Protein AF-0000000070124714 (afdb_homodimer)

Foldseek 3Di:
DPPPPPPPPPPPPPPPPPPPPDPPPDDDDDALVRVQVVQWQAKEKEFLVLEDAADPPDGDDDDDVVVLVLLLLLCVLQNDPQVDPVNAWEWEDANVLVVVQDVVDPDAPPRYYYRHVSVVRHHRIYTLDQPSVLSSQVVNCVVVVPDSVSRIGTHTYGHNVPDDPVSSNSSNDDDDDPDDDFDPLRLLLQLVVQLCDCPHPAHNDQAGDPDSRSCNSSVCSNPDPDPSVLSRLQSNDPVSSVLLNLQSQFQASRQPDDSVLVSVVVLLQLVVLLSVLSVQQSVQLVQAPDDRRPDDYNVLLQLVCVQQAPDDLVCQLVSLLVSQWDQDPNDTDGDPPRPVVDDPVSSVSRSVCRNHPPGHSHNCVDSSDDDPVVSVVVSVVLLVVLCVLPVVLSVVLVPDDPPDSDDHGSLVSSLVSQQVSCVVVVHDRDDPCPSVVD/DPPPPPPPPPPPVPPPPPPPPDPPPDDDDDDLCRVQVVQWQAKEKEFLVLEDAADPPDGDDDDDVVVLVLLLLLCVLQNDPQVDPVNAWEWEDANVLVVVQDVVDPDAPPRYYYRHVSVVRHHRIYTLDQPSVLSSQVVNCVVVVPDSVSRIGTHTYGHNVPDDPVSSNSSNDDDDDPDDDFDPLRLLLQLVVQLCDCPHPAHNDQAGDPDSRSCNSSVCSNPDPDPSVLSRLQSNDPVSSVLLNLQSQFQASRQPDDSVLVSVVVLLQLVVLLSVLSVQQSVQLVQAPDDRRPDDYNVLLQLVCVQQAPDDLVCQLVSLLVSQWDQDPNDTDGDPPRPVVDDPVSSVSRSVCRNHPPGHRHNCVDSSDDDPVVSVVVSVVLLVVLCVLPVVLSVVLVPDDPPDSDDHGSLVSSLVSQQVSCVVVVHDRDDPCPSVVD

Secondary structure (DSSP, 8-state):
---------------------------B---HHHHHGGGEEEEEEEEGGGEE---SSS-PPPP-HHHHHHHHHHHHHH-B-TTSGGGPEEEEE-HHHHHHHHHHS-S-SSSSEE-TTHHHHSPPEEEEE-HHHHHHHHHHHHHHT--GGG-EEEEEEEETTTS-HHHHHHTT-----------HHHHHHHHHHHHT-TTSSS-SSS----SHHHHHHHT-TTSTT--HHHHHHHHT-HHHHHHHHHHHTSHHHHHH--HHHHHHHHHTT-HHHHHHHHHHHHHHHHHSSS-TTTS--HHHHHHHHHHHTT--HHHHHHHHHHHHEEEETTEEEEPTTSSTTS-HHHHHHHHHHHHHS------HHHHTS--HHHHHHHHHHHHHHHHHH-HHHHHHHHTS-TT-SSPPPHHHHHHHHHHHHHHHHTPPPPPTTHHHH-/---------------------------B---HHHHHGGGEEEEEEEEGGGEE---SSS-PPPP-HHHHHHHHHHHHHH-B-TTSGGGPEEEEE-HHHHHHHHHHS-S-SSSSEE-TTHHHHSPPEEEEE-HHHHHHHHHHHHHHT--GGG-EEEEEEEETTTS-HHHHHHTT-----------HHHHHHHHHHHHT-TTSSS-SSS----SHHHHHHHT-TTSTT--HHHHHHHHT-HHHHHHHHHHHTSHHHHHH--HHHHHHHHHTT-HHHHHHHHHHHHHHHHHSSS-TTTS--HHHHHHHHHHHTT--HHHHHHHHHHHHEEEETTEEEEPTTSSTTS-HHHHHHHHHHHHHS------HHHHTS--HHHHHHHHHHHHHHHHHH-HHHHHHHHTS-TT-SSPPPHHHHHHHHHHHHHHHHTPPPPPTTHHHH-

Solvent-accessible surface area (backbone atoms only — not comparable to full-atom values): 48831 Å² total; per-residue (Å²): 136,82,79,73,74,75,73,78,72,78,72,73,78,66,72,73,74,70,73,76,74,66,71,53,65,82,43,85,26,72,46,67,67,64,70,43,51,87,36,52,74,47,37,28,33,34,35,54,87,31,53,33,63,67,48,93,68,67,77,62,77,54,85,53,66,70,58,22,52,46,50,27,51,19,31,59,46,53,22,41,38,41,78,39,80,90,53,39,29,39,32,37,37,50,67,66,54,51,51,54,45,50,70,72,32,72,84,62,79,66,85,48,34,70,35,74,64,40,60,80,78,40,75,64,32,30,37,52,42,53,64,54,57,53,53,15,46,56,50,40,36,60,66,37,66,50,63,77,89,66,50,54,40,33,27,40,34,28,27,56,85,72,46,52,69,56,58,56,54,46,62,47,60,43,66,61,72,74,69,74,53,60,48,61,15,52,50,49,50,48,50,51,48,40,32,67,27,77,87,28,94,39,60,64,60,70,61,66,69,92,38,60,60,52,38,40,65,66,55,45,47,55,45,83,87,60,62,60,69,42,45,38,56,38,48,49,33,63,72,53,35,54,51,50,51,58,37,34,60,23,27,33,28,25,66,62,46,42,55,69,56,53,34,51,51,57,69,66,28,50,54,64,67,53,45,49,53,53,49,39,39,50,49,32,45,67,67,36,76,55,61,39,48,69,39,57,35,53,71,56,42,51,54,48,14,72,63,45,39,90,54,49,75,82,49,29,43,56,42,46,48,58,62,52,34,36,76,55,98,87,40,86,35,72,31,83,88,55,70,73,85,52,53,72,68,49,46,49,48,36,52,50,42,62,35,68,41,97,64,54,36,61,52,57,73,56,72,73,54,62,60,65,72,60,51,54,49,52,51,51,48,52,48,48,50,29,33,71,64,21,51,68,44,35,49,52,62,68,63,50,59,87,81,53,86,80,70,74,39,53,49,59,42,37,38,51,20,50,41,52,46,20,60,73,71,69,48,74,75,70,59,88,56,47,40,72,73,102,134,84,80,74,76,74,75,75,72,78,72,72,76,64,71,71,72,72,71,76,72,65,71,50,64,83,41,86,27,72,47,67,66,64,69,43,49,86,36,52,73,47,37,29,33,33,34,55,88,29,53,31,64,68,49,92,68,67,78,63,76,55,86,52,65,70,57,23,52,46,49,28,51,19,31,60,47,53,24,41,40,41,77,38,80,91,53,39,30,39,30,39,37,48,66,66,54,52,52,55,44,49,68,73,33,72,84,61,78,64,86,47,33,71,36,74,64,39,61,80,79,40,77,64,32,29,37,52,40,54,62,52,58,53,53,15,47,56,52,40,37,60,68,38,66,49,64,75,88,67,51,53,40,31,27,41,34,28,29,56,84,71,47,51,68,58,56,57,53,47,62,47,61,43,64,61,72,74,68,75,54,61,49,62,14,52,49,49,49,49,49,50,47,40,31,68,27,76,88,28,93,40,60,63,58,70,61,68,68,94,38,60,61,52,38,41,66,66,54,45,46,53,45,82,87,60,63,59,69,42,46,38,56,39,47,51,34,62,72,52,35,55,51,49,51,58,36,32,60,22,27,30,28,25,66,63,46,43,55,68,56,54,33,51,52,58,71,66,28,53,52,65,67,55,47,50,51,53,48,40,40,50,50,31,44,66,68,35,77,56,60,39,48,70,40,58,36,54,70,57,42,51,53,48,13,74,63,46,41,89,55,50,76,81,50,29,43,55,40,45,50,58,63,52,35,37,78,56,96,87,39,85,36,73,30,84,88,56,71,73,86,53,51,72,67,50,46,48,47,37,52,50,42,63,35,68,43,97,64,53,37,62,52,58,73,57,72,74,53,61,60,64,70,61,50,53,48,52,50,50,49,50,48,48,52,30,34,71,63,22,52,70,44,34,49,52,62,69,65,50,58,89,78,54,87,80,69,74,40,52,48,58,42,36,39,51,20,50,42,52,46,19,60,74,70,71,49,73,76,70,60,88,56,48,39,70,72,102

Structure (mmCIF, N/CA/C/O backbone):
data_AF-0000000070124714-model_v1
#
loop_
_entity.id
_entity.type
_entity.pdbx_description
1 polymer 'Uncharacterized protein'
#
loop_
_atom_site.group_PDB
_atom_site.id
_atom_site.type_symbol
_atom_site.label_atom_id
_atom_site.label_alt_id
_atom_site.label_comp_id
_atom_site.label_asym_id
_atom_site.label_entity_id
_atom_site.label_seq_id
_atom_site.pdbx_PDB_ins_code
_atom_site.Cartn_x
_atom_site.Cartn_y
_atom_site.Cartn_z
_atom_site.occupancy
_atom_site.B_iso_or_equiv
_atom_site.auth_seq_id
_atom_site.auth_comp_id
_atom_site.auth_asym_id
_atom_site.auth_atom_id
_atom_site.pdbx_PDB_model_num
ATOM 1 N N . MET A 1 1 ? -42.594 -18.516 48.062 1 26.14 1 MET A N 1
ATOM 2 C CA . MET A 1 1 ? -42.844 -17.375 47.188 1 26.14 1 MET A CA 1
ATOM 3 C C . MET A 1 1 ? -42.156 -17.547 45.844 1 26.14 1 MET A C 1
ATOM 5 O O . MET A 1 1 ? -40.938 -17.812 45.812 1 26.14 1 MET A O 1
ATOM 9 N N . SER A 1 2 ? -42.844 -18.016 44.781 1 27.31 2 SER A N 1
ATOM 10 C CA . SER A 1 2 ? -42.625 -18.547 43.438 1 27.31 2 SER A CA 1
ATOM 11 C C . SER A 1 2 ? -42.062 -17.484 42.531 1 27.31 2 SER A C 1
ATOM 13 O O . SER A 1 2 ? -42.688 -16.422 42.344 1 27.31 2 SER A O 1
ATOM 15 N N . SER A 1 3 ? -40.75 -17.234 42.594 1 28.33 3 SER A N 1
ATOM 16 C CA . SER A 1 3 ? -40 -16.172 41.938 1 28.33 3 SER A CA 1
ATOM 17 C C . SER A 1 3 ? -40.156 -16.234 40.438 1 28.33 3 SER A C 1
ATOM 19 O O . SER A 1 3 ? -39.625 -17.141 39.781 1 28.33 3 SER A O 1
ATOM 21 N N . THR A 1 4 ? -41.344 -15.945 39.938 1 25.5 4 THR A N 1
ATOM 22 C CA . THR A 1 4 ? -41.719 -16.016 38.531 1 25.5 4 THR A CA 1
ATOM 23 C C . THR A 1 4 ? -40.812 -15.102 37.688 1 25.5 4 THR A C 1
ATOM 25 O O . THR A 1 4 ? -40.875 -13.875 37.844 1 25.5 4 THR A O 1
ATOM 28 N N . LYS A 1 5 ? -39.656 -15.562 37.375 1 30.3 5 LYS A N 1
ATOM 29 C CA . LYS A 1 5 ? -38.719 -14.883 36.469 1 30.3 5 LYS A CA 1
ATOM 30 C C . LYS A 1 5 ? -39.406 -14.461 35.188 1 30.3 5 LYS A C 1
ATOM 32 O O . LYS A 1 5 ? -39.969 -15.297 34.469 1 30.3 5 LYS A O 1
ATOM 37 N N . ARG A 1 6 ? -39.906 -13.211 35.156 1 30.75 6 ARG A N 1
ATOM 38 C CA . ARG A 1 6 ? -40.5 -12.633 33.938 1 30.75 6 ARG A CA 1
ATOM 39 C C . ARG A 1 6 ? -39.625 -12.859 32.719 1 30.75 6 ARG A C 1
ATOM 41 O O . ARG A 1 6 ? -38.406 -12.586 32.75 1 30.75 6 ARG A O 1
ATOM 48 N N . LYS A 1 7 ? -40 -13.805 31.906 1 27.56 7 LYS A N 1
ATOM 49 C CA . LYS A 1 7 ? -39.438 -14.086 30.578 1 27.56 7 LYS A CA 1
ATOM 50 C C . LYS A 1 7 ? -39.281 -12.812 29.766 1 27.56 7 LYS A C 1
ATOM 52 O O . LYS A 1 7 ? -40.281 -12.141 29.484 1 27.56 7 LYS A O 1
ATOM 57 N N . ARG A 1 8 ? -38.156 -12.117 30 1 30.28 8 ARG A N 1
ATOM 58 C CA . ARG A 1 8 ? -37.844 -11 29.125 1 30.28 8 ARG A CA 1
ATOM 59 C C . ARG A 1 8 ? -38.156 -11.344 27.672 1 30.28 8 ARG A C 1
ATOM 61 O O . ARG A 1 8 ? -37.719 -12.375 27.156 1 30.28 8 ARG A O 1
ATOM 68 N N . ASP A 1 9 ? -39.344 -11.062 27.188 1 26.5 9 ASP A N 1
ATOM 69 C CA . ASP A 1 9 ? -39.812 -11.164 25.812 1 26.5 9 ASP A CA 1
ATOM 70 C C . ASP A 1 9 ? -38.719 -10.789 24.812 1 26.5 9 ASP A C 1
ATOM 72 O O . ASP A 1 9 ? -37.938 -9.875 25.078 1 26.5 9 ASP A O 1
ATOM 76 N N . ALA A 1 10 ? -38.281 -11.711 24.016 1 29.5 10 ALA A N 1
ATOM 77 C CA . ALA A 1 10 ? -37.438 -11.695 22.828 1 29.5 10 ALA A CA 1
ATOM 78 C C . ALA A 1 10 ? -37.781 -10.539 21.906 1 29.5 10 ALA A C 1
ATOM 80 O O . ALA A 1 10 ? -38.812 -10.594 21.219 1 29.5 10 ALA A O 1
ATOM 81 N N . ALA A 1 11 ? -37.812 -9.297 22.422 1 28.62 11 ALA A N 1
ATOM 82 C CA . ALA A 1 11 ? -38.031 -8.227 21.453 1 28.62 11 ALA A CA 1
ATOM 83 C C . ALA A 1 11 ? -37.344 -8.547 20.125 1 28.62 11 ALA A C 1
ATOM 85 O O . ALA A 1 11 ? -36.188 -8.984 20.109 1 28.62 11 ALA A O 1
ATOM 86 N N . GLU A 1 12 ? -38.094 -8.992 19.156 1 29.28 12 GLU A N 1
ATOM 87 C CA . GLU A 1 12 ? -37.812 -9.211 17.734 1 29.28 12 GLU A CA 1
ATOM 88 C C . GLU A 1 12 ? -36.844 -8.141 17.203 1 29.28 12 GLU A C 1
ATOM 90 O O . GLU A 1 12 ? -37.094 -6.945 17.344 1 29.28 12 GLU A O 1
ATOM 95 N N . ASN A 1 13 ? -35.625 -8.438 17.25 1 30.03 13 ASN A N 1
ATOM 96 C CA . ASN A 1 13 ? -34.656 -7.691 16.484 1 30.03 13 ASN A CA 1
ATOM 97 C C . ASN A 1 13 ? -35.188 -7.297 15.109 1 30.03 13 ASN A C 1
ATOM 99 O O . ASN A 1 13 ? -35.25 -8.125 14.195 1 30.03 13 ASN A O 1
ATOM 103 N N . VAL A 1 14 ? -36.281 -6.484 15.086 1 30.84 14 VAL A N 1
ATOM 104 C CA . VAL A 1 14 ? -36.625 -5.93 13.789 1 30.84 14 VAL A CA 1
ATOM 105 C C . VAL A 1 14 ? -35.375 -5.438 13.07 1 30.84 14 VAL A C 1
ATOM 107 O O . VAL A 1 14 ? -34.562 -4.691 13.641 1 30.84 14 VAL A O 1
ATOM 110 N N . PRO A 1 15 ? -35 -6.188 12.117 1 33.25 15 PRO A N 1
ATOM 111 C CA . PRO A 1 15 ? -33.875 -5.676 11.328 1 33.25 15 PRO A CA 1
ATOM 112 C C . PRO A 1 15 ? -34 -4.188 11.016 1 33.25 15 PRO A C 1
ATOM 114 O O . PRO A 1 15 ? -35.062 -3.73 10.594 1 33.25 15 PRO A O 1
ATOM 117 N N . ARG A 1 16 ? -33.344 -3.357 11.703 1 31.33 16 ARG A N 1
ATOM 118 C CA . ARG A 1 16 ? -33.312 -1.956 11.297 1 31.33 16 ARG A CA 1
ATOM 119 C C . ARG A 1 16 ? -33.344 -1.824 9.781 1 31.33 16 ARG A C 1
ATOM 121 O O . ARG A 1 16 ? -32.625 -2.547 9.078 1 31.33 16 ARG A O 1
ATOM 128 N N . LYS A 1 17 ? -34.438 -1.308 9.25 1 32.03 17 LYS A N 1
ATOM 129 C CA . LYS A 1 17 ? -34.531 -0.899 7.852 1 32.03 17 LYS A CA 1
ATOM 130 C C . LYS A 1 17 ? -33.219 -0.307 7.355 1 32.03 17 LYS A C 1
ATOM 132 O O . LYS A 1 17 ? -32.688 0.615 7.969 1 32.03 17 LYS A O 1
ATOM 137 N N . ASN A 1 18 ? -32.5 -1.062 6.664 1 30.41 18 ASN A N 1
ATOM 138 C CA . ASN A 1 18 ? -31.391 -0.504 5.887 1 30.41 18 ASN A CA 1
ATOM 139 C C . ASN A 1 18 ? -31.75 0.86 5.305 1 30.41 18 ASN A C 1
ATOM 141 O O . ASN A 1 18 ? -32.719 0.988 4.57 1 30.41 18 ASN A O 1
ATOM 145 N N . ALA A 1 19 ? -31.656 1.889 6 1 33.56 19 ALA A N 1
ATOM 146 C CA . ALA A 1 19 ? -31.812 3.191 5.359 1 33.56 19 ALA A CA 1
ATOM 147 C C . ALA A 1 19 ? -31.547 3.105 3.861 1 33.56 19 ALA A C 1
ATOM 149 O O . ALA A 1 19 ? -30.531 2.529 3.438 1 33.56 19 ALA A O 1
ATOM 150 N N . LYS A 1 20 ? -32.5 3.223 2.996 1 35.09 20 LYS A N 1
ATOM 151 C CA . LYS A 1 20 ? -32.438 3.365 1.545 1 35.09 20 LYS A CA 1
ATOM 152 C C . LYS A 1 20 ? -31.281 4.246 1.109 1 35.09 20 LYS A C 1
ATOM 154 O O . LYS A 1 20 ? -31.297 5.457 1.332 1 35.09 20 LYS A O 1
ATOM 159 N N . THR A 1 21 ? -30.031 3.785 1.146 1 38.91 21 THR A N 1
ATOM 160 C CA . THR A 1 21 ? -29.031 4.566 0.43 1 38.91 21 THR A CA 1
ATOM 161 C C . THR A 1 21 ? -29.594 5.074 -0.898 1 38.91 21 THR A C 1
ATOM 163 O O . THR A 1 21 ? -30.141 4.297 -1.682 1 38.91 21 THR A O 1
ATOM 166 N N . SER A 1 22 ? -30.234 6.184 -0.937 1 41.94 22 SER A N 1
ATOM 167 C CA . SER A 1 22 ? -30.625 6.809 -2.193 1 41.94 22 SER A CA 1
ATOM 168 C C . SER A 1 22 ? -29.797 6.281 -3.361 1 41.94 22 SER A C 1
ATOM 170 O O . SER A 1 22 ? -28.656 5.855 -3.176 1 41.94 22 SER A O 1
ATOM 172 N N . PRO A 1 23 ? -30.422 5.93 -4.457 1 47.88 23 PRO A N 1
ATOM 173 C CA . PRO A 1 23 ? -29.75 5.492 -5.68 1 47.88 23 PRO A CA 1
ATOM 174 C C . PRO A 1 23 ? -28.438 6.227 -5.918 1 47.88 23 PRO A C 1
ATOM 176 O O . PRO A 1 23 ? -28.375 7.453 -5.793 1 47.88 23 PRO A O 1
ATOM 179 N N . GLU A 1 24 ? -27.375 5.688 -5.594 1 58 24 GLU A N 1
ATOM 180 C CA . GLU A 1 24 ? -26.047 6.191 -5.906 1 58 24 GLU A CA 1
ATOM 181 C C . GLU A 1 24 ? -26 6.824 -7.297 1 58 24 GLU A C 1
ATOM 183 O O . GLU A 1 24 ? -26.344 6.176 -8.289 1 58 24 GLU A O 1
ATOM 188 N N . ASP A 1 25 ? -26.266 8.117 -7.441 1 66.19 25 ASP A N 1
ATOM 189 C CA . ASP A 1 25 ? -26.25 8.805 -8.734 1 66.19 25 ASP A CA 1
ATOM 190 C C . ASP A 1 25 ? -25.031 8.414 -9.555 1 66.19 25 ASP A C 1
ATOM 192 O O . ASP A 1 25 ? -23.922 8.352 -9.023 1 66.19 25 ASP A O 1
ATOM 196 N N . TRP A 1 26 ? -25.375 7.793 -10.68 1 79.56 26 TRP A N 1
ATOM 197 C CA . TRP A 1 26 ? -24.375 7.469 -11.68 1 79.56 26 TRP A CA 1
ATOM 198 C C . TRP A 1 26 ? -23.531 8.695 -12.023 1 79.56 26 TRP A C 1
ATOM 200 O O . TRP A 1 26 ? -24.062 9.75 -12.367 1 79.56 26 TRP A O 1
ATOM 210 N N . VAL A 1 27 ? -22.328 8.703 -11.664 1 79.5 27 VAL A N 1
ATOM 211 C CA . VAL A 1 27 ? -21.484 9.859 -11.945 1 79.5 27 VAL A CA 1
ATOM 212 C C . VAL A 1 27 ? -20.219 9.422 -12.688 1 79.5 27 VAL A C 1
ATOM 214 O O . VAL A 1 27 ? -19.516 8.516 -12.242 1 79.5 27 VAL A O 1
ATOM 217 N N . GLU A 1 28 ? -20.125 9.953 -14.031 1 85.38 28 GLU A N 1
ATOM 218 C CA . GLU A 1 28 ? -18.844 9.859 -14.711 1 85.38 28 GLU A CA 1
ATOM 219 C C . GLU A 1 28 ? -17.812 10.773 -14.078 1 85.38 28 GLU A C 1
ATOM 221 O O . GLU A 1 28 ? -18.094 11.938 -13.781 1 85.38 28 GLU A O 1
ATOM 226 N N . GLY A 1 29 ? -16.703 10.133 -13.695 1 85.12 29 GLY A N 1
ATOM 227 C CA . GLY A 1 29 ? -15.68 10.922 -13.039 1 85.12 29 GLY A CA 1
ATOM 228 C C . GLY A 1 29 ? -14.492 11.227 -13.938 1 85.12 29 GLY A C 1
ATOM 229 O O . GLY A 1 29 ? -14.375 10.656 -15.031 1 85.12 29 GLY A O 1
ATOM 230 N N . ARG A 1 30 ? -13.766 12.25 -13.594 1 87.56 30 ARG A N 1
ATOM 231 C CA . ARG A 1 30 ? -12.5 12.625 -14.211 1 87.56 30 ARG A CA 1
ATOM 232 C C . ARG A 1 30 ? -11.383 12.688 -13.18 1 87.56 30 ARG A C 1
ATOM 234 O O . ARG A 1 30 ? -11.594 13.133 -12.047 1 87.56 30 ARG A O 1
ATOM 241 N N . THR A 1 31 ? -10.258 12.18 -13.594 1 88.75 31 THR A N 1
ATOM 242 C CA . THR A 1 31 ? -9.109 12.266 -12.703 1 88.75 31 THR A CA 1
ATOM 243 C C . THR A 1 31 ? -8.609 13.703 -12.609 1 88.75 31 THR A C 1
ATOM 245 O O . THR A 1 31 ? -8.961 14.547 -13.438 1 88.75 31 THR A O 1
ATOM 248 N N . ASN A 1 32 ? -7.793 13.961 -11.586 1 89.12 32 ASN A N 1
ATOM 249 C CA . ASN A 1 32 ? -7.195 15.281 -11.43 1 89.12 32 ASN A CA 1
ATOM 250 C C . ASN A 1 32 ? -6.336 15.656 -12.633 1 89.12 32 ASN A C 1
ATOM 252 O O . ASN A 1 32 ? -6.316 16.812 -13.047 1 89.12 32 ASN A O 1
ATOM 256 N N . ARG A 1 33 ? -5.719 14.672 -13.148 1 90.25 33 ARG A N 1
ATOM 257 C CA . ARG A 1 33 ? -4.863 14.922 -14.305 1 90.25 33 ARG A CA 1
ATOM 258 C C . ARG A 1 33 ? -5.691 15.305 -15.523 1 90.25 33 ARG A C 1
ATOM 260 O O . ARG A 1 33 ? -5.312 16.203 -16.281 1 90.25 33 ARG A O 1
ATOM 267 N N . GLU A 1 34 ? -6.793 14.68 -15.68 1 91.19 34 GLU A N 1
ATOM 268 C CA . GLU A 1 34 ? -7.699 15.023 -16.781 1 91.19 34 GLU A CA 1
ATOM 269 C C . GLU A 1 34 ? -8.266 16.438 -16.609 1 91.19 34 GLU A C 1
ATOM 271 O O . GLU A 1 34 ? -8.344 17.188 -17.578 1 91.19 34 GLU A O 1
ATOM 276 N N . LEU A 1 35 ? -8.617 16.719 -15.43 1 92.06 35 LEU A N 1
ATOM 277 C CA . LEU A 1 35 ? -9.18 18.031 -15.133 1 92.06 35 LEU A CA 1
ATOM 278 C C . LEU A 1 35 ? -8.141 19.125 -15.312 1 92.06 35 LEU A C 1
ATOM 280 O O . LEU A 1 35 ? -8.477 20.25 -15.656 1 92.06 35 LEU A O 1
ATOM 284 N N . ALA A 1 36 ? -6.898 18.734 -15.203 1 95.44 36 ALA A N 1
ATOM 285 C CA . ALA A 1 36 ? -5.82 19.719 -15.25 1 95.44 36 ALA A CA 1
ATOM 286 C C . ALA A 1 36 ? -5.301 19.906 -16.672 1 95.44 36 ALA A C 1
ATOM 288 O O . ALA A 1 36 ? -4.566 20.859 -16.953 1 95.44 36 ALA A O 1
ATOM 289 N N . LYS A 1 37 ? -5.703 19.109 -17.609 1 94.81 37 LYS A N 1
ATOM 290 C CA . LYS A 1 37 ? -5.168 19.094 -18.969 1 94.81 37 LYS A CA 1
ATOM 291 C C . LYS A 1 37 ? -5.316 20.453 -19.625 1 94.81 37 LYS A C 1
ATOM 293 O O . LYS A 1 37 ? -4.398 20.922 -20.312 1 94.81 37 LYS A O 1
ATOM 298 N N . PRO A 1 38 ? -6.453 21.125 -19.453 1 96.12 38 PRO A N 1
ATOM 299 C CA . PRO A 1 38 ? -6.602 22.438 -20.094 1 96.12 38 PRO A CA 1
ATOM 300 C C . PRO A 1 38 ? -5.574 23.453 -19.594 1 96.12 38 PRO A C 1
ATOM 302 O O . PRO A 1 38 ? -5.332 24.469 -20.266 1 96.12 38 PRO A O 1
ATOM 305 N N . TYR A 1 39 ? -4.996 23.203 -18.531 1 97.81 39 TYR A N 1
ATOM 306 C CA . TYR A 1 39 ? -4.066 24.156 -17.922 1 97.81 39 TYR A CA 1
ATOM 307 C C . TYR A 1 39 ? -2.625 23.719 -18.141 1 97.81 39 TYR A C 1
ATOM 309 O O . TYR A 1 39 ? -1.697 24.328 -17.609 1 97.81 39 TYR A O 1
ATOM 317 N N . LEU A 1 40 ? -2.449 22.641 -18.891 1 97.56 40 LEU A N 1
ATOM 318 C CA . LEU A 1 40 ? -1.111 22.156 -19.219 1 97.56 40 LEU A CA 1
ATOM 319 C C . LEU A 1 40 ? -0.444 23.078 -20.234 1 97.56 40 LEU A C 1
ATOM 321 O O . LEU A 1 40 ? -0.979 23.281 -21.328 1 97.56 40 LEU A O 1
ATOM 325 N N . LEU A 1 41 ? 0.723 23.562 -19.922 1 96.94 41 LEU A N 1
ATOM 326 C CA . LEU A 1 41 ? 1.438 24.484 -20.781 1 96.94 41 LEU A CA 1
ATOM 327 C C . LEU A 1 41 ? 2.42 23.734 -21.688 1 96.94 41 LEU A C 1
ATOM 329 O O . LEU A 1 41 ? 2.582 24.078 -22.859 1 96.94 41 LEU A O 1
ATOM 333 N N . ALA A 1 42 ? 3.09 22.797 -21.078 1 95.56 42 ALA A N 1
ATOM 334 C CA . ALA A 1 42 ? 4.109 22.062 -21.828 1 95.56 42 ALA A CA 1
ATOM 335 C C . ALA A 1 42 ? 4.547 20.812 -21.078 1 95.56 42 ALA A C 1
ATOM 337 O O . ALA A 1 42 ? 4.285 20.672 -19.875 1 95.56 42 ALA A O 1
ATOM 338 N N . VAL A 1 43 ? 4.984 19.859 -21.75 1 96.56 43 VAL A N 1
ATOM 339 C CA . VAL A 1 43 ? 5.773 18.75 -21.219 1 96.56 43 VAL A CA 1
ATOM 340 C C . VAL A 1 43 ? 7.238 18.922 -21.625 1 96.56 43 VAL A C 1
ATOM 342 O O . VAL A 1 43 ? 7.551 19.094 -22.797 1 96.56 43 VAL A O 1
ATOM 345 N N . ALA A 1 44 ? 8.156 18.953 -20.562 1 96.44 44 ALA A N 1
ATOM 346 C CA . ALA A 1 44 ? 9.539 19.281 -20.906 1 96.44 44 ALA A CA 1
ATOM 347 C C . ALA A 1 44 ? 10.508 18.609 -19.938 1 96.44 44 ALA A C 1
ATOM 349 O O . ALA A 1 44 ? 10.164 18.344 -18.781 1 96.44 44 ALA A O 1
ATOM 350 N N . LYS A 1 45 ? 11.641 18.328 -20.484 1 96.25 45 LYS A N 1
ATOM 351 C CA . LYS A 1 45 ? 12.766 17.938 -19.625 1 96.25 45 LYS A CA 1
ATOM 352 C C . LYS A 1 45 ? 13.312 19.141 -18.875 1 96.25 45 LYS A C 1
ATOM 354 O O . LYS A 1 45 ? 13.719 20.141 -19.484 1 96.25 45 LYS A O 1
ATOM 359 N N . MET A 1 46 ? 13.305 19.031 -17.547 1 96.81 46 MET A N 1
ATOM 360 C CA . MET A 1 46 ? 13.719 20.141 -16.672 1 96.81 46 MET A CA 1
ATOM 361 C C . MET A 1 46 ? 14.938 19.734 -15.836 1 96.81 46 MET A C 1
ATOM 363 O O . MET A 1 46 ? 14.984 18.641 -15.281 1 96.81 46 MET A O 1
ATOM 367 N N . PRO A 1 47 ? 15.914 20.609 -15.805 1 97 47 PRO A N 1
ATOM 368 C CA . PRO A 1 47 ? 17 20.344 -14.852 1 97 47 PRO A CA 1
ATOM 369 C C . PRO A 1 47 ? 16.531 20.406 -13.398 1 97 47 PRO A C 1
ATOM 371 O O . PRO A 1 47 ? 15.703 21.266 -13.047 1 97 47 PRO A O 1
ATOM 374 N N . VAL A 1 48 ? 17.031 19.562 -12.586 1 96.38 48 VAL A N 1
ATOM 375 C CA . VAL A 1 48 ? 16.562 19.438 -11.211 1 96.38 48 VAL A CA 1
ATOM 376 C C . VAL A 1 48 ? 16.875 20.703 -10.43 1 96.38 48 VAL A C 1
ATOM 378 O O . VAL A 1 48 ? 16.156 21.062 -9.484 1 96.38 48 VAL A O 1
ATOM 381 N N . ASP A 1 49 ? 17.891 21.406 -10.812 1 94.62 49 ASP A N 1
ATOM 382 C CA . ASP A 1 49 ? 18.281 22.641 -10.109 1 94.62 49 ASP A CA 1
ATOM 383 C C . ASP A 1 49 ? 17.281 23.766 -10.383 1 94.62 49 ASP A C 1
ATOM 385 O O . ASP A 1 49 ? 17.281 24.781 -9.68 1 94.62 49 ASP A O 1
ATOM 389 N N . ALA A 1 50 ? 16.438 23.594 -11.367 1 97.31 50 ALA A N 1
ATOM 390 C CA . ALA A 1 50 ? 15.414 24.578 -11.711 1 97.31 50 ALA A CA 1
ATOM 391 C C . ALA A 1 50 ? 14.133 24.328 -10.922 1 97.31 50 ALA A C 1
ATOM 393 O O . ALA A 1 50 ? 13.133 25.016 -11.117 1 97.31 50 ALA A O 1
ATOM 394 N N . LEU A 1 51 ? 14.188 23.328 -9.992 1 98 51 LEU A N 1
ATOM 395 C CA . LEU A 1 51 ? 12.961 22.906 -9.328 1 98 51 LEU A CA 1
ATOM 396 C C . LEU A 1 51 ? 12.984 23.281 -7.848 1 98 51 LEU A C 1
ATOM 398 O O . LEU A 1 51 ? 14.023 23.188 -7.191 1 98 51 LEU A O 1
ATOM 402 N N . ASP A 1 52 ? 11.844 23.844 -7.398 1 97.44 52 ASP A N 1
ATOM 403 C CA . ASP A 1 52 ? 11.648 24.203 -6 1 97.44 52 ASP A CA 1
ATOM 404 C C . ASP A 1 52 ? 10.531 23.375 -5.367 1 97.44 52 ASP A C 1
ATOM 406 O O . ASP A 1 52 ? 9.398 23.359 -5.871 1 97.44 52 ASP A O 1
ATOM 410 N N . THR A 1 53 ? 10.781 22.734 -4.25 1 96 53 THR A N 1
ATOM 411 C CA . THR A 1 53 ? 9.812 21.812 -3.654 1 96 53 THR A CA 1
ATOM 412 C C . THR A 1 53 ? 9.031 22.5 -2.541 1 96 53 THR A C 1
ATOM 414 O O . THR A 1 53 ? 8.25 21.859 -1.834 1 96 53 THR A O 1
ATOM 417 N N . THR A 1 54 ? 9.297 23.812 -2.395 1 93.94 54 THR A N 1
ATOM 418 C CA . THR A 1 54 ? 8.5 24.594 -1.447 1 93.94 54 THR A CA 1
ATOM 419 C C . THR A 1 54 ? 7.145 24.953 -2.045 1 93.94 54 THR A C 1
ATOM 421 O O . THR A 1 54 ? 7.07 25.516 -3.133 1 93.94 54 THR A O 1
ATOM 424 N N . TRP A 1 55 ? 6.113 24.625 -1.314 1 94 55 TRP A N 1
ATOM 425 C CA . TRP A 1 55 ? 4.766 24.797 -1.844 1 94 55 TRP A CA 1
ATOM 426 C C . TRP A 1 55 ? 4.242 26.188 -1.547 1 94 55 TRP A C 1
ATOM 428 O O . TRP A 1 55 ? 4.453 26.719 -0.454 1 94 55 TRP A O 1
ATOM 438 N N . SER A 1 56 ? 3.582 26.75 -2.51 1 91.25 56 SER A N 1
ATOM 439 C CA . SER A 1 56 ? 2.898 28.031 -2.328 1 91.25 56 SER A CA 1
ATOM 440 C C . SER A 1 56 ? 1.537 27.844 -1.67 1 91.25 56 SER A C 1
ATOM 442 O O . SER A 1 56 ? 0.999 28.766 -1.064 1 91.25 56 SER A O 1
ATOM 444 N N . VAL A 1 57 ? 1.001 26.688 -1.86 1 87.56 57 VAL A N 1
ATOM 445 C CA . VAL A 1 57 ? -0.285 26.344 -1.267 1 87.56 57 VAL A CA 1
ATOM 446 C C . VAL A 1 57 ? -0.141 25.062 -0.44 1 87.56 57 VAL A C 1
ATOM 448 O O . VAL A 1 57 ? 0.434 24.078 -0.905 1 87.56 57 VAL A O 1
ATOM 451 N N . GLY A 1 58 ? -0.684 25.156 0.729 1 83.94 58 GLY A N 1
ATOM 452 C CA . GLY A 1 58 ? -0.525 24 1.604 1 83.94 58 GLY A CA 1
ATOM 453 C C . GLY A 1 58 ? 0.897 23.828 2.1 1 83.94 58 GLY A C 1
ATOM 454 O O . GLY A 1 58 ? 1.636 24.797 2.252 1 83.94 58 GLY A O 1
ATOM 455 N N . ARG A 1 59 ? 1.124 22.531 2.49 1 87.25 59 ARG A N 1
ATOM 456 C CA . ARG A 1 59 ? 2.455 22.234 3.002 1 87.25 59 ARG A CA 1
ATOM 457 C C . ARG A 1 59 ? 2.963 20.906 2.445 1 87.25 59 ARG A C 1
ATOM 459 O O . ARG A 1 59 ? 2.258 19.891 2.49 1 87.25 59 ARG A O 1
ATOM 466 N N . ASN A 1 60 ? 4.137 21.062 1.962 1 91.62 60 ASN A N 1
ATOM 467 C CA . ASN A 1 60 ? 4.809 19.844 1.505 1 91.62 60 ASN A CA 1
ATOM 468 C C . ASN A 1 60 ? 5.438 19.094 2.668 1 91.62 60 ASN A C 1
ATOM 470 O O . ASN A 1 60 ? 5.926 19.688 3.621 1 91.62 60 ASN A O 1
ATOM 474 N N . ARG A 1 61 ? 5.41 17.891 2.627 1 89.06 61 ARG A N 1
ATOM 475 C CA . ARG A 1 61 ? 5.965 17.094 3.717 1 89.06 61 ARG A CA 1
ATOM 476 C C . ARG A 1 61 ? 7.488 17.078 3.666 1 89.06 61 ARG A C 1
ATOM 478 O O . ARG A 1 61 ? 8.078 17.406 2.641 1 89.06 61 ARG A O 1
ATOM 485 N N . ALA A 1 62 ? 8.008 16.656 4.816 1 90.06 62 ALA A N 1
ATOM 486 C CA . ALA A 1 62 ? 9.461 16.516 4.879 1 90.06 62 ALA A CA 1
ATOM 487 C C . ALA A 1 62 ? 9.93 15.281 4.121 1 90.06 62 ALA A C 1
ATOM 489 O O . ALA A 1 62 ? 9.156 14.344 3.912 1 90.06 62 ALA A O 1
ATOM 490 N N . LEU A 1 63 ? 11.156 15.352 3.773 1 90.75 63 LEU A N 1
ATOM 491 C CA . LEU A 1 63 ? 11.742 14.227 3.066 1 90.75 63 LEU A CA 1
ATOM 492 C C . LEU A 1 63 ? 11.797 12.992 3.959 1 90.75 63 LEU A C 1
ATOM 494 O O . LEU A 1 63 ? 12.195 13.078 5.125 1 90.75 63 LEU A O 1
ATOM 498 N N . ASP A 1 64 ? 11.273 11.945 3.406 1 90.44 64 ASP A N 1
ATOM 499 C CA . ASP A 1 64 ? 11.469 10.633 4.016 1 90.44 64 ASP A CA 1
ATOM 500 C C . ASP A 1 64 ? 12.703 9.945 3.447 1 90.44 64 ASP A C 1
ATOM 502 O O . ASP A 1 64 ? 12.656 9.352 2.365 1 90.44 64 ASP A O 1
ATOM 506 N N . HIS A 1 65 ? 13.695 9.898 4.238 1 89 65 HIS A N 1
ATOM 507 C CA . HIS A 1 65 ? 14.984 9.43 3.738 1 89 65 HIS A CA 1
ATOM 508 C C . HIS A 1 65 ? 14.953 7.926 3.479 1 89 65 HIS A C 1
ATOM 510 O O . HIS A 1 65 ? 15.688 7.426 2.621 1 89 65 HIS A O 1
ATOM 516 N N . GLY A 1 66 ? 14.164 7.234 4.27 1 87.69 66 GLY A N 1
ATOM 517 C CA . GLY A 1 66 ? 13.977 5.824 3.965 1 87.69 66 GLY A CA 1
ATOM 518 C C . GLY A 1 66 ? 13.352 5.582 2.602 1 87.69 66 GLY A C 1
ATOM 519 O O . GLY A 1 66 ? 13.797 4.703 1.86 1 87.69 66 GLY A O 1
ATOM 520 N N . HIS A 1 67 ? 12.398 6.379 2.305 1 91.5 67 HIS A N 1
ATOM 521 C CA . HIS A 1 67 ? 11.75 6.277 1.002 1 91.5 67 HIS A CA 1
ATOM 522 C C . HIS A 1 67 ? 12.703 6.672 -0.12 1 91.5 67 HIS A C 1
ATOM 524 O O . HIS A 1 67 ? 12.719 6.047 -1.182 1 91.5 67 HIS A O 1
ATOM 530 N N . VAL A 1 68 ? 13.477 7.645 0.079 1 94.5 68 VAL A N 1
ATOM 531 C CA . VAL A 1 68 ? 14.453 8.102 -0.905 1 94.5 68 VAL A CA 1
ATOM 532 C C . VAL A 1 68 ? 15.438 6.977 -1.208 1 94.5 68 VAL A C 1
ATOM 534 O O . VAL A 1 68 ? 15.758 6.723 -2.371 1 94.5 68 VAL A O 1
ATOM 537 N N . ARG A 1 69 ? 15.852 6.359 -0.22 1 91.12 69 ARG A N 1
ATOM 538 C CA . ARG A 1 69 ? 16.781 5.25 -0.394 1 91.12 69 ARG A CA 1
ATOM 539 C C . ARG A 1 69 ? 16.156 4.133 -1.22 1 91.12 69 ARG A C 1
ATOM 541 O O . ARG A 1 69 ? 16.812 3.568 -2.104 1 91.12 69 ARG A O 1
ATOM 548 N N . ARG A 1 70 ? 14.969 3.867 -0.961 1 90 70 ARG A N 1
ATOM 549 C CA . ARG A 1 70 ? 14.273 2.818 -1.702 1 90 70 ARG A CA 1
ATOM 550 C C . ARG A 1 70 ? 14.125 3.195 -3.172 1 90 70 ARG A C 1
ATOM 552 O O . ARG A 1 70 ? 14.289 2.352 -4.055 1 90 70 ARG A O 1
ATOM 559 N N . LEU A 1 71 ? 13.781 4.422 -3.404 1 92.88 71 LEU A N 1
ATOM 560 C CA . LEU A 1 71 ? 13.664 4.891 -4.781 1 92.88 71 LEU A CA 1
ATOM 561 C C . LEU A 1 71 ? 14.992 4.777 -5.512 1 92.88 71 LEU A C 1
ATOM 563 O O . LEU A 1 71 ? 15.039 4.328 -6.66 1 92.88 71 LEU A O 1
ATOM 567 N N . ARG A 1 72 ? 15.992 5.121 -4.844 1 92.38 72 ARG A N 1
ATOM 568 C CA . ARG A 1 72 ? 17.312 5.027 -5.441 1 92.38 72 ARG A CA 1
ATOM 569 C C . ARG A 1 72 ? 17.656 3.588 -5.816 1 92.38 72 ARG A C 1
ATOM 571 O O . ARG A 1 72 ? 18.188 3.33 -6.895 1 92.38 72 ARG A O 1
ATOM 578 N N . GLU A 1 73 ? 17.328 2.713 -4.898 1 85.88 73 GLU A N 1
ATOM 579 C CA . GLU A 1 73 ? 17.562 1.297 -5.168 1 85.88 73 GLU A CA 1
ATOM 580 C C . GLU A 1 73 ? 16.734 0.822 -6.363 1 85.88 73 GLU A C 1
ATOM 582 O O . GLU A 1 73 ? 17.219 0.013 -7.164 1 85.88 73 GLU A O 1
ATOM 587 N N . THR A 1 74 ? 15.594 1.334 -6.461 1 87.06 74 THR A N 1
ATOM 588 C CA . THR A 1 74 ? 14.742 0.998 -7.598 1 87.06 74 THR A CA 1
ATOM 589 C C . THR A 1 74 ? 15.352 1.512 -8.898 1 87.06 74 THR A C 1
ATOM 591 O O . THR A 1 74 ? 15.336 0.815 -9.914 1 87.06 74 THR A O 1
ATOM 594 N N . PHE A 1 75 ? 15.906 2.732 -8.836 1 90.12 75 PHE A N 1
ATOM 595 C CA . PHE A 1 75 ? 16.578 3.287 -10.008 1 90.12 75 PHE A CA 1
ATOM 596 C C . PHE A 1 75 ? 17.719 2.396 -10.453 1 90.12 75 PHE A C 1
ATOM 598 O O . PHE A 1 75 ? 17.922 2.17 -11.648 1 90.12 75 PHE A O 1
ATOM 605 N N . ALA A 1 76 ? 18.344 1.852 -9.516 1 85.06 76 ALA A N 1
ATOM 606 C CA . ALA A 1 76 ? 19.531 1.05 -9.781 1 85.06 76 ALA A CA 1
ATOM 607 C C . ALA A 1 76 ? 19.156 -0.324 -10.328 1 85.06 76 ALA A C 1
ATOM 609 O O . ALA A 1 76 ? 19.891 -0.885 -11.156 1 85.06 76 ALA A O 1
ATOM 610 N N . THR A 1 77 ? 18.047 -0.801 -9.953 1 79.25 77 THR A N 1
ATOM 611 C CA . THR A 1 77 ? 17.703 -2.18 -10.289 1 79.25 77 THR A CA 1
ATOM 612 C C . THR A 1 77 ? 16.781 -2.234 -11.5 1 79.25 77 THR A C 1
ATOM 614 O O . THR A 1 77 ? 16.922 -3.107 -12.359 1 79.25 77 THR A O 1
ATOM 617 N N . THR A 1 78 ? 15.867 -1.32 -11.586 1 79.06 78 THR A N 1
ATOM 618 C CA . THR A 1 78 ? 14.875 -1.354 -12.656 1 79.06 78 THR A CA 1
ATOM 619 C C . THR A 1 78 ? 15.195 -0.316 -13.727 1 79.06 78 THR A C 1
ATOM 621 O O . THR A 1 78 ? 14.742 -0.428 -14.867 1 79.06 78 THR A O 1
ATOM 624 N N . GLY A 1 79 ? 16.016 0.568 -13.344 1 85.75 79 GLY A N 1
ATOM 625 C CA . GLY A 1 79 ? 16.312 1.66 -14.258 1 85.75 79 GLY A CA 1
ATOM 626 C C . GLY A 1 79 ? 15.539 2.926 -13.945 1 85.75 79 GLY A C 1
ATOM 627 O O . GLY A 1 79 ? 14.445 2.863 -13.367 1 85.75 79 GLY A O 1
ATOM 628 N N . LEU A 1 80 ? 16.156 3.969 -14.391 1 92.5 80 LEU A N 1
ATOM 629 C CA . LEU A 1 80 ? 15.539 5.27 -14.172 1 92.5 80 LEU A CA 1
ATOM 630 C C . LEU A 1 80 ? 14.469 5.547 -15.227 1 92.5 80 LEU A C 1
ATOM 632 O O . LEU A 1 80 ? 14.797 5.848 -16.375 1 92.5 80 LEU A O 1
ATOM 636 N N . GLU A 1 81 ? 13.242 5.52 -14.844 1 92.44 81 GLU A N 1
ATOM 637 C CA . GLU A 1 81 ? 12.117 5.648 -15.766 1 92.44 81 GLU A CA 1
ATOM 638 C C . GLU A 1 81 ? 11.531 7.059 -15.727 1 92.44 81 GLU A C 1
ATOM 640 O O . GLU A 1 81 ? 10.32 7.23 -15.625 1 92.44 81 GLU A O 1
ATOM 645 N N . ARG A 1 82 ? 12.359 8.07 -15.922 1 95.06 82 ARG A N 1
ATOM 646 C CA . ARG A 1 82 ? 11.984 9.461 -15.703 1 95.06 82 ARG A CA 1
ATOM 647 C C . ARG A 1 82 ? 11.227 10.023 -16.891 1 95.06 82 ARG A C 1
ATOM 649 O O . ARG A 1 82 ? 10.641 11.109 -16.812 1 95.06 82 ARG A O 1
ATOM 656 N N . ASN A 1 83 ? 11.164 9.297 -18.031 1 92.62 83 ASN A N 1
ATOM 657 C CA . ASN A 1 83 ? 10.453 9.781 -19.219 1 92.62 83 ASN A CA 1
ATOM 658 C C . ASN A 1 83 ? 9.023 9.266 -19.266 1 92.62 83 ASN A C 1
ATOM 660 O O . ASN A 1 83 ? 8.203 9.766 -20.047 1 92.62 83 ASN A O 1
ATOM 664 N N . ALA A 1 84 ? 8.781 8.281 -18.453 1 91.88 84 ALA A N 1
ATOM 665 C CA . ALA A 1 84 ? 7.465 7.66 -18.469 1 91.88 84 ALA A CA 1
ATOM 666 C C . ALA A 1 84 ? 6.383 8.641 -18.031 1 91.88 84 ALA A C 1
ATOM 668 O O . ALA A 1 84 ? 6.586 9.406 -17.078 1 91.88 84 ALA A O 1
ATOM 669 N N . ASP A 1 85 ? 5.223 8.586 -18.641 1 90 85 ASP A N 1
ATOM 670 C CA . ASP A 1 85 ? 4.109 9.484 -18.344 1 90 85 ASP A CA 1
ATOM 671 C C . ASP A 1 85 ? 3.707 9.406 -16.875 1 90 85 ASP A C 1
ATOM 673 O O . ASP A 1 85 ? 3.43 10.43 -16.25 1 90 85 ASP A O 1
ATOM 677 N N . GLU A 1 86 ? 3.713 8.219 -16.359 1 87.81 86 GLU A N 1
ATOM 678 C CA . GLU A 1 86 ? 3.236 8.008 -15 1 87.81 86 GLU A CA 1
ATOM 679 C C . GLU A 1 86 ? 4.25 8.508 -13.977 1 87.81 86 GLU A C 1
ATOM 681 O O . GLU A 1 86 ? 3.928 8.648 -12.797 1 87.81 86 GLU A O 1
ATOM 686 N N . ASN A 1 87 ? 5.469 8.773 -14.43 1 92.44 87 ASN A N 1
ATOM 687 C CA . ASN A 1 87 ? 6.52 9.18 -13.5 1 92.44 87 ASN A CA 1
ATOM 688 C C . ASN A 1 87 ? 6.867 10.656 -13.656 1 92.44 87 ASN A C 1
ATOM 690 O O . ASN A 1 87 ? 7.77 11.156 -12.984 1 92.44 87 ASN A O 1
ATOM 694 N N . ARG A 1 88 ? 6.145 11.32 -14.539 1 95.25 88 ARG A N 1
ATOM 695 C CA . ARG A 1 88 ? 6.438 12.734 -14.734 1 95.25 88 ARG A CA 1
ATOM 696 C C . ARG A 1 88 ? 6.176 13.531 -13.461 1 95.25 88 ARG A C 1
ATOM 698 O O . ARG A 1 88 ? 5.227 13.25 -12.734 1 95.25 88 ARG A O 1
ATOM 705 N N . LEU A 1 89 ? 7.059 14.508 -13.281 1 97 89 LEU A N 1
ATOM 706 C CA . LEU A 1 89 ? 6.828 15.445 -12.18 1 97 89 LEU A CA 1
ATOM 707 C C . LEU A 1 89 ? 5.824 16.516 -12.594 1 97 89 LEU A C 1
ATOM 709 O O . LEU A 1 89 ? 5.75 16.891 -13.766 1 97 89 LEU A O 1
ATOM 713 N N . LEU A 1 90 ? 5.09 16.938 -11.633 1 97.31 90 LEU A N 1
ATOM 714 C CA . LEU A 1 90 ? 4.137 18.016 -11.875 1 97.31 90 LEU A CA 1
ATOM 715 C C . LEU A 1 90 ? 4.676 19.344 -11.352 1 97.31 90 LEU A C 1
ATOM 717 O O . LEU A 1 90 ? 5 19.469 -10.172 1 97.31 90 LEU A O 1
ATOM 721 N N . LEU A 1 91 ? 4.75 20.297 -12.273 1 98.25 91 LEU A N 1
ATOM 722 C CA . LEU A 1 91 ? 5.305 21.594 -11.906 1 98.25 91 LEU A CA 1
ATOM 723 C C . LEU A 1 91 ? 4.27 22.703 -12.094 1 98.25 91 LEU A C 1
ATOM 725 O O . LEU A 1 91 ? 3.359 22.578 -12.922 1 98.25 91 LEU A O 1
ATOM 729 N N . LEU A 1 92 ? 4.438 23.688 -11.289 1 98.12 92 LEU A N 1
ATOM 730 C CA . LEU A 1 92 ? 3.652 24.922 -11.398 1 98.12 92 LEU A CA 1
ATOM 731 C C . LEU A 1 92 ? 4.531 26.094 -11.828 1 98.12 92 LEU A C 1
ATOM 733 O O . LEU A 1 92 ? 5.566 26.344 -11.211 1 98.12 92 LEU A O 1
ATOM 737 N N . CYS A 1 93 ? 4.16 26.719 -12.93 1 98 93 CYS A N 1
ATOM 738 C CA . CYS A 1 93 ? 4.852 27.906 -13.43 1 98 93 CYS A CA 1
ATOM 739 C C . CYS A 1 93 ? 3.902 28.797 -14.211 1 98 93 CYS A C 1
ATOM 741 O O . CYS A 1 93 ? 2.711 28.5 -14.32 1 98 93 CYS A O 1
ATOM 743 N N . SER A 1 94 ? 4.422 29.953 -14.648 1 97.5 94 SER A N 1
ATOM 744 C CA . SER A 1 94 ? 3.578 30.859 -15.414 1 97.5 94 SER A CA 1
ATOM 745 C C . SER A 1 94 ? 3.711 30.609 -16.906 1 97.5 94 SER A C 1
ATOM 747 O O . SER A 1 94 ? 4.727 30.078 -17.375 1 97.5 94 SER A O 1
ATOM 749 N N . ALA A 1 95 ? 2.672 30.953 -17.656 1 97.5 95 ALA A N 1
ATOM 750 C CA . ALA A 1 95 ? 2.707 30.844 -19.109 1 97.5 95 ALA A CA 1
ATOM 751 C C . ALA A 1 95 ? 3.854 31.656 -19.703 1 97.5 95 ALA A C 1
ATOM 753 O O . ALA A 1 95 ? 4.477 31.25 -20.672 1 97.5 95 ALA A O 1
ATOM 754 N N . ASP A 1 96 ? 4.137 32.75 -19.094 1 96.75 96 ASP A N 1
ATOM 755 C CA . ASP A 1 96 ? 5.207 33.625 -19.562 1 96.75 96 ASP A CA 1
ATOM 756 C C . ASP A 1 96 ? 6.566 32.938 -19.438 1 96.75 96 ASP A C 1
ATOM 758 O O . ASP A 1 96 ? 7.422 33.094 -20.312 1 96.75 96 ASP A O 1
ATOM 762 N N . GLU A 1 97 ? 6.758 32.281 -18.359 1 96.88 97 GLU A N 1
ATOM 763 C CA . GLU A 1 97 ? 8.008 31.547 -18.156 1 96.88 97 GLU A CA 1
ATOM 764 C C . GLU A 1 97 ? 8.195 30.484 -19.234 1 96.88 97 GLU A C 1
ATOM 766 O O . GLU A 1 97 ? 9.297 30.297 -19.75 1 96.88 97 GLU A O 1
ATOM 771 N N . VAL A 1 98 ? 7.145 29.797 -19.578 1 96.38 98 VAL A N 1
ATOM 772 C CA . VAL A 1 98 ? 7.199 28.75 -20.578 1 96.38 98 VAL A CA 1
ATOM 773 C C . VAL A 1 98 ? 7.465 29.359 -21.953 1 96.38 98 VAL A C 1
ATOM 775 O O . VAL A 1 98 ? 8.242 28.812 -22.75 1 96.38 98 VAL A O 1
ATOM 778 N N . ARG A 1 99 ? 6.863 30.438 -22.234 1 94.31 99 ARG A N 1
ATOM 779 C CA . ARG A 1 99 ? 7.07 31.141 -23.5 1 94.31 99 ARG A CA 1
ATOM 780 C C . ARG A 1 99 ? 8.531 31.547 -23.656 1 94.31 99 ARG A C 1
ATOM 782 O O . ARG A 1 99 ? 9.109 31.391 -24.734 1 94.31 99 ARG A O 1
ATOM 789 N N . ARG A 1 100 ? 9.102 32.062 -22.625 1 94.56 100 ARG A N 1
ATOM 790 C CA . ARG A 1 100 ? 10.508 32.438 -22.656 1 94.56 100 ARG A CA 1
ATOM 791 C C . ARG A 1 100 ? 11.398 31.234 -22.922 1 94.56 100 ARG A C 1
ATOM 793 O O . ARG A 1 100 ? 12.336 31.312 -23.719 1 94.56 100 ARG A O 1
ATOM 800 N N . ALA A 1 101 ? 11.047 30.172 -22.25 1 94.25 101 ALA A N 1
ATOM 801 C CA . ALA A 1 101 ? 11.836 28.969 -22.422 1 94.25 101 ALA A CA 1
ATOM 802 C C . ALA A 1 101 ? 11.711 28.438 -23.859 1 94.25 101 ALA A C 1
ATOM 804 O O . ALA A 1 101 ? 12.688 27.938 -24.422 1 94.25 101 ALA A O 1
ATOM 805 N N . LYS A 1 102 ? 10.578 28.469 -24.438 1 91.38 102 LYS A N 1
ATOM 806 C CA . LYS A 1 102 ? 10.336 28 -25.797 1 91.38 102 LYS A CA 1
ATOM 807 C C . LYS A 1 102 ? 11.094 28.844 -26.812 1 91.38 102 LYS A C 1
ATOM 809 O O . LYS A 1 102 ? 11.562 28.328 -27.844 1 91.38 102 LYS A O 1
ATOM 814 N N . SER A 1 103 ? 11.141 30.047 -26.547 1 88.19 103 SER A N 1
ATOM 815 C CA . SER A 1 103 ? 11.789 30.969 -27.469 1 88.19 103 SER A CA 1
ATOM 816 C C . SER A 1 103 ? 13.289 30.719 -27.531 1 88.19 103 SER A C 1
ATOM 818 O O . SER A 1 103 ? 13.922 30.938 -28.578 1 88.19 103 SER A O 1
ATOM 820 N N . GLU A 1 104 ? 13.766 30.312 -26.453 1 84.5 104 GLU A N 1
ATOM 821 C CA . GLU A 1 104 ? 15.203 30.047 -26.406 1 84.5 104 GLU A CA 1
ATOM 822 C C . GLU A 1 104 ? 15.547 28.719 -27.062 1 84.5 104 GLU A C 1
ATOM 824 O O . GLU A 1 104 ? 16.656 28.531 -27.562 1 84.5 104 GLU A O 1
ATOM 829 N N . HIS A 1 105 ? 14.492 27.906 -26.922 1 72.81 105 HIS A N 1
ATOM 830 C CA . HIS A 1 105 ? 14.766 26.578 -27.469 1 72.81 105 HIS A CA 1
ATOM 831 C C . HIS A 1 105 ? 14.086 26.391 -28.812 1 72.81 105 HIS A C 1
ATOM 833 O O . HIS A 1 105 ? 13.008 26.938 -29.047 1 72.81 105 HIS A O 1
ATOM 839 N N . GLY A 1 106 ? 14.852 26.156 -29.875 1 59 106 GLY A N 1
ATOM 840 C CA . GLY A 1 106 ? 14.383 25.859 -31.219 1 59 106 GLY A CA 1
ATOM 841 C C . GLY A 1 106 ? 13.195 24.906 -31.25 1 59 106 GLY A C 1
ATOM 842 O O . GLY A 1 106 ? 12.68 24.531 -30.188 1 59 106 GLY A O 1
ATOM 843 N N . PRO A 1 107 ? 12.695 24.578 -32.375 1 59.56 107 PRO A N 1
ATOM 844 C CA . PRO A 1 107 ? 11.508 23.734 -32.594 1 59.56 107 PRO A CA 1
ATOM 845 C C . PRO A 1 107 ? 11.57 22.406 -31.859 1 59.56 107 PRO A C 1
ATOM 847 O O . PRO A 1 107 ? 12.648 21.812 -31.75 1 59.56 107 PRO A O 1
ATOM 850 N N . PRO A 1 108 ? 10.508 22.094 -31.094 1 61.75 108 PRO A N 1
ATOM 851 C CA . PRO A 1 108 ? 10.461 20.891 -30.266 1 61.75 108 PRO A CA 1
ATOM 852 C C . PRO A 1 108 ? 10.641 19.609 -31.078 1 61.75 108 PRO A C 1
ATOM 854 O O . PRO A 1 108 ? 10.195 19.547 -32.219 1 61.75 108 PRO A O 1
ATOM 857 N N . ASP A 1 109 ? 11.742 18.859 -30.688 1 59.72 109 ASP A N 1
ATOM 858 C CA . ASP A 1 109 ? 11.805 17.484 -31.203 1 59.72 109 ASP A CA 1
ATOM 859 C C . ASP A 1 109 ? 10.773 16.594 -30.531 1 59.72 109 ASP A C 1
ATOM 861 O O . ASP A 1 109 ? 11.055 15.984 -29.5 1 59.72 109 ASP A O 1
ATOM 865 N N . GLY A 1 110 ? 9.391 16.828 -30.906 1 67.06 110 GLY A N 1
ATOM 866 C CA . GLY A 1 110 ? 8.375 15.891 -30.469 1 67.06 110 GLY A CA 1
ATOM 867 C C . GLY A 1 110 ? 7.473 16.453 -29.375 1 67.06 110 GLY A C 1
ATOM 868 O O . GLY A 1 110 ? 7.359 17.656 -29.219 1 67.06 110 GLY A O 1
ATOM 869 N N . ASP A 1 111 ? 6.875 15.516 -28.703 1 80.75 111 ASP A N 1
ATOM 870 C CA . ASP A 1 111 ? 5.832 15.883 -27.75 1 80.75 111 ASP A CA 1
ATOM 871 C C . ASP A 1 111 ? 6.441 16.344 -26.438 1 80.75 111 ASP A C 1
ATOM 873 O O . ASP A 1 111 ? 5.77 17 -25.625 1 80.75 111 ASP A O 1
ATOM 877 N N . VAL A 1 112 ? 7.766 16.141 -26.328 1 91.06 112 VAL A N 1
ATOM 878 C CA . VAL A 1 112 ? 8.438 16.531 -25.094 1 91.06 112 VAL A CA 1
ATOM 879 C C . VAL A 1 112 ? 9.516 17.562 -25.391 1 91.06 112 VAL A C 1
ATOM 881 O O . VAL A 1 112 ? 10.422 17.312 -26.188 1 91.06 112 VAL A O 1
ATOM 884 N N . LEU A 1 113 ? 9.469 18.703 -24.797 1 93.62 113 LEU A N 1
ATOM 885 C CA . LEU A 1 113 ? 10.422 19.797 -24.969 1 93.62 113 LEU A CA 1
ATOM 886 C C . LEU A 1 113 ? 11.625 19.641 -24.047 1 93.62 113 LEU A C 1
ATOM 888 O O . LEU A 1 113 ? 11.641 18.75 -23.203 1 93.62 113 LEU A O 1
ATOM 892 N N . THR A 1 114 ? 12.664 20.391 -24.438 1 93.44 114 THR A N 1
ATOM 893 C CA . THR A 1 114 ? 13.859 20.406 -23.609 1 93.44 114 THR A CA 1
ATOM 894 C C . THR A 1 114 ? 14.141 21.812 -23.078 1 93.44 114 THR A C 1
ATOM 896 O O . THR A 1 114 ? 14.406 22.734 -23.859 1 93.44 114 THR A O 1
ATOM 899 N N . PHE A 1 115 ? 14.078 21.953 -21.766 1 94.75 115 PHE A N 1
ATOM 900 C CA . PHE A 1 115 ? 14.281 23.25 -21.141 1 94.75 115 PHE A CA 1
ATOM 901 C C . PHE A 1 115 ? 15.5 23.234 -20.219 1 94.75 115 PHE A C 1
ATOM 903 O O . PHE A 1 115 ? 15.422 23.688 -19.078 1 94.75 115 PHE A O 1
ATOM 910 N N . PHE A 1 116 ? 16.609 22.875 -20.688 1 92.81 116 PHE A N 1
ATOM 911 C CA . PHE A 1 116 ? 17.797 22.734 -19.859 1 92.81 116 PHE A CA 1
ATOM 912 C C . PHE A 1 116 ? 18.344 24.094 -19.469 1 92.81 116 PHE A C 1
ATOM 914 O O . PHE A 1 116 ? 19.062 24.219 -18.469 1 92.81 116 PHE A O 1
ATOM 921 N N . ASN A 1 117 ? 17.984 25.156 -20.156 1 91.94 117 ASN A N 1
ATOM 922 C CA . ASN A 1 117 ? 18.453 26.5 -19.844 1 91.94 117 ASN A CA 1
ATOM 923 C C . ASN A 1 117 ? 17.438 27.266 -19 1 91.94 117 ASN A C 1
ATOM 925 O O . ASN A 1 117 ? 17.516 28.484 -18.875 1 91.94 117 ASN A O 1
ATOM 929 N N . TRP A 1 118 ? 16.484 26.609 -18.406 1 95.31 118 TRP A N 1
ATOM 930 C CA . TRP A 1 118 ? 15.391 27.219 -17.641 1 95.31 118 TRP A CA 1
ATOM 931 C C . TRP A 1 118 ? 15.938 28.125 -16.547 1 95.31 118 TRP A C 1
ATOM 933 O O . TRP A 1 118 ? 15.477 29.25 -16.375 1 95.31 118 TRP A O 1
ATOM 943 N N . ALA A 1 119 ? 16.938 27.688 -15.852 1 92.94 119 ALA A N 1
ATOM 944 C CA . ALA A 1 119 ? 17.453 28.375 -14.672 1 92.94 119 ALA A CA 1
ATOM 945 C C . ALA A 1 119 ? 18.094 29.719 -15.047 1 92.94 119 ALA A C 1
ATOM 947 O O . ALA A 1 119 ? 18.203 30.609 -14.219 1 92.94 119 ALA A O 1
ATOM 948 N N . THR A 1 120 ? 18.469 29.906 -16.25 1 92.56 120 THR A N 1
ATOM 949 C CA . THR A 1 120 ? 19.156 31.109 -16.703 1 92.56 120 THR A CA 1
ATOM 950 C C . THR A 1 120 ? 18.141 32.219 -17.047 1 92.56 120 THR A C 1
ATOM 952 O O . THR A 1 120 ? 18.469 33.406 -17.016 1 92.56 120 THR A O 1
ATOM 955 N N . ILE A 1 121 ? 16.938 31.797 -17.312 1 93.62 121 ILE A N 1
ATOM 956 C CA . ILE A 1 121 ? 16.016 32.781 -17.875 1 93.62 121 ILE A CA 1
ATOM 957 C C . ILE A 1 121 ? 14.812 32.938 -16.953 1 93.62 121 ILE A C 1
ATOM 959 O O . ILE A 1 121 ? 14.047 33.906 -17.078 1 93.62 121 ILE A O 1
ATOM 963 N N . ASN A 1 122 ? 14.602 31.953 -16.062 1 95.62 122 ASN A N 1
ATOM 964 C CA . ASN A 1 122 ? 13.445 31.984 -15.172 1 95.62 122 ASN A CA 1
ATOM 965 C C . ASN A 1 122 ? 13.828 31.688 -13.727 1 95.62 122 ASN A C 1
ATOM 967 O O . ASN A 1 122 ? 14.938 31.203 -13.461 1 95.62 122 ASN A O 1
ATOM 971 N N . ASP A 1 123 ? 12.844 31.984 -12.805 1 94.75 123 ASP A N 1
ATOM 972 C CA . ASP A 1 123 ? 12.945 31.469 -11.445 1 94.75 123 ASP A CA 1
ATOM 973 C C . ASP A 1 123 ? 12.648 29.969 -11.398 1 94.75 123 ASP A C 1
ATOM 975 O O . ASP A 1 123 ? 12.195 29.391 -12.391 1 94.75 123 ASP A O 1
ATOM 979 N N . GLN A 1 124 ? 12.898 29.438 -10.258 1 97.31 124 GLN A N 1
ATOM 980 C CA . GLN A 1 124 ? 12.641 28.016 -10.094 1 97.31 124 GLN A CA 1
ATOM 981 C C . GLN A 1 124 ? 11.148 27.703 -10.211 1 97.31 124 GLN A C 1
ATOM 983 O O . GLN A 1 124 ? 10.312 28.484 -9.742 1 97.31 124 GLN A O 1
ATOM 988 N N . ALA A 1 125 ? 10.82 26.609 -10.883 1 98 125 ALA A N 1
ATOM 989 C CA . ALA A 1 125 ? 9.438 26.141 -10.969 1 98 125 ALA A CA 1
ATOM 990 C C . ALA A 1 125 ? 9.047 25.344 -9.727 1 98 125 ALA A C 1
ATOM 992 O O . ALA A 1 125 ? 9.844 24.578 -9.188 1 98 125 ALA A O 1
ATOM 993 N N . GLU A 1 126 ? 7.836 25.547 -9.281 1 98.25 126 GLU A N 1
ATOM 994 C CA . GLU A 1 126 ? 7.344 24.875 -8.086 1 98.25 126 GLU A CA 1
ATOM 995 C C . GLU A 1 126 ? 6.953 23.422 -8.383 1 98.25 126 GLU A C 1
ATOM 997 O O . GLU A 1 126 ? 6.176 23.156 -9.297 1 98.25 126 GLU A O 1
ATOM 1002 N N . VAL A 1 127 ? 7.508 22.547 -7.609 1 98.12 127 VAL A N 1
ATOM 1003 C CA . VAL A 1 127 ? 7.18 21.141 -7.738 1 98.12 127 VAL A CA 1
ATOM 1004 C C . VAL A 1 127 ? 5.953 20.797 -6.891 1 98.12 127 VAL A C 1
ATOM 1006 O O . VAL A 1 127 ? 5.98 20.953 -5.668 1 98.12 127 VAL A O 1
ATOM 1009 N N . MET A 1 128 ? 4.934 20.359 -7.562 1 96.06 128 MET A N 1
ATOM 1010 C CA . MET A 1 128 ? 3.711 20 -6.844 1 96.06 128 MET A CA 1
ATOM 1011 C C . MET A 1 128 ? 3.826 18.609 -6.227 1 96.06 128 MET A C 1
ATOM 1013 O O . MET A 1 128 ? 3.279 18.359 -5.152 1 96.06 128 MET A O 1
ATOM 1017 N N . ALA A 1 129 ? 4.492 17.719 -6.949 1 92.25 129 ALA A N 1
ATOM 1018 C CA . ALA A 1 129 ? 4.684 16.344 -6.508 1 92.25 129 ALA A CA 1
ATOM 1019 C C . ALA A 1 129 ? 5.961 15.75 -7.094 1 92.25 129 ALA A C 1
ATOM 1021 O O . ALA A 1 129 ? 6.246 15.93 -8.281 1 92.25 129 ALA A O 1
ATOM 1022 N N . GLY A 1 130 ? 6.727 15.086 -6.195 1 94.56 130 GLY A N 1
ATOM 1023 C CA . GLY A 1 130 ? 7.891 14.406 -6.742 1 94.56 130 GLY A CA 1
ATOM 1024 C C . GLY A 1 130 ? 9.172 14.742 -6.008 1 94.56 130 GLY A C 1
ATOM 1025 O O . GLY A 1 130 ? 10.266 14.438 -6.492 1 94.56 130 GLY A O 1
ATOM 1026 N N . GLN A 1 131 ? 9.102 15.312 -4.863 1 95.56 131 GLN A N 1
ATOM 1027 C CA . GLN A 1 131 ? 10.305 15.758 -4.16 1 95.56 131 GLN A CA 1
ATOM 1028 C C . GLN A 1 131 ? 11.219 14.586 -3.83 1 95.56 131 GLN A C 1
ATOM 1030 O O . GLN A 1 131 ? 12.445 14.703 -3.895 1 95.56 131 GLN A O 1
ATOM 1035 N N . HIS A 1 132 ? 10.641 13.469 -3.504 1 96.19 132 HIS A N 1
ATOM 1036 C CA . HIS A 1 132 ? 11.453 12.305 -3.164 1 96.19 132 HIS A CA 1
ATOM 1037 C C . HIS A 1 132 ? 12.164 11.75 -4.395 1 96.19 132 HIS A C 1
ATOM 1039 O O . HIS A 1 132 ? 13.305 11.305 -4.309 1 96.19 132 HIS A O 1
ATOM 1045 N N . ARG A 1 133 ? 11.531 11.781 -5.512 1 96.19 133 ARG A N 1
ATOM 1046 C CA . ARG A 1 133 ? 12.156 11.352 -6.758 1 96.19 133 ARG A CA 1
ATOM 1047 C C . ARG A 1 133 ? 13.352 12.234 -7.105 1 96.19 133 ARG A C 1
ATOM 1049 O O . ARG A 1 133 ? 14.391 11.742 -7.539 1 96.19 133 ARG A O 1
ATOM 1056 N N . ILE A 1 134 ? 13.164 13.5 -6.891 1 97.44 134 ILE A N 1
ATOM 1057 C CA . ILE A 1 134 ? 14.234 14.453 -7.16 1 97.44 134 ILE A CA 1
ATOM 1058 C C . ILE A 1 134 ? 15.445 14.133 -6.289 1 97.44 134 ILE A C 1
ATOM 1060 O O . ILE A 1 134 ? 16.562 14.031 -6.785 1 97.44 134 ILE A O 1
ATOM 1064 N N . GLN A 1 135 ? 15.133 13.977 -5.004 1 96.69 135 GLN A N 1
ATOM 1065 C CA . GLN A 1 135 ? 16.219 13.688 -4.074 1 96.69 135 GLN A CA 1
ATOM 1066 C C . GLN A 1 135 ? 16.875 12.336 -4.387 1 96.69 135 GLN A C 1
ATOM 1068 O O . GLN A 1 135 ? 18.094 12.195 -4.301 1 96.69 135 GLN A O 1
ATOM 1073 N N . ALA A 1 136 ? 16.094 11.367 -4.715 1 96.31 136 ALA A N 1
ATOM 1074 C CA . ALA A 1 136 ? 16.609 10.055 -5.082 1 96.31 136 ALA A CA 1
ATOM 1075 C C . ALA A 1 136 ? 17.5 10.141 -6.32 1 96.31 136 ALA A C 1
ATOM 1077 O O . ALA A 1 136 ? 18.516 9.453 -6.41 1 96.31 136 ALA A O 1
ATOM 1078 N N . LEU A 1 137 ? 17.094 10.961 -7.258 1 97.19 137 LEU A N 1
ATOM 1079 C CA . LEU A 1 137 ? 17.891 11.148 -8.469 1 97.19 137 LEU A CA 1
ATOM 1080 C C . LEU A 1 137 ? 19.25 11.734 -8.133 1 97.19 137 LEU A C 1
ATOM 1082 O O . LEU A 1 137 ? 20.281 11.266 -8.641 1 97.19 137 LEU A O 1
ATOM 1086 N N . ARG A 1 138 ? 19.281 12.727 -7.301 1 96.25 138 ARG A N 1
ATOM 1087 C CA . ARG A 1 138 ? 20.531 13.344 -6.883 1 96.25 138 ARG A CA 1
ATOM 1088 C C . ARG A 1 138 ? 21.469 12.312 -6.266 1 96.25 138 ARG A C 1
ATOM 1090 O O . ARG A 1 138 ? 22.656 12.258 -6.605 1 96.25 138 ARG A O 1
ATOM 1097 N N . GLU A 1 139 ? 20.891 11.531 -5.473 1 94.62 139 GLU A N 1
ATOM 1098 C CA . GLU A 1 139 ? 21.688 10.508 -4.797 1 94.62 139 GLU A CA 1
ATOM 1099 C C . GLU A 1 139 ? 22.141 9.43 -5.773 1 94.62 139 GLU A C 1
ATOM 1101 O O . GLU A 1 139 ? 23.266 8.938 -5.688 1 94.62 139 GLU A O 1
ATOM 1106 N N . TYR A 1 140 ? 21.312 9.078 -6.648 1 94.62 140 TYR A N 1
ATOM 1107 C CA . TYR A 1 140 ? 21.625 8.047 -7.633 1 94.62 140 TYR A CA 1
ATOM 1108 C C . TYR A 1 140 ? 22.75 8.5 -8.555 1 94.62 140 TYR A C 1
ATOM 1110 O O . TYR A 1 140 ? 23.688 7.738 -8.812 1 94.62 140 TYR A O 1
ATOM 1118 N N . VAL A 1 141 ? 22.656 9.711 -9.016 1 93.75 141 VAL A N 1
ATOM 1119 C CA . VAL A 1 141 ? 23.672 10.273 -9.914 1 93.75 141 VAL A CA 1
ATOM 1120 C C . VAL A 1 141 ? 25.016 10.32 -9.211 1 93.75 141 VAL A C 1
ATOM 1122 O O . VAL A 1 141 ? 26.047 9.984 -9.805 1 93.75 141 VAL A O 1
ATOM 1125 N N . ARG A 1 142 ? 24.984 10.68 -7.996 1 92.06 142 ARG A N 1
ATOM 1126 C CA . ARG A 1 142 ? 26.203 10.75 -7.203 1 92.06 142 ARG A CA 1
ATOM 1127 C C . ARG A 1 142 ? 26.828 9.367 -7.02 1 92.06 142 ARG A C 1
ATOM 1129 O O . ARG A 1 142 ? 28.016 9.164 -7.27 1 92.06 142 ARG A O 1
ATOM 1136 N N . LYS A 1 143 ? 26.047 8.469 -6.68 1 90.5 143 LYS A N 1
ATOM 1137 C CA . LYS A 1 143 ? 26.516 7.121 -6.387 1 90.5 143 LYS A CA 1
ATOM 1138 C C . LYS A 1 143 ? 27 6.414 -7.652 1 90.5 143 LYS A C 1
ATOM 1140 O O . LYS A 1 143 ? 27.984 5.68 -7.625 1 90.5 143 LYS A O 1
ATOM 1145 N N . ALA A 1 144 ? 26.281 6.613 -8.641 1 89.75 144 ALA A N 1
ATOM 1146 C CA . ALA A 1 144 ? 26.609 5.98 -9.914 1 89.75 144 ALA A CA 1
ATOM 1147 C C . ALA A 1 144 ? 27.719 6.742 -10.633 1 89.75 144 ALA A C 1
ATOM 1149 O O . ALA A 1 144 ? 28.188 6.32 -11.695 1 89.75 144 ALA A O 1
ATOM 1150 N N . LYS A 1 145 ? 28.141 7.91 -10.148 1 90.75 145 LYS A N 1
ATOM 1151 C CA . LYS A 1 145 ? 29.141 8.789 -10.758 1 90.75 145 LYS A CA 1
ATOM 1152 C C . LYS A 1 145 ? 28.75 9.156 -12.188 1 90.75 145 LYS A C 1
ATOM 1154 O O . LYS A 1 145 ? 29.578 9.109 -13.094 1 90.75 145 LYS A O 1
ATOM 1159 N N . ALA A 1 146 ? 27.5 9.289 -12.352 1 90.94 146 ALA A N 1
ATOM 1160 C CA . ALA A 1 146 ? 27 9.727 -13.656 1 90.94 146 ALA A CA 1
ATOM 1161 C C . ALA A 1 146 ? 27.328 11.195 -13.898 1 90.94 146 ALA A C 1
ATOM 1163 O O . ALA A 1 146 ? 27.547 11.961 -12.961 1 90.94 146 ALA A O 1
ATOM 1164 N N . PRO A 1 147 ? 27.422 11.609 -15.125 1 91.81 147 PRO A N 1
ATOM 1165 C CA . PRO A 1 147 ? 27.703 13.016 -15.422 1 91.81 147 PRO A CA 1
ATOM 1166 C C . PRO A 1 147 ? 26.594 13.945 -14.945 1 91.81 147 PRO A C 1
ATOM 1168 O O . PRO A 1 147 ? 25.422 13.562 -14.93 1 91.81 147 PRO A O 1
ATOM 1171 N N . PRO A 1 148 ? 26.922 15.117 -14.641 1 90 148 PRO A N 1
ATOM 1172 C CA . PRO A 1 148 ? 25.938 16.094 -14.18 1 90 148 PRO A CA 1
ATOM 1173 C C . PRO A 1 148 ? 24.859 16.391 -15.227 1 90 148 PRO A C 1
ATOM 1175 O O . PRO A 1 148 ? 23.781 16.859 -14.883 1 90 148 PRO A O 1
ATOM 1178 N N . SER A 1 149 ? 25.141 16.109 -16.422 1 91.62 149 SER A N 1
ATOM 1179 C CA . SER A 1 149 ? 24.188 16.328 -17.516 1 91.62 149 SER A CA 1
ATOM 1180 C C . SER A 1 149 ? 22.969 15.422 -17.359 1 91.62 149 SER A C 1
ATOM 1182 O O . SER A 1 149 ? 21.938 15.664 -17.984 1 91.62 149 SER A O 1
ATOM 1184 N N . GLU A 1 150 ? 23.047 14.438 -16.422 1 93.31 150 GLU A N 1
ATOM 1185 C CA . GLU A 1 150 ? 21.953 13.5 -16.234 1 93.31 150 GLU A CA 1
ATOM 1186 C C . GLU A 1 150 ? 21 13.984 -15.148 1 93.31 150 GLU A C 1
ATOM 1188 O O . GLU A 1 150 ? 19.984 13.344 -14.875 1 93.31 150 GLU A O 1
ATOM 1193 N N . MET A 1 151 ? 21.219 15.227 -14.688 1 95.81 151 MET A N 1
ATOM 1194 C CA . MET A 1 151 ? 20.406 15.781 -13.602 1 95.81 151 MET A CA 1
ATOM 1195 C C . MET A 1 151 ? 19.172 16.5 -14.156 1 95.81 151 MET A C 1
ATOM 1197 O O . MET A 1 151 ? 19.031 17.703 -14 1 95.81 151 MET A O 1
ATOM 1201 N N . TRP A 1 152 ? 18.281 15.656 -14.742 1 96.94 152 TRP A N 1
ATOM 1202 C CA . TRP A 1 152 ? 17.047 16.188 -15.297 1 96.94 152 TRP A CA 1
ATOM 1203 C C . TRP A 1 152 ? 15.906 15.195 -15.141 1 96.94 152 TRP A C 1
ATOM 1205 O O . TRP A 1 152 ? 16.141 14.016 -14.867 1 96.94 152 TRP A O 1
ATOM 1215 N N . TRP A 1 153 ? 14.719 15.68 -15.195 1 97.56 153 TRP A N 1
ATOM 1216 C CA . TRP A 1 153 ? 13.508 14.867 -15.148 1 97.56 153 TRP A CA 1
ATOM 1217 C C . TRP A 1 153 ? 12.453 15.406 -16.109 1 97.56 153 TRP A C 1
ATOM 1219 O O . TRP A 1 153 ? 12.336 16.625 -16.281 1 97.56 153 TRP A O 1
ATOM 1229 N N . THR A 1 154 ? 11.719 14.531 -16.844 1 96.69 154 THR A N 1
ATOM 1230 C CA . THR A 1 154 ? 10.594 14.969 -17.656 1 96.69 154 THR A CA 1
ATOM 1231 C C . THR A 1 154 ? 9.438 15.438 -16.766 1 96.69 154 THR A C 1
ATOM 1233 O O . THR A 1 154 ? 9.039 14.727 -15.852 1 96.69 154 THR A O 1
ATOM 1236 N N . CYS A 1 155 ? 8.922 16.625 -17.078 1 97.75 155 CYS A N 1
ATOM 1237 C CA . CYS A 1 155 ? 7.93 17.234 -16.203 1 97.75 155 CYS A CA 1
ATOM 1238 C C . CYS A 1 155 ? 6.727 17.719 -17 1 97.75 155 CYS A C 1
ATOM 1240 O O . CYS A 1 155 ? 6.836 17.969 -18.203 1 97.75 155 CYS A O 1
ATOM 1242 N N . GLU A 1 156 ? 5.586 17.734 -16.375 1 97.31 156 GLU A N 1
ATOM 1243 C CA . GLU A 1 156 ? 4.41 18.453 -16.859 1 97.31 156 GLU A CA 1
ATOM 1244 C C . GLU A 1 156 ? 4.297 19.828 -16.203 1 97.31 156 GLU A C 1
ATOM 1246 O O . GLU A 1 156 ? 4.277 19.938 -14.984 1 97.31 156 GLU A O 1
ATOM 1251 N N . LEU A 1 157 ? 4.246 20.875 -17.031 1 98.06 157 LEU A N 1
ATOM 1252 C CA . LEU A 1 157 ? 4.188 22.234 -16.531 1 98.06 157 LEU A CA 1
ATOM 1253 C C . LEU A 1 157 ? 2.764 22.781 -16.609 1 98.06 157 LEU A C 1
ATOM 1255 O O . LEU A 1 157 ? 2.184 22.891 -17.688 1 98.06 157 LEU A O 1
ATOM 1259 N N . TYR A 1 158 ? 2.262 23.156 -15.422 1 98.25 158 TYR A N 1
ATOM 1260 C CA . TYR A 1 158 ? 0.891 23.656 -15.352 1 98.25 158 TYR A CA 1
ATOM 1261 C C . TYR A 1 158 ? 0.868 25.156 -15.062 1 98.25 158 TYR A C 1
ATOM 1263 O O . TYR A 1 158 ? 1.754 25.672 -14.375 1 98.25 158 TYR A O 1
ATOM 1271 N N . ASP A 1 159 ? -0.196 25.781 -15.5 1 98.38 159 ASP A N 1
ATOM 1272 C CA . ASP A 1 159 ? -0.361 27.234 -15.414 1 98.38 159 ASP A CA 1
ATOM 1273 C C . ASP A 1 159 ? -0.734 27.656 -14 1 98.38 159 ASP A C 1
ATOM 1275 O O . ASP A 1 159 ? -1.865 27.438 -13.555 1 98.38 159 ASP A O 1
ATOM 1279 N N . ARG A 1 160 ? 0.156 28.359 -13.414 1 96.31 160 ARG A N 1
ATOM 1280 C CA . ARG A 1 160 ? -0.039 28.812 -12.039 1 96.31 160 ARG A CA 1
ATOM 1281 C C . ARG A 1 160 ? -1.175 29.828 -11.953 1 96.31 160 ARG A C 1
ATOM 1283 O O . ARG A 1 160 ? -1.895 29.859 -10.953 1 96.31 160 ARG A O 1
ATOM 1290 N N . ASP A 1 161 ? -1.355 30.547 -12.906 1 95.69 161 ASP A N 1
ATOM 1291 C CA . ASP A 1 161 ? -2.258 31.703 -12.859 1 95.69 161 ASP A CA 1
ATOM 1292 C C . ASP A 1 161 ? -3.682 3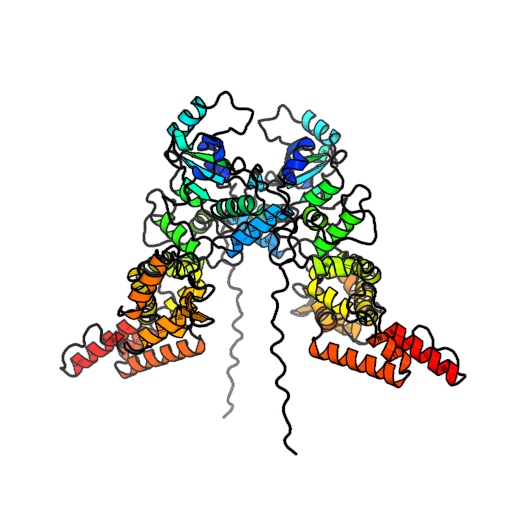1.297 -13.242 1 95.69 161 ASP A C 1
ATOM 1294 O O . ASP A 1 161 ? -4.645 31.953 -12.844 1 95.69 161 ASP A O 1
ATOM 1298 N N . ARG A 1 162 ? -3.771 30.234 -13.953 1 96.56 162 ARG A N 1
ATOM 1299 C CA . ARG A 1 162 ? -5.09 29.859 -14.461 1 96.56 162 ARG A CA 1
ATOM 1300 C C . ARG A 1 162 ? -5.617 28.625 -13.758 1 96.56 162 ARG A C 1
ATOM 1302 O O . ARG A 1 162 ? -6.82 28.359 -13.766 1 96.56 162 ARG A O 1
ATOM 1309 N N . LEU A 1 163 ? -4.777 27.812 -13.156 1 96 163 LEU A N 1
ATOM 1310 C CA . LEU A 1 163 ? -5.188 26.594 -12.469 1 96 163 LEU A CA 1
ATOM 1311 C C . LEU A 1 163 ? -6.082 26.922 -11.273 1 96 163 LEU A C 1
ATOM 1313 O O . LEU A 1 163 ? -5.684 27.672 -10.383 1 96 163 LEU A O 1
ATOM 1317 N N . PRO A 1 164 ? -7.301 26.344 -11.289 1 92.88 164 PRO A N 1
ATOM 1318 C CA . PRO A 1 164 ? -8.172 26.594 -10.148 1 92.88 164 PRO A CA 1
ATOM 1319 C C . PRO A 1 164 ? -7.555 26.172 -8.82 1 92.88 164 PRO A C 1
ATOM 1321 O O . PRO A 1 164 ? -6.875 25.141 -8.758 1 92.88 164 PRO A O 1
ATOM 1324 N N . SER A 1 165 ? -7.852 26.906 -7.793 1 90 165 SER A N 1
ATOM 1325 C CA . SER A 1 165 ? -7.223 26.719 -6.488 1 90 165 SER A CA 1
ATOM 1326 C C . SER A 1 165 ? -7.461 25.312 -5.953 1 90 165 SER A C 1
ATOM 1328 O O . SER A 1 165 ? -6.539 24.672 -5.457 1 90 165 SER A O 1
ATOM 1330 N N . GLU A 1 166 ? -8.641 24.859 -6.035 1 88.31 166 GLU A N 1
ATOM 1331 C CA . GLU A 1 166 ? -8.953 23.531 -5.523 1 88.31 166 GLU A CA 1
ATOM 1332 C C . GLU A 1 166 ? -8.203 22.453 -6.305 1 88.31 166 GLU A C 1
ATOM 1334 O O . GLU A 1 166 ? -7.719 21.484 -5.719 1 88.31 166 GLU A O 1
ATOM 1339 N N . LEU A 1 167 ? -8.18 22.609 -7.598 1 92.25 167 LEU A N 1
ATOM 1340 C CA . LEU A 1 167 ? -7.453 21.656 -8.43 1 92.25 167 LEU A CA 1
ATOM 1341 C C . LEU A 1 167 ? -5.957 21.703 -8.117 1 92.25 167 LEU A C 1
ATOM 1343 O O . LEU A 1 167 ? -5.281 20.672 -8.156 1 92.25 167 LEU A O 1
ATOM 1347 N N . ASN A 1 168 ? -5.5 22.906 -7.797 1 93.88 168 ASN A N 1
ATOM 1348 C CA . ASN A 1 168 ? -4.113 23.078 -7.375 1 93.88 168 ASN A CA 1
ATOM 1349 C C . ASN A 1 16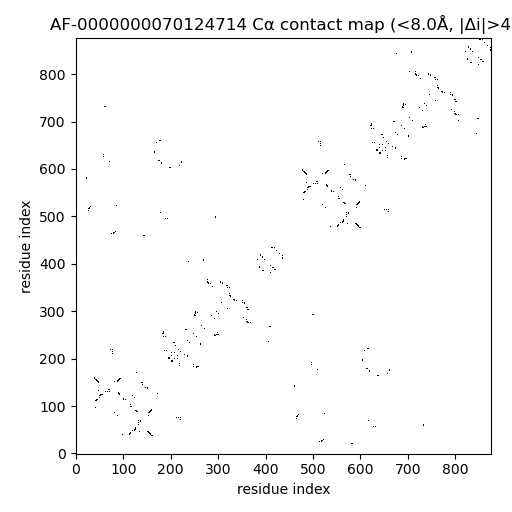8 ? -3.791 22.234 -6.148 1 93.88 168 ASN A C 1
ATOM 1351 O O . ASN A 1 168 ? -2.734 21.594 -6.086 1 93.88 168 ASN A O 1
ATOM 1355 N N . ILE A 1 169 ? -4.668 22.156 -5.25 1 90.69 169 ILE A N 1
ATOM 1356 C CA . ILE A 1 169 ? -4.5 21.359 -4.047 1 90.69 169 ILE A CA 1
ATOM 1357 C C . ILE A 1 169 ? -4.609 19.875 -4.395 1 90.69 169 ILE A C 1
ATOM 1359 O O . ILE A 1 169 ? -3.783 19.062 -3.967 1 90.69 169 ILE A O 1
ATOM 1363 N N . LYS A 1 170 ? -5.562 19.547 -5.23 1 90.5 170 LYS A N 1
ATOM 1364 C CA . LYS A 1 170 ? -5.824 18.156 -5.594 1 90.5 170 LYS A CA 1
ATOM 1365 C C . LYS A 1 170 ? -4.637 17.547 -6.332 1 90.5 170 LYS A C 1
ATOM 1367 O O . LYS A 1 170 ? -4.352 16.359 -6.184 1 90.5 170 LYS A O 1
ATOM 1372 N N . MET A 1 171 ? -3.955 18.359 -7.09 1 93.38 171 MET A N 1
ATOM 1373 C CA . MET A 1 171 ? -2.812 17.891 -7.871 1 93.38 171 MET A CA 1
ATOM 1374 C C . MET A 1 171 ? -1.632 17.562 -6.965 1 93.38 171 MET A C 1
ATOM 1376 O O . MET A 1 171 ? -0.692 16.875 -7.387 1 93.38 171 MET A O 1
ATOM 1380 N N . ARG A 1 172 ? -1.739 17.953 -5.738 1 93.81 172 ARG A N 1
ATOM 1381 C CA . ARG A 1 172 ? -0.662 17.719 -4.781 1 93.81 172 ARG A CA 1
ATOM 1382 C C . ARG A 1 172 ? -0.945 16.484 -3.924 1 93.81 172 ARG A C 1
ATOM 1384 O O . ARG A 1 172 ? -0.072 16.016 -3.189 1 93.81 172 ARG A O 1
ATOM 1391 N N . ILE A 1 173 ? -2.137 16.016 -4.09 1 90.12 173 ILE A N 1
ATOM 1392 C CA . ILE A 1 173 ? -2.594 14.898 -3.268 1 90.12 173 ILE A CA 1
ATOM 1393 C C . ILE A 1 173 ? -1.968 13.602 -3.77 1 90.12 173 ILE A C 1
ATOM 1395 O O . ILE A 1 173 ? -1.932 13.352 -4.977 1 90.12 173 ILE A O 1
ATOM 1399 N N . ASN A 1 174 ? -1.413 12.844 -2.822 1 87.56 174 ASN A N 1
ATOM 1400 C CA . ASN A 1 174 ? -0.87 11.523 -3.117 1 87.56 174 ASN A CA 1
ATOM 1401 C C . ASN A 1 174 ? -1.633 10.43 -2.379 1 87.56 174 ASN A C 1
ATOM 1403 O O . ASN A 1 174 ? -1.395 10.188 -1.194 1 87.56 174 ASN A O 1
ATOM 1407 N N . ARG A 1 175 ? -2.469 9.781 -3.139 1 86.81 175 ARG A N 1
ATOM 1408 C CA . ARG A 1 175 ? -3.246 8.695 -2.553 1 86.81 175 ARG A CA 1
ATOM 1409 C C . ARG A 1 175 ? -2.715 7.34 -3 1 86.81 175 ARG A C 1
ATOM 1411 O O . ARG A 1 175 ? -1.989 7.25 -3.992 1 86.81 175 ARG A O 1
ATOM 1418 N N . ARG A 1 176 ? -3.129 6.391 -2.219 1 81.62 176 ARG A N 1
ATOM 1419 C CA . ARG A 1 176 ? -2.77 5.027 -2.596 1 81.62 176 ARG A CA 1
ATOM 1420 C C . ARG A 1 176 ? -3.473 4.609 -3.883 1 81.62 176 ARG A C 1
ATOM 1422 O O . ARG A 1 176 ? -4.652 4.91 -4.078 1 81.62 176 ARG A O 1
ATOM 1429 N N . ASN A 1 177 ? -2.699 3.994 -4.656 1 76.94 177 ASN A N 1
ATOM 1430 C CA . ASN A 1 177 ? -3.277 3.43 -5.871 1 76.94 177 ASN A CA 1
ATOM 1431 C C . ASN A 1 177 ? -4.285 2.33 -5.555 1 76.94 177 ASN A C 1
ATOM 1433 O O . ASN A 1 177 ? -3.996 1.421 -4.773 1 76.94 177 ASN A O 1
ATOM 1437 N N . PRO A 1 178 ? -5.477 2.434 -6.129 1 78.25 178 PRO A N 1
ATOM 1438 C CA . PRO A 1 178 ? -6.523 1.449 -5.84 1 78.25 178 PRO A CA 1
ATOM 1439 C C . PRO A 1 178 ? -6.215 0.07 -6.418 1 78.25 178 PRO A C 1
ATOM 1441 O O . PRO A 1 178 ? -6.938 -0.892 -6.152 1 78.25 178 PRO A O 1
ATOM 1444 N N . GLY A 1 179 ? -5.199 -0.095 -7.055 1 84.56 179 GLY A N 1
ATOM 1445 C CA . GLY A 1 179 ? -4.855 -1.396 -7.605 1 84.56 179 GLY A CA 1
ATOM 1446 C C . GLY A 1 179 ? -4.512 -2.422 -6.543 1 84.56 179 GLY A C 1
ATOM 1447 O O . GLY A 1 179 ? -4.191 -2.064 -5.406 1 84.56 179 GLY A O 1
ATOM 1448 N N . LEU A 1 180 ? -4.777 -3.676 -6.93 1 88.88 180 LEU A N 1
ATOM 1449 C CA . LEU A 1 180 ? -4.426 -4.801 -6.07 1 88.88 180 LEU A CA 1
ATOM 1450 C C . LEU A 1 180 ? -3.086 -5.402 -6.48 1 88.88 180 LEU A C 1
ATOM 1452 O O . LEU A 1 180 ? -2.982 -6.039 -7.531 1 88.88 180 LEU A O 1
ATOM 1456 N N . PRO A 1 181 ? -2.111 -5.164 -5.629 1 90.31 181 PRO A N 1
ATOM 1457 C CA . PRO A 1 181 ? -0.812 -5.738 -5.984 1 90.31 181 PRO A CA 1
ATOM 1458 C C . PRO A 1 181 ? -0.814 -7.266 -5.961 1 90.31 181 PRO A C 1
ATOM 1460 O O . PRO A 1 181 ? -1.616 -7.875 -5.246 1 90.31 181 PRO A O 1
ATOM 1463 N N . ASP A 1 182 ? 0.089 -7.836 -6.703 1 92.62 182 ASP A N 1
ATOM 1464 C CA . ASP A 1 182 ? 0.248 -9.289 -6.734 1 92.62 182 ASP A CA 1
ATOM 1465 C C . ASP A 1 182 ? 0.757 -9.812 -5.395 1 92.62 182 ASP A C 1
ATOM 1467 O O . ASP A 1 182 ? 1.605 -9.188 -4.758 1 92.62 182 ASP A O 1
ATOM 1471 N N . ASN A 1 183 ? 0.153 -10.906 -5.035 1 93.12 183 ASN A N 1
ATOM 1472 C CA . ASN A 1 183 ? 0.689 -11.555 -3.848 1 93.12 183 ASN A CA 1
ATOM 1473 C C . ASN A 1 183 ? 1.881 -12.445 -4.188 1 93.12 183 ASN A C 1
ATOM 1475 O O . ASN A 1 183 ? 2.289 -12.531 -5.348 1 93.12 183 ASN A O 1
ATOM 1479 N N . GLN A 1 184 ? 2.488 -13.031 -3.254 1 94.56 184 GLN A N 1
ATOM 1480 C CA . GLN A 1 184 ? 3.719 -13.789 -3.455 1 94.56 184 GLN A CA 1
ATOM 1481 C C . GLN A 1 184 ? 3.473 -15.016 -4.332 1 94.56 184 GLN A C 1
ATOM 1483 O O . GLN A 1 184 ? 4.344 -15.414 -5.109 1 94.56 184 GLN A O 1
ATOM 1488 N N . GLY A 1 185 ? 2.27 -15.641 -4.164 1 95.38 185 GLY A N 1
ATOM 1489 C CA . GLY A 1 185 ? 1.928 -16.75 -5.035 1 95.38 185 GLY A CA 1
ATOM 1490 C C . GLY A 1 185 ? 1.859 -16.375 -6.5 1 95.38 185 GLY A C 1
ATOM 1491 O O . GLY A 1 185 ? 2.312 -17.125 -7.367 1 95.38 185 GLY A O 1
ATOM 1492 N N . GLN A 1 186 ? 1.312 -15.258 -6.754 1 93.38 186 GLN A N 1
ATOM 1493 C CA . GLN A 1 186 ? 1.252 -14.742 -8.117 1 93.38 186 GLN A CA 1
ATOM 1494 C C . GLN A 1 186 ? 2.648 -14.453 -8.664 1 93.38 186 GLN A C 1
ATOM 1496 O O . GLN A 1 186 ? 2.941 -14.742 -9.82 1 93.38 186 GLN A O 1
ATOM 1501 N N . ILE A 1 187 ? 3.418 -13.867 -7.855 1 93.62 187 ILE A N 1
ATOM 1502 C CA . ILE A 1 187 ? 4.785 -13.547 -8.25 1 93.62 187 ILE A CA 1
ATOM 1503 C C . ILE A 1 187 ? 5.535 -14.828 -8.602 1 93.62 187 ILE A C 1
ATOM 1505 O O . ILE A 1 187 ? 6.289 -14.867 -9.578 1 93.62 187 ILE A O 1
ATOM 1509 N N . TRP A 1 188 ? 5.305 -15.867 -7.832 1 93.94 188 TRP A N 1
ATOM 1510 C CA . TRP A 1 188 ? 5.922 -17.156 -8.117 1 93.94 188 TRP A CA 1
ATOM 1511 C C . TRP A 1 188 ? 5.527 -17.656 -9.5 1 93.94 188 TRP A C 1
ATOM 1513 O O . TRP A 1 188 ? 6.379 -18.109 -10.273 1 93.94 188 TRP A O 1
ATOM 1523 N N . LEU A 1 189 ? 4.285 -17.609 -9.773 1 93.56 189 LEU A N 1
ATOM 1524 C CA . LEU A 1 189 ? 3.801 -18.109 -11.062 1 93.56 189 LEU A CA 1
ATOM 1525 C C . LEU A 1 189 ? 4.324 -17.25 -12.211 1 93.56 189 LEU A C 1
ATOM 1527 O O . LEU A 1 189 ? 4.566 -17.766 -13.305 1 93.56 189 LEU A O 1
ATOM 1531 N N . GLN A 1 190 ? 4.488 -16 -11.961 1 91.62 190 GLN A N 1
ATOM 1532 C CA . GLN A 1 190 ? 5.098 -15.125 -12.953 1 91.62 190 GLN A CA 1
ATOM 1533 C C . GLN A 1 190 ? 6.547 -15.523 -13.219 1 91.62 190 GLN A C 1
ATOM 1535 O O . GLN A 1 190 ? 6.992 -15.539 -14.367 1 91.62 190 GLN A O 1
ATOM 1540 N N . LEU A 1 191 ? 7.223 -15.758 -12.156 1 90.44 191 LEU A N 1
ATOM 1541 C CA . LEU A 1 191 ? 8.586 -16.25 -12.297 1 90.44 191 LEU A CA 1
ATOM 1542 C C . LEU A 1 191 ? 8.625 -17.531 -13.125 1 90.44 191 LEU A C 1
ATOM 1544 O O . LEU A 1 191 ? 9.477 -17.672 -14.008 1 90.44 191 LEU A O 1
ATOM 1548 N N . MET A 1 192 ? 7.727 -18.406 -12.836 1 90.06 192 MET A N 1
ATOM 1549 C CA . MET A 1 192 ? 7.641 -19.672 -13.578 1 90.06 192 MET A CA 1
ATOM 1550 C C . MET A 1 192 ? 7.41 -19.406 -15.062 1 90.06 192 MET A C 1
ATOM 1552 O O . MET A 1 192 ? 8.023 -20.047 -15.914 1 90.06 192 MET A O 1
ATOM 1556 N N . SER A 1 193 ? 6.539 -18.5 -15.336 1 89.31 193 SER A N 1
ATOM 1557 C CA . SER A 1 193 ? 6.211 -18.172 -16.719 1 89.31 193 SER A CA 1
ATOM 1558 C C . SER A 1 193 ? 7.41 -17.594 -17.453 1 89.31 193 SER A C 1
ATOM 1560 O O . SER A 1 193 ? 7.672 -17.922 -18.609 1 89.31 193 SER A O 1
ATOM 1562 N N . ILE A 1 194 ? 8.117 -16.734 -16.781 1 87.62 194 ILE A N 1
ATOM 1563 C CA . ILE A 1 194 ? 9.273 -16.094 -17.391 1 87.62 194 ILE A CA 1
ATOM 1564 C C . ILE A 1 194 ? 10.406 -17.094 -17.562 1 87.62 194 ILE A C 1
ATOM 1566 O O . ILE A 1 194 ? 11.07 -17.125 -18.609 1 87.62 194 ILE A O 1
ATOM 1570 N N . ALA A 1 195 ? 10.562 -17.859 -16.578 1 85.06 195 ALA A N 1
ATOM 1571 C CA . ALA A 1 195 ? 11.641 -18.844 -16.594 1 85.06 195 ALA A CA 1
ATOM 1572 C C . ALA A 1 195 ? 11.383 -19.922 -17.641 1 85.06 195 ALA A C 1
ATOM 1574 O O . ALA A 1 195 ? 12.32 -20.516 -18.172 1 85.06 195 ALA A O 1
ATOM 1575 N N . SER A 1 196 ? 10.18 -20.188 -17.891 1 83.5 196 SER A N 1
ATOM 1576 C CA . SER A 1 196 ? 9.82 -21.234 -18.828 1 83.5 196 SER A CA 1
ATOM 1577 C C . SER A 1 196 ? 9.82 -20.719 -20.266 1 83.5 196 SER A C 1
ATOM 1579 O O . SER A 1 196 ? 9.688 -21.5 -21.219 1 83.5 196 SER A O 1
ATOM 1581 N N . ASP A 1 197 ? 9.922 -19.484 -20.406 1 81.81 197 ASP A N 1
ATOM 1582 C CA . ASP A 1 197 ? 9.945 -18.875 -21.734 1 81.81 197 ASP A CA 1
ATOM 1583 C C . ASP A 1 197 ? 11.32 -19.031 -22.375 1 81.81 197 ASP A C 1
ATOM 1585 O O . ASP A 1 197 ? 12.312 -18.5 -21.891 1 81.81 197 ASP A O 1
ATOM 1589 N N . PRO A 1 198 ? 11.359 -19.75 -23.438 1 76 198 PRO A N 1
ATOM 1590 C CA . PRO A 1 198 ? 12.656 -19.953 -24.078 1 76 198 PRO A CA 1
ATOM 1591 C C . PRO A 1 198 ? 13.258 -18.641 -24.594 1 76 198 PRO A C 1
ATOM 1593 O O . PRO A 1 198 ? 14.484 -18.531 -24.703 1 76 198 PRO A O 1
ATOM 1596 N N . ALA A 1 199 ? 12.453 -17.719 -24.953 1 73 199 ALA A N 1
ATOM 1597 C CA . ALA A 1 199 ? 12.914 -16.453 -25.484 1 73 199 ALA A CA 1
ATOM 1598 C C . ALA A 1 199 ? 13.109 -15.422 -24.375 1 73 199 ALA A C 1
ATOM 1600 O O . ALA A 1 199 ? 13.453 -14.266 -24.641 1 73 199 ALA A O 1
ATOM 1601 N N . GLY A 1 200 ? 12.984 -15.938 -23.188 1 71.88 200 GLY A N 1
ATOM 1602 C CA . GLY A 1 200 ? 12.992 -14.984 -22.094 1 71.88 200 GLY A CA 1
ATOM 1603 C C . GLY A 1 200 ? 14.391 -14.656 -21.609 1 71.88 200 GLY A C 1
ATOM 1604 O O . GLY A 1 200 ? 15.375 -15.234 -22.078 1 71.88 200 GLY A O 1
ATOM 1605 N N . SER A 1 201 ? 14.414 -13.508 -20.844 1 68.44 201 SER A N 1
ATOM 1606 C CA . SER A 1 201 ? 15.672 -12.977 -20.344 1 68.44 201 SER A CA 1
ATOM 1607 C C . SER A 1 201 ? 16.312 -13.938 -19.328 1 68.44 201 SER A C 1
ATOM 1609 O O . SER A 1 201 ? 17.516 -13.867 -19.078 1 68.44 201 SER A O 1
ATOM 1611 N N . LEU A 1 202 ? 15.391 -14.758 -18.812 1 71.06 202 LEU A N 1
ATOM 1612 C CA . LEU A 1 202 ? 15.914 -15.711 -17.844 1 71.06 202 LEU A CA 1
ATOM 1613 C C . LEU A 1 202 ? 16.234 -17.047 -18.5 1 71.06 202 LEU A C 1
ATOM 1615 O O . LEU A 1 202 ? 15.5 -17.5 -19.391 1 71.06 202 LEU A O 1
ATOM 1619 N N . ALA A 1 203 ? 17.562 -17.344 -18.5 1 62.81 203 ALA A N 1
ATOM 1620 C CA . ALA A 1 203 ? 17.953 -18.609 -19.109 1 62.81 203 ALA A CA 1
ATOM 1621 C C . ALA A 1 203 ? 16.984 -19.734 -18.75 1 62.81 203 ALA A C 1
ATOM 1623 O O . ALA A 1 203 ? 16.578 -19.859 -17.594 1 62.81 203 ALA A O 1
ATOM 1624 N N . PRO A 1 204 ? 16.547 -20.234 -20.031 1 61.72 204 PRO A N 1
ATOM 1625 C CA . PRO A 1 204 ? 15.742 -21.422 -19.781 1 61.72 204 PRO A CA 1
ATOM 1626 C C . PRO A 1 204 ? 16.469 -22.469 -18.969 1 61.72 204 PRO A C 1
ATOM 1628 O O . PRO A 1 204 ? 17.688 -22.641 -19.109 1 61.72 204 PRO A O 1
ATOM 1631 N N . GLY A 1 205 ? 16.109 -22.688 -17.672 1 59.97 205 GLY A N 1
ATOM 1632 C CA . GLY A 1 205 ? 16.781 -23.688 -16.859 1 59.97 205 GLY A CA 1
ATOM 1633 C C . GLY A 1 205 ? 16.344 -23.672 -15.406 1 59.97 205 GLY A C 1
ATOM 1634 O O . GLY A 1 205 ? 15.438 -22.906 -15.031 1 59.97 205 GLY A O 1
ATOM 1635 N N . ASN A 1 206 ? 16.922 -24.609 -14.742 1 61.44 206 ASN A N 1
ATOM 1636 C CA . ASN A 1 206 ? 16.516 -24.953 -13.391 1 61.44 206 ASN A CA 1
ATOM 1637 C C . ASN A 1 206 ? 17.219 -24.094 -12.352 1 61.44 206 ASN A C 1
ATOM 1639 O O . ASN A 1 206 ? 16.922 -24.172 -11.156 1 61.44 206 ASN A O 1
ATOM 1643 N N . THR A 1 207 ? 18.094 -23.188 -12.922 1 64.38 207 THR A N 1
ATOM 1644 C CA . THR A 1 207 ? 18.766 -22.375 -11.906 1 64.38 207 THR A CA 1
ATOM 1645 C C . THR A 1 207 ? 18.688 -20.891 -12.242 1 64.38 207 THR A C 1
ATOM 1647 O O . THR A 1 207 ? 18.859 -20.5 -13.398 1 64.38 207 THR A O 1
ATOM 1650 N N . VAL A 1 208 ? 18.094 -20.172 -11.414 1 65.38 208 VAL A N 1
ATOM 1651 C CA . VAL A 1 208 ? 18 -18.719 -11.562 1 65.38 208 VAL A CA 1
ATOM 1652 C C . VAL A 1 208 ? 18.969 -18.031 -10.602 1 65.38 208 VAL A C 1
ATOM 1654 O O . VAL A 1 208 ? 19.094 -18.453 -9.438 1 65.38 208 VAL A O 1
ATOM 1657 N N . LYS A 1 209 ? 19.844 -17.266 -11.094 1 65.62 209 LYS A N 1
ATOM 1658 C CA . LYS A 1 209 ? 20.688 -16.438 -10.25 1 65.62 209 LYS A CA 1
ATOM 1659 C C . LYS A 1 209 ? 20 -15.125 -9.891 1 65.62 209 LYS A C 1
ATOM 1661 O O . LYS A 1 209 ? 19.203 -14.609 -10.664 1 65.62 209 LYS A O 1
ATOM 1666 N N . ILE A 1 210 ? 20.203 -14.969 -8.578 1 63.59 210 ILE A N 1
ATOM 1667 C CA . ILE A 1 210 ? 19.719 -13.672 -8.117 1 63.59 210 ILE A CA 1
ATOM 1668 C C . ILE A 1 210 ? 20.484 -12.555 -8.82 1 63.59 210 ILE A C 1
ATOM 1670 O O . ILE A 1 210 ? 21.656 -12.32 -8.531 1 63.59 210 ILE A O 1
ATOM 1674 N N . ASP A 1 211 ? 19.938 -12.117 -9.844 1 66.25 211 ASP A N 1
ATOM 1675 C CA . ASP A 1 211 ? 20.609 -10.969 -10.445 1 66.25 211 ASP A CA 1
ATOM 1676 C C . ASP A 1 211 ? 19.609 -9.883 -10.82 1 66.25 211 ASP A C 1
ATOM 1678 O O . ASP A 1 211 ? 18.406 -10.039 -10.617 1 66.25 211 ASP A O 1
ATOM 1682 N N . ASN A 1 212 ? 20.156 -8.852 -11.031 1 67.38 212 ASN A N 1
ATOM 1683 C CA . ASN A 1 212 ? 19.422 -7.68 -11.492 1 67.38 212 ASN A CA 1
ATOM 1684 C C . ASN A 1 212 ? 18.438 -8.031 -12.609 1 67.38 212 ASN A C 1
ATOM 1686 O O . ASN A 1 212 ? 17.391 -7.391 -12.75 1 67.38 212 ASN A O 1
ATOM 1690 N N . LYS A 1 213 ? 18.703 -9.18 -13.141 1 73.38 213 LYS A N 1
ATOM 1691 C CA . LYS A 1 213 ? 17.844 -9.578 -14.242 1 73.38 213 LYS A CA 1
ATOM 1692 C C . LYS A 1 213 ? 16.5 -10.109 -13.727 1 73.38 213 LYS A C 1
ATOM 1694 O O . LYS A 1 213 ? 15.453 -9.789 -14.273 1 73.38 213 LYS A O 1
ATOM 1699 N N . LEU A 1 214 ? 16.625 -10.844 -12.68 1 80.12 214 LEU A N 1
ATOM 1700 C CA . LEU A 1 214 ? 15.414 -11.391 -12.078 1 80.12 214 LEU A CA 1
ATOM 1701 C C . LEU A 1 214 ? 14.539 -10.273 -11.508 1 80.12 214 LEU A C 1
ATOM 1703 O O . LEU A 1 214 ? 13.328 -10.242 -11.75 1 80.12 214 LEU A O 1
ATOM 1707 N N . VAL A 1 215 ? 15.227 -9.414 -10.859 1 77.5 215 VAL A N 1
ATOM 1708 C CA . VAL A 1 215 ? 14.531 -8.289 -10.234 1 77.5 215 VAL A CA 1
ATOM 1709 C C . VAL A 1 215 ? 13.883 -7.422 -11.305 1 77.5 215 VAL A C 1
ATOM 1711 O O . VAL A 1 215 ? 12.734 -6.988 -11.148 1 77.5 215 VAL A O 1
ATOM 1714 N N . GLY A 1 216 ? 14.555 -7.234 -12.328 1 77.19 216 GLY A N 1
ATOM 1715 C CA . GLY A 1 216 ? 14.031 -6.445 -13.43 1 77.19 216 GLY A CA 1
ATOM 1716 C C . GLY A 1 216 ? 12.891 -7.129 -14.164 1 77.19 216 GLY A C 1
ATOM 1717 O O . GLY A 1 216 ? 11.891 -6.492 -14.492 1 77.19 216 GLY A O 1
ATOM 1718 N N . ALA A 1 217 ? 13.07 -8.414 -14.289 1 81.12 217 ALA A N 1
ATOM 1719 C CA . ALA A 1 217 ? 12.07 -9.172 -15.023 1 81.12 217 ALA A CA 1
ATOM 1720 C C . ALA A 1 217 ? 10.742 -9.219 -14.273 1 81.12 217 ALA A C 1
ATOM 1722 O O . ALA A 1 217 ? 9.672 -9.148 -14.883 1 81.12 217 ALA A O 1
ATOM 1723 N N . LEU A 1 218 ? 10.875 -9.242 -12.977 1 86.31 218 LEU A N 1
ATOM 1724 C CA . LEU A 1 218 ? 9.68 -9.367 -12.148 1 86.31 218 LEU A CA 1
ATOM 1725 C C . LEU A 1 218 ? 9.281 -8.016 -11.555 1 86.31 218 LEU A C 1
ATOM 1727 O O . LEU A 1 218 ? 8.312 -7.926 -10.805 1 86.31 218 LEU A O 1
ATOM 1731 N N . ARG A 1 219 ? 10.062 -7.039 -11.844 1 84.25 219 ARG A N 1
ATOM 1732 C CA . ARG A 1 219 ? 9.805 -5.688 -11.359 1 84.25 219 ARG A CA 1
ATOM 1733 C C . ARG A 1 219 ? 9.672 -5.66 -9.844 1 84.25 219 ARG A C 1
ATOM 1735 O O . ARG A 1 219 ? 8.703 -5.121 -9.312 1 84.25 219 ARG A O 1
ATOM 1742 N N . LEU A 1 220 ? 10.609 -6.23 -9.219 1 84.19 220 LEU A N 1
ATOM 1743 C CA . LEU A 1 220 ? 10.555 -6.371 -7.766 1 84.19 220 LEU A CA 1
ATOM 1744 C C . LEU A 1 220 ? 11.195 -5.168 -7.078 1 84.19 220 LEU A C 1
ATOM 1746 O O . LEU A 1 220 ? 11.188 -5.074 -5.848 1 84.19 220 LEU A O 1
ATOM 1750 N N . GLY A 1 221 ? 11.781 -4.27 -7.77 1 70.44 221 GLY A N 1
ATOM 1751 C CA . GLY A 1 221 ? 12.508 -3.148 -7.203 1 70.44 221 GLY A CA 1
ATOM 1752 C C . GLY A 1 221 ? 11.664 -2.281 -6.289 1 70.44 221 GLY A C 1
ATOM 1753 O O . GLY A 1 221 ? 12.172 -1.705 -5.324 1 70.44 221 GLY A O 1
ATOM 1754 N N . GLY A 1 222 ? 10.414 -2.178 -6.594 1 68.69 222 GLY A N 1
ATOM 1755 C CA . GLY A 1 222 ? 9.562 -1.292 -5.816 1 68.69 222 GLY A CA 1
ATOM 1756 C C . GLY A 1 222 ? 8.938 -1.97 -4.613 1 68.69 222 GLY A C 1
ATOM 1757 O O . GLY A 1 222 ? 8.297 -1.314 -3.785 1 68.69 222 GLY A O 1
ATOM 1758 N N . GLU A 1 223 ? 9.211 -3.176 -4.484 1 75.19 223 GLU A N 1
ATOM 1759 C CA . GLU A 1 223 ? 8.609 -3.902 -3.375 1 75.19 223 GLU A CA 1
ATOM 1760 C C . GLU A 1 223 ? 9.453 -3.775 -2.109 1 75.19 223 GLU A C 1
ATOM 1762 O O . GLU A 1 223 ? 10.625 -4.164 -2.096 1 75.19 223 GLU A O 1
ATOM 1767 N N . LYS A 1 224 ? 8.727 -3.154 -1.138 1 73.31 224 LYS A N 1
ATOM 1768 C CA . LYS A 1 224 ? 9.43 -2.965 0.127 1 73.31 224 LYS A CA 1
ATOM 1769 C C . LYS A 1 224 ? 9.797 -4.305 0.759 1 73.31 224 LYS A C 1
ATOM 1771 O O . LYS A 1 224 ? 8.938 -5.168 0.941 1 73.31 224 LYS A O 1
ATOM 1776 N N . ASN A 1 225 ? 11.07 -4.562 0.991 1 78.31 225 ASN A N 1
ATOM 1777 C CA . ASN A 1 225 ? 11.609 -5.699 1.731 1 78.31 225 ASN A CA 1
ATOM 1778 C C . ASN A 1 225 ? 11.203 -7.027 1.094 1 78.31 225 ASN A C 1
ATOM 1780 O O . ASN A 1 225 ? 10.852 -7.973 1.796 1 78.31 225 ASN A O 1
ATOM 1784 N N . PHE A 1 226 ? 11.07 -7.082 -0.211 1 87.5 226 PHE A N 1
ATOM 1785 C CA . PHE A 1 226 ? 10.766 -8.344 -0.875 1 87.5 226 PHE A CA 1
ATOM 1786 C C . PHE A 1 226 ? 11.93 -9.32 -0.735 1 87.5 226 PHE A C 1
ATOM 1788 O O . PHE A 1 226 ? 13.078 -8.977 -1.012 1 87.5 226 PHE A O 1
ATOM 1795 N N . PRO A 1 227 ? 11.602 -10.531 -0.339 1 90.88 227 PRO A N 1
ATOM 1796 C CA . PRO A 1 227 ? 12.68 -11.5 -0.095 1 90.88 227 PRO A CA 1
ATOM 1797 C C . PRO A 1 227 ? 13.125 -12.211 -1.368 1 90.88 227 PRO A C 1
ATOM 1799 O O . PRO A 1 227 ? 12.914 -13.414 -1.516 1 90.88 227 PRO A O 1
ATOM 1802 N N . THR A 1 228 ? 13.852 -11.516 -2.172 1 88.56 228 THR A N 1
ATOM 1803 C CA . THR A 1 228 ? 14.281 -12.023 -3.471 1 88.56 228 THR A CA 1
ATOM 1804 C C . THR A 1 228 ? 15.234 -13.211 -3.305 1 88.56 228 THR A C 1
ATOM 1806 O O . THR A 1 228 ? 15.117 -14.203 -4.02 1 88.56 228 THR A O 1
ATOM 1809 N N . ARG A 1 229 ? 16.141 -13.117 -2.389 1 87.69 229 ARG A N 1
ATOM 1810 C CA . ARG A 1 229 ? 17.094 -14.195 -2.164 1 87.69 229 ARG A CA 1
ATOM 1811 C C . ARG A 1 229 ? 16.391 -15.484 -1.756 1 87.69 229 ARG A C 1
ATOM 1813 O O . ARG A 1 229 ? 16.75 -16.562 -2.223 1 87.69 229 ARG A O 1
ATOM 1820 N N . ARG A 1 230 ? 15.445 -15.336 -0.952 1 91.75 230 ARG A N 1
ATOM 1821 C CA . ARG A 1 230 ? 14.703 -16.5 -0.485 1 91.75 230 ARG A CA 1
ATOM 1822 C C . ARG A 1 230 ? 13.867 -17.109 -1.609 1 91.75 230 ARG A C 1
ATOM 1824 O O . ARG A 1 230 ? 13.719 -18.328 -1.693 1 91.75 230 ARG A O 1
ATOM 1831 N N . LEU A 1 231 ? 13.375 -16.266 -2.432 1 92.75 231 LEU A N 1
ATOM 1832 C CA . LEU A 1 231 ? 12.625 -16.719 -3.598 1 92.75 231 LEU A CA 1
ATOM 1833 C C . LEU A 1 231 ? 13.5 -17.594 -4.496 1 92.75 231 LEU A C 1
ATOM 1835 O O . LEU A 1 231 ? 13.078 -18.688 -4.902 1 92.75 231 LEU A O 1
ATOM 1839 N N . VAL A 1 232 ? 14.664 -17.156 -4.695 1 89.44 232 VAL A N 1
ATOM 1840 C CA . VAL A 1 232 ? 15.594 -17.859 -5.582 1 89.44 232 VAL A CA 1
ATOM 1841 C C . VAL A 1 232 ? 16.047 -19.156 -4.934 1 89.44 232 VAL A C 1
ATOM 1843 O O . VAL A 1 232 ? 16.234 -20.172 -5.617 1 89.44 232 VAL A O 1
ATOM 1846 N N . SER A 1 233 ? 16.203 -19.062 -3.635 1 88.88 233 SER A N 1
ATOM 1847 C CA . SER A 1 233 ? 16.578 -20.266 -2.898 1 88.88 233 SER A CA 1
ATOM 1848 C C . SER A 1 233 ? 15.562 -21.375 -3.082 1 88.88 233 SER A C 1
ATOM 1850 O O . SER A 1 233 ? 15.922 -22.531 -3.311 1 88.88 233 SER A O 1
ATOM 1852 N N . ILE A 1 234 ? 14.32 -21.094 -3.004 1 91.94 234 ILE A N 1
ATOM 1853 C CA . ILE A 1 234 ? 13.266 -22.094 -3.195 1 91.94 234 ILE A CA 1
ATOM 1854 C C . ILE A 1 234 ? 13.242 -22.547 -4.652 1 91.94 234 ILE A C 1
ATOM 1856 O O . ILE A 1 234 ? 13.164 -23.75 -4.934 1 91.94 234 ILE A O 1
ATOM 1860 N N . TRP A 1 235 ? 13.43 -21.625 -5.551 1 90.44 235 TRP A N 1
ATOM 1861 C CA . TRP A 1 235 ? 13.344 -21.891 -6.984 1 90.44 235 TRP A CA 1
ATOM 1862 C C . TRP A 1 235 ? 14.422 -22.875 -7.418 1 90.44 235 TRP A C 1
ATOM 1864 O O . TRP A 1 235 ? 14.18 -23.734 -8.266 1 90.44 235 TRP A O 1
ATOM 1874 N N . ASN A 1 236 ? 15.516 -22.75 -6.855 1 88.38 236 ASN A N 1
ATOM 1875 C CA . ASN A 1 236 ? 16.656 -23.547 -7.285 1 88.38 236 ASN A CA 1
ATOM 1876 C C . ASN A 1 236 ? 16.594 -24.969 -6.738 1 88.38 236 ASN A C 1
ATOM 1878 O O . ASN A 1 236 ? 17.359 -25.844 -7.156 1 88.38 236 ASN A O 1
ATOM 1882 N N . ARG A 1 237 ? 15.688 -25.172 -5.879 1 87.94 237 ARG A N 1
ATOM 1883 C CA . ARG A 1 237 ? 15.422 -26.516 -5.391 1 87.94 237 ARG A CA 1
ATOM 1884 C C . ARG A 1 237 ? 14.312 -27.188 -6.199 1 87.94 237 ARG A C 1
ATOM 1886 O O . ARG A 1 237 ? 13.141 -26.844 -6.047 1 87.94 237 ARG A O 1
ATOM 1893 N N . LYS A 1 238 ? 14.703 -28.156 -6.902 1 88.81 238 LYS A N 1
ATOM 1894 C CA . LYS A 1 238 ? 13.805 -28.75 -7.898 1 88.81 238 LYS A CA 1
ATOM 1895 C C . LYS A 1 238 ? 12.523 -29.266 -7.246 1 88.81 238 LYS A C 1
ATOM 1897 O O . LYS A 1 238 ? 11.422 -28.969 -7.715 1 88.81 238 LYS A O 1
ATOM 1902 N N . ALA A 1 239 ? 12.648 -30.047 -6.188 1 89.81 239 ALA A N 1
ATOM 1903 C CA . ALA A 1 239 ? 11.484 -30.656 -5.543 1 89.81 239 ALA A CA 1
ATOM 1904 C C . ALA A 1 239 ? 10.531 -29.578 -5.027 1 89.81 239 ALA A C 1
ATOM 1906 O O . ALA A 1 239 ? 9.312 -29.719 -5.168 1 89.81 239 ALA A O 1
ATOM 1907 N N . TRP A 1 240 ? 11.07 -28.594 -4.465 1 93.5 240 TRP A N 1
ATOM 1908 C CA . TRP A 1 240 ? 10.266 -27.5 -3.941 1 93.5 240 TRP A CA 1
ATOM 1909 C C . TRP A 1 240 ? 9.648 -26.688 -5.074 1 93.5 240 TRP A C 1
ATOM 1911 O O . TRP A 1 240 ? 8.484 -26.297 -5.004 1 93.5 240 TRP A O 1
ATOM 1921 N N . ARG A 1 241 ? 10.414 -26.438 -6.125 1 92.94 241 ARG A N 1
ATOM 1922 C CA . ARG A 1 241 ? 9.914 -25.688 -7.277 1 92.94 241 ARG A CA 1
ATOM 1923 C C . ARG A 1 241 ? 8.68 -26.375 -7.863 1 92.94 241 ARG A C 1
ATOM 1925 O O . ARG A 1 241 ? 7.676 -25.703 -8.148 1 92.94 241 ARG A O 1
ATOM 1932 N N . GLU A 1 242 ? 8.75 -27.609 -7.965 1 94.12 242 GLU A N 1
ATOM 1933 C CA . GLU A 1 242 ? 7.652 -28.359 -8.555 1 94.12 242 GLU A CA 1
ATOM 1934 C C . GLU A 1 242 ? 6.41 -28.312 -7.672 1 94.12 242 GLU A C 1
ATOM 1936 O O . GLU A 1 242 ? 5.305 -28.062 -8.156 1 94.12 242 GLU A O 1
ATOM 1941 N N . ARG A 1 243 ? 6.637 -28.531 -6.426 1 95.75 243 ARG A N 1
ATOM 1942 C CA . ARG A 1 243 ? 5.504 -28.594 -5.504 1 95.75 243 ARG A CA 1
ATOM 1943 C C . ARG A 1 243 ? 4.898 -27.203 -5.301 1 95.75 243 ARG A C 1
ATOM 1945 O O . ARG A 1 243 ? 3.676 -27.062 -5.246 1 95.75 243 ARG A O 1
ATOM 1952 N N . VAL A 1 244 ? 5.746 -26.203 -5.195 1 96.69 244 VAL A N 1
ATOM 1953 C CA . VAL A 1 244 ? 5.262 -24.844 -4.988 1 96.69 244 VAL A CA 1
ATOM 1954 C C . VAL A 1 244 ? 4.508 -24.375 -6.23 1 96.69 244 VAL A C 1
ATOM 1956 O O . VAL A 1 244 ? 3.508 -23.656 -6.121 1 96.69 244 VAL A O 1
ATOM 1959 N N . THR A 1 245 ? 4.977 -24.766 -7.383 1 95.56 245 THR A N 1
ATOM 1960 C CA . THR A 1 245 ? 4.293 -24.391 -8.617 1 95.56 245 THR A CA 1
ATOM 1961 C C . THR A 1 245 ? 2.893 -25 -8.656 1 95.56 245 THR A C 1
ATOM 1963 O O . THR A 1 245 ? 1.923 -24.312 -8.984 1 95.56 245 THR A O 1
ATOM 1966 N N . LYS A 1 246 ? 2.809 -26.219 -8.312 1 96.81 246 LYS A N 1
ATOM 1967 C CA . LYS A 1 246 ? 1.5 -26.859 -8.25 1 96.81 246 LYS A CA 1
ATOM 1968 C C . LYS A 1 246 ? 0.607 -26.203 -7.203 1 96.81 246 LYS A C 1
ATOM 1970 O O . LYS A 1 246 ? -0.583 -25.984 -7.441 1 96.81 246 LYS A O 1
ATOM 1975 N N . TRP A 1 247 ? 1.239 -25.938 -6.094 1 97.5 247 TRP A N 1
ATOM 1976 C CA . TRP A 1 247 ? 0.542 -25.312 -4.977 1 97.5 247 TRP A CA 1
ATOM 1977 C C . TRP A 1 247 ? -0.003 -23.938 -5.375 1 97.5 247 TRP A C 1
ATOM 1979 O O . TRP A 1 247 ? -1.2 -23.672 -5.234 1 97.5 247 TRP A O 1
ATOM 1989 N N . CYS A 1 248 ? 0.794 -23.125 -6.016 1 96.75 248 CYS A N 1
ATOM 1990 C CA . CYS A 1 248 ? 0.431 -21.75 -6.371 1 96.75 248 CYS A CA 1
ATOM 1991 C C . CYS A 1 248 ? -0.509 -21.734 -7.57 1 96.75 248 CYS A C 1
ATOM 1993 O O . CYS A 1 248 ? -1.1 -20.688 -7.887 1 96.75 248 CYS A O 1
ATOM 1995 N N . SER A 1 249 ? -0.694 -22.875 -8.172 1 95.38 249 SER A N 1
ATOM 1996 C CA . SER A 1 249 ? -1.646 -22.969 -9.273 1 95.38 249 SER A CA 1
ATOM 1997 C C . SER A 1 249 ? -3.076 -23.094 -8.766 1 95.38 249 SER A C 1
ATOM 1999 O O . SER A 1 249 ? -4.031 -23 -9.539 1 95.38 249 SER A O 1
ATOM 2001 N N . THR A 1 250 ? -3.188 -23.25 -7.504 1 96.56 250 THR A N 1
ATOM 2002 C CA . THR A 1 250 ? -4.496 -23.281 -6.859 1 96.56 250 THR A CA 1
ATOM 2003 C C . THR A 1 250 ? -4.766 -21.953 -6.141 1 96.56 250 THR A C 1
ATOM 2005 O O . THR A 1 250 ? -3.838 -21.203 -5.84 1 96.56 250 THR A O 1
ATOM 2008 N N . ARG A 1 251 ? -6.012 -21.703 -5.922 1 94.75 251 ARG A N 1
ATOM 2009 C CA . ARG A 1 251 ? -6.352 -20.5 -5.164 1 94.75 251 ARG A CA 1
ATOM 2010 C C . ARG A 1 251 ? -5.805 -20.578 -3.74 1 94.75 251 ARG A C 1
ATOM 2012 O O . ARG A 1 251 ? -5.258 -19.609 -3.227 1 94.75 251 ARG A O 1
ATOM 2019 N N . LEU A 1 252 ? -5.949 -21.719 -3.156 1 96.25 252 LEU A N 1
ATOM 2020 C CA . LEU A 1 252 ? -5.453 -21.938 -1.801 1 96.25 252 LEU A CA 1
ATOM 2021 C C . LEU A 1 252 ? -3.957 -21.656 -1.717 1 96.25 252 LEU A C 1
ATOM 2023 O O . LEU A 1 252 ? -3.506 -20.938 -0.833 1 96.25 252 LEU A O 1
ATOM 2027 N N . GLY A 1 253 ? -3.268 -22.25 -2.604 1 96.5 253 GLY A N 1
ATOM 2028 C CA . GLY A 1 253 ? -1.823 -22.078 -2.621 1 96.5 253 GLY A CA 1
ATOM 2029 C C . GLY A 1 253 ? -1.403 -20.641 -2.895 1 96.5 253 GLY A C 1
ATOM 2030 O O . GLY A 1 253 ? -0.482 -20.125 -2.256 1 96.5 253 GLY A O 1
ATOM 2031 N N . MET A 1 254 ? -2.072 -20.078 -3.791 1 94.56 254 MET A N 1
ATOM 2032 C CA . MET A 1 254 ? -1.767 -18.703 -4.148 1 94.56 254 MET A CA 1
ATOM 2033 C C . MET A 1 254 ? -1.942 -17.781 -2.947 1 94.56 254 MET A C 1
ATOM 2035 O O . MET A 1 254 ? -1.162 -16.844 -2.758 1 94.56 254 MET A O 1
ATOM 2039 N N . GLU A 1 255 ? -2.896 -18.016 -2.156 1 94.31 255 GLU A N 1
ATOM 2040 C CA . GLU A 1 255 ? -3.227 -17.141 -1.039 1 94.31 255 GLU A CA 1
ATOM 2041 C C . GLU A 1 255 ? -2.389 -17.469 0.193 1 94.31 255 GLU A C 1
ATOM 2043 O O . GLU A 1 255 ? -2.217 -16.625 1.079 1 94.31 255 GLU A O 1
ATOM 2048 N N . THR A 1 256 ? -1.837 -18.625 0.253 1 95.75 256 THR A N 1
ATOM 2049 C CA . THR A 1 256 ? -1.188 -19.047 1.491 1 95.75 256 THR A CA 1
ATOM 2050 C C . THR A 1 256 ? 0.325 -19.109 1.314 1 95.75 256 THR A C 1
ATOM 2052 O O . THR A 1 256 ? 1.067 -19.188 2.297 1 95.75 256 THR A O 1
ATOM 2055 N N . PHE A 1 257 ? 0.768 -19.125 0.115 1 97.19 257 PHE A N 1
ATOM 2056 C CA . PHE A 1 257 ? 2.203 -19.219 -0.13 1 97.19 257 PHE A CA 1
ATOM 2057 C C . PHE A 1 257 ? 2.922 -18 0.436 1 97.19 257 PHE A C 1
ATOM 2059 O O . PHE A 1 257 ? 2.539 -16.859 0.156 1 97.19 257 PHE A O 1
ATOM 2066 N N . ASN A 1 258 ? 3.877 -18.266 1.216 1 97.06 258 ASN A N 1
ATOM 2067 C CA . ASN A 1 258 ? 4.77 -17.266 1.8 1 97.06 258 ASN A CA 1
ATOM 2068 C C . ASN A 1 258 ? 6.234 -17.625 1.585 1 97.06 258 ASN A C 1
ATOM 2070 O O . ASN A 1 258 ? 6.703 -18.656 2.084 1 97.06 258 ASN A O 1
ATOM 2074 N N . ILE A 1 259 ? 6.906 -16.75 0.954 1 96.31 259 ILE A N 1
ATOM 2075 C CA . ILE A 1 259 ? 8.258 -17.047 0.498 1 96.31 259 ILE A CA 1
ATOM 2076 C C . ILE A 1 259 ? 9.164 -17.312 1.7 1 96.31 259 ILE A C 1
ATOM 2078 O O . ILE A 1 259 ? 9.883 -18.312 1.737 1 96.31 259 ILE A O 1
ATOM 2082 N N . SER A 1 260 ? 9.141 -16.422 2.676 1 96.06 260 SER A N 1
ATOM 2083 C CA . SER A 1 260 ? 10.023 -16.547 3.828 1 96.06 260 SER A CA 1
ATOM 2084 C C . SER A 1 260 ? 9.719 -17.812 4.625 1 96.06 260 SER A C 1
ATOM 2086 O O . SER A 1 260 ? 10.633 -18.516 5.043 1 96.06 260 SER A O 1
ATOM 2088 N N . ASN A 1 261 ? 8.531 -18.047 4.746 1 96.31 261 ASN A N 1
ATOM 2089 C CA . ASN A 1 261 ? 8.125 -19.25 5.477 1 96.31 261 ASN A CA 1
ATOM 2090 C C . ASN A 1 261 ? 8.516 -20.516 4.734 1 96.31 261 ASN A C 1
ATOM 2092 O O . ASN A 1 261 ? 9.078 -21.438 5.328 1 96.31 261 ASN A O 1
ATOM 2096 N N . PHE A 1 262 ? 8.211 -20.672 3.477 1 96.88 262 PHE A N 1
ATOM 2097 C CA . PHE A 1 262 ? 8.5 -21.875 2.705 1 96.88 262 PHE A CA 1
ATOM 2098 C C . PHE A 1 262 ? 10.008 -22.094 2.592 1 96.88 262 PHE A C 1
ATOM 2100 O O . PHE A 1 262 ? 10.469 -23.234 2.561 1 96.88 262 PHE A O 1
ATOM 2107 N N . GLU A 1 263 ? 10.688 -20.953 2.455 1 95.06 263 GLU A N 1
ATOM 2108 C CA . GLU A 1 263 ? 12.141 -21.078 2.451 1 95.06 263 GLU A CA 1
ATOM 2109 C C . GLU A 1 263 ? 12.648 -21.656 3.771 1 95.06 263 GLU A C 1
ATOM 2111 O O . GLU A 1 263 ? 13.562 -22.484 3.785 1 95.06 263 GLU A O 1
ATOM 2116 N N . TRP A 1 264 ? 12.109 -21.172 4.82 1 94.56 264 TRP A N 1
ATOM 2117 C CA . TRP A 1 264 ? 12.469 -21.688 6.137 1 94.56 264 TRP A CA 1
ATOM 2118 C C . TRP A 1 264 ? 12.156 -23.172 6.23 1 94.56 264 TRP A C 1
ATOM 2120 O O . TRP A 1 264 ? 12.969 -23.953 6.734 1 94.56 264 TRP A O 1
ATOM 2130 N N . LEU A 1 265 ? 11.031 -23.578 5.789 1 94.5 265 LEU A N 1
ATOM 2131 C CA . LEU A 1 265 ? 10.656 -24.984 5.789 1 94.5 265 LEU A CA 1
ATOM 2132 C C . LEU A 1 265 ? 11.656 -25.812 4.98 1 94.5 265 LEU A C 1
ATOM 2134 O O . LEU A 1 265 ? 12.047 -26.906 5.398 1 94.5 265 LEU A O 1
ATOM 2138 N N . ALA A 1 266 ? 12.023 -25.312 3.871 1 92.62 266 ALA A N 1
ATOM 2139 C CA . ALA A 1 266 ? 12.969 -26.016 3.002 1 92.62 266 ALA A CA 1
ATOM 2140 C C . ALA A 1 266 ? 14.32 -26.172 3.682 1 92.62 266 ALA A C 1
ATOM 2142 O O . ALA A 1 266 ? 15.023 -27.156 3.459 1 92.62 266 ALA A O 1
ATOM 2143 N N . ARG A 1 267 ? 14.625 -25.234 4.484 1 89.12 267 ARG A N 1
ATOM 2144 C CA . ARG A 1 267 ? 15.922 -25.234 5.145 1 89.12 267 ARG A CA 1
ATOM 2145 C C . ARG A 1 267 ? 15.984 -26.297 6.242 1 89.12 267 ARG A C 1
ATOM 2147 O O . ARG A 1 267 ? 17.062 -26.703 6.656 1 89.12 267 ARG A O 1
ATOM 2154 N N . LEU A 1 268 ? 14.883 -26.75 6.695 1 89.06 268 LEU A N 1
ATOM 2155 C CA . LEU A 1 268 ? 14.82 -27.703 7.793 1 89.06 268 LEU A CA 1
ATOM 2156 C C . LEU A 1 268 ? 15.141 -29.109 7.293 1 89.06 268 LEU A C 1
ATOM 2158 O O . LEU A 1 268 ? 15.375 -30.016 8.094 1 89.06 268 LEU A O 1
ATOM 2162 N N . ARG A 1 269 ? 15.148 -29.406 6.109 1 87.31 269 ARG A N 1
ATOM 2163 C CA . ARG A 1 269 ? 15.602 -30.625 5.449 1 87.31 269 ARG A CA 1
ATOM 2164 C C . ARG A 1 269 ? 14.734 -31.812 5.844 1 87.31 269 ARG A C 1
ATOM 2166 O O . ARG A 1 269 ? 15.234 -32.938 6.02 1 87.31 269 ARG A O 1
ATOM 2173 N N . ILE A 1 270 ? 13.5 -31.562 6.156 1 88.56 270 ILE A N 1
ATOM 2174 C CA . ILE A 1 270 ? 12.484 -32.594 6.348 1 88.56 270 ILE A CA 1
ATOM 2175 C C . ILE A 1 270 ? 11.344 -32.375 5.355 1 88.56 270 ILE A C 1
ATOM 2177 O O . ILE A 1 270 ? 10.172 -32.375 5.738 1 88.56 270 ILE A O 1
ATOM 2181 N N . ASP A 1 271 ? 11.672 -32.281 4.18 1 90.12 271 ASP A N 1
ATOM 2182 C CA . ASP A 1 271 ? 10.797 -31.859 3.094 1 90.12 271 ASP A CA 1
ATOM 2183 C C . ASP A 1 271 ? 9.562 -32.75 3.006 1 90.12 271 ASP A C 1
ATOM 2185 O O . ASP A 1 271 ? 8.445 -32.281 2.797 1 90.12 271 ASP A O 1
ATOM 2189 N N . GLU A 1 272 ? 9.742 -34.031 3.146 1 87.81 272 GLU A N 1
ATOM 2190 C CA . GLU A 1 272 ? 8.648 -34.969 2.955 1 87.81 272 GLU A CA 1
ATOM 2191 C C . GLU A 1 272 ? 7.508 -34.719 3.928 1 87.81 272 GLU A C 1
ATOM 2193 O O . GLU A 1 272 ? 6.34 -34.906 3.596 1 87.81 272 GLU A O 1
ATOM 2198 N N . TYR A 1 273 ? 7.918 -34.344 5.059 1 87.62 273 TYR A N 1
ATOM 2199 C CA . TYR A 1 273 ? 6.918 -34 6.066 1 87.62 273 TYR A CA 1
ATOM 2200 C C . TYR A 1 273 ? 5.988 -32.906 5.566 1 87.62 273 TYR A C 1
ATOM 2202 O O . TYR A 1 273 ? 4.766 -33 5.715 1 87.62 273 TYR A O 1
ATOM 2210 N N . TRP A 1 274 ? 6.574 -31.922 5.02 1 92.88 274 TRP A N 1
ATOM 2211 C CA . TRP A 1 274 ? 5.797 -30.812 4.496 1 92.88 274 TRP A CA 1
ATOM 2212 C C . TRP A 1 274 ? 5.051 -31.219 3.23 1 92.88 274 TRP A C 1
ATOM 2214 O O . TRP A 1 274 ? 3.904 -30.812 3.02 1 92.88 274 TRP A O 1
ATOM 2224 N N . PHE A 1 275 ? 5.699 -31.984 2.395 1 94.25 275 PHE A N 1
ATOM 2225 C CA . PHE A 1 275 ? 5.137 -32.375 1.108 1 94.25 275 PHE A CA 1
ATOM 2226 C C . PHE A 1 275 ? 3.9 -33.25 1.303 1 94.25 275 PHE A C 1
ATOM 2228 O O . PHE A 1 275 ? 2.965 -33.188 0.502 1 94.25 275 PHE A O 1
ATOM 2235 N N . ASP A 1 276 ? 3.902 -33.969 2.336 1 92.56 276 ASP A N 1
ATOM 2236 C CA . ASP A 1 276 ? 2.729 -34.781 2.627 1 92.56 276 ASP A CA 1
ATOM 2237 C C . ASP A 1 276 ? 1.486 -33.906 2.812 1 92.56 276 ASP A C 1
ATOM 2239 O O . ASP A 1 276 ? 0.416 -34.25 2.289 1 92.56 276 ASP A O 1
ATOM 2243 N N . THR A 1 277 ? 1.693 -32.906 3.549 1 94.06 277 THR A N 1
ATOM 2244 C CA . THR A 1 277 ? 0.589 -32 3.797 1 94.06 277 THR A CA 1
ATOM 2245 C C . THR A 1 277 ? 0.153 -31.312 2.504 1 94.06 277 THR A C 1
ATOM 2247 O O . THR A 1 277 ? -1.042 -31.234 2.207 1 94.06 277 THR A O 1
ATOM 2250 N N . LEU A 1 278 ? 1.087 -30.844 1.754 1 96.81 278 LEU A N 1
ATOM 2251 C CA . LEU A 1 278 ? 0.792 -30.156 0.496 1 96.81 278 LEU A CA 1
ATOM 2252 C C . LEU A 1 278 ? 0.095 -31.109 -0.479 1 96.81 278 LEU A C 1
ATOM 2254 O O . LEU A 1 278 ? -0.923 -30.75 -1.075 1 96.81 278 LEU A O 1
ATOM 2258 N N . ASP A 1 279 ? 0.61 -32.281 -0.548 1 96.5 279 ASP A N 1
ATOM 2259 C CA . ASP A 1 279 ? 0.08 -33.25 -1.496 1 96.5 279 ASP A CA 1
ATOM 2260 C C . ASP A 1 279 ? -1.329 -33.688 -1.103 1 96.5 279 ASP A C 1
ATOM 2262 O O . ASP A 1 279 ? -2.186 -33.906 -1.967 1 96.5 279 ASP A O 1
ATOM 2266 N N . ALA A 1 280 ? -1.5 -33.844 0.11 1 95.31 280 ALA A N 1
ATOM 2267 C CA . ALA A 1 280 ? -2.83 -34.219 0.583 1 95.31 280 ALA A CA 1
ATOM 2268 C C . ALA A 1 280 ? -3.859 -33.156 0.222 1 95.31 280 ALA A C 1
ATOM 2270 O O . ALA A 1 280 ? -4.953 -33.469 -0.249 1 95.31 280 ALA A O 1
ATOM 2271 N N . ALA A 1 281 ? -3.523 -31.969 0.498 1 96.88 281 ALA A N 1
ATOM 2272 C CA . ALA A 1 281 ? -4.422 -30.875 0.169 1 96.88 281 ALA A CA 1
ATOM 2273 C C . ALA A 1 281 ? -4.652 -30.781 -1.337 1 96.88 281 ALA A C 1
ATOM 2275 O O . ALA A 1 281 ? -5.781 -30.578 -1.788 1 96.88 281 ALA A O 1
ATOM 2276 N N . LEU A 1 282 ? -3.592 -30.938 -2.074 1 97.38 282 LEU A N 1
ATOM 2277 C CA . LEU A 1 282 ? -3.686 -30.875 -3.527 1 97.38 282 LEU A CA 1
ATOM 2278 C C . LEU A 1 282 ? -4.57 -32 -4.066 1 97.38 282 LEU A C 1
ATOM 2280 O O . LEU A 1 282 ? -5.359 -31.781 -4.992 1 97.38 282 LEU A O 1
ATOM 2284 N N . HIS A 1 283 ? -4.398 -33.094 -3.506 1 96.5 283 HIS A N 1
ATOM 2285 C CA . HIS A 1 283 ? -5.219 -34.219 -3.908 1 96.5 283 HIS A CA 1
ATOM 2286 C C . HIS A 1 283 ? -6.699 -33.938 -3.678 1 96.5 283 HIS A C 1
ATOM 2288 O O . HIS A 1 283 ? -7.531 -34.219 -4.543 1 96.5 283 HIS A O 1
ATOM 2294 N N . THR A 1 284 ? -6.973 -33.438 -2.555 1 96.19 284 THR A N 1
ATOM 2295 C CA . THR A 1 284 ? -8.352 -33.094 -2.225 1 96.19 284 THR A CA 1
ATOM 2296 C C . THR A 1 284 ? -8.898 -32.062 -3.195 1 96.19 284 THR A C 1
ATOM 2298 O O . THR A 1 284 ? -10.031 -32.188 -3.668 1 96.19 284 THR A O 1
ATOM 2301 N N . LEU A 1 285 ? -8.109 -31.062 -3.498 1 96.56 285 LEU A N 1
ATOM 2302 C CA . LEU A 1 285 ? -8.531 -30 -4.406 1 96.56 285 LEU A CA 1
ATOM 2303 C C . LEU A 1 285 ? -8.805 -30.547 -5.801 1 96.56 285 LEU A C 1
ATOM 2305 O O . LEU A 1 285 ? -9.695 -30.062 -6.5 1 96.56 285 LEU A O 1
ATOM 2309 N N . GLU A 1 286 ? -8.109 -31.531 -6.168 1 95.38 286 GLU A N 1
ATOM 2310 C CA . GLU A 1 286 ? -8.297 -32.156 -7.469 1 95.38 286 GLU A CA 1
ATOM 2311 C C . GLU A 1 286 ? -9.531 -33.062 -7.484 1 95.38 286 GLU A C 1
ATOM 2313 O O . GLU A 1 286 ? -10.211 -33.156 -8.508 1 95.38 286 GLU A O 1
ATOM 2318 N N . ALA A 1 287 ? -9.789 -33.625 -6.391 1 95.19 287 ALA A N 1
ATOM 2319 C CA . ALA A 1 287 ? -10.875 -34.594 -6.293 1 95.19 287 ALA A CA 1
ATOM 2320 C C . ALA A 1 287 ? -12.227 -33.906 -6.176 1 95.19 287 ALA A C 1
ATOM 2322 O O . ALA A 1 287 ? -13.25 -34.469 -6.57 1 95.19 287 ALA A O 1
ATOM 2323 N N . LEU A 1 288 ? -12.234 -32.781 -5.656 1 95.25 288 LEU A N 1
ATOM 2324 C CA . LEU A 1 288 ? -13.484 -32.031 -5.504 1 95.25 288 LEU A CA 1
ATOM 2325 C C . LEU A 1 288 ? -13.969 -31.5 -6.844 1 95.25 288 LEU A C 1
ATOM 2327 O O . LEU A 1 288 ? -13.164 -31.047 -7.664 1 95.25 288 LEU A O 1
ATOM 2331 N N . PRO A 1 289 ? -15.242 -31.562 -7.074 1 93.94 289 PRO A N 1
ATOM 2332 C CA . PRO A 1 289 ? -15.805 -31.078 -8.328 1 93.94 289 PRO A CA 1
ATOM 2333 C C . PRO A 1 289 ? -15.914 -29.547 -8.375 1 93.94 289 PRO A C 1
ATOM 2335 O O . PRO A 1 289 ? -17 -29.016 -8.57 1 93.94 289 PRO A O 1
ATOM 2338 N N . LEU A 1 290 ? -14.898 -28.891 -8.172 1 92.81 290 LEU A N 1
ATOM 2339 C CA . LEU A 1 290 ? -14.82 -27.438 -8.219 1 92.81 290 LEU A CA 1
ATOM 2340 C C . LEU A 1 290 ? -13.555 -26.984 -8.945 1 92.81 290 LEU A C 1
ATOM 2342 O O . LEU A 1 290 ? -12.578 -27.734 -9.031 1 92.81 290 LEU A O 1
ATOM 2346 N N . ASP A 1 291 ? -13.641 -25.797 -9.516 1 91.62 291 ASP A N 1
ATOM 2347 C CA . ASP A 1 291 ? -12.453 -25.203 -10.117 1 91.62 291 ASP A CA 1
ATOM 2348 C C . ASP A 1 291 ? -11.453 -24.766 -9.039 1 91.62 291 ASP A C 1
ATOM 2350 O O . ASP A 1 291 ? -11.648 -23.75 -8.383 1 91.62 291 ASP A O 1
ATOM 2354 N N . LYS A 1 292 ? -10.406 -25.531 -8.906 1 92.88 292 LYS A N 1
ATOM 2355 C CA . LYS A 1 292 ? -9.422 -25.297 -7.848 1 92.88 292 LYS A CA 1
ATOM 2356 C C . LYS A 1 292 ? -8.734 -23.953 -8.023 1 92.88 292 LYS A C 1
ATOM 2358 O O . LYS A 1 292 ? -8.102 -23.438 -7.098 1 92.88 292 LYS A O 1
ATOM 2363 N N . LYS A 1 293 ? -8.82 -23.328 -9.156 1 90.94 293 LYS A N 1
ATOM 2364 C CA . LYS A 1 293 ? -8.195 -22.047 -9.43 1 90.94 293 LYS A CA 1
ATOM 2365 C C . LYS A 1 293 ? -9.055 -20.891 -8.914 1 90.94 293 LYS A C 1
ATOM 2367 O O . LYS A 1 293 ? -8.531 -19.828 -8.57 1 90.94 293 LYS A O 1
ATOM 2372 N N . ALA A 1 294 ? -10.281 -21.125 -8.805 1 88.62 294 ALA A N 1
ATOM 2373 C CA . ALA A 1 294 ? -11.203 -20.031 -8.492 1 88.62 294 ALA A CA 1
ATOM 2374 C C . ALA A 1 294 ? -11.75 -20.172 -7.078 1 88.62 294 ALA A C 1
ATOM 2376 O O . ALA A 1 294 ? -12.117 -19.172 -6.445 1 88.62 294 ALA A O 1
ATOM 2377 N N . TYR A 1 295 ? -11.758 -21.422 -6.672 1 91.12 295 TYR A N 1
ATOM 2378 C CA . TYR A 1 295 ? -12.492 -21.625 -5.422 1 91.12 295 TYR A CA 1
ATOM 2379 C C . TYR A 1 295 ? -11.586 -22.219 -4.348 1 91.12 295 TYR A C 1
ATOM 2381 O O . TYR A 1 295 ? -10.453 -22.625 -4.633 1 91.12 295 TYR A O 1
ATOM 2389 N N . LEU A 1 296 ? -12.102 -22.125 -3.094 1 93.12 296 LEU A N 1
ATOM 2390 C CA . LEU A 1 296 ? -11.469 -22.672 -1.898 1 93.12 296 LEU A CA 1
ATOM 2391 C C . LEU A 1 296 ? -10.172 -21.938 -1.576 1 93.12 296 LEU A C 1
ATOM 2393 O O . LEU A 1 296 ? -9.094 -22.531 -1.596 1 93.12 296 LEU A O 1
ATOM 2397 N N . GLY A 1 297 ? -10.344 -20.766 -1.237 1 93 297 GLY A N 1
ATOM 2398 C CA . GLY A 1 297 ? -9.234 -19.953 -0.767 1 93 297 GLY A CA 1
ATOM 2399 C C . GLY A 1 297 ? -8.852 -20.234 0.674 1 93 297 GLY A C 1
ATOM 2400 O O . GLY A 1 297 ? -9.289 -21.234 1.253 1 93 297 GLY A O 1
ATOM 2401 N N . ARG A 1 298 ? -8.102 -19.422 1.202 1 93.88 298 ARG A N 1
ATOM 2402 C CA . ARG A 1 298 ? -7.523 -19.609 2.531 1 93.88 298 ARG A CA 1
ATOM 2403 C C . ARG A 1 298 ? -8.617 -19.719 3.592 1 93.88 298 ARG A C 1
ATOM 2405 O O . ARG A 1 298 ? -8.602 -20.641 4.41 1 93.88 298 ARG A O 1
ATOM 2412 N N . GLU A 1 299 ? -9.531 -18.781 3.58 1 92 299 GLU A N 1
ATOM 2413 C CA . GLU A 1 299 ? -10.57 -18.719 4.609 1 92 299 GLU A CA 1
ATOM 2414 C C . GLU A 1 299 ? -11.508 -19.922 4.512 1 92 299 GLU A C 1
ATOM 2416 O O . GLU A 1 299 ? -11.828 -20.547 5.527 1 92 299 GLU A O 1
ATOM 2421 N N . GLU A 1 300 ? -11.891 -20.266 3.35 1 93.12 300 GLU A N 1
ATOM 2422 C CA . GLU A 1 300 ? -12.789 -21.406 3.139 1 93.12 300 GLU A CA 1
ATOM 2423 C C . GLU A 1 300 ? -12.109 -22.719 3.521 1 93.12 300 GLU A C 1
ATOM 2425 O O . GLU A 1 300 ? -12.719 -23.562 4.176 1 93.12 300 GLU A O 1
ATOM 2430 N N . TRP A 1 301 ? -10.898 -22.828 3.113 1 96 301 TRP A N 1
ATOM 2431 C CA . TRP A 1 301 ? -10.172 -24.047 3.451 1 96 301 TRP A CA 1
ATOM 2432 C C . TRP A 1 301 ? -10.008 -24.188 4.961 1 96 301 TRP A C 1
ATOM 2434 O O . TRP A 1 301 ? -10.125 -25.281 5.508 1 96 301 TRP A O 1
ATOM 2444 N N . SER A 1 302 ? -9.695 -23.109 5.602 1 95.12 302 SER A N 1
ATOM 2445 C CA . SER A 1 302 ? -9.531 -23.141 7.051 1 95.12 302 SER A CA 1
ATOM 2446 C C . SER A 1 302 ? -10.805 -23.625 7.738 1 95.12 302 SER A C 1
ATOM 2448 O O . SER A 1 302 ? -10.742 -24.359 8.719 1 95.12 302 SER A O 1
ATOM 2450 N N . ARG A 1 303 ? -11.867 -23.25 7.246 1 94.19 303 ARG A N 1
ATOM 2451 C CA . ARG A 1 303 ? -13.156 -23.688 7.785 1 94.19 303 ARG A CA 1
ATOM 2452 C C . ARG A 1 303 ? -13.352 -25.188 7.562 1 94.19 303 ARG A C 1
ATOM 2454 O O . ARG A 1 303 ? -13.797 -25.891 8.461 1 94.19 303 ARG A O 1
ATOM 2461 N N . LEU A 1 304 ? -13.031 -25.625 6.387 1 94.88 304 LEU A N 1
ATOM 2462 C CA . LEU A 1 304 ? -13.133 -27.031 6.062 1 94.88 304 LEU A CA 1
ATOM 2463 C C . LEU A 1 304 ? -12.188 -27.859 6.93 1 94.88 304 LEU A C 1
ATOM 2465 O O . LEU A 1 304 ? -12.594 -28.875 7.496 1 94.88 304 LEU A O 1
ATOM 2469 N N . ALA A 1 305 ? -11 -27.406 7.047 1 95.25 305 ALA A N 1
ATOM 2470 C CA . ALA A 1 305 ? -9.984 -28.125 7.809 1 95.25 305 ALA A CA 1
ATOM 2471 C C . ALA A 1 305 ? -10.375 -28.234 9.281 1 95.25 305 ALA A C 1
ATOM 2473 O O . ALA A 1 305 ? -10.219 -29.297 9.898 1 95.25 305 ALA A O 1
ATOM 2474 N N . ARG A 1 306 ? -10.852 -27.203 9.836 1 93.5 306 ARG A N 1
ATOM 2475 C CA . ARG A 1 306 ? -11.25 -27.172 11.242 1 93.5 306 ARG A CA 1
ATOM 2476 C C . ARG A 1 306 ? -12.375 -28.188 11.508 1 93.5 306 ARG A C 1
ATOM 2478 O O . ARG A 1 306 ? -12.398 -28.828 12.547 1 93.5 306 ARG A O 1
ATOM 2485 N N . ALA A 1 307 ? -13.227 -28.281 10.562 1 92.56 307 ALA A N 1
ATOM 2486 C CA . ALA A 1 307 ? -14.414 -29.109 10.75 1 92.56 307 ALA A CA 1
ATOM 2487 C C . ALA A 1 307 ? -14.133 -30.562 10.375 1 92.56 307 ALA A C 1
ATOM 2489 O O . ALA A 1 307 ? -14.742 -31.484 10.938 1 92.56 307 ALA A O 1
ATOM 2490 N N . LEU A 1 308 ? -13.242 -30.812 9.461 1 92.44 308 LEU A N 1
ATOM 2491 C CA . LEU A 1 308 ? -13.219 -32.125 8.836 1 92.44 308 LEU A CA 1
ATOM 2492 C C . LEU A 1 308 ? -11.883 -32.812 9.086 1 92.44 308 LEU A C 1
ATOM 2494 O O . LEU A 1 308 ? -11.766 -34.031 8.914 1 92.44 308 LEU A O 1
ATOM 2498 N N . ASP A 1 309 ? -10.914 -32.031 9.422 1 88.12 309 ASP A N 1
ATOM 2499 C CA . ASP A 1 309 ? -9.594 -32.625 9.586 1 88.12 309 ASP A CA 1
ATOM 2500 C C . ASP A 1 309 ? -9.617 -33.719 10.641 1 88.12 309 ASP A C 1
ATOM 2502 O O . ASP A 1 309 ? -10.148 -33.531 11.734 1 88.12 309 ASP A O 1
ATOM 2506 N N . GLY A 1 310 ? -9.078 -34.875 10.328 1 81.19 310 GLY A N 1
ATOM 2507 C CA . GLY A 1 310 ? -8.922 -35.938 11.281 1 81.19 310 GLY A CA 1
ATOM 2508 C C . GLY A 1 310 ? -10.211 -36.719 11.539 1 81.19 310 GLY A C 1
ATOM 2509 O O . GLY A 1 310 ? -10.242 -37.625 12.359 1 81.19 310 GLY A O 1
ATOM 2510 N N . LYS A 1 311 ? -11.227 -36.344 10.906 1 83.5 311 LYS A N 1
ATOM 2511 C CA . LYS A 1 311 ? -12.492 -37.062 11.133 1 83.5 311 LYS A CA 1
ATOM 2512 C C . LYS A 1 311 ? -12.484 -38.438 10.469 1 83.5 311 LYS A C 1
ATOM 2514 O O . LYS A 1 311 ? -11.891 -38.594 9.406 1 83.5 311 LYS A O 1
ATOM 2519 N N . THR A 1 312 ? -13.156 -39.312 11.188 1 80.5 312 THR A N 1
ATOM 2520 C CA . THR A 1 312 ? -13.328 -40.656 10.633 1 80.5 312 THR A CA 1
ATOM 2521 C C . THR A 1 312 ? -14.406 -40.656 9.555 1 80.5 312 THR A C 1
ATOM 2523 O O . THR A 1 312 ? -15.211 -39.719 9.469 1 80.5 312 THR A O 1
ATOM 2526 N N . ARG A 1 313 ? -14.445 -41.75 8.789 1 79.38 313 ARG A N 1
ATOM 2527 C CA . ARG A 1 313 ? -15.383 -41.906 7.68 1 79.38 313 ARG A CA 1
ATOM 2528 C C . ARG A 1 313 ? -16.828 -41.812 8.172 1 79.38 313 ARG A C 1
ATOM 2530 O O . ARG A 1 313 ? -17.688 -41.219 7.508 1 79.38 313 ARG A O 1
ATOM 2537 N N . ASP A 1 314 ? -16.984 -42.375 9.273 1 78.25 314 ASP A N 1
ATOM 2538 C CA . ASP A 1 314 ? -18.344 -42.438 9.797 1 78.25 314 ASP A CA 1
ATOM 2539 C C . ASP A 1 314 ? -18.812 -41.031 10.25 1 78.25 314 ASP A C 1
ATOM 2541 O O . ASP A 1 314 ? -19.984 -40.688 10.094 1 78.25 314 ASP A O 1
ATOM 2545 N N . ASP A 1 315 ? -17.891 -40.312 10.703 1 87.25 315 ASP A N 1
ATOM 2546 C CA . ASP A 1 315 ? -18.203 -39 11.258 1 87.25 315 ASP A CA 1
ATOM 2547 C C . ASP A 1 315 ? -18.172 -37.906 10.18 1 87.25 315 ASP A C 1
ATOM 2549 O O . ASP A 1 315 ? -18.688 -36.812 10.391 1 87.25 315 ASP A O 1
ATOM 2553 N N . LEU A 1 316 ? -17.641 -38.312 9.109 1 87.25 316 LEU A N 1
ATOM 2554 C CA . LEU A 1 316 ? -17.375 -37.312 8.062 1 87.25 316 LEU A CA 1
ATOM 2555 C C . LEU A 1 316 ? -18.688 -36.781 7.477 1 87.25 316 LEU A C 1
AT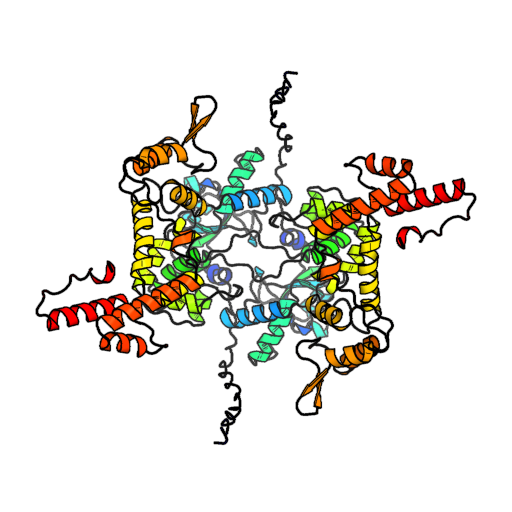OM 2557 O O . LEU A 1 316 ? -18.828 -35.594 7.242 1 87.25 316 LEU A O 1
ATOM 2561 N N . SER A 1 317 ? -19.641 -37.688 7.289 1 86.81 317 SER A N 1
ATOM 2562 C CA . SER A 1 317 ? -20.906 -37.312 6.68 1 86.81 317 SER A CA 1
ATOM 2563 C C . SER A 1 317 ? -21.641 -36.312 7.559 1 86.81 317 SER A C 1
ATOM 2565 O O . SER A 1 317 ? -22.188 -35.312 7.062 1 86.81 317 SER A O 1
ATOM 2567 N N . ILE A 1 318 ? -21.531 -36.594 8.789 1 88.69 318 ILE A N 1
ATOM 2568 C CA . ILE A 1 318 ? -22.219 -35.719 9.734 1 88.69 318 ILE A CA 1
ATOM 2569 C C . ILE A 1 318 ? -21.516 -34.375 9.797 1 88.69 318 ILE A C 1
ATOM 2571 O O . ILE A 1 318 ? -22.172 -33.312 9.797 1 88.69 318 ILE A O 1
ATOM 2575 N N . ALA A 1 319 ? -20.281 -34.469 9.836 1 92.69 319 ALA A N 1
ATOM 2576 C CA . ALA A 1 319 ? -19.484 -33.219 9.938 1 92.69 319 ALA A CA 1
ATOM 2577 C C . ALA A 1 319 ? -19.656 -32.375 8.695 1 92.69 319 ALA A C 1
ATOM 2579 O O . ALA A 1 319 ? -19.75 -31.141 8.789 1 92.69 319 ALA A O 1
ATOM 2580 N N . VAL A 1 320 ? -19.688 -33 7.594 1 93.88 320 VAL A N 1
ATOM 2581 C CA . VAL A 1 320 ? -19.844 -32.281 6.332 1 93.88 320 VAL A CA 1
ATOM 2582 C C . VAL A 1 320 ? -21.219 -31.609 6.281 1 93.88 320 VAL A C 1
ATOM 2584 O O . VAL A 1 320 ? -21.328 -30.438 5.914 1 93.88 320 VAL A O 1
ATOM 2587 N N . ASP A 1 321 ? -22.141 -32.406 6.617 1 91.06 321 ASP A N 1
ATOM 2588 C CA . ASP A 1 321 ? -23.5 -31.859 6.594 1 91.06 321 ASP A CA 1
ATOM 2589 C C . ASP A 1 321 ? -23.625 -30.672 7.527 1 91.06 321 ASP A C 1
ATOM 2591 O O . ASP A 1 321 ? -24.25 -29.656 7.176 1 91.06 321 ASP A O 1
ATOM 2595 N N . GLY A 1 322 ? -23.031 -30.75 8.656 1 91.88 322 GLY A N 1
ATOM 2596 C CA . GLY A 1 322 ? -23.078 -29.656 9.625 1 91.88 322 GLY A CA 1
ATOM 2597 C C . GLY A 1 322 ? -22.312 -28.438 9.172 1 91.88 322 GLY A C 1
ATOM 2598 O O . GLY A 1 322 ? -22.672 -27.312 9.555 1 91.88 322 GLY A O 1
ATOM 2599 N N . LEU A 1 323 ? -21.359 -28.609 8.398 1 94.44 323 LEU A N 1
ATOM 2600 C CA . LEU A 1 323 ? -20.531 -27.516 7.922 1 94.44 323 LEU A CA 1
ATOM 2601 C C . LEU A 1 323 ? -21.219 -26.766 6.785 1 94.44 323 LEU A C 1
ATOM 2603 O O . LEU A 1 323 ? -21.188 -25.531 6.738 1 94.44 323 LEU A O 1
ATOM 2607 N N . PHE A 1 324 ? -21.906 -27.469 5.898 1 95.62 324 PHE A N 1
ATOM 2608 C CA . PHE A 1 324 ? -22.391 -26.891 4.641 1 95.62 324 PHE A CA 1
ATOM 2609 C C . PHE A 1 324 ? -23.844 -26.453 4.762 1 95.62 324 PHE A C 1
ATOM 2611 O O . PHE A 1 324 ? -24.328 -25.672 3.943 1 95.62 324 PHE A O 1
ATOM 2618 N N . TYR A 1 325 ? -24.469 -27.062 5.793 1 94.69 325 TYR A N 1
ATOM 2619 C CA . TYR A 1 325 ? -25.875 -26.719 5.922 1 94.69 325 TYR A CA 1
ATOM 2620 C C . TYR A 1 325 ? -26.203 -26.297 7.348 1 94.69 325 TYR A C 1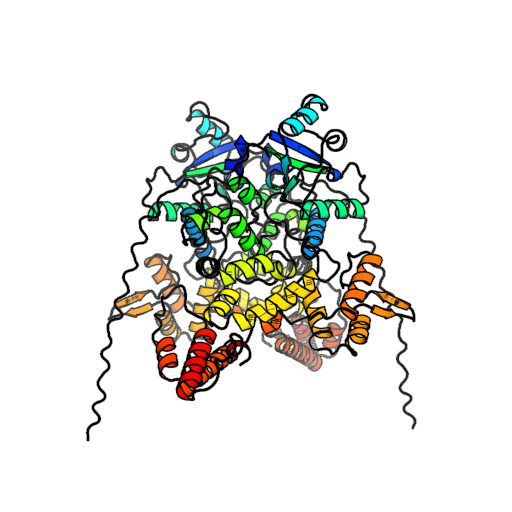
ATOM 2622 O O . TYR A 1 325 ? -25.562 -26.734 8.297 1 94.69 325 TYR A O 1
ATOM 2630 N N . THR A 1 326 ? -27.047 -25.297 7.426 1 91.88 326 THR A N 1
ATOM 2631 C CA . THR A 1 326 ? -27.609 -24.859 8.703 1 91.88 326 THR A CA 1
ATOM 2632 C C . THR A 1 326 ? -29.125 -25.047 8.719 1 91.88 326 THR A C 1
ATOM 2634 O O . THR A 1 326 ? -29.766 -25.031 7.668 1 91.88 326 THR A O 1
ATOM 2637 N N . GLU A 1 327 ? -29.609 -25.422 9.773 1 85.56 327 GLU A N 1
ATOM 2638 C CA . GLU A 1 327 ? -31.062 -25.562 9.914 1 85.56 327 GLU A CA 1
ATOM 2639 C C . GLU A 1 327 ? -31.688 -24.297 10.469 1 85.56 327 GLU A C 1
ATOM 2641 O O . GLU A 1 327 ? -31.359 -23.859 11.57 1 85.56 327 GLU A O 1
ATOM 2646 N N . LYS A 1 328 ? -32.281 -23.562 9.617 1 79.44 328 LYS A N 1
ATOM 2647 C CA . LYS A 1 328 ? -33.062 -22.391 10.031 1 79.44 328 LYS A CA 1
ATOM 2648 C C . LYS A 1 328 ? -34.562 -22.625 9.852 1 79.44 328 LYS A C 1
ATOM 2650 O O . LYS A 1 328 ? -35.031 -22.875 8.734 1 79.44 328 LYS A O 1
ATOM 2655 N N . LYS A 1 329 ? -35.344 -22.469 10.945 1 83.56 329 LYS A N 1
ATOM 2656 C CA . LYS A 1 329 ? -36.812 -22.609 10.992 1 83.56 329 LYS A CA 1
ATOM 2657 C C . LYS A 1 329 ? -37.25 -23.906 10.328 1 83.56 329 LYS A C 1
ATOM 2659 O O . LYS A 1 329 ? -38.188 -23.922 9.531 1 83.56 329 LYS A O 1
ATOM 2664 N N . GLY A 1 330 ? -36.5 -24.969 10.414 1 78.56 330 GLY A N 1
ATOM 2665 C CA . GLY A 1 330 ? -36.875 -26.297 9.93 1 78.56 330 GLY A CA 1
ATOM 2666 C C . GLY A 1 330 ? -36.406 -26.547 8.508 1 78.56 330 GLY A C 1
ATOM 2667 O O . GLY A 1 330 ? -36.656 -27.625 7.957 1 78.56 330 GLY A O 1
ATOM 2668 N N . ARG A 1 331 ? -35.906 -25.531 7.832 1 84.19 331 ARG A N 1
ATOM 2669 C CA . ARG A 1 331 ? -35.469 -25.719 6.461 1 84.19 331 ARG A CA 1
ATOM 2670 C C . ARG A 1 331 ? -33.938 -25.766 6.395 1 84.19 331 ARG A C 1
ATOM 2672 O O . ARG A 1 331 ? -33.25 -25 7.078 1 84.19 331 ARG A O 1
ATOM 2679 N N . ARG A 1 332 ? -33.5 -26.781 5.625 1 89 332 ARG A N 1
ATOM 2680 C CA . ARG A 1 332 ? -32.062 -26.953 5.363 1 89 332 ARG A CA 1
ATOM 2681 C C . ARG A 1 332 ? -31.562 -25.906 4.383 1 89 332 ARG A C 1
ATOM 2683 O O . ARG A 1 332 ? -32 -25.859 3.229 1 89 332 ARG A O 1
ATOM 2690 N N . THR A 1 333 ? -30.719 -24.984 4.93 1 92.25 333 THR A N 1
ATOM 2691 C CA . THR A 1 333 ? -30.203 -23.922 4.074 1 92.25 333 THR A CA 1
ATOM 2692 C C . THR A 1 333 ? -28.672 -23.938 4.07 1 92.25 333 THR A C 1
ATOM 2694 O O . THR A 1 333 ? -28.047 -24.406 5.02 1 92.25 333 THR A O 1
ATOM 2697 N N . ARG A 1 334 ? -28.141 -23.484 2.971 1 94.25 334 ARG A N 1
ATOM 2698 C CA . ARG A 1 334 ? -26.688 -23.391 2.844 1 94.25 334 ARG A CA 1
ATOM 2699 C C . ARG A 1 334 ? -26.109 -22.516 3.951 1 94.25 334 ARG A C 1
ATOM 2701 O O . ARG A 1 334 ? -26.719 -21.531 4.359 1 94.25 334 ARG A O 1
ATOM 2708 N N . THR A 1 335 ? -25 -22.922 4.484 1 93.12 335 THR A N 1
ATOM 2709 C CA . THR A 1 335 ? -24.281 -22.109 5.457 1 93.12 335 THR A CA 1
ATOM 2710 C C . THR A 1 335 ? -23.859 -20.781 4.844 1 93.12 335 THR A C 1
ATOM 2712 O O . THR A 1 335 ? -23.375 -20.734 3.711 1 93.12 335 THR A O 1
ATOM 2715 N N . GLU A 1 336 ? -23.969 -19.766 5.645 1 89 336 GLU A N 1
ATOM 2716 C CA . GLU A 1 336 ? -23.641 -18.422 5.168 1 89 336 GLU A CA 1
ATOM 2717 C C . GLU A 1 336 ? -22.141 -18.266 4.934 1 89 336 GLU A C 1
ATOM 2719 O O . GLU A 1 336 ? -21.328 -18.766 5.719 1 89 336 GLU A O 1
ATOM 2724 N N . ASN A 1 337 ? -21.75 -17.672 3.807 1 87.81 337 ASN A N 1
ATOM 2725 C CA . ASN A 1 337 ? -20.391 -17.25 3.469 1 87.81 337 ASN A CA 1
ATOM 2726 C C . ASN A 1 337 ? -19.484 -18.438 3.184 1 87.81 337 ASN A C 1
ATOM 2728 O O . ASN A 1 337 ? -18.266 -18.344 3.342 1 87.81 337 ASN A O 1
ATOM 2732 N N . LEU A 1 338 ? -20.094 -19.578 2.984 1 92.88 338 LEU A N 1
ATOM 2733 C CA . LEU A 1 338 ? -19.297 -20.703 2.512 1 92.88 338 LEU A CA 1
ATOM 2734 C C . LEU A 1 338 ? -19.594 -21 1.046 1 92.88 338 LEU A C 1
ATOM 2736 O O . LEU A 1 338 ? -20.672 -21.516 0.718 1 92.88 338 LEU A O 1
ATOM 2740 N N . LEU A 1 339 ? -18.672 -20.719 0.243 1 91.69 339 LEU A N 1
ATOM 2741 C CA . LEU A 1 339 ? -18.781 -20.891 -1.2 1 91.69 339 LEU A CA 1
ATOM 2742 C C . LEU A 1 339 ? -20.062 -20.25 -1.722 1 91.69 339 LEU A C 1
ATOM 2744 O O . LEU A 1 339 ? -20.844 -20.891 -2.42 1 91.69 339 LEU A O 1
ATOM 2748 N N . PRO A 1 340 ? -20.203 -19 -1.438 1 88.25 340 PRO A N 1
ATOM 2749 C CA . PRO A 1 340 ? -21.469 -18.328 -1.756 1 88.25 340 PRO A CA 1
ATOM 2750 C C . PRO A 1 340 ? -21.703 -18.203 -3.26 1 88.25 340 PRO A C 1
ATOM 2752 O O . PRO A 1 340 ? -22.844 -18.062 -3.695 1 88.25 340 PRO A O 1
ATOM 2755 N N . HIS A 1 341 ? -20.734 -18.359 -4.039 1 84.19 341 HIS A N 1
ATOM 2756 C CA . HIS A 1 341 ? -20.859 -18.047 -5.461 1 84.19 341 HIS A CA 1
ATOM 2757 C C . HIS A 1 341 ? -21.078 -19.312 -6.281 1 84.19 341 HIS A C 1
ATOM 2759 O O . HIS A 1 341 ? -21.188 -19.266 -7.508 1 84.19 341 HIS A O 1
ATOM 2765 N N . LEU A 1 342 ? -21.266 -20.422 -5.609 1 90.75 342 LEU A N 1
ATOM 2766 C CA . LEU A 1 342 ? -21.547 -21.672 -6.301 1 90.75 342 LEU A CA 1
ATOM 2767 C C . LEU A 1 342 ? -23.047 -21.844 -6.535 1 90.75 342 LEU A C 1
ATOM 2769 O O . LEU A 1 342 ? -23.859 -21.438 -5.699 1 90.75 342 LEU A O 1
ATOM 2773 N N . SER A 1 343 ? -23.328 -22.469 -7.703 1 92.25 343 SER A N 1
ATOM 2774 C CA . SER A 1 343 ? -24.703 -22.875 -7.914 1 92.25 343 SER A CA 1
ATOM 2775 C C . SER A 1 343 ? -25.125 -23.953 -6.922 1 92.25 343 SER A C 1
ATOM 2777 O O . SER A 1 343 ? -24.281 -24.594 -6.305 1 92.25 343 SER A O 1
ATOM 2779 N N . ASP A 1 344 ? -26.375 -24.156 -6.77 1 93.19 344 ASP A N 1
ATOM 2780 C CA . ASP A 1 344 ? -26.891 -25.172 -5.84 1 93.19 344 ASP A CA 1
ATOM 2781 C C . ASP A 1 344 ? -26.453 -26.562 -6.254 1 93.19 344 ASP A C 1
ATOM 2783 O O . ASP A 1 344 ? -26.109 -27.391 -5.406 1 93.19 344 ASP A O 1
ATOM 2787 N N . GLU A 1 345 ? -26.391 -26.75 -7.504 1 94.88 345 GLU A N 1
ATOM 2788 C CA . GLU A 1 345 ? -25.984 -28.047 -8.008 1 94.88 345 GLU A CA 1
ATOM 2789 C C . GLU A 1 345 ? -24.516 -28.312 -7.715 1 94.88 345 GLU A C 1
ATOM 2791 O O . GLU A 1 345 ? -24.156 -29.406 -7.266 1 94.88 345 GLU A O 1
ATOM 2796 N N . ALA A 1 346 ? -23.766 -27.344 -7.98 1 94.56 346 ALA A N 1
ATOM 2797 C CA . ALA A 1 346 ? -22.328 -27.469 -7.734 1 94.56 346 ALA A CA 1
ATOM 2798 C C . ALA A 1 346 ? -22.047 -27.609 -6.242 1 94.56 346 ALA A C 1
ATOM 2800 O O . ALA A 1 346 ? -21.141 -28.359 -5.844 1 94.56 346 ALA A O 1
ATOM 2801 N N . TYR A 1 347 ? -22.828 -26.906 -5.5 1 95.25 347 TYR A N 1
ATOM 2802 C CA . TYR A 1 347 ? -22.703 -26.953 -4.047 1 95.25 347 TYR A CA 1
ATOM 2803 C C . TYR A 1 347 ? -22.984 -28.344 -3.514 1 95.25 347 TYR A C 1
ATOM 2805 O O . TYR A 1 347 ? -22.219 -28.875 -2.707 1 95.25 347 TYR A O 1
ATOM 2813 N N . GLU A 1 348 ? -23.953 -28.953 -4.039 1 94.31 348 GLU A N 1
ATOM 2814 C CA . GLU A 1 348 ? -24.328 -30.312 -3.623 1 94.31 348 GLU A CA 1
ATOM 2815 C C . GLU A 1 348 ? -23.281 -31.328 -4.059 1 94.31 348 GLU A C 1
ATOM 2817 O O . GLU A 1 348 ? -23.016 -32.312 -3.344 1 94.31 348 GLU A O 1
ATOM 2822 N N . ALA A 1 349 ? -22.766 -31.094 -5.16 1 95.56 349 ALA A N 1
ATOM 2823 C CA . ALA A 1 349 ? -21.734 -32 -5.66 1 95.56 349 ALA A CA 1
ATOM 2824 C C . ALA A 1 349 ? -20.5 -31.969 -4.758 1 95.56 349 ALA A C 1
ATOM 2826 O O . ALA A 1 349 ? -19.875 -33 -4.512 1 95.56 349 ALA A O 1
ATOM 2827 N N . VAL A 1 350 ? -20.188 -30.812 -4.316 1 95.06 350 VAL A N 1
ATOM 2828 C CA . VAL A 1 350 ? -19.047 -30.656 -3.428 1 95.06 350 VAL A CA 1
ATOM 2829 C C . VAL A 1 350 ? -19.328 -31.344 -2.098 1 95.06 350 VAL A C 1
ATOM 2831 O O . VAL A 1 350 ? -18.453 -32.031 -1.553 1 95.06 350 VAL A O 1
ATOM 2834 N N . VAL A 1 351 ? -20.516 -31.188 -1.623 1 94 351 VAL A N 1
ATOM 2835 C CA . VAL A 1 351 ? -20.922 -31.797 -0.363 1 94 351 VAL A CA 1
ATOM 2836 C C . VAL A 1 351 ? -20.859 -33.312 -0.489 1 94 351 VAL A C 1
ATOM 2838 O O . VAL A 1 351 ? -20.328 -34 0.393 1 94 351 VAL A O 1
ATOM 2841 N N . HIS A 1 352 ? -21.297 -33.812 -1.566 1 93.81 352 HIS A N 1
ATOM 2842 C CA . HIS A 1 352 ? -21.297 -35.25 -1.797 1 93.81 352 HIS A CA 1
ATOM 2843 C C . HIS A 1 352 ? -19.875 -35.781 -1.881 1 93.81 352 HIS A C 1
ATOM 2845 O O . HIS A 1 352 ? -19.578 -36.812 -1.294 1 93.81 352 HIS A O 1
ATOM 2851 N N . ALA A 1 353 ? -19.078 -35.094 -2.555 1 94 353 ALA A N 1
ATOM 2852 C CA . ALA A 1 353 ? -17.703 -35.531 -2.713 1 94 353 ALA A CA 1
ATOM 2853 C C . ALA A 1 353 ? -16.953 -35.5 -1.379 1 94 353 ALA A C 1
ATOM 2855 O O . ALA A 1 353 ? -16.156 -36.375 -1.085 1 94 353 ALA A O 1
ATOM 2856 N N . ALA A 1 354 ? -17.25 -34.5 -0.612 1 92.19 354 ALA A N 1
ATOM 2857 C CA . ALA A 1 354 ? -16.594 -34.344 0.684 1 92.19 354 ALA A CA 1
ATOM 2858 C C . ALA A 1 354 ? -17.062 -35.438 1.657 1 92.19 354 ALA A C 1
ATOM 2860 O O . ALA A 1 354 ? -16.281 -35.875 2.494 1 92.19 354 ALA A O 1
ATOM 2861 N N . ALA A 1 355 ? -18.25 -35.812 1.465 1 90 355 ALA A N 1
ATOM 2862 C CA . ALA A 1 355 ? -18.828 -36.75 2.398 1 90 355 ALA A CA 1
ATOM 2863 C C . ALA A 1 355 ? -18.453 -38.188 2.027 1 90 355 ALA A C 1
ATOM 2865 O O . ALA A 1 355 ? -18.312 -39.062 2.902 1 90 355 ALA A O 1
ATOM 2866 N N . THR A 1 356 ? -18.328 -38.375 0.804 1 85.38 356 THR A N 1
ATOM 2867 C CA . THR A 1 356 ? -18.172 -39.75 0.359 1 85.38 356 THR A CA 1
ATOM 2868 C C . THR A 1 356 ? -16.719 -40.031 -0.024 1 85.38 356 THR A C 1
ATOM 2870 O O . THR A 1 356 ? -16.281 -41.188 -0.032 1 85.38 356 THR A O 1
ATOM 2873 N N . GLY A 1 357 ? -16.078 -39 -0.331 1 79.94 357 GLY A N 1
ATOM 2874 C CA . GLY A 1 357 ? -14.711 -39.219 -0.804 1 79.94 357 GLY A CA 1
ATOM 2875 C C . GLY A 1 357 ? -13.711 -39.406 0.32 1 79.94 357 GLY A C 1
ATOM 2876 O O . GLY A 1 357 ? -13.992 -39.094 1.473 1 79.94 357 GLY A O 1
ATOM 2877 N N . ASN A 1 358 ? -12.789 -40.312 0.129 1 84.19 358 ASN A N 1
ATOM 2878 C CA . ASN A 1 358 ? -11.672 -40.469 1.055 1 84.19 358 ASN A CA 1
ATOM 2879 C C . ASN A 1 358 ? -10.664 -39.344 0.908 1 84.19 358 ASN A C 1
ATOM 2881 O O . ASN A 1 358 ? -9.516 -39.562 0.522 1 84.19 358 ASN A O 1
ATOM 2885 N N . LEU A 1 359 ? -11.219 -38.125 1.416 1 91.31 359 LEU A N 1
ATOM 2886 C CA . LEU A 1 359 ? -10.406 -36.938 1.208 1 91.31 359 LEU A CA 1
ATOM 2887 C C . LEU A 1 359 ? -9.859 -36.406 2.531 1 91.31 359 LEU A C 1
ATOM 2889 O O . LEU A 1 359 ? -10.508 -36.531 3.57 1 91.31 359 LEU A O 1
ATOM 2893 N N . ALA A 1 360 ? -8.641 -35.969 2.482 1 92.06 360 ALA A N 1
ATOM 2894 C CA . ALA A 1 360 ? -8.008 -35.344 3.648 1 92.06 360 ALA A CA 1
ATOM 2895 C C . ALA A 1 360 ? -8.094 -33.844 3.578 1 92.06 360 ALA A C 1
ATOM 2897 O O . ALA A 1 360 ? -7.949 -33.25 2.506 1 92.06 360 ALA A O 1
ATOM 2898 N N . PHE A 1 361 ? -8.43 -33.25 4.672 1 94.19 361 PHE A N 1
ATOM 2899 C CA . PHE A 1 361 ? -8.477 -31.797 4.785 1 94.19 361 PHE A CA 1
ATOM 2900 C C . PHE A 1 361 ? -7.465 -31.297 5.809 1 94.19 361 PHE A C 1
ATOM 2902 O O . PHE A 1 361 ? -7.844 -30.766 6.859 1 94.19 361 PHE A O 1
ATOM 2909 N N . PRO A 1 362 ? -6.23 -31.359 5.391 1 94.88 362 PRO A N 1
ATOM 2910 C CA . PRO A 1 362 ? -5.203 -30.969 6.355 1 94.88 362 PRO A CA 1
ATOM 2911 C C . PRO A 1 362 ? -5.289 -29.484 6.73 1 94.88 362 PRO A C 1
ATOM 2913 O O . PRO A 1 362 ? -5.621 -28.641 5.887 1 94.88 362 PRO A O 1
ATOM 2916 N N . ASP A 1 363 ? -4.977 -29.188 7.938 1 94.31 363 ASP A N 1
ATOM 2917 C CA . ASP A 1 363 ? -4.891 -27.797 8.398 1 94.31 363 ASP A CA 1
ATOM 2918 C C . ASP A 1 363 ? -3.604 -27.141 7.91 1 94.31 363 ASP A C 1
ATOM 2920 O O . ASP A 1 363 ? -2.633 -27.031 8.664 1 94.31 363 ASP A O 1
ATOM 2924 N N . VAL A 1 364 ? -3.654 -26.609 6.793 1 93.69 364 VAL A N 1
ATOM 2925 C CA . VAL A 1 364 ? -2.504 -26.031 6.102 1 93.69 364 VAL A CA 1
ATOM 2926 C C . VAL A 1 364 ? -1.956 -24.859 6.898 1 93.69 364 VAL A C 1
ATOM 2928 O O . VAL A 1 364 ? -0.741 -24.641 6.961 1 93.69 364 VAL A O 1
ATOM 2931 N N . LYS A 1 365 ? -2.785 -24.109 7.504 1 89.75 365 LYS A N 1
ATOM 2932 C CA . LYS A 1 365 ? -2.383 -22.922 8.258 1 89.75 365 LYS A CA 1
ATOM 2933 C C . LYS A 1 365 ? -1.467 -23.297 9.414 1 89.75 365 LYS A C 1
ATOM 2935 O O . LYS A 1 365 ? -0.427 -22.656 9.617 1 89.75 365 LYS A O 1
ATOM 2940 N N . HIS A 1 366 ? -1.805 -24.266 10.047 1 89.12 366 HIS A N 1
ATOM 2941 C CA . HIS A 1 366 ? -1.044 -24.641 11.234 1 89.12 366 HIS A CA 1
ATOM 2942 C C . HIS A 1 366 ? 0.096 -25.594 10.875 1 89.12 366 HIS A C 1
ATOM 2944 O O . HIS A 1 366 ? 1.176 -25.516 11.469 1 89.12 366 HIS A O 1
ATOM 2950 N N . GLN A 1 367 ? -0.136 -26.453 9.961 1 91 367 GLN A N 1
ATOM 2951 C CA . GLN A 1 367 ? 0.846 -27.484 9.648 1 91 367 GLN A CA 1
ATOM 2952 C C . GLN A 1 367 ? 2.016 -26.906 8.852 1 91 367 GLN A C 1
ATOM 2954 O O . GLN A 1 367 ? 3.133 -27.438 8.922 1 91 367 GLN A O 1
ATOM 2959 N N . LEU A 1 368 ? 1.733 -25.859 8.125 1 93 368 LEU A N 1
ATOM 2960 C CA . LEU A 1 368 ? 2.803 -25.266 7.32 1 93 368 LEU A CA 1
ATOM 2961 C C . LEU A 1 368 ? 3.367 -24.016 7.988 1 93 368 LEU A C 1
ATOM 2963 O O . LEU A 1 368 ? 4.164 -23.297 7.391 1 93 368 LEU A O 1
ATOM 2967 N N . ARG A 1 369 ? 2.939 -23.703 9.125 1 92.25 369 ARG A N 1
ATOM 2968 C CA . ARG A 1 369 ? 3.514 -22.625 9.93 1 92.25 369 ARG A CA 1
ATOM 2969 C C . ARG A 1 369 ? 3.736 -23.078 11.367 1 92.25 369 ARG A C 1
ATOM 2971 O O . ARG A 1 369 ? 3.168 -22.516 12.305 1 92.25 369 ARG A O 1
ATOM 2978 N N . PRO A 1 370 ? 4.648 -23.984 11.367 1 89.19 370 PRO A N 1
ATOM 2979 C CA . PRO A 1 370 ? 4.906 -24.5 12.719 1 89.19 370 PRO A CA 1
ATOM 2980 C C . PRO A 1 370 ? 5.672 -23.516 13.594 1 89.19 370 PRO A C 1
ATOM 2982 O O . PRO A 1 370 ? 6.293 -22.578 13.07 1 89.19 370 PRO A O 1
ATOM 2985 N N . ARG A 1 371 ? 5.547 -23.797 14.867 1 90.12 371 ARG A N 1
ATOM 2986 C CA . ARG A 1 371 ? 6.348 -22.984 15.789 1 90.12 371 ARG A CA 1
ATOM 2987 C C . ARG A 1 371 ? 7.832 -23.312 15.648 1 90.12 371 ARG A C 1
ATOM 2989 O O . ARG A 1 371 ? 8.219 -24.484 15.672 1 90.12 371 ARG A O 1
ATOM 2996 N N . LYS A 1 372 ? 8.602 -22.328 15.586 1 90.56 372 LYS A N 1
ATOM 2997 C CA . LYS A 1 372 ? 10.023 -22.469 15.289 1 90.56 372 LYS A CA 1
ATOM 2998 C C . LYS A 1 372 ? 10.734 -23.297 16.359 1 90.56 372 LYS A C 1
ATOM 3000 O O . LYS A 1 372 ? 11.484 -24.219 16.031 1 90.56 372 LYS A O 1
ATOM 3005 N N . LYS A 1 373 ? 10.469 -22.969 17.578 1 90.44 373 LYS A N 1
ATOM 3006 C CA . LYS A 1 373 ? 11.148 -23.641 18.672 1 90.44 373 LYS A CA 1
ATOM 3007 C C . LYS A 1 373 ? 10.852 -25.141 18.672 1 90.44 373 LYS A C 1
ATOM 3009 O O . LYS A 1 373 ? 11.742 -25.953 18.875 1 90.44 373 LYS A O 1
ATOM 3014 N N . GLU A 1 374 ? 9.656 -25.438 18.406 1 89.69 374 GLU A N 1
ATOM 3015 C CA . GLU A 1 374 ? 9.242 -26.844 18.391 1 89.69 374 GLU A CA 1
ATOM 3016 C C . GLU A 1 374 ? 9.859 -27.594 17.219 1 89.69 374 GLU A C 1
ATOM 3018 O O . GLU A 1 374 ? 10.258 -28.75 17.359 1 89.69 374 GLU A O 1
ATOM 3023 N N . MET A 1 375 ? 9.961 -27 16.125 1 89.88 375 MET A N 1
ATOM 3024 C CA . MET A 1 375 ? 10.477 -27.688 14.945 1 89.88 375 MET A CA 1
ATOM 3025 C C . MET A 1 375 ? 11.977 -27.906 15.055 1 89.88 375 MET A C 1
ATOM 3027 O O . MET A 1 375 ? 12.492 -28.938 14.633 1 89.88 375 MET A O 1
ATOM 3031 N N . LEU A 1 376 ? 12.594 -26.969 15.594 1 90.19 376 LEU A N 1
ATOM 3032 C CA . LEU A 1 376 ? 14.039 -27.125 15.781 1 90.19 376 LEU A CA 1
ATOM 3033 C C . LEU A 1 376 ? 14.336 -28.266 16.75 1 90.19 376 LEU A C 1
ATOM 3035 O O . LEU A 1 376 ? 15.297 -29.016 16.547 1 90.19 376 LEU A O 1
ATOM 3039 N N . LEU A 1 377 ? 13.469 -28.281 17.703 1 89.94 377 LEU A N 1
ATOM 3040 C CA . LEU A 1 377 ? 13.602 -29.406 18.641 1 89.94 377 LEU A CA 1
ATOM 3041 C C . LEU A 1 377 ? 13.375 -30.734 17.922 1 89.94 377 LEU A C 1
ATOM 3043 O O . LEU A 1 377 ? 14.109 -31.688 18.141 1 89.94 377 LEU A O 1
ATOM 3047 N N . THR A 1 378 ? 12.383 -30.828 17.141 1 87.94 378 THR A N 1
ATOM 3048 C CA . THR A 1 378 ? 12.062 -32.031 16.391 1 87.94 378 THR A CA 1
ATOM 3049 C C . THR A 1 378 ? 13.227 -32.438 15.492 1 87.94 378 THR A C 1
ATOM 3051 O O . THR A 1 378 ? 13.57 -33.625 15.406 1 87.94 378 THR A O 1
ATOM 3054 N N . ILE A 1 379 ? 13.867 -31.5 14.898 1 87.56 379 ILE A N 1
ATOM 3055 C CA . ILE A 1 379 ? 14.992 -31.766 14.016 1 87.56 379 ILE A CA 1
ATOM 3056 C C . ILE A 1 379 ? 16.172 -32.281 14.828 1 87.56 379 ILE A C 1
ATOM 3058 O O . ILE A 1 379 ? 16.859 -33.219 14.406 1 87.56 379 ILE A O 1
ATOM 3062 N N . SER A 1 380 ? 16.312 -31.672 15.953 1 87.94 380 SER A N 1
ATOM 3063 C CA . SER A 1 380 ? 17.391 -32.125 16.828 1 87.94 380 SER A CA 1
ATOM 3064 C C . SER A 1 380 ? 17.172 -33.594 17.266 1 87.94 380 SER A C 1
ATOM 3066 O O . SER A 1 380 ? 18.125 -34.375 17.312 1 87.94 380 SER A O 1
ATOM 3068 N N . ILE A 1 381 ? 15.977 -33.812 17.516 1 87.88 381 ILE A N 1
ATOM 3069 C CA . ILE A 1 381 ? 15.633 -35.156 17.922 1 87.88 381 ILE A CA 1
ATOM 3070 C C . ILE A 1 381 ? 15.898 -36.125 16.75 1 87.88 381 ILE A C 1
ATOM 3072 O O . ILE A 1 381 ? 16.469 -37.188 16.953 1 87.88 381 ILE A O 1
ATOM 3076 N N . LEU A 1 382 ? 15.555 -35.781 15.617 1 87.06 382 LEU A N 1
ATOM 3077 C CA . LEU A 1 382 ? 15.758 -36.625 14.445 1 87.06 382 LEU A CA 1
ATOM 3078 C C . LEU A 1 382 ? 17.25 -36.844 14.195 1 87.06 382 LEU A C 1
ATOM 3080 O O . LEU A 1 382 ? 17.656 -37.938 13.828 1 87.06 382 LEU A O 1
ATOM 3084 N N . GLN A 1 383 ? 17.953 -35.906 14.391 1 86.81 383 GLN A N 1
ATOM 3085 C CA . GLN A 1 383 ? 19.406 -36.031 14.227 1 86.81 383 GLN A CA 1
ATOM 3086 C C . GLN A 1 383 ? 19.984 -36.969 15.281 1 86.81 383 GLN A C 1
ATOM 3088 O O . GLN A 1 383 ? 20.891 -37.75 14.984 1 86.81 383 GLN A O 1
ATOM 3093 N N . HIS A 1 384 ? 19.406 -36.812 16.438 1 88.56 384 HIS A N 1
ATOM 3094 C CA . HIS A 1 384 ? 19.844 -37.719 17.516 1 88.56 384 HIS A CA 1
ATOM 3095 C C . HIS A 1 384 ? 19.5 -39.156 17.203 1 88.56 384 HIS A C 1
ATOM 3097 O O . HIS A 1 384 ? 20.266 -40.062 17.5 1 88.56 384 HIS A O 1
ATOM 3103 N N . VAL A 1 385 ? 18.375 -39.312 16.656 1 88.44 385 VAL A N 1
ATOM 3104 C CA . VAL A 1 385 ? 17.938 -40.656 16.266 1 88.44 385 VAL A CA 1
ATOM 3105 C C . VAL A 1 385 ? 18.906 -41.219 15.242 1 88.44 385 VAL A C 1
ATOM 3107 O O . VAL A 1 385 ? 19.297 -42.375 15.336 1 88.44 385 VAL A O 1
ATOM 3110 N N . VAL A 1 386 ? 19.328 -40.5 14.312 1 89.5 386 VAL A N 1
ATOM 3111 C CA . VAL A 1 386 ? 20.266 -40.938 13.305 1 89.5 386 VAL A CA 1
ATOM 3112 C C . VAL A 1 386 ? 21.594 -41.312 13.969 1 89.5 386 VAL A C 1
ATOM 3114 O O . VAL A 1 386 ? 22.203 -42.344 13.633 1 89.5 386 VAL A O 1
ATOM 3117 N N . ALA A 1 387 ? 21.906 -40.5 14.914 1 90.5 387 ALA A N 1
ATOM 3118 C CA . ALA A 1 387 ? 23.172 -40.75 15.625 1 90.5 387 ALA A CA 1
ATOM 3119 C C . ALA A 1 387 ? 23.109 -42.031 16.422 1 90.5 387 ALA A C 1
ATOM 3121 O O . ALA A 1 387 ? 24.125 -42.75 16.531 1 90.5 387 ALA A O 1
ATOM 3122 N N . TRP A 1 388 ? 21.953 -42.281 16.922 1 90.75 388 TRP A N 1
ATOM 3123 C CA . TRP A 1 388 ? 21.766 -43.5 17.719 1 90.75 388 TRP A CA 1
ATOM 3124 C C . TRP A 1 388 ? 21.859 -44.75 16.828 1 90.75 388 TRP A C 1
ATOM 3126 O O . TRP A 1 388 ? 22.359 -45.781 17.266 1 90.75 388 TRP A O 1
ATOM 3136 N N . ILE A 1 389 ? 21.375 -44.594 15.656 1 89.12 389 ILE A N 1
ATOM 3137 C CA . ILE A 1 389 ? 21.359 -45.75 14.742 1 89.12 389 ILE A CA 1
ATOM 3138 C C . ILE A 1 389 ? 22.734 -45.938 14.117 1 89.12 389 ILE A C 1
ATOM 3140 O O . ILE A 1 389 ? 23.25 -47.031 14.062 1 89.12 389 ILE A O 1
ATOM 3144 N N . ASN A 1 390 ? 23.203 -44.844 13.656 1 91.38 390 ASN A N 1
ATOM 3145 C CA . ASN A 1 390 ? 24.516 -44.875 13.023 1 91.38 390 ASN A CA 1
ATOM 3146 C C . ASN A 1 390 ? 25.281 -43.562 13.211 1 91.38 390 ASN A C 1
ATOM 3148 O O . ASN A 1 390 ? 25.031 -42.594 12.484 1 91.38 390 ASN A O 1
ATOM 3152 N N . PRO A 1 391 ? 26.219 -43.594 14.016 1 90.44 391 PRO A N 1
ATOM 3153 C CA . PRO A 1 391 ? 26.953 -42.375 14.32 1 90.44 391 PRO A CA 1
ATOM 3154 C C . PRO A 1 391 ? 27.672 -41.812 13.102 1 90.44 391 PRO A C 1
ATOM 3156 O O . PRO A 1 391 ? 27.844 -40.594 12.992 1 90.44 391 PRO A O 1
ATOM 3159 N N . ALA A 1 392 ? 28.109 -42.594 12.234 1 90.19 392 ALA A N 1
ATOM 3160 C CA . ALA A 1 392 ? 28.812 -42.125 11.039 1 90.19 392 ALA A CA 1
ATOM 3161 C C . ALA A 1 392 ? 27.906 -41.281 10.164 1 90.19 392 ALA A C 1
ATOM 3163 O O . ALA A 1 392 ? 28.344 -40.281 9.586 1 90.19 392 ALA A O 1
ATOM 3164 N N . CYS A 1 393 ? 26.719 -41.719 10.086 1 89 393 CYS A N 1
ATOM 3165 C CA . CYS A 1 393 ? 25.75 -41 9.305 1 89 393 CYS A CA 1
ATOM 3166 C C . CYS A 1 393 ? 25.438 -39.625 9.945 1 89 393 CYS A C 1
ATOM 3168 O O . CYS A 1 393 ? 25.219 -38.656 9.242 1 89 393 CYS A O 1
ATOM 3170 N N . ALA A 1 394 ? 25.469 -39.594 11.203 1 87.5 394 ALA A N 1
ATOM 3171 C CA . ALA A 1 394 ? 25.25 -38.344 11.93 1 87.5 394 ALA A CA 1
ATOM 3172 C C . ALA A 1 394 ? 26.375 -37.344 11.68 1 87.5 394 ALA A C 1
ATOM 3174 O O . ALA A 1 394 ? 26.156 -36.156 11.555 1 87.5 394 ALA A O 1
ATOM 3175 N N . LEU A 1 395 ? 27.5 -37.875 11.609 1 86.5 395 LEU A N 1
ATOM 3176 C CA . LEU A 1 395 ? 28.672 -37.062 11.328 1 86.5 395 LEU A CA 1
ATOM 3177 C C . LEU A 1 395 ? 28.594 -36.469 9.922 1 86.5 395 LEU A C 1
ATOM 3179 O O . LEU A 1 395 ? 29.047 -35.344 9.688 1 86.5 395 LEU A O 1
ATOM 3183 N N . GLU A 1 396 ? 28.062 -37.219 9.07 1 86.19 396 GLU A N 1
ATOM 3184 C CA . GLU A 1 396 ? 27.891 -36.75 7.707 1 86.19 396 GLU A CA 1
ATOM 3185 C C . GLU A 1 396 ? 26.953 -35.531 7.668 1 86.19 396 GLU A C 1
ATOM 3187 O O . GLU A 1 396 ? 27.156 -34.625 6.883 1 86.19 396 GLU A O 1
ATOM 3192 N N . ILE A 1 397 ? 25.969 -35.625 8.461 1 84.19 397 ILE A N 1
ATOM 3193 C CA . ILE A 1 397 ? 25.031 -34.531 8.531 1 84.19 397 ILE A CA 1
ATOM 3194 C C . ILE A 1 397 ? 25.719 -33.281 9.062 1 84.19 397 ILE A C 1
ATOM 3196 O O . ILE A 1 397 ? 25.531 -32.188 8.531 1 84.19 397 ILE A O 1
ATOM 3200 N N . ASP A 1 398 ? 26.531 -33.469 9.961 1 81.5 398 ASP A N 1
ATOM 3201 C CA . ASP A 1 398 ? 27.219 -32.344 10.617 1 81.5 398 ASP A CA 1
ATOM 3202 C C . ASP A 1 398 ? 28.281 -31.734 9.703 1 81.5 398 ASP A C 1
ATOM 3204 O O . ASP A 1 398 ? 28.609 -30.562 9.82 1 81.5 398 ASP A O 1
ATOM 3208 N N . ASN A 1 399 ? 28.75 -32.531 8.812 1 81.12 399 ASN A N 1
ATOM 3209 C CA . ASN A 1 399 ? 29.859 -32.094 7.965 1 81.12 399 ASN A CA 1
ATOM 3210 C C . ASN A 1 399 ? 29.359 -31.422 6.699 1 81.12 399 ASN A C 1
ATOM 3212 O O . ASN A 1 399 ? 30.156 -31 5.855 1 81.12 399 ASN A O 1
ATOM 3216 N N . ILE A 1 400 ? 28.125 -31.422 6.645 1 79.12 400 ILE A N 1
ATOM 3217 C CA . ILE A 1 400 ? 27.609 -30.734 5.469 1 79.12 400 ILE A CA 1
ATOM 3218 C C . ILE A 1 400 ? 27.906 -29.234 5.566 1 79.12 400 ILE A C 1
ATOM 3220 O O . ILE A 1 400 ? 27.641 -28.609 6.598 1 79.12 400 ILE A O 1
ATOM 3224 N N . SER A 1 401 ? 28.547 -28.75 4.512 1 73.38 401 SER A N 1
ATOM 3225 C CA . SER A 1 401 ? 28.844 -27.328 4.469 1 73.38 401 SER A CA 1
ATOM 3226 C C . SER A 1 401 ? 27.578 -26.484 4.559 1 73.38 401 SER A C 1
ATOM 3228 O O . SER A 1 401 ? 26.562 -26.812 3.92 1 73.38 401 SER A O 1
ATOM 3230 N N . PRO A 1 402 ? 27.656 -25.562 5.391 1 67.44 402 PRO A N 1
ATOM 3231 C CA . PRO A 1 402 ? 26.484 -24.688 5.512 1 67.44 402 PRO A CA 1
ATOM 3232 C C . PRO A 1 402 ? 26.109 -24.016 4.195 1 67.44 402 PRO A C 1
ATOM 3234 O O . PRO A 1 402 ? 24.953 -23.625 3.998 1 67.44 402 PRO A O 1
ATOM 3237 N N . THR A 1 403 ? 27.031 -23.891 3.295 1 66.19 403 THR A N 1
ATOM 3238 C CA . THR A 1 403 ? 26.812 -23.156 2.053 1 66.19 403 THR A CA 1
ATOM 3239 C C . THR A 1 403 ? 26.438 -24.109 0.918 1 66.19 403 THR A C 1
ATOM 3241 O O . THR A 1 403 ? 26.25 -23.688 -0.222 1 66.19 403 THR A O 1
ATOM 3244 N N . ALA A 1 404 ? 26.312 -25.266 1.377 1 65.94 404 ALA A N 1
ATOM 3245 C CA . ALA A 1 404 ? 25.984 -26.234 0.327 1 65.94 404 ALA A CA 1
ATOM 3246 C C . ALA A 1 404 ? 24.594 -25.984 -0.232 1 65.94 404 ALA A C 1
ATOM 3248 O O . ALA A 1 404 ? 23.656 -25.688 0.519 1 65.94 404 ALA A O 1
ATOM 3249 N N . LYS A 1 405 ? 24.344 -25.859 -1.519 1 61.88 405 LYS A N 1
ATOM 3250 C CA . LYS A 1 405 ? 23.094 -25.531 -2.186 1 61.88 405 LYS A CA 1
ATOM 3251 C C . LYS A 1 405 ? 22.094 -26.688 -2.102 1 61.88 405 LYS A C 1
ATOM 3253 O O . LYS A 1 405 ? 20.906 -26.453 -1.936 1 61.88 405 LYS A O 1
ATOM 3258 N N . ASP A 1 406 ? 22.594 -27.969 -2.207 1 67.88 406 ASP A N 1
ATOM 3259 C CA . ASP A 1 406 ? 21.672 -29.109 -2.283 1 67.88 406 ASP A CA 1
ATOM 3260 C C . ASP A 1 406 ? 21.922 -30.094 -1.141 1 67.88 406 ASP A C 1
ATOM 3262 O O . ASP A 1 406 ? 22.438 -31.188 -1.357 1 67.88 406 ASP A O 1
ATOM 3266 N N . LYS A 1 407 ? 21.5 -29.578 -0.025 1 76.25 407 LYS A N 1
ATOM 3267 C CA . LYS A 1 407 ? 21.656 -30.453 1.129 1 76.25 407 LYS A CA 1
ATOM 3268 C C . LYS A 1 407 ? 20.609 -31.547 1.142 1 76.25 407 LYS A C 1
ATOM 3270 O O . LYS A 1 407 ? 19.422 -31.281 0.908 1 76.25 407 LYS A O 1
ATOM 3275 N N . LEU A 1 408 ? 21.109 -32.719 1.302 1 82.5 408 LEU A N 1
ATOM 3276 C CA . LEU A 1 408 ? 20.203 -33.844 1.318 1 82.5 408 LEU A CA 1
ATOM 3277 C C . LEU A 1 408 ? 19.297 -33.812 2.539 1 82.5 408 LEU A C 1
ATOM 3279 O O . LEU A 1 408 ? 19.719 -33.375 3.615 1 82.5 408 LEU A O 1
ATOM 3283 N N . PRO A 1 409 ? 18.109 -34.25 2.381 1 86.5 409 PRO A N 1
ATOM 3284 C CA . PRO A 1 409 ? 17.188 -34.344 3.512 1 86.5 409 PRO A CA 1
ATOM 3285 C C . PRO A 1 409 ? 17.672 -35.312 4.594 1 86.5 409 PRO A C 1
ATOM 3287 O O . PRO A 1 409 ? 18.406 -36.25 4.301 1 86.5 409 PRO A O 1
ATOM 3290 N N . ILE A 1 410 ? 17.25 -35.094 5.758 1 84.88 410 ILE A N 1
ATOM 3291 C CA . ILE A 1 410 ? 17.672 -35.875 6.902 1 84.88 410 ILE A CA 1
ATOM 3292 C C . ILE A 1 410 ? 17.219 -37.344 6.711 1 84.88 410 ILE A C 1
ATOM 3294 O O . ILE A 1 410 ? 17.906 -38.25 7.129 1 84.88 410 ILE A O 1
ATOM 3298 N N . CYS A 1 411 ? 16.125 -37.469 6.047 1 83.75 411 CYS A N 1
ATOM 3299 C CA . CYS A 1 411 ? 15.57 -38.812 5.836 1 83.75 411 CYS A CA 1
ATOM 3300 C C . CYS A 1 411 ? 16.531 -39.688 5.035 1 83.75 411 CYS A C 1
ATOM 3302 O O . CYS A 1 411 ? 16.547 -40.906 5.199 1 83.75 411 CYS A O 1
ATOM 3304 N N . VAL A 1 412 ? 17.266 -39.094 4.195 1 84.25 412 VAL A N 1
ATOM 3305 C CA . VAL A 1 412 ? 18.219 -39.844 3.393 1 84.25 412 VAL A CA 1
ATOM 3306 C C . VAL A 1 412 ? 19.312 -40.406 4.293 1 84.25 412 VAL A C 1
ATOM 3308 O O . VAL A 1 412 ? 19.734 -41.562 4.121 1 84.25 412 VAL A O 1
ATOM 3311 N N . TYR A 1 413 ? 19.688 -39.656 5.23 1 86.19 413 TYR A N 1
ATOM 3312 C CA . TYR A 1 413 ? 20.703 -40.094 6.172 1 86.19 413 TYR A CA 1
ATOM 3313 C C . TYR A 1 413 ? 20.141 -41.156 7.113 1 86.19 413 TYR A C 1
ATOM 3315 O O . TYR A 1 413 ? 20.844 -42.094 7.484 1 86.19 413 TYR A O 1
ATOM 3323 N N . LEU A 1 414 ? 18.938 -40.938 7.457 1 87.38 414 LEU A N 1
ATOM 3324 C CA . LEU A 1 414 ? 18.297 -41.938 8.281 1 87.38 414 LEU A CA 1
ATOM 3325 C C . LEU A 1 414 ? 18.172 -43.281 7.535 1 87.38 414 LEU A C 1
ATOM 3327 O O . LEU A 1 414 ? 18.422 -44.344 8.109 1 87.38 414 LEU A O 1
ATOM 3331 N N . LEU A 1 415 ? 17.844 -43.188 6.316 1 87.75 415 LEU A N 1
ATOM 3332 C CA . LEU A 1 415 ? 17.75 -44.406 5.496 1 87.75 415 LEU A CA 1
ATOM 3333 C C . LEU A 1 415 ? 19.109 -45.062 5.359 1 87.75 415 LEU A C 1
ATOM 3335 O O . LEU A 1 415 ? 19.203 -46.312 5.418 1 87.75 415 LEU A O 1
ATOM 3339 N N . LYS A 1 416 ? 20.078 -44.25 5.121 1 88 416 LYS A N 1
ATOM 3340 C CA . LYS A 1 416 ? 21.438 -44.781 5.062 1 88 416 LYS A CA 1
ATOM 3341 C C . LYS A 1 416 ? 21.828 -45.469 6.367 1 88 416 LYS A C 1
ATOM 3343 O O . LYS A 1 416 ? 22.438 -46.531 6.352 1 88 416 LYS A O 1
ATOM 3348 N N . ALA A 1 417 ? 21.453 -44.875 7.395 1 90.38 417 ALA A N 1
ATOM 3349 C CA . ALA A 1 417 ? 21.75 -45.438 8.711 1 90.38 417 ALA A CA 1
ATOM 3350 C C . ALA A 1 417 ? 21.031 -46.75 8.922 1 90.38 417 ALA A C 1
ATOM 3352 O O . ALA A 1 417 ? 21.625 -47.719 9.43 1 90.38 417 ALA A O 1
ATOM 3353 N N . LEU A 1 418 ? 19.828 -46.812 8.547 1 88.56 418 LEU A N 1
ATOM 3354 C CA . LEU A 1 418 ? 19.047 -48.062 8.688 1 88.56 418 LEU A CA 1
ATOM 3355 C C . LEU A 1 418 ? 19.609 -49.156 7.805 1 88.56 418 LEU A C 1
ATOM 3357 O O . LEU A 1 418 ? 19.641 -50.312 8.211 1 88.56 418 LEU A O 1
ATOM 3361 N N . SER A 1 419 ? 19.984 -48.812 6.629 1 89.38 419 SER A N 1
ATOM 3362 C CA . SER A 1 419 ? 20.562 -49.812 5.715 1 89.38 419 SER A CA 1
ATOM 3363 C C . SER A 1 419 ? 21.859 -50.375 6.273 1 89.38 419 SER A C 1
ATOM 3365 O O . SER A 1 419 ? 22.109 -51.562 6.18 1 89.38 419 SER A O 1
ATOM 3367 N N . ARG A 1 420 ? 22.625 -49.5 6.805 1 88.62 420 ARG A N 1
ATOM 3368 C CA . ARG A 1 420 ? 23.875 -49.938 7.406 1 88.62 420 ARG A CA 1
ATOM 3369 C C . ARG A 1 420 ? 23.609 -50.844 8.617 1 88.62 420 ARG A C 1
ATOM 3371 O O . ARG A 1 420 ? 24.328 -51.812 8.836 1 88.62 420 ARG A O 1
ATOM 3378 N N . MET A 1 421 ? 22.641 -50.438 9.344 1 88.5 421 MET A N 1
ATOM 3379 C CA . MET A 1 421 ? 22.266 -51.25 10.5 1 88.5 421 MET A CA 1
ATOM 3380 C C . MET A 1 421 ? 21.781 -52.625 10.07 1 88.5 421 MET A C 1
ATOM 3382 O O . MET A 1 421 ? 22.125 -53.625 10.695 1 88.5 421 MET A O 1
ATOM 3386 N N . ALA A 1 422 ? 21.016 -52.625 9.047 1 89.56 422 ALA A N 1
ATOM 3387 C CA . ALA A 1 422 ? 20.516 -53.875 8.523 1 89.56 422 ALA A CA 1
ATOM 3388 C C . ALA A 1 422 ? 21.656 -54.75 8.008 1 89.56 422 ALA A C 1
ATOM 3390 O O . ALA A 1 422 ? 21.672 -55.969 8.211 1 89.56 422 ALA A O 1
ATOM 3391 N N . ALA A 1 423 ? 22.531 -54.219 7.352 1 89.62 423 ALA A N 1
ATOM 3392 C CA . ALA A 1 423 ? 23.672 -54.938 6.824 1 89.62 423 ALA A CA 1
ATOM 3393 C C . ALA A 1 423 ? 24.516 -55.531 7.953 1 89.62 423 ALA A C 1
ATOM 3395 O O . ALA A 1 423 ? 25 -56.656 7.844 1 89.62 423 ALA A O 1
ATOM 3396 N N . GLU A 1 424 ? 24.688 -54.812 9 1 88.06 424 GLU A N 1
ATOM 3397 C CA . GLU A 1 424 ? 25.469 -55.281 10.141 1 88.06 424 GLU A CA 1
ATOM 3398 C C . GLU A 1 424 ? 24.781 -56.406 10.859 1 88.06 424 GLU A C 1
ATOM 3400 O O . GLU A 1 424 ? 25.438 -57.312 11.375 1 88.06 424 GLU A O 1
ATOM 3405 N N . ARG A 1 425 ? 23.484 -56.344 10.891 1 88.56 425 ARG A N 1
ATOM 3406 C CA . ARG A 1 425 ? 22.703 -57.344 11.625 1 88.56 425 ARG A CA 1
ATOM 3407 C C . ARG A 1 425 ? 22.344 -58.531 10.742 1 88.56 425 ARG A C 1
ATOM 3409 O O . ARG A 1 425 ? 21.875 -59.562 11.227 1 88.56 425 ARG A O 1
ATOM 3416 N N . GLY A 1 426 ? 22.625 -58.438 9.445 1 86.5 426 GLY A N 1
ATOM 3417 C CA . GLY A 1 426 ? 22.266 -59.469 8.508 1 86.5 426 GLY A CA 1
ATOM 3418 C C . GLY A 1 426 ? 20.766 -59.531 8.195 1 86.5 426 GLY A C 1
ATOM 3419 O O . GLY A 1 426 ? 20.234 -60.562 7.848 1 86.5 426 GLY A O 1
ATOM 3420 N N . ASP A 1 427 ? 20.109 -58.438 8.445 1 82.56 427 ASP A N 1
ATOM 3421 C CA . ASP A 1 427 ? 18.672 -58.312 8.227 1 82.56 427 ASP A CA 1
ATOM 3422 C C . ASP A 1 427 ? 18.359 -57.906 6.789 1 82.56 427 ASP A C 1
ATOM 3424 O O . ASP A 1 427 ? 19.25 -57.469 6.062 1 82.56 427 ASP A O 1
ATOM 3428 N N . ASP A 1 428 ? 17.078 -58.031 6.387 1 81.31 428 ASP A N 1
ATOM 3429 C CA . ASP A 1 428 ? 16.609 -57.531 5.086 1 81.31 428 ASP A CA 1
ATOM 3430 C C . ASP A 1 428 ? 16.656 -56.031 5.008 1 81.31 428 ASP A C 1
ATOM 3432 O O . ASP A 1 428 ? 16.562 -55.344 6.031 1 81.31 428 ASP A O 1
ATOM 3436 N N . GLU A 1 429 ? 16.844 -55.562 3.838 1 79.31 429 GLU A N 1
ATOM 3437 C CA . GLU A 1 429 ? 16.922 -54.125 3.607 1 79.31 429 GLU A CA 1
ATOM 3438 C C . GLU A 1 429 ? 15.594 -53.438 3.959 1 79.31 429 GLU A C 1
ATOM 3440 O O . GLU A 1 429 ? 14.523 -54 3.723 1 79.31 429 GLU A O 1
ATOM 3445 N N . TYR A 1 430 ? 15.695 -52.344 4.707 1 78.88 430 TYR A N 1
ATOM 3446 C CA . TYR A 1 430 ? 14.508 -51.562 5.016 1 78.88 430 TYR A CA 1
ATOM 3447 C C . TYR A 1 430 ? 13.906 -50.969 3.75 1 78.88 430 TYR A C 1
ATOM 3449 O O . TYR A 1 430 ? 14.633 -50.562 2.834 1 78.88 430 TYR A O 1
ATOM 3457 N N . PRO A 1 431 ? 12.555 -51 3.705 1 75.38 431 PRO A N 1
ATOM 3458 C CA . PRO A 1 431 ? 11.914 -50.344 2.551 1 75.38 431 PRO A CA 1
ATOM 3459 C C . PRO A 1 431 ? 12.227 -48.875 2.455 1 75.38 431 PRO A C 1
ATOM 3461 O O . PRO A 1 431 ? 12.578 -48.25 3.457 1 75.38 431 PRO A O 1
ATOM 3464 N N . ASP A 1 432 ? 12.172 -48.375 1.259 1 69.56 432 ASP A N 1
ATOM 3465 C CA . ASP A 1 432 ? 12.516 -46.969 0.951 1 69.56 432 ASP A CA 1
ATOM 3466 C C . ASP A 1 432 ? 11.68 -46 1.778 1 69.56 432 ASP A C 1
ATOM 3468 O O . ASP A 1 432 ? 12.141 -44.938 2.125 1 69.56 432 ASP A O 1
ATOM 3472 N N . ASN A 1 433 ? 10.594 -46.469 2.207 1 74.69 433 ASN A N 1
ATOM 3473 C CA . ASN A 1 433 ? 9.68 -45.562 2.906 1 74.69 433 ASN A CA 1
ATOM 3474 C C . ASN A 1 433 ? 9.836 -45.688 4.422 1 74.69 433 ASN A C 1
ATOM 3476 O O . ASN A 1 433 ? 9.141 -45 5.172 1 74.69 433 ASN A O 1
ATOM 3480 N N . ALA A 1 434 ? 10.75 -46.5 4.758 1 73.06 434 ALA A N 1
ATOM 3481 C CA . ALA A 1 434 ? 10.922 -46.719 6.191 1 73.06 434 ALA A CA 1
ATOM 3482 C C . ALA A 1 434 ? 11.352 -45.438 6.895 1 73.06 434 ALA A C 1
ATOM 3484 O O . ALA A 1 434 ? 10.828 -45.094 7.961 1 73.06 434 ALA A O 1
ATOM 3485 N N . ALA A 1 435 ? 12.203 -44.781 6.281 1 72.94 435 ALA A N 1
ATOM 3486 C CA . ALA A 1 435 ? 12.711 -43.562 6.875 1 72.94 435 ALA A CA 1
ATOM 3487 C C . ALA A 1 435 ? 11.617 -42.5 6.934 1 72.94 435 ALA A C 1
ATOM 3489 O O . ALA A 1 435 ? 11.531 -41.719 7.902 1 72.94 435 ALA A O 1
ATOM 3490 N N . ARG A 1 436 ? 10.789 -42.562 6.023 1 73.19 436 ARG A N 1
ATOM 3491 C CA . ARG A 1 436 ? 9.695 -41.562 5.949 1 73.19 436 ARG A CA 1
ATOM 3492 C C . ARG A 1 436 ? 8.672 -41.812 7.047 1 73.19 436 ARG A C 1
ATOM 3494 O O . ARG A 1 436 ? 8.148 -40.875 7.645 1 73.19 436 ARG A O 1
ATOM 3501 N N . THR A 1 437 ? 8.477 -43 7.262 1 71.31 437 THR A N 1
ATOM 3502 C CA . THR A 1 437 ? 7.484 -43.375 8.258 1 71.31 437 THR A CA 1
ATOM 3503 C C . THR A 1 437 ? 7.961 -43.031 9.664 1 71.31 437 THR A C 1
ATOM 3505 O O . THR A 1 437 ? 7.172 -42.594 10.5 1 71.31 437 THR A O 1
ATOM 3508 N N . ILE A 1 438 ? 9.188 -43.188 9.828 1 66.75 438 ILE A N 1
ATOM 3509 C CA . ILE A 1 438 ? 9.773 -42.875 11.133 1 66.75 438 ILE A CA 1
ATOM 3510 C C . ILE A 1 438 ? 9.789 -41.375 11.359 1 66.75 438 ILE A C 1
ATOM 3512 O O . ILE A 1 438 ? 9.484 -40.906 12.453 1 66.75 438 ILE A O 1
ATOM 3516 N N . MET B 1 1 ? 44.125 -22.969 43.188 1 26.44 1 MET B N 1
ATOM 3517 C CA . MET B 1 1 ? 44.312 -23.062 41.75 1 26.44 1 MET B CA 1
ATOM 3518 C C . MET B 1 1 ? 43.625 -21.922 41.031 1 26.44 1 MET B C 1
ATOM 3520 O O . MET B 1 1 ? 42.406 -21.703 41.219 1 26.44 1 MET B O 1
ATOM 3524 N N . SER B 1 2 ? 44.344 -20.797 40.75 1 26.95 2 SER B N 1
ATOM 3525 C CA . SER B 1 2 ? 44.062 -19.438 40.281 1 26.95 2 SER B CA 1
ATOM 3526 C C . SER B 1 2 ? 43.531 -19.453 38.844 1 26.95 2 SER B C 1
ATOM 3528 O O . SER B 1 2 ? 44.188 -19.984 37.938 1 26.95 2 SER B O 1
ATOM 3530 N N . SER B 1 3 ? 42.25 -19.734 38.688 1 27.06 3 SER B N 1
ATOM 3531 C CA . SER B 1 3 ? 41.531 -19.969 37.406 1 27.06 3 SER B CA 1
ATOM 3532 C C . SER B 1 3 ? 41.656 -18.75 36.5 1 27.06 3 SER B C 1
ATOM 3534 O O . SER B 1 3 ? 41.188 -17.672 36.844 1 27.06 3 SER B O 1
ATOM 3536 N N . THR B 1 4 ? 42.812 -18.609 35.906 1 29.42 4 THR B N 1
ATOM 3537 C CA . THR B 1 4 ? 43.188 -17.484 35.062 1 29.42 4 THR B CA 1
ATOM 3538 C C . THR B 1 4 ? 42.219 -17.391 33.844 1 29.42 4 THR B C 1
ATOM 3540 O O . THR B 1 4 ? 42.188 -18.297 33 1 29.42 4 THR B O 1
ATOM 3543 N N . LYS B 1 5 ? 41.094 -16.797 34.062 1 31.09 5 LYS B N 1
ATOM 3544 C CA . LYS B 1 5 ? 40.125 -16.469 33.031 1 31.09 5 LYS B CA 1
ATOM 3545 C C . LYS B 1 5 ? 40.812 -15.766 31.859 1 31.09 5 LYS B C 1
ATOM 3547 O O . LYS B 1 5 ? 41.344 -14.664 32 1 31.09 5 LYS B O 1
ATOM 3552 N N . ARG B 1 6 ? 41.406 -16.484 30.922 1 28.69 6 ARG B N 1
ATOM 3553 C CA . ARG B 1 6 ? 42.031 -15.906 29.75 1 28.69 6 ARG B CA 1
ATOM 3554 C C . ARG B 1 6 ? 41.094 -14.922 29.047 1 28.69 6 ARG B C 1
ATOM 3556 O O . ARG B 1 6 ? 39.938 -15.242 28.766 1 28.69 6 ARG B O 1
ATOM 3563 N N . LYS B 1 7 ? 41.406 -13.625 29.266 1 28.58 7 LYS B N 1
ATOM 3564 C CA . LYS B 1 7 ? 40.812 -12.484 28.594 1 28.58 7 LYS B CA 1
ATOM 3565 C C . LYS B 1 7 ? 40.688 -12.719 27.094 1 28.58 7 LYS B C 1
ATOM 3567 O O . LYS B 1 7 ? 41.719 -12.93 26.422 1 28.58 7 LYS B O 1
ATOM 3572 N N . ARG B 1 8 ? 39.562 -13.25 26.703 1 29.2 8 ARG B N 1
ATOM 3573 C CA . ARG B 1 8 ? 39.25 -13.375 25.281 1 29.2 8 ARG B CA 1
ATOM 3574 C C . ARG B 1 8 ? 39.656 -12.102 24.531 1 29.2 8 ARG B C 1
ATOM 3576 O O . ARG B 1 8 ? 39.281 -11 24.953 1 29.2 8 ARG B O 1
ATOM 3583 N N . ASP B 1 9 ? 40.812 -12 23.938 1 26.8 9 ASP B N 1
ATOM 3584 C CA . ASP B 1 9 ? 41.312 -10.953 23.078 1 26.8 9 ASP B CA 1
ATOM 3585 C C . ASP B 1 9 ? 40.219 -10.383 22.188 1 26.8 9 ASP B C 1
ATOM 3587 O O . ASP B 1 9 ? 39.375 -11.125 21.688 1 26.8 9 ASP B O 1
ATOM 3591 N N . ALA B 1 10 ? 39.906 -9.141 22.391 1 31.78 10 ALA B N 1
ATOM 3592 C CA . ALA B 1 10 ? 39.094 -8.242 21.562 1 31.78 10 ALA B CA 1
ATOM 3593 C C . ALA B 1 10 ? 39.438 -8.391 20.094 1 31.78 10 ALA B C 1
ATOM 3595 O O . ALA B 1 10 ? 40.438 -7.863 19.641 1 31.78 10 ALA B O 1
ATOM 3596 N N . ALA B 1 11 ? 39.375 -9.57 19.531 1 29.77 11 ALA B N 1
ATOM 3597 C CA . ALA B 1 11 ? 39.531 -9.602 18.078 1 29.77 11 ALA B CA 1
ATOM 3598 C C . ALA B 1 11 ? 38.812 -8.422 17.438 1 29.77 11 ALA B C 1
ATOM 3600 O O . ALA B 1 11 ? 37.688 -8.109 17.781 1 29.77 11 ALA B O 1
ATOM 3601 N N . GLU B 1 12 ? 39.562 -7.395 17.016 1 28.44 12 GLU B N 1
ATOM 3602 C CA . GLU B 1 12 ? 39.25 -6.219 16.203 1 28.44 12 GLU B CA 1
ATOM 3603 C C . GLU B 1 12 ? 38.219 -6.547 15.125 1 28.44 12 GLU B C 1
ATOM 3605 O O . GLU B 1 12 ? 38.406 -7.473 14.336 1 28.44 12 GLU B O 1
ATOM 3610 N N . ASN B 1 13 ? 37 -6.406 15.484 1 29.81 13 ASN B N 1
ATOM 3611 C CA . ASN B 1 13 ? 35.969 -6.344 14.477 1 29.81 13 ASN B CA 1
ATOM 3612 C C . ASN B 1 13 ? 36.406 -5.551 13.25 1 29.81 13 ASN B C 1
ATOM 3614 O O . ASN B 1 13 ? 36.438 -4.32 13.273 1 29.81 13 ASN B O 1
ATOM 3618 N N . VAL B 1 14 ? 37.5 -6.051 12.617 1 31.56 14 VAL B N 1
ATOM 3619 C CA . VAL B 1 14 ? 37.719 -5.438 11.312 1 31.56 14 VAL B CA 1
ATOM 3620 C C . VAL B 1 14 ? 36.406 -5.293 10.562 1 31.56 14 VAL B C 1
ATOM 3622 O O . VAL B 1 14 ? 35.656 -6.262 10.43 1 31.56 14 VAL B O 1
ATOM 3625 N N . PRO B 1 15 ? 35.969 -4.105 10.531 1 33.41 15 PRO B N 1
ATOM 3626 C CA . PRO B 1 15 ? 34.781 -3.926 9.688 1 33.41 15 PRO B CA 1
ATOM 3627 C C . PRO B 1 15 ? 34.906 -4.652 8.352 1 33.41 15 PRO B C 1
ATOM 3629 O O . PRO B 1 15 ? 35.938 -4.551 7.672 1 33.41 15 PRO B O 1
ATOM 3632 N N . ARG B 1 16 ? 34.406 -5.801 8.211 1 29.7 16 ARG B N 1
ATOM 3633 C CA . ARG B 1 16 ? 34.375 -6.359 6.863 1 29.7 16 ARG B CA 1
ATOM 3634 C C . ARG B 1 16 ? 34.219 -5.262 5.816 1 29.7 16 ARG B C 1
ATOM 3636 O O . ARG B 1 16 ? 33.406 -4.352 5.973 1 29.7 16 ARG B O 1
ATOM 3643 N N . LYS B 1 17 ? 35.25 -5.102 5.07 1 32.06 17 LYS B N 1
ATOM 3644 C CA . LYS B 1 17 ? 35.188 -4.266 3.873 1 32.06 17 LYS B CA 1
ATOM 3645 C C . LYS B 1 17 ? 33.844 -4.383 3.16 1 32.06 17 LYS B C 1
ATOM 3647 O O . LYS B 1 17 ? 33.375 -5.492 2.904 1 32.06 17 LYS B O 1
ATOM 3652 N N . ASN B 1 18 ? 33.062 -3.359 3.299 1 31.92 18 ASN B N 1
ATOM 3653 C CA . ASN B 1 18 ? 31.891 -3.244 2.443 1 31.92 18 ASN B CA 1
ATOM 3654 C C . ASN B 1 18 ? 32.156 -3.773 1.039 1 31.92 18 ASN B C 1
ATOM 3656 O O . ASN B 1 18 ? 33.094 -3.318 0.37 1 31.92 18 ASN B O 1
ATOM 3660 N N . ALA B 1 19 ? 32.094 -4.977 0.806 1 35.12 19 ALA B N 1
ATOM 3661 C CA . ALA B 1 19 ? 32.188 -5.414 -0.584 1 35.12 19 ALA B CA 1
ATOM 3662 C C . ALA B 1 19 ? 31.859 -4.281 -1.544 1 35.12 19 ALA B C 1
ATOM 3664 O O . ALA B 1 19 ? 30.844 -3.6 -1.373 1 35.12 19 ALA B O 1
ATOM 3665 N N . LYS B 1 20 ? 32.781 -3.754 -2.27 1 36.31 20 LYS B N 1
ATOM 3666 C CA . LYS B 1 20 ? 32.656 -2.801 -3.369 1 36.31 20 LYS B CA 1
ATOM 3667 C C . LYS B 1 20 ? 31.422 -3.086 -4.215 1 36.31 20 LYS B C 1
ATOM 3669 O O . LYS B 1 20 ? 31.375 -4.078 -4.945 1 36.31 20 LYS B O 1
ATOM 3674 N N . THR B 1 21 ? 30.219 -2.816 -3.756 1 39.31 21 THR B N 1
ATOM 3675 C CA . THR B 1 21 ? 29.125 -2.838 -4.734 1 39.31 21 THR B CA 1
ATOM 3676 C C . THR B 1 21 ? 29.578 -2.213 -6.051 1 39.31 21 THR B C 1
ATOM 3678 O O . THR B 1 21 ? 30.109 -1.099 -6.07 1 39.31 21 THR B O 1
ATOM 3681 N N . SER B 1 22 ? 30.156 -2.945 -6.902 1 42.03 22 SER B N 1
ATOM 3682 C CA . SER B 1 22 ? 30.453 -2.461 -8.242 1 42.03 22 SER B CA 1
ATOM 3683 C C . SER B 1 22 ? 29.594 -1.255 -8.602 1 42.03 22 SER B C 1
ATOM 3685 O O . SER B 1 22 ? 28.484 -1.098 -8.086 1 42.03 22 SER B O 1
ATOM 3687 N N . PRO B 1 23 ? 30.203 -0.215 -9.141 1 47.94 23 PRO B N 1
ATOM 3688 C CA . PRO B 1 23 ? 29.469 0.966 -9.602 1 47.94 23 PRO B CA 1
ATOM 3689 C C . PRO B 1 23 ? 28.109 0.618 -10.227 1 47.94 23 PRO B C 1
ATOM 3691 O O . PRO B 1 23 ? 28.031 -0.311 -11.031 1 47.94 23 PRO B O 1
ATOM 3694 N N . GLU B 1 24 ? 27.094 0.749 -9.531 1 58.94 24 GLU B N 1
ATOM 3695 C CA . GLU B 1 24 ? 25.734 0.622 -10.055 1 58.94 24 GLU B CA 1
ATOM 3696 C C . GLU B 1 24 ? 25.625 1.209 -11.453 1 58.94 24 GLU B C 1
ATOM 3698 O O . GLU B 1 24 ? 25.953 2.377 -11.672 1 58.94 24 GLU B O 1
ATOM 3703 N N . ASP B 1 25 ? 25.828 0.445 -12.516 1 66.75 25 ASP B N 1
ATOM 3704 C CA . ASP B 1 25 ? 25.734 0.928 -13.891 1 66.75 25 ASP B CA 1
ATOM 3705 C C . ASP B 1 25 ? 24.484 1.774 -14.102 1 66.75 25 ASP B C 1
ATOM 3707 O O . ASP B 1 25 ? 23.406 1.406 -13.648 1 66.75 25 ASP B O 1
ATOM 3711 N N . TRP B 1 26 ? 24.812 3.047 -14.43 1 80.06 26 TRP B N 1
ATOM 3712 C CA . TRP B 1 26 ? 23.75 3.982 -14.805 1 80.06 26 TRP B CA 1
ATOM 3713 C C . TRP B 1 26 ? 22.875 3.393 -15.898 1 80.06 26 TRP B C 1
ATOM 3715 O O . TRP B 1 26 ? 23.375 2.949 -16.938 1 80.06 26 TRP B O 1
ATOM 3725 N N . VAL B 1 27 ? 21.703 3.094 -15.617 1 80.31 27 VAL B N 1
ATOM 3726 C CA . VAL B 1 27 ? 20.828 2.506 -16.625 1 80.31 27 VAL B CA 1
ATOM 3727 C C . VAL B 1 27 ? 19.531 3.318 -16.719 1 80.31 27 VAL B C 1
ATOM 3729 O O . VAL B 1 27 ? 18.875 3.568 -15.711 1 80.31 27 VAL B O 1
ATOM 3732 N N . GLU B 1 28 ? 19.359 3.953 -18.016 1 86 28 GLU B N 1
ATOM 3733 C CA . GLU B 1 28 ? 18.047 4.5 -18.328 1 86 28 GLU B CA 1
ATOM 3734 C C . GLU B 1 28 ? 17.016 3.391 -18.531 1 86 28 GLU B C 1
ATOM 3736 O O . GLU B 1 28 ? 17.297 2.402 -19.219 1 86 28 GLU B O 1
ATOM 3741 N N . GLY B 1 29 ? 15.961 3.51 -17.734 1 85.56 29 GLY B N 1
ATOM 3742 C CA . GLY B 1 29 ? 14.953 2.475 -17.828 1 85.56 29 GLY B CA 1
ATOM 3743 C C . GLY B 1 29 ? 13.711 2.92 -18.594 1 85.56 29 GLY B C 1
ATOM 3744 O O . GLY B 1 29 ? 13.555 4.105 -18.875 1 85.56 29 GLY B O 1
ATOM 3745 N N . ARG B 1 30 ? 12.969 1.952 -19.078 1 88 30 ARG B N 1
ATOM 3746 C CA . ARG B 1 30 ? 11.664 2.145 -19.688 1 88 30 ARG B CA 1
ATOM 3747 C C . ARG B 1 30 ? 10.602 1.304 -18.984 1 88 30 ARG B C 1
ATOM 3749 O O . ARG B 1 30 ? 10.867 0.168 -18.594 1 88 30 ARG B O 1
ATOM 3756 N N . THR B 1 31 ? 9.477 1.934 -18.828 1 88.94 31 THR B N 1
ATOM 3757 C CA . THR B 1 31 ? 8.383 1.177 -18.25 1 88.94 31 THR B CA 1
ATOM 3758 C C . THR B 1 31 ? 7.852 0.137 -19.234 1 88.94 31 THR B C 1
ATOM 3760 O O . THR B 1 31 ? 8.141 0.205 -20.422 1 88.94 31 THR B O 1
ATOM 3763 N N . ASN B 1 32 ? 7.094 -0.814 -18.703 1 89.44 32 ASN B N 1
ATOM 3764 C CA . ASN B 1 32 ? 6.469 -1.829 -19.547 1 89.44 32 ASN B CA 1
ATOM 3765 C C . ASN B 1 32 ? 5.539 -1.203 -20.578 1 89.44 32 ASN B C 1
ATOM 3767 O O . ASN B 1 32 ? 5.469 -1.664 -21.719 1 89.44 32 ASN B O 1
ATOM 3771 N N . ARG B 1 33 ? 4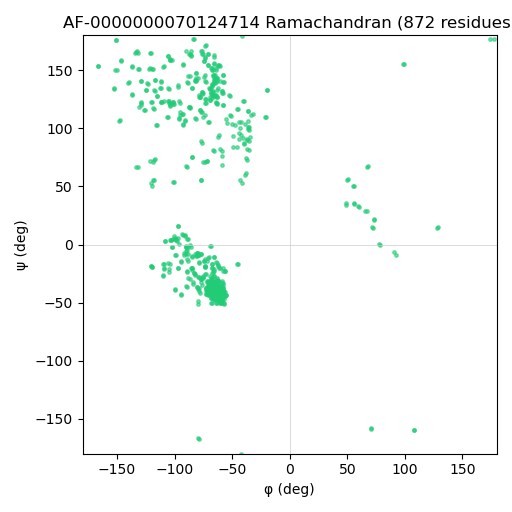.91 -0.187 -20.141 1 90.44 33 ARG B N 1
ATOM 3772 C CA . ARG B 1 33 ? 3.988 0.488 -21.047 1 90.44 33 ARG B CA 1
ATOM 3773 C C . ARG B 1 33 ? 4.738 1.164 -22.203 1 90.44 33 ARG B C 1
ATOM 3775 O O . ARG B 1 33 ? 4.297 1.123 -23.344 1 90.44 33 ARG B O 1
ATOM 3782 N N . GLU B 1 34 ? 5.852 1.729 -21.891 1 91.31 34 GLU B N 1
ATOM 3783 C CA . GLU B 1 34 ? 6.684 2.342 -22.922 1 91.31 34 GLU B CA 1
ATOM 3784 C C . GLU B 1 34 ? 7.223 1.292 -23.891 1 91.31 34 GLU B C 1
ATOM 3786 O O . GLU B 1 34 ? 7.23 1.507 -25.109 1 91.31 34 GLU B O 1
ATOM 3791 N N . LEU B 1 35 ? 7.629 0.23 -23.344 1 92.25 35 LEU B N 1
ATOM 3792 C CA . LEU B 1 35 ? 8.18 -0.85 -24.156 1 92.25 35 LEU B CA 1
ATOM 3793 C C . LEU B 1 35 ? 7.094 -1.47 -25.031 1 92.25 35 LEU B C 1
ATOM 3795 O O . LEU B 1 35 ? 7.387 -1.964 -26.125 1 92.25 35 LEU B O 1
ATOM 3799 N N . ALA B 1 36 ? 5.875 -1.335 -24.594 1 95.5 36 ALA B N 1
ATOM 3800 C CA . ALA B 1 36 ? 4.773 -1.985 -25.312 1 95.5 36 ALA B CA 1
ATOM 3801 C C . ALA B 1 36 ? 4.164 -1.055 -26.359 1 95.5 36 ALA B C 1
ATOM 3803 O O . ALA B 1 36 ? 3.395 -1.493 -27.203 1 95.5 36 ALA B O 1
ATOM 3804 N N . LYS B 1 37 ? 4.547 0.184 -26.406 1 94.88 37 LYS B N 1
ATOM 3805 C CA . LYS B 1 37 ? 3.936 1.196 -27.266 1 94.88 37 LYS B CA 1
ATOM 3806 C C . LYS B 1 37 ? 4.012 0.79 -28.734 1 94.88 37 LYS B C 1
ATOM 3808 O O . LYS B 1 37 ? 3.047 0.962 -29.469 1 94.88 37 LYS B O 1
ATOM 3813 N N . PRO B 1 38 ? 5.141 0.229 -29.172 1 96.19 38 PRO B N 1
ATOM 3814 C CA . PRO B 1 38 ? 5.215 -0.159 -30.578 1 96.19 38 PRO B CA 1
ATOM 3815 C C . PRO B 1 38 ? 4.191 -1.225 -30.969 1 96.19 38 PRO B C 1
ATOM 3817 O O . PRO B 1 38 ? 3.887 -1.404 -32.156 1 96.19 38 PRO B O 1
ATOM 3820 N N . TYR B 1 39 ? 3.684 -1.87 -30.031 1 97.88 39 TYR B N 1
ATOM 3821 C CA . TYR B 1 39 ? 2.764 -2.973 -30.281 1 97.88 39 TYR B CA 1
ATOM 3822 C C . TYR B 1 39 ? 1.323 -2.553 -30.016 1 97.88 39 TYR B C 1
ATOM 3824 O O . TYR B 1 39 ? 0.411 -3.383 -30.062 1 97.88 39 TYR B O 1
ATOM 3832 N N . LEU B 1 40 ? 1.139 -1.288 -29.703 1 97.56 40 LEU B N 1
ATOM 3833 C CA . LEU B 1 40 ? -0.202 -0.753 -29.484 1 97.56 40 LEU B CA 1
ATOM 3834 C C . LEU B 1 40 ? -0.948 -0.611 -30.812 1 97.56 40 LEU B C 1
ATOM 3836 O O . LEU B 1 40 ? -0.475 0.068 -31.734 1 97.56 40 LEU B O 1
ATOM 3840 N N . LEU B 1 41 ? -2.107 -1.202 -30.906 1 97 41 LEU B N 1
ATOM 3841 C CA . LEU B 1 41 ? -2.895 -1.184 -32.125 1 97 41 LEU B CA 1
ATOM 3842 C C . LEU B 1 41 ? -3.908 -0.044 -32.094 1 97 41 LEU B C 1
ATOM 3844 O O . LEU B 1 41 ? -4.141 0.602 -33.125 1 97 41 LEU B O 1
ATOM 3848 N N . ALA B 1 42 ? -4.52 0.111 -30.969 1 95.56 42 ALA B N 1
ATOM 3849 C CA . ALA B 1 42 ? -5.562 1.13 -30.844 1 95.56 42 ALA B CA 1
ATOM 3850 C C . ALA B 1 42 ? -5.918 1.387 -29.391 1 95.56 42 ALA B C 1
ATOM 3852 O O . ALA B 1 42 ? -5.582 0.589 -28.516 1 95.56 42 ALA B O 1
ATOM 3853 N N . VAL B 1 43 ? -6.375 2.514 -29.109 1 96.56 43 VAL B N 1
ATOM 3854 C CA . VAL B 1 43 ? -7.105 2.838 -27.891 1 96.56 43 VAL B CA 1
ATOM 3855 C C . VAL B 1 43 ? -8.594 2.988 -28.203 1 96.56 43 VAL B C 1
ATOM 3857 O O . VAL B 1 43 ? -8.977 3.762 -29.078 1 96.56 43 VAL B O 1
ATOM 3860 N N . ALA B 1 44 ? -9.445 2.176 -27.469 1 96.44 44 ALA B N 1
ATOM 3861 C CA . ALA B 1 44 ? -10.852 2.178 -27.859 1 96.44 44 ALA B CA 1
ATOM 3862 C C . ALA B 1 44 ? -11.758 1.874 -26.672 1 96.44 44 ALA B C 1
ATOM 3864 O O . ALA B 1 44 ? -11.336 1.201 -25.719 1 96.44 44 ALA B O 1
ATOM 3865 N N . LYS B 1 45 ? -12.914 2.426 -26.766 1 96.25 45 LYS B N 1
ATOM 3866 C CA . LYS B 1 45 ? -13.977 2.014 -25.844 1 96.25 45 LYS B CA 1
ATOM 3867 C C . LYS B 1 45 ? -14.516 0.635 -26.219 1 96.25 45 LYS B C 1
ATOM 3869 O O . LYS B 1 45 ? -14.977 0.421 -27.344 1 96.25 45 LYS B O 1
ATOM 3874 N N . MET B 1 46 ? -14.422 -0.279 -25.266 1 96.88 46 MET B N 1
ATOM 3875 C CA . MET B 1 46 ? -14.812 -1.669 -25.484 1 96.88 46 MET B CA 1
ATOM 3876 C C . MET B 1 46 ? -15.969 -2.061 -24.578 1 96.88 46 MET B C 1
ATOM 3878 O O . MET B 1 46 ? -15.969 -1.742 -23.375 1 96.88 46 MET B O 1
ATOM 3882 N N . PRO B 1 47 ? -16.984 -2.688 -25.141 1 97 47 PRO B N 1
ATOM 3883 C CA . PRO B 1 47 ? -18 -3.244 -24.25 1 97 47 PRO B CA 1
ATOM 3884 C C . PRO B 1 47 ? -17.453 -4.363 -23.359 1 97 47 PRO B C 1
ATOM 3886 O O . PRO B 1 47 ? -16.641 -5.176 -23.812 1 97 47 PRO B O 1
ATOM 3889 N N . VAL B 1 48 ? -17.891 -4.43 -22.156 1 96.44 48 VAL B N 1
ATOM 3890 C CA . VAL B 1 48 ? -17.344 -5.352 -21.172 1 96.44 48 VAL B CA 1
ATOM 3891 C C . VAL B 1 48 ? -17.641 -6.789 -21.578 1 96.44 48 VAL B C 1
ATOM 3893 O O . VAL B 1 48 ? -16.875 -7.707 -21.266 1 96.44 48 VAL B O 1
ATOM 3896 N N . ASP B 1 49 ? -18.688 -6.988 -22.312 1 94.62 49 ASP B N 1
ATOM 3897 C CA . ASP B 1 49 ? -19.062 -8.336 -22.734 1 94.62 49 ASP B CA 1
ATOM 3898 C C . ASP B 1 49 ? -18.125 -8.859 -23.812 1 94.62 49 ASP B C 1
ATOM 3900 O O . ASP B 1 49 ? -18.094 -10.055 -24.094 1 94.62 49 ASP B O 1
ATOM 3904 N N . ALA B 1 50 ? -17.328 -7.996 -24.375 1 97.31 50 ALA B N 1
ATOM 3905 C CA . ALA B 1 50 ? -16.344 -8.367 -25.391 1 97.31 50 ALA B CA 1
ATOM 3906 C C . ALA B 1 50 ? -15.008 -8.758 -24.75 1 97.31 50 ALA B C 1
ATOM 3908 O O . ALA B 1 50 ? -14.039 -9.031 -25.469 1 97.31 50 ALA B O 1
ATOM 3909 N N . LEU B 1 51 ? -14.984 -8.805 -23.391 1 98 51 LEU B N 1
ATOM 3910 C CA . LEU B 1 51 ? -13.711 -8.977 -22.703 1 98 51 LEU B CA 1
ATOM 3911 C C . LEU B 1 51 ? -13.656 -10.336 -22 1 98 51 LEU B C 1
ATOM 3913 O O . LEU B 1 51 ? -14.648 -10.781 -21.422 1 98 51 LEU B O 1
ATOM 3917 N N . ASP B 1 52 ? -12.508 -11 -22.188 1 97.44 52 ASP B N 1
ATOM 3918 C CA . ASP B 1 52 ? -12.242 -12.281 -21.547 1 97.44 52 ASP B CA 1
ATOM 3919 C C . ASP B 1 52 ? -11.07 -12.172 -20.562 1 97.44 52 ASP B C 1
ATOM 3921 O O . ASP B 1 52 ? -9.977 -11.758 -20.953 1 97.44 52 ASP B O 1
ATOM 3925 N N . THR B 1 53 ? -11.25 -12.594 -19.328 1 96 53 THR B N 1
ATOM 3926 C CA . THR B 1 53 ? -10.234 -12.398 -18.297 1 96 53 THR B CA 1
ATOM 3927 C C . THR B 1 53 ? -9.406 -13.664 -18.125 1 96 53 THR B C 1
ATOM 3929 O O . THR B 1 53 ? -8.57 -13.742 -17.219 1 96 53 THR B O 1
ATOM 3932 N N . THR B 1 54 ? -9.703 -14.672 -19 1 94.12 54 THR B N 1
ATOM 3933 C CA . THR B 1 54 ? -8.867 -15.867 -18.984 1 94.12 54 THR B CA 1
ATOM 3934 C C . THR B 1 54 ? -7.559 -15.617 -19.734 1 94.12 54 THR B C 1
ATOM 3936 O O . THR B 1 54 ? -7.566 -15.18 -20.891 1 94.12 54 THR B O 1
ATOM 3939 N N . TRP B 1 55 ? -6.469 -15.93 -19.062 1 94.19 55 TRP B N 1
ATOM 3940 C CA . TRP B 1 55 ? -5.16 -15.609 -19.625 1 94.19 55 TRP B CA 1
ATOM 3941 C C . TRP B 1 55 ? -4.656 -16.75 -20.5 1 94.19 55 TRP B C 1
ATOM 3943 O O . TRP B 1 55 ? -4.816 -17.922 -20.156 1 94.19 55 TRP B O 1
ATOM 3953 N N . SER B 1 56 ? -4.062 -16.391 -21.594 1 91.44 56 SER B N 1
ATOM 3954 C CA . SER B 1 56 ? -3.4 -17.359 -22.453 1 91.44 56 SER B CA 1
ATOM 3955 C C . SER B 1 56 ? -1.997 -17.688 -21.953 1 91.44 56 SER B C 1
ATOM 3957 O O . SER B 1 56 ? -1.443 -18.734 -22.281 1 91.44 56 SER B O 1
ATOM 3959 N N . VAL B 1 57 ? -1.452 -16.766 -21.25 1 87.75 57 VAL B N 1
ATOM 3960 C CA . VAL B 1 57 ? -0.126 -16.938 -20.672 1 87.75 57 VAL B CA 1
ATOM 3961 C C . VAL B 1 57 ? -0.19 -16.703 -19.172 1 87.75 57 VAL B C 1
ATOM 3963 O O . VAL B 1 57 ? -0.766 -15.719 -18.703 1 87.75 57 VAL B O 1
ATOM 3966 N N . GLY B 1 58 ? 0.419 -17.625 -18.484 1 84.31 58 GLY B N 1
ATOM 3967 C CA . GLY B 1 58 ? 0.338 -17.516 -17.047 1 84.31 58 GLY B CA 1
ATOM 3968 C C . GLY B 1 58 ? -1.048 -17.812 -16.5 1 84.31 58 GLY B C 1
ATOM 3969 O O . GLY B 1 58 ? -1.806 -18.578 -17.094 1 84.31 58 GLY B O 1
ATOM 3970 N N . ARG B 1 59 ? -1.214 -17.25 -15.25 1 87.56 59 ARG B N 1
ATOM 3971 C CA . ARG B 1 59 ? -2.506 -17.469 -14.609 1 87.56 59 ARG B CA 1
ATOM 3972 C C . ARG B 1 59 ? -3.014 -16.188 -13.961 1 87.56 59 ARG B C 1
ATOM 3974 O 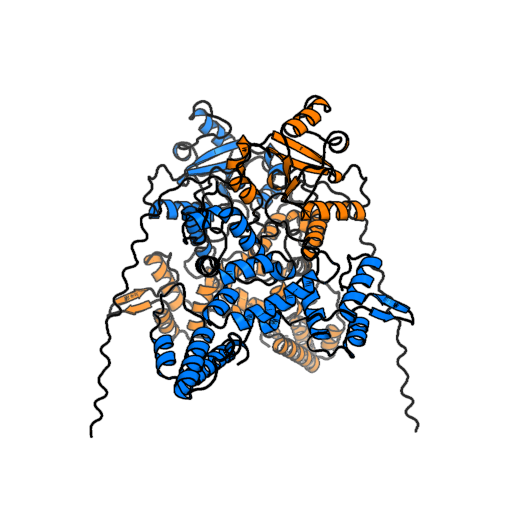O . ARG B 1 59 ? -2.283 -15.531 -13.219 1 87.56 59 ARG B O 1
ATOM 3981 N N . ASN B 1 60 ? -4.215 -15.961 -14.352 1 91.75 60 ASN B N 1
ATOM 3982 C CA . ASN B 1 60 ? -4.879 -14.836 -13.711 1 91.75 60 ASN B CA 1
ATOM 3983 C C . ASN B 1 60 ? -5.422 -15.203 -12.336 1 91.75 60 ASN B C 1
ATOM 3985 O O . ASN B 1 60 ? -5.871 -16.328 -12.125 1 91.75 60 ASN B O 1
ATOM 3989 N N . ARG B 1 61 ? -5.375 -14.375 -11.453 1 89.12 61 ARG B N 1
ATOM 3990 C CA . ARG B 1 61 ? -5.84 -14.664 -10.109 1 89.12 61 ARG B CA 1
ATOM 3991 C C . ARG B 1 61 ? -7.363 -14.664 -10.039 1 89.12 61 ARG B C 1
ATOM 3993 O O . ARG B 1 61 ? -8.031 -14.141 -10.938 1 89.12 61 ARG B O 1
ATOM 4000 N N . ALA B 1 62 ? -7.797 -15.25 -8.945 1 90 62 ALA B N 1
ATOM 4001 C CA . ALA B 1 62 ? -9.242 -15.25 -8.719 1 90 62 ALA B CA 1
ATOM 4002 C C . ALA B 1 62 ? -9.727 -13.875 -8.273 1 90 62 ALA B C 1
ATOM 4004 O O . ALA B 1 62 ? -8.945 -13.07 -7.758 1 90 62 ALA B O 1
ATOM 4005 N N . LEU B 1 63 ? -10.977 -13.695 -8.5 1 90.81 63 LEU B N 1
ATOM 4006 C CA . LEU B 1 63 ? -11.586 -12.43 -8.102 1 90.81 63 LEU B CA 1
ATOM 4007 C C . LEU B 1 63 ? -11.57 -12.266 -6.586 1 90.81 63 LEU B C 1
ATOM 4009 O O . LEU B 1 63 ? -11.906 -13.195 -5.855 1 90.81 63 LEU B O 1
ATOM 4013 N N . ASP B 1 64 ? -11.047 -11.141 -6.211 1 90.56 64 ASP B N 1
ATOM 4014 C CA . ASP B 1 64 ? -11.172 -10.719 -4.816 1 90.56 64 ASP B CA 1
ATOM 4015 C C . ASP B 1 64 ? -12.43 -9.867 -4.613 1 90.56 64 ASP B C 1
ATOM 4017 O O . ASP B 1 64 ? -12.422 -8.672 -4.898 1 90.56 64 ASP B O 1
ATOM 4021 N N . HIS B 1 65 ? -13.352 -10.461 -4.004 1 89.12 65 HIS B N 1
ATOM 4022 C CA . HIS B 1 65 ? -14.656 -9.805 -3.91 1 89.12 65 HIS B CA 1
ATOM 4023 C C . HIS B 1 65 ? -14.602 -8.609 -2.961 1 89.12 65 HIS B C 1
ATOM 4025 O O . HIS B 1 65 ? -15.367 -7.656 -3.115 1 89.12 65 HIS B O 1
ATOM 4031 N N . GLY B 1 66 ? -13.742 -8.727 -1.962 1 87.81 66 GLY B N 1
ATOM 4032 C CA . GLY B 1 66 ? -13.547 -7.559 -1.119 1 87.81 66 GLY B CA 1
ATOM 4033 C C . GLY B 1 66 ? -12.992 -6.367 -1.877 1 87.81 66 GLY B C 1
ATOM 4034 O O . GLY B 1 66 ? -13.453 -5.238 -1.688 1 87.81 66 GLY B O 1
ATOM 4035 N N . HIS B 1 67 ? -12.086 -6.648 -2.727 1 91.56 67 HIS B N 1
ATOM 4036 C CA . HIS B 1 67 ? -11.508 -5.59 -3.549 1 91.56 67 HIS B CA 1
ATOM 4037 C C . HIS B 1 67 ? -12.531 -5.043 -4.535 1 91.56 67 HIS B C 1
ATOM 4039 O O . HIS B 1 67 ? -12.594 -3.834 -4.773 1 91.56 67 HIS B O 1
ATOM 4045 N N . VAL B 1 68 ? -13.312 -5.852 -5.086 1 94.5 68 VAL B N 1
ATOM 4046 C CA . VAL B 1 68 ? -14.359 -5.445 -6.023 1 94.5 68 VAL B CA 1
ATOM 4047 C C . VAL B 1 68 ? -15.336 -4.5 -5.328 1 94.5 68 VAL B C 1
ATOM 4049 O O . VAL B 1 68 ? -15.711 -3.469 -5.891 1 94.5 68 VAL B O 1
ATOM 4052 N N . ARG B 1 69 ? -15.664 -4.844 -4.191 1 91.12 69 ARG B N 1
ATOM 4053 C CA . ARG B 1 69 ? -16.578 -4.008 -3.424 1 91.12 69 ARG B CA 1
ATOM 4054 C C . ARG B 1 69 ? -15.977 -2.629 -3.168 1 91.12 69 ARG B C 1
ATOM 4056 O O . ARG B 1 69 ? -16.672 -1.613 -3.295 1 91.12 69 ARG B O 1
ATOM 4063 N N . ARG B 1 70 ? -14.766 -2.604 -2.873 1 89.81 70 ARG B N 1
ATOM 4064 C CA . ARG B 1 70 ? -14.094 -1.336 -2.615 1 89.81 70 ARG B CA 1
ATOM 4065 C C . ARG B 1 70 ? -14.031 -0.481 -3.877 1 89.81 70 ARG B C 1
ATOM 4067 O O . ARG B 1 70 ? -14.234 0.734 -3.82 1 89.81 70 ARG B O 1
ATOM 4074 N N . LEU B 1 71 ? -13.734 -1.126 -4.977 1 92.81 71 LEU B N 1
ATOM 4075 C CA . LEU B 1 71 ? -13.703 -0.404 -6.242 1 92.81 71 LEU B CA 1
ATOM 4076 C C . LEU B 1 71 ? -15.078 0.181 -6.566 1 92.81 71 LEU B C 1
ATOM 4078 O O . LEU B 1 71 ? -15.18 1.335 -6.988 1 92.81 71 LEU B O 1
ATOM 4082 N N . ARG B 1 72 ? -16.047 -0.567 -6.32 1 92.25 72 ARG B N 1
ATOM 4083 C CA . ARG B 1 72 ? -17.406 -0.099 -6.57 1 92.25 72 ARG B CA 1
ATOM 4084 C C . ARG B 1 72 ? -17.719 1.128 -5.723 1 92.25 72 ARG B C 1
ATOM 4086 O O . ARG B 1 72 ? -18.312 2.092 -6.211 1 92.25 72 ARG B O 1
ATOM 4093 N N . GLU B 1 73 ? -17.328 1.033 -4.48 1 85.69 73 GLU B N 1
ATOM 4094 C CA . GLU B 1 73 ? -17.531 2.168 -3.588 1 85.69 73 GLU B CA 1
ATOM 4095 C C . GLU B 1 73 ? -16.781 3.398 -4.07 1 85.69 73 GLU B C 1
ATOM 4097 O O . GLU B 1 73 ? -17.266 4.523 -3.971 1 85.69 73 GLU B O 1
ATOM 4102 N N . THR B 1 74 ? -15.648 3.156 -4.578 1 86.69 74 THR B N 1
ATOM 4103 C CA . THR B 1 74 ? -14.859 4.254 -5.133 1 86.69 74 THR B CA 1
ATOM 4104 C C . THR B 1 74 ? -15.562 4.867 -6.34 1 86.69 74 THR B C 1
ATOM 4106 O O . THR B 1 74 ? -15.586 6.09 -6.496 1 86.69 74 THR B O 1
ATOM 4109 N N . PHE B 1 75 ? -16.141 4.008 -7.184 1 90 75 PHE B N 1
ATOM 4110 C CA . PHE B 1 75 ? -16.875 4.496 -8.336 1 90 75 PHE B CA 1
ATOM 4111 C C . PHE B 1 75 ? -18.031 5.383 -7.898 1 90 75 PHE B C 1
ATOM 4113 O O . PHE B 1 75 ? -18.297 6.418 -8.516 1 90 75 PHE B O 1
ATOM 4120 N N . ALA B 1 76 ? -18.594 5.023 -6.836 1 84.81 76 ALA B N 1
ATOM 4121 C CA . ALA B 1 76 ? -19.766 5.719 -6.34 1 84.81 76 ALA B CA 1
ATOM 4122 C C . ALA B 1 76 ? -19.406 7.055 -5.703 1 84.81 76 ALA B C 1
ATOM 4124 O O . ALA B 1 76 ? -20.156 8.023 -5.789 1 84.81 76 ALA B O 1
ATOM 4125 N N . THR B 1 77 ? -18.25 7.125 -5.176 1 78.81 77 THR B N 1
ATOM 4126 C CA . THR B 1 77 ? -17.891 8.305 -4.387 1 78.81 77 THR B CA 1
ATOM 4127 C C . THR B 1 77 ? -17.047 9.273 -5.207 1 78.81 77 THR B C 1
ATOM 4129 O O . THR B 1 77 ? -17.219 10.492 -5.109 1 78.81 77 THR B O 1
ATOM 4132 N N . THR B 1 78 ? -16.172 8.75 -6.02 1 78.69 78 THR B N 1
ATOM 4133 C CA . THR B 1 78 ? -15.25 9.602 -6.762 1 78.69 78 THR B CA 1
ATOM 4134 C C . THR B 1 78 ? -15.656 9.695 -8.227 1 78.69 78 THR B C 1
ATOM 4136 O O . THR B 1 78 ? -15.266 10.633 -8.93 1 78.69 78 THR B O 1
ATOM 4139 N N . GLY B 1 79 ? -16.484 8.797 -8.57 1 85.31 79 GLY B N 1
ATOM 4140 C CA . GLY B 1 79 ? -16.844 8.734 -9.977 1 85.31 79 GLY B CA 1
ATOM 4141 C C . GLY B 1 79 ? -16.078 7.684 -10.758 1 85.31 79 GLY B C 1
ATOM 4142 O O . GLY B 1 79 ? -14.969 7.312 -10.375 1 85.31 79 GLY B O 1
ATOM 4143 N N . LEU B 1 80 ? -16.75 7.309 -11.797 1 92.31 80 LEU B N 1
ATOM 4144 C CA . LEU B 1 80 ? -16.141 6.301 -12.664 1 92.31 80 LEU B CA 1
ATOM 4145 C C . LEU B 1 80 ? -15.141 6.93 -13.625 1 92.31 80 LEU B C 1
ATOM 4147 O O . LEU B 1 80 ? -15.539 7.582 -14.594 1 92.31 80 LEU B O 1
ATOM 4151 N N . GLU B 1 81 ? -13.891 6.703 -13.398 1 92.25 81 GLU B N 1
ATOM 4152 C CA . GLU B 1 81 ? -12.82 7.336 -14.172 1 92.25 81 GLU B CA 1
ATOM 4153 C C . GLU B 1 81 ? -12.273 6.391 -15.234 1 92.25 81 GLU B C 1
ATOM 4155 O O . GLU B 1 81 ? -11.055 6.227 -15.359 1 92.25 81 GLU B O 1
ATOM 4160 N N . ARG B 1 82 ? -13.133 5.84 -16.078 1 95 82 ARG B N 1
ATOM 4161 C CA . ARG B 1 82 ? -12.773 4.758 -16.984 1 95 82 ARG B CA 1
ATOM 4162 C C . ARG B 1 82 ? -12.102 5.305 -18.25 1 95 82 ARG B C 1
ATOM 4164 O O . ARG B 1 82 ? -11.539 4.539 -19.031 1 95 82 ARG B O 1
ATOM 4171 N N . ASN B 1 83 ? -12.086 6.648 -18.453 1 92.62 83 ASN B N 1
ATOM 4172 C CA . ASN B 1 83 ? -11.461 7.238 -19.641 1 92.62 83 ASN B CA 1
ATOM 4173 C C . ASN B 1 83 ? -10.016 7.648 -19.359 1 92.62 83 ASN B C 1
ATOM 4175 O O . ASN B 1 83 ? -9.258 7.918 -20.297 1 92.62 83 ASN B O 1
ATOM 4179 N N . ALA B 1 84 ? -9.703 7.68 -18.109 1 92 84 ALA B N 1
ATOM 4180 C CA . ALA B 1 84 ? -8.367 8.148 -17.719 1 92 84 ALA B CA 1
ATOM 4181 C C . ALA B 1 84 ? -7.289 7.191 -18.219 1 92 84 ALA B C 1
ATOM 4183 O O . ALA B 1 84 ? -7.453 5.973 -18.156 1 92 84 ALA B O 1
ATOM 4184 N N . ASP B 1 85 ? -6.16 7.707 -18.656 1 90 85 ASP B N 1
ATOM 4185 C CA . ASP B 1 85 ? -5.059 6.914 -19.203 1 90 85 ASP B CA 1
ATOM 4186 C C . ASP B 1 85 ? -4.57 5.883 -18.188 1 90 85 ASP B C 1
ATOM 4188 O O . ASP B 1 85 ? -4.281 4.742 -18.547 1 90 85 ASP B O 1
ATOM 4192 N N . GLU B 1 86 ? -4.52 6.305 -16.969 1 87.75 86 GLU B N 1
ATOM 4193 C CA . GLU B 1 86 ? -3.963 5.445 -15.922 1 87.75 86 GLU B CA 1
ATOM 4194 C C . GLU B 1 86 ? -4.93 4.324 -15.555 1 87.75 86 GLU B C 1
ATOM 4196 O O . GLU B 1 86 ? -4.543 3.355 -14.898 1 87.75 86 GLU B O 1
ATOM 4201 N N . ASN B 1 87 ? -6.18 4.438 -15.984 1 92.44 87 ASN B N 1
ATOM 4202 C CA . ASN B 1 87 ? -7.18 3.447 -15.609 1 92.44 87 ASN B CA 1
ATOM 4203 C C . ASN B 1 87 ? -7.57 2.566 -16.781 1 92.44 87 ASN B C 1
ATOM 4205 O O . ASN B 1 87 ? -8.445 1.706 -16.672 1 92.44 87 ASN B O 1
ATOM 4209 N N . ARG B 1 88 ? -6.914 2.799 -17.906 1 95.25 88 ARG B N 1
ATOM 4210 C CA . ARG B 1 88 ? -7.25 1.993 -19.078 1 95.25 88 ARG B CA 1
ATOM 4211 C C . ARG B 1 88 ? -6.934 0.521 -18.828 1 95.25 88 ARG B C 1
ATOM 4213 O O . ARG B 1 88 ? -5.938 0.193 -18.188 1 95.25 88 ARG B O 1
ATOM 4220 N N . LEU B 1 89 ? -7.836 -0.293 -19.391 1 97.06 89 LEU B N 1
ATOM 4221 C CA . LEU B 1 89 ? -7.566 -1.727 -19.375 1 97.06 89 LEU B CA 1
ATOM 4222 C C . LEU B 1 89 ? -6.613 -2.113 -20.5 1 97.06 89 LEU B C 1
ATOM 4224 O O . LEU B 1 89 ? -6.605 -1.479 -21.547 1 97.06 89 LEU B O 1
ATOM 4228 N N . LEU B 1 90 ? -5.848 -3.092 -20.203 1 97.38 90 LEU B N 1
ATOM 4229 C CA . LEU B 1 90 ? -4.934 -3.607 -21.219 1 97.38 90 LEU B CA 1
ATOM 4230 C C . LEU B 1 90 ? -5.477 -4.891 -21.844 1 97.38 90 LEU B C 1
ATOM 4232 O O . LEU B 1 90 ? -5.73 -5.867 -21.141 1 97.38 90 LEU B O 1
ATOM 4236 N N . LEU B 1 91 ? -5.625 -4.836 -23.172 1 98.31 91 LEU B N 1
ATOM 4237 C CA . LEU B 1 91 ? -6.195 -5.98 -23.859 1 98.31 91 LEU B CA 1
ATOM 4238 C C . LEU B 1 91 ? -5.199 -6.551 -24.875 1 98.31 91 LEU B C 1
ATOM 4240 O O . LEU B 1 91 ? -4.332 -5.828 -25.375 1 98.31 91 LEU B O 1
ATOM 4244 N N . LEU B 1 92 ? -5.348 -7.824 -25.062 1 98.19 92 LEU B N 1
ATOM 4245 C CA . LEU B 1 92 ? -4.594 -8.539 -26.094 1 98.19 92 LEU B CA 1
ATOM 4246 C C . LEU B 1 92 ? -5.52 -9.023 -27.203 1 98.19 92 LEU B C 1
ATOM 4248 O O . LEU B 1 92 ? -6.523 -9.688 -26.938 1 98.19 92 LEU B O 1
ATOM 4252 N N . CYS B 1 93 ? -5.238 -8.609 -28.422 1 98 93 CYS B N 1
ATOM 4253 C CA . CYS B 1 93 ? -5.984 -9.047 -29.609 1 98 93 CYS B CA 1
ATOM 4254 C C . CYS B 1 93 ? -5.102 -9.031 -30.844 1 98 93 CYS B C 1
ATOM 4256 O O . CYS B 1 93 ? -3.912 -8.727 -30.766 1 98 93 CYS B O 1
ATOM 4258 N N . SER B 1 94 ? -5.672 -9.492 -31.969 1 97.56 94 SER B N 1
ATOM 4259 C CA . SER B 1 94 ? -4.895 -9.5 -33.188 1 97.56 94 SER B CA 1
ATOM 4260 C C . SER B 1 94 ? -5.105 -8.211 -34 1 97.56 94 SER B C 1
ATOM 4262 O O . SER B 1 94 ? -6.133 -7.547 -33.844 1 97.56 94 SER B O 1
ATOM 4264 N N . ALA B 1 95 ? -4.125 -7.871 -34.812 1 97.56 95 ALA B N 1
ATOM 4265 C CA . ALA B 1 95 ? -4.234 -6.711 -35.688 1 97.56 95 ALA B CA 1
ATOM 4266 C C . ALA B 1 95 ? -5.434 -6.844 -36.625 1 97.56 95 ALA B C 1
ATOM 4268 O O . ALA B 1 95 ? -6.102 -5.855 -36.938 1 97.56 95 ALA B O 1
ATOM 4269 N N . ASP B 1 96 ? -5.715 -8.031 -37 1 96.75 96 ASP B N 1
ATOM 4270 C CA . ASP B 1 96 ? -6.828 -8.289 -37.906 1 96.75 96 ASP B CA 1
ATOM 4271 C C . ASP B 1 96 ? -8.164 -7.965 -37.25 1 96.75 96 ASP B C 1
ATOM 4273 O O . ASP B 1 96 ? -9.07 -7.434 -37.906 1 96.75 96 ASP B O 1
ATOM 4277 N N . GLU B 1 97 ? -8.266 -8.328 -36.031 1 96.88 97 GLU B N 1
ATOM 4278 C CA . GLU B 1 97 ? -9.484 -8.023 -35.281 1 96.88 97 GLU B CA 1
ATOM 4279 C C . GLU B 1 97 ? -9.711 -6.516 -35.188 1 96.88 97 GLU B C 1
ATOM 4281 O O . GLU B 1 97 ? -10.836 -6.043 -35.344 1 96.88 97 GLU B O 1
ATOM 4286 N N . VAL B 1 98 ? -8.664 -5.77 -34.969 1 96.31 98 VAL B N 1
ATOM 4287 C CA . VAL B 1 98 ? -8.75 -4.32 -34.844 1 96.31 98 VAL B CA 1
ATOM 4288 C C . VAL B 1 98 ? -9.109 -3.715 -36.188 1 96.31 98 VAL B C 1
ATOM 4290 O O . VAL B 1 98 ? -9.922 -2.787 -36.281 1 96.31 98 VAL B O 1
ATOM 4293 N N . ARG B 1 99 ? -8.555 -4.223 -37.219 1 94.38 99 ARG B N 1
ATOM 4294 C CA . ARG B 1 99 ? -8.852 -3.74 -38.562 1 94.38 99 ARG B CA 1
ATOM 4295 C C . ARG B 1 99 ? -10.328 -3.93 -38.906 1 94.38 99 ARG B C 1
ATOM 4297 O O . ARG B 1 99 ? -10.961 -3.039 -39.469 1 94.38 99 ARG B O 1
ATOM 4304 N N . ARG B 1 100 ? -10.844 -5.051 -38.562 1 94.62 100 ARG B N 1
ATOM 4305 C CA . ARG B 1 100 ? -12.258 -5.32 -38.781 1 94.62 100 ARG B CA 1
ATOM 4306 C C . ARG B 1 100 ? -13.133 -4.332 -38 1 94.62 100 ARG B C 1
ATOM 4308 O O . ARG B 1 100 ? -14.117 -3.824 -38.562 1 94.62 100 ARG B O 1
ATOM 4315 N N . ALA B 1 101 ? -12.719 -4.121 -36.812 1 94.25 101 ALA B N 1
ATOM 4316 C CA . ALA B 1 101 ? -13.484 -3.197 -35.969 1 94.25 101 ALA B CA 1
ATOM 4317 C C . ALA B 1 101 ? -13.438 -1.779 -36.531 1 94.25 101 ALA B C 1
ATOM 4319 O O . ALA B 1 101 ? -14.43 -1.053 -36.5 1 94.25 101 ALA B O 1
ATOM 4320 N N . LYS B 1 102 ? -12.336 -1.344 -37.031 1 91.44 102 LYS B N 1
ATOM 4321 C CA . LYS B 1 102 ? -12.164 -0.008 -37.594 1 91.44 102 LYS B CA 1
ATOM 4322 C C . LYS B 1 102 ? -12.992 0.168 -38.844 1 91.44 102 LYS B C 1
ATOM 4324 O O . LYS B 1 102 ? -13.508 1.256 -39.125 1 91.44 102 LYS B O 1
ATOM 4329 N N . SER B 1 103 ? -13.062 -0.836 -39.562 1 88.25 103 SER B N 1
ATOM 4330 C CA . SER B 1 103 ? -13.789 -0.775 -40.812 1 88.25 103 SER B CA 1
ATOM 4331 C C . SER B 1 103 ? -15.281 -0.604 -40.594 1 88.25 103 SER B C 1
ATOM 4333 O O . SER B 1 103 ? -15.984 -0.004 -41.406 1 88.25 103 SER B O 1
ATOM 4335 N N . GLU B 1 104 ? -15.672 -1.164 -39.531 1 84.44 104 GLU B N 1
ATOM 4336 C CA . GLU B 1 104 ? -17.094 -1.069 -39.219 1 84.44 104 GLU B CA 1
ATOM 4337 C C . GLU B 1 104 ? -17.453 0.304 -38.656 1 84.44 104 GLU B C 1
ATOM 4339 O O . GLU B 1 104 ? -18.594 0.759 -38.781 1 84.44 104 GLU B O 1
ATOM 4344 N N . HIS B 1 105 ? -16.375 0.766 -38.031 1 72.69 105 HIS B N 1
ATOM 4345 C CA . HIS B 1 105 ? -16.656 2.051 -37.375 1 72.69 105 HIS B CA 1
ATOM 4346 C C . HIS B 1 105 ? -16.047 3.201 -38.188 1 72.69 105 HIS B C 1
ATOM 4348 O O . HIS B 1 105 ? -15.008 3.039 -38.812 1 72.69 105 HIS B O 1
ATOM 4354 N N . GLY B 1 106 ? -16.875 4.137 -38.656 1 59.03 106 GLY B N 1
ATOM 4355 C CA . GLY B 1 106 ? -16.469 5.352 -39.344 1 59.03 106 GLY B CA 1
ATOM 4356 C C . GLY B 1 106 ? -15.266 6.027 -38.719 1 59.03 106 GLY B C 1
ATOM 4357 O O . GLY B 1 106 ? -14.672 5.496 -37.781 1 59.03 106 GLY B O 1
ATOM 4358 N N . PRO B 1 107 ? -14.828 7.109 -39.25 1 59.59 107 PRO B N 1
ATOM 4359 C CA . PRO B 1 107 ? -13.633 7.863 -38.875 1 59.59 107 PRO B CA 1
ATOM 4360 C C . PRO B 1 107 ? -13.617 8.188 -37.375 1 59.59 107 PRO B C 1
ATOM 4362 O O . PRO B 1 107 ? -14.664 8.469 -36.781 1 59.59 107 PRO B O 1
ATOM 4365 N N . PRO B 1 108 ? -12.5 7.859 -36.688 1 61.75 108 PRO B N 1
ATOM 4366 C CA . PRO B 1 108 ? -12.359 8.039 -35.25 1 61.75 108 PRO B CA 1
ATOM 4367 C C . PRO B 1 108 ? -12.555 9.492 -34.812 1 61.75 108 PRO B C 1
ATOM 4369 O O . PRO B 1 108 ? -12.188 10.414 -35.562 1 61.75 108 PRO B O 1
ATOM 4372 N N . ASP B 1 109 ? -13.609 9.664 -33.906 1 59.66 109 ASP B N 1
ATOM 4373 C CA . ASP B 1 109 ? -13.672 10.953 -33.219 1 59.66 109 ASP B CA 1
ATOM 4374 C C . ASP B 1 109 ? -12.57 11.07 -32.188 1 59.66 109 ASP B C 1
ATOM 4376 O O . ASP B 1 109 ? -12.773 10.688 -31.016 1 59.66 109 ASP B O 1
ATOM 4380 N N . GLY B 1 110 ? -11.219 11.234 -32.688 1 67.06 110 GLY B N 1
ATOM 4381 C CA . GLY B 1 110 ? -10.148 11.57 -31.75 1 67.06 110 GLY B CA 1
ATOM 4382 C C . GLY B 1 110 ? -9.195 10.414 -31.5 1 67.06 110 GLY B C 1
ATOM 4383 O O . GLY B 1 110 ? -9.109 9.484 -32.312 1 67.06 110 GLY B O 1
ATOM 4384 N N . ASP B 1 111 ? -8.523 10.547 -30.406 1 81 111 ASP B N 1
ATOM 4385 C CA . ASP B 1 111 ? -7.441 9.617 -30.109 1 81 111 ASP B CA 1
ATOM 4386 C C . ASP B 1 111 ? -7.984 8.312 -29.531 1 81 111 ASP B C 1
ATOM 4388 O O . ASP B 1 111 ? -7.277 7.301 -29.5 1 81 111 ASP B O 1
ATOM 4392 N N . VAL B 1 112 ? -9.297 8.336 -29.234 1 91.19 112 VAL B N 1
ATOM 4393 C CA . VAL B 1 112 ? -9.906 7.141 -28.656 1 91.19 112 VAL B CA 1
ATOM 4394 C C . VAL B 1 112 ? -11.023 6.648 -29.578 1 91.19 112 VAL B C 1
ATOM 4396 O O . VAL B 1 112 ? -11.969 7.387 -29.859 1 91.19 112 VAL B O 1
ATOM 4399 N N . LEU B 1 113 ? -10.977 5.453 -30.031 1 93.75 113 LEU B N 1
ATOM 4400 C CA . LEU B 1 113 ? -11.969 4.836 -30.906 1 93.75 113 LEU B CA 1
ATOM 4401 C C . LEU B 1 113 ? -13.109 4.227 -30.109 1 93.75 113 LEU B C 1
ATOM 4403 O O . LEU B 1 113 ? -13.055 4.18 -28.875 1 93.75 113 LEU B O 1
ATOM 4407 N N . THR B 1 114 ? -14.195 3.982 -30.875 1 93.5 114 THR B N 1
ATOM 4408 C CA . THR B 1 114 ? -15.344 3.32 -30.25 1 93.5 114 THR B CA 1
ATOM 4409 C C . THR B 1 114 ? -15.625 1.986 -30.938 1 93.5 114 THR B C 1
ATOM 4411 O O . THR B 1 114 ? -15.953 1.948 -32.125 1 93.5 114 THR B O 1
ATOM 4414 N N . PHE B 1 115 ? -15.508 0.914 -30.172 1 94.69 115 PHE B N 1
ATOM 4415 C CA . PHE B 1 115 ? -15.703 -0.425 -30.719 1 94.69 115 PHE B CA 1
ATOM 4416 C C . PHE B 1 115 ? -16.859 -1.128 -30.031 1 94.69 115 PHE B C 1
ATOM 4418 O O . PHE B 1 115 ? -16.734 -2.283 -29.609 1 94.69 115 PHE B O 1
ATOM 4425 N N . PHE B 1 116 ? -17.984 -0.569 -30.016 1 92.81 116 PHE B N 1
ATOM 4426 C CA . PHE B 1 116 ? -19.125 -1.122 -29.297 1 92.81 116 PHE B CA 1
ATOM 4427 C C . PHE B 1 116 ? -19.688 -2.334 -30.016 1 92.81 116 PHE B C 1
ATOM 4429 O O . PHE B 1 116 ? -20.359 -3.174 -29.406 1 92.81 116 PHE B O 1
ATOM 4436 N N . ASN B 1 117 ? -19.391 -2.504 -31.281 1 91.94 117 ASN B N 1
ATOM 4437 C CA . ASN B 1 117 ? -19.891 -3.643 -32.062 1 91.94 117 ASN B CA 1
ATOM 4438 C C . ASN B 1 117 ? -18.844 -4.758 -32.125 1 91.94 117 ASN B C 1
ATOM 4440 O O . ASN B 1 117 ? -18.953 -5.66 -32.969 1 91.94 117 ASN B O 1
ATOM 4444 N N . TRP B 1 118 ? -17.844 -4.754 -31.297 1 95.25 118 TRP B N 1
ATOM 4445 C CA . TRP B 1 118 ? -16.734 -5.699 -31.312 1 95.25 118 TRP B CA 1
ATOM 4446 C C . TRP B 1 118 ? -17.234 -7.133 -31.234 1 95.25 118 TRP B C 1
ATOM 4448 O O . TRP B 1 118 ? -16.797 -7.996 -32 1 95.25 118 TRP B O 1
ATOM 4458 N N . ALA B 1 119 ? -18.172 -7.398 -30.391 1 92.94 119 ALA B N 1
ATOM 4459 C CA . ALA B 1 119 ? -18.625 -8.75 -30.094 1 92.94 119 ALA B CA 1
ATOM 4460 C C . ALA B 1 119 ? -19.328 -9.375 -31.312 1 92.94 119 ALA B C 1
ATOM 4462 O O . ALA B 1 119 ? -19.406 -10.594 -31.422 1 92.94 119 ALA B O 1
ATOM 4463 N N . THR B 1 120 ? -19.781 -8.602 -32.219 1 92.44 120 THR B N 1
ATOM 4464 C CA . THR B 1 120 ? -20.516 -9.094 -33.375 1 92.44 120 THR B CA 1
ATOM 4465 C C . THR B 1 120 ? -19.547 -9.531 -34.5 1 92.44 120 THR B C 1
ATOM 4467 O O . THR B 1 120 ? -19.906 -10.352 -35.344 1 92.44 120 THR B O 1
ATOM 4470 N N . ILE B 1 121 ? -18.359 -9.039 -34.438 1 93.62 121 ILE B N 1
ATOM 4471 C CA . ILE B 1 121 ? -17.5 -9.25 -35.594 1 93.62 121 ILE B CA 1
ATOM 4472 C C . ILE B 1 121 ? -16.25 -10.016 -35.156 1 93.62 121 ILE B C 1
ATOM 4474 O O . ILE B 1 121 ? -15.516 -10.539 -36 1 93.62 121 ILE B O 1
ATOM 4478 N N . ASN B 1 122 ? -15.969 -10.016 -33.844 1 95.69 122 ASN B N 1
ATOM 4479 C CA . ASN B 1 122 ? -14.758 -10.656 -33.312 1 95.69 122 ASN B CA 1
ATOM 4480 C C . ASN B 1 122 ? -15.055 -11.547 -32.125 1 95.69 122 ASN B C 1
ATOM 4482 O O . ASN B 1 122 ? -16.125 -11.453 -31.531 1 95.69 122 ASN B O 1
ATOM 4486 N N . ASP B 1 123 ? -14.031 -12.414 -31.797 1 94.88 123 ASP B N 1
ATOM 4487 C CA . ASP B 1 123 ? -14.047 -13.094 -30.5 1 94.88 123 ASP B CA 1
ATOM 4488 C C . ASP B 1 123 ? -13.711 -12.125 -29.375 1 94.88 123 ASP B C 1
ATOM 4490 O O . ASP B 1 123 ? -13.297 -10.992 -29.625 1 94.88 123 ASP B O 1
ATOM 4494 N N . GLN B 1 124 ? -13.883 -12.625 -28.203 1 97.38 124 GLN B N 1
ATOM 4495 C CA . GLN B 1 124 ? -13.578 -11.789 -27.047 1 97.38 124 GLN B CA 1
ATOM 4496 C C . GLN B 1 124 ? -12.086 -11.469 -26.984 1 97.38 124 GLN B C 1
ATOM 4498 O O . GLN B 1 124 ? -11.25 -12.32 -27.297 1 97.38 124 GLN B O 1
ATOM 4503 N N . ALA B 1 125 ? -11.766 -10.227 -26.625 1 98.06 125 ALA B N 1
ATOM 4504 C CA . ALA B 1 125 ? -10.383 -9.812 -26.422 1 98.06 125 ALA B CA 1
ATOM 4505 C C . ALA B 1 125 ? -9.898 -10.211 -25.031 1 98.06 125 ALA B C 1
ATOM 4507 O O . ALA B 1 125 ? -10.648 -10.125 -24.047 1 98.06 125 ALA B O 1
ATOM 4508 N N . GLU B 1 126 ? -8.68 -10.633 -24.938 1 98.25 126 GLU B N 1
ATOM 4509 C CA . GLU B 1 126 ? -8.102 -11.07 -23.672 1 98.25 126 GLU B CA 1
ATOM 4510 C C . GLU B 1 126 ? -7.695 -9.875 -22.797 1 98.25 126 GLU B C 1
ATOM 4512 O O . GLU B 1 126 ? -6.977 -8.992 -23.266 1 98.25 126 GLU B O 1
ATOM 4517 N N . VAL B 1 127 ? -8.18 -9.891 -21.609 1 98.12 127 VAL B N 1
ATOM 4518 C CA . VAL B 1 127 ? -7.828 -8.836 -20.656 1 98.12 127 VAL B CA 1
ATOM 4519 C C . VAL B 1 127 ? -6.551 -9.219 -19.922 1 98.12 127 VAL B C 1
ATOM 4521 O O . VAL B 1 127 ? -6.516 -10.227 -19.203 1 98.12 127 VAL B O 1
ATOM 4524 N N . MET B 1 128 ? -5.551 -8.406 -20.094 1 96.19 128 MET B N 1
ATOM 4525 C CA . MET B 1 128 ? -4.281 -8.672 -19.422 1 96.19 128 MET B CA 1
ATOM 4526 C C . MET B 1 128 ? -4.324 -8.195 -17.969 1 96.19 128 MET B C 1
ATOM 4528 O O . MET B 1 128 ? -3.717 -8.805 -17.094 1 96.19 128 MET B O 1
ATOM 4532 N N . ALA B 1 129 ? -5 -7.086 -17.75 1 92.56 129 ALA B N 1
ATOM 4533 C CA . ALA B 1 129 ? -5.125 -6.492 -16.422 1 92.56 129 ALA B CA 1
ATOM 4534 C C . ALA B 1 129 ? -6.422 -5.695 -16.312 1 92.56 129 ALA B C 1
ATOM 4536 O O . ALA B 1 129 ? -6.773 -4.934 -17.203 1 92.56 129 ALA B O 1
ATOM 4537 N N . GLY B 1 130 ? -7.117 -5.922 -15.164 1 94.69 130 GLY B N 1
ATOM 4538 C CA . GLY B 1 130 ? -8.297 -5.094 -14.953 1 94.69 130 GLY B CA 1
ATOM 4539 C C . GLY B 1 130 ? -9.539 -5.898 -14.641 1 94.69 130 GLY B C 1
ATOM 4540 O O . GLY B 1 130 ? -10.656 -5.367 -14.68 1 94.69 130 GLY B O 1
ATOM 4541 N N . GLN B 1 131 ? -9.398 -7.129 -14.32 1 95.62 131 GLN B N 1
ATOM 4542 C CA . GLN B 1 131 ? -10.57 -7.984 -14.125 1 95.62 131 GLN B CA 1
ATOM 4543 C C . GLN B 1 131 ? -11.438 -7.473 -12.977 1 95.62 131 GLN B C 1
ATOM 4545 O O . GLN B 1 131 ? -12.664 -7.543 -13.047 1 95.62 131 GLN B O 1
ATOM 4550 N N . HIS B 1 132 ? -10.836 -6.957 -11.969 1 96.19 132 HIS B N 1
ATOM 4551 C CA . HIS B 1 132 ? -11.602 -6.465 -10.828 1 96.19 132 HIS B CA 1
ATOM 4552 C C . HIS B 1 132 ? -12.367 -5.195 -11.188 1 96.19 132 HIS B C 1
ATOM 4554 O O . HIS B 1 132 ? -13.492 -4.996 -10.727 1 96.19 132 HIS B O 1
ATOM 4560 N N . ARG B 1 133 ? -11.805 -4.367 -11.992 1 96.25 133 ARG B N 1
ATOM 4561 C CA . ARG B 1 133 ? -12.492 -3.17 -12.461 1 96.25 133 ARG B CA 1
ATOM 4562 C C . ARG B 1 133 ? -13.719 -3.535 -13.289 1 96.25 133 ARG B C 1
ATOM 4564 O O . ARG B 1 133 ? -14.773 -2.914 -13.148 1 96.25 133 ARG B O 1
ATOM 4571 N N . ILE B 1 134 ? -13.547 -4.531 -14.086 1 97.44 134 ILE B N 1
ATOM 4572 C CA . ILE B 1 134 ? -14.656 -4.996 -14.914 1 97.44 134 ILE B CA 1
ATOM 4573 C C . ILE B 1 134 ? -15.805 -5.469 -14.031 1 97.44 134 ILE B C 1
ATOM 4575 O O . ILE B 1 134 ? -16.953 -5.059 -14.219 1 97.44 134 ILE B O 1
ATOM 4579 N N . GLN B 1 135 ? -15.414 -6.312 -13.078 1 96.62 135 GLN B N 1
ATOM 4580 C CA . GLN B 1 135 ? -16.438 -6.84 -12.188 1 96.62 135 GLN B CA 1
ATOM 4581 C C . GLN B 1 135 ? -17.078 -5.73 -11.352 1 96.62 135 GLN B C 1
ATOM 4583 O O . GLN B 1 135 ? -18.281 -5.73 -11.109 1 96.62 135 GLN B O 1
ATOM 4588 N N . ALA B 1 136 ? -16.297 -4.824 -10.891 1 96.25 136 ALA B N 1
ATOM 4589 C CA . ALA B 1 136 ? -16.797 -3.691 -10.117 1 96.25 136 ALA B CA 1
ATOM 4590 C C . ALA B 1 136 ? -17.75 -2.846 -10.953 1 96.25 136 ALA B C 1
ATOM 4592 O O . ALA B 1 136 ? -18.766 -2.355 -10.445 1 96.25 136 ALA B O 1
ATOM 4593 N N . LEU B 1 137 ? -17.438 -2.676 -12.211 1 97.12 137 LEU B N 1
ATOM 4594 C CA . LEU B 1 137 ? -18.312 -1.922 -13.109 1 97.12 137 LEU B CA 1
ATOM 4595 C C . LEU B 1 137 ? -19.672 -2.598 -13.242 1 97.12 137 LEU B C 1
ATOM 4597 O O . LEU B 1 137 ? -20.703 -1.935 -13.172 1 97.12 137 LEU B O 1
ATOM 4601 N N . ARG B 1 138 ? -19.656 -3.871 -13.438 1 96.25 138 ARG B N 1
ATOM 4602 C CA . ARG B 1 138 ? -20.891 -4.629 -13.555 1 96.25 138 ARG B CA 1
ATOM 4603 C C . ARG B 1 138 ? -21.766 -4.43 -12.32 1 96.25 138 ARG B C 1
ATOM 4605 O O . ARG B 1 138 ? -22.969 -4.18 -12.438 1 96.25 138 ARG B O 1
ATOM 4612 N N . GLU B 1 139 ? -21.125 -4.5 -11.234 1 94.62 139 GLU B N 1
ATOM 4613 C CA . GLU B 1 139 ? -21.859 -4.348 -9.984 1 94.62 139 GLU B CA 1
ATOM 4614 C C . GLU B 1 139 ? -22.344 -2.914 -9.797 1 94.62 139 GLU B C 1
ATOM 4616 O O . GLU B 1 139 ? -23.453 -2.688 -9.305 1 94.62 139 GLU B O 1
ATOM 4621 N N . TYR B 1 140 ? -21.547 -2 -10.164 1 94.56 140 TYR B N 1
ATOM 4622 C CA . TYR B 1 140 ? -21.891 -0.59 -10.031 1 94.56 140 TYR B CA 1
ATOM 4623 C C . TYR B 1 140 ? -23.078 -0.231 -10.906 1 94.56 140 TYR B C 1
ATOM 4625 O O . TYR B 1 140 ? -24.016 0.436 -10.453 1 94.56 140 TYR B O 1
ATOM 4633 N N . VAL B 1 141 ? -23.047 -0.683 -12.133 1 93.69 141 VAL B N 1
ATOM 4634 C CA . VAL B 1 141 ? -24.125 -0.407 -13.086 1 93.69 141 VAL B CA 1
ATOM 4635 C C . VAL B 1 141 ? -25.438 -1.008 -12.578 1 93.69 141 VAL B C 1
ATOM 4637 O O . VAL B 1 141 ? -26.484 -0.372 -12.664 1 93.69 141 VAL B O 1
ATOM 4640 N N . ARG B 1 142 ? -25.328 -2.146 -12.055 1 91.94 142 ARG B N 1
ATOM 4641 C CA . ARG B 1 142 ? -26.516 -2.824 -11.516 1 91.94 142 ARG B CA 1
ATOM 4642 C C . ARG B 1 142 ? -27.078 -2.064 -10.32 1 91.94 142 ARG B C 1
ATOM 4644 O O . ARG B 1 142 ? -28.281 -1.783 -10.273 1 91.94 142 ARG B O 1
ATOM 4651 N N . LYS B 1 143 ? -26.266 -1.699 -9.469 1 90.31 143 LYS B N 1
ATOM 4652 C CA . LYS B 1 143 ? -26.703 -1.042 -8.234 1 90.31 143 LYS B CA 1
ATOM 4653 C C . LYS B 1 143 ? -27.234 0.359 -8.523 1 90.31 143 LYS B C 1
ATOM 4655 O O . LYS B 1 143 ? -28.203 0.794 -7.898 1 90.31 143 LYS B O 1
ATOM 4660 N N . ALA B 1 144 ? -26.578 0.995 -9.383 1 89.5 144 ALA B N 1
ATOM 4661 C CA . ALA B 1 144 ? -26.969 2.355 -9.727 1 89.5 144 ALA B CA 1
ATOM 4662 C C . ALA B 1 144 ? -28.141 2.354 -10.711 1 89.5 144 ALA B C 1
ATOM 4664 O O . ALA B 1 144 ? -28.656 3.412 -11.07 1 89.5 144 ALA B O 1
ATOM 4665 N N . LYS B 1 145 ? -28.547 1.201 -11.242 1 90.5 145 LYS B N 1
ATOM 4666 C CA . LYS B 1 145 ? -29.594 1.041 -12.25 1 90.5 145 LYS B CA 1
ATOM 4667 C C . LYS B 1 145 ? -29.297 1.878 -13.492 1 90.5 145 LYS B C 1
ATOM 4669 O O . LYS B 1 145 ? -30.188 2.559 -14.008 1 90.5 145 LYS B O 1
ATOM 4674 N N . ALA B 1 146 ? -28.078 1.942 -13.773 1 90.81 146 ALA B N 1
ATOM 4675 C CA . ALA B 1 146 ? -27.656 2.637 -14.992 1 90.81 146 ALA B CA 1
ATOM 4676 C C . ALA B 1 146 ? -28.031 1.835 -16.234 1 90.81 146 ALA B C 1
ATOM 4678 O O . ALA B 1 146 ? -28.219 0.617 -16.172 1 90.81 146 ALA B O 1
ATOM 4679 N N . PRO B 1 147 ? -28.203 2.496 -17.344 1 91.81 147 PRO B N 1
ATOM 4680 C CA . PRO B 1 147 ? -28.531 1.771 -18.578 1 91.81 147 PRO B CA 1
ATOM 4681 C C . PRO B 1 147 ? -27.406 0.832 -19.016 1 91.81 147 PRO B C 1
ATOM 4683 O O . PRO B 1 147 ? -26.234 1.114 -18.781 1 91.81 147 PRO B O 1
ATOM 4686 N N . PRO B 1 148 ? -27.766 -0.198 -19.656 1 89.94 148 PRO B N 1
ATOM 4687 C CA . PRO B 1 148 ? -26.781 -1.168 -20.141 1 89.94 148 PRO B CA 1
ATOM 4688 C C . PRO B 1 148 ? -25.781 -0.554 -21.109 1 89.94 148 PRO B C 1
ATOM 4690 O O . PRO B 1 148 ? -24.688 -1.094 -21.297 1 89.94 148 PRO B O 1
ATOM 4693 N N . SER B 1 149 ? -26.109 0.531 -21.688 1 91.44 149 SER B N 1
ATOM 4694 C CA . SER B 1 149 ? -25.234 1.219 -22.625 1 91.44 149 SER B CA 1
ATOM 4695 C C . SER B 1 149 ? -23.984 1.741 -21.922 1 91.44 149 SER B C 1
ATOM 4697 O O . SER B 1 149 ? -22.984 2.074 -22.562 1 91.44 149 SER B O 1
ATOM 4699 N N . GLU B 1 150 ? -23.984 1.689 -20.562 1 93.19 150 GLU B N 1
ATOM 4700 C CA . GLU B 1 150 ? -22.844 2.199 -19.797 1 93.19 150 GLU B CA 1
ATOM 4701 C C . GLU B 1 150 ? -21.844 1.092 -19.484 1 93.19 150 GLU B C 1
ATOM 4703 O O . GLU B 1 150 ? -20.797 1.344 -18.891 1 93.19 150 GLU B O 1
ATOM 4708 N N . MET B 1 151 ? -22.062 -0.074 -20.094 1 95.81 151 MET B N 1
ATOM 4709 C CA . MET B 1 151 ? -21.219 -1.23 -19.844 1 95.81 151 MET B CA 1
ATOM 4710 C C . MET B 1 151 ? -20.031 -1.26 -20.797 1 95.81 151 MET B C 1
ATOM 4712 O O . MET B 1 151 ? -19.922 -2.17 -21.625 1 95.81 151 MET B O 1
ATOM 4716 N N . TRP B 1 152 ? -19.156 -0.247 -20.609 1 96.88 152 TRP B N 1
ATOM 4717 C CA . TRP B 1 152 ? -17.953 -0.159 -21.438 1 96.88 152 TRP B CA 1
ATOM 4718 C C . TRP B 1 152 ? -16.781 0.425 -20.656 1 96.88 152 TRP B C 1
ATOM 4720 O O . TRP B 1 152 ? -16.969 1.002 -19.594 1 96.88 152 TRP B O 1
ATOM 4730 N N . TRP B 1 153 ? -15.617 0.157 -21.109 1 97.5 153 TRP B N 1
ATOM 4731 C CA . TRP B 1 153 ? -14.391 0.699 -20.547 1 97.5 153 TRP B CA 1
ATOM 4732 C C . TRP B 1 153 ? -13.406 1.081 -21.656 1 97.5 153 TRP B C 1
ATOM 4734 O O . TRP B 1 153 ? -13.328 0.412 -22.688 1 97.5 153 TRP B O 1
ATOM 4744 N N . THR B 1 154 ? -12.695 2.242 -21.516 1 96.69 154 THR B N 1
ATOM 4745 C CA . THR B 1 154 ? -11.625 2.582 -22.438 1 96.69 154 THR B CA 1
ATOM 4746 C C . THR B 1 154 ? -10.438 1.642 -22.266 1 96.69 154 THR B C 1
ATOM 4748 O O . THR B 1 154 ? -9.961 1.434 -21.141 1 96.69 154 THR B O 1
ATOM 4751 N N . CYS B 1 155 ? -9.961 1.093 -23.375 1 97.81 155 CYS B N 1
ATOM 4752 C CA . CYS B 1 155 ? -8.938 0.057 -23.312 1 97.81 155 CYS B CA 1
ATOM 4753 C C . CYS B 1 155 ? -7.789 0.364 -24.281 1 97.81 155 CYS B C 1
ATOM 4755 O O . CYS B 1 155 ? -7.969 1.093 -25.25 1 97.81 155 CYS B O 1
ATOM 4757 N N . GLU B 1 156 ? -6.613 -0.083 -23.938 1 97.38 156 GLU B N 1
ATOM 4758 C CA . GLU B 1 156 ? -5.484 -0.169 -24.844 1 97.38 156 GLU B CA 1
ATOM 4759 C C . GLU B 1 156 ? -5.363 -1.566 -25.453 1 97.38 156 GLU B C 1
ATOM 4761 O O . GLU B 1 156 ? -5.273 -2.557 -24.719 1 97.38 156 GLU B O 1
ATOM 4766 N N . LEU B 1 157 ? -5.402 -1.649 -26.781 1 98.06 157 LEU B N 1
ATOM 4767 C CA . LEU B 1 157 ? -5.352 -2.93 -27.469 1 98.06 157 LEU B CA 1
ATOM 4768 C C . LEU B 1 157 ? -3.947 -3.203 -28 1 98.06 157 LEU B C 1
ATOM 4770 O O . LEU B 1 157 ? -3.43 -2.443 -28.828 1 98.06 157 LEU B O 1
ATOM 4774 N N . TYR B 1 158 ? -3.387 -4.332 -27.531 1 98.31 158 TYR B N 1
ATOM 4775 C CA . TYR B 1 158 ? -2.025 -4.68 -27.922 1 98.31 158 TYR B CA 1
ATOM 4776 C C . TYR B 1 158 ? -2.02 -5.891 -28.859 1 98.31 158 TYR B C 1
ATOM 4778 O O . TYR B 1 158 ? -2.873 -6.77 -28.734 1 98.31 158 TYR B O 1
ATOM 4786 N N . ASP B 1 159 ? -1.004 -5.957 -29.688 1 98.38 159 ASP B N 1
ATOM 4787 C CA . ASP B 1 159 ? -0.866 -6.977 -30.719 1 98.38 159 ASP B CA 1
ATOM 4788 C C . ASP B 1 159 ? -0.425 -8.312 -30.109 1 98.38 159 ASP B C 1
ATOM 4790 O O . ASP B 1 159 ? 0.73 -8.461 -29.703 1 98.38 159 ASP B O 1
ATOM 4794 N N . ARG B 1 160 ? -1.296 -9.242 -30.203 1 96.5 160 ARG B N 1
ATOM 4795 C CA . ARG B 1 160 ? -1.036 -10.555 -29.625 1 96.5 160 ARG B CA 1
ATOM 4796 C C . ARG B 1 160 ? 0.076 -11.273 -30.391 1 96.5 160 ARG B C 1
ATOM 4798 O O . ARG B 1 160 ? 0.848 -12.031 -29.797 1 96.5 160 ARG B O 1
ATOM 4805 N N . ASP B 1 161 ? 0.193 -11.047 -31.562 1 95.75 161 ASP B N 1
ATOM 4806 C CA . ASP B 1 161 ? 1.068 -11.82 -32.438 1 95.75 161 ASP B CA 1
ATOM 4807 C C . ASP B 1 161 ? 2.479 -11.234 -32.469 1 95.75 161 ASP B C 1
ATOM 4809 O O . ASP B 1 161 ? 3.447 -11.945 -32.75 1 95.75 161 ASP B O 1
ATOM 4813 N N . ARG B 1 162 ? 2.551 -9.992 -32.156 1 96.69 162 ARG B N 1
ATOM 4814 C CA . ARG B 1 162 ? 3.852 -9.344 -32.281 1 96.69 162 ARG B CA 1
ATOM 4815 C C . ARG B 1 162 ? 4.445 -9.023 -30.922 1 96.69 162 ARG B C 1
ATOM 4817 O O . ARG B 1 162 ? 5.652 -8.805 -30.812 1 96.69 162 ARG B O 1
ATOM 4824 N N . LEU B 1 163 ? 3.65 -8.953 -29.875 1 96.06 163 LEU B N 1
ATOM 4825 C CA . LEU B 1 163 ? 4.129 -8.648 -28.531 1 96.06 163 LEU B CA 1
ATOM 4826 C C . LEU B 1 163 ? 5.078 -9.734 -28.031 1 96.06 163 LEU B C 1
ATOM 4828 O O . LEU B 1 163 ? 4.711 -10.906 -27.969 1 96.06 163 LEU B O 1
ATOM 4832 N N . PRO B 1 164 ? 6.312 -9.305 -27.688 1 93.06 164 PRO B N 1
ATOM 4833 C CA . PRO B 1 164 ? 7.242 -10.305 -27.172 1 93.06 164 PRO B CA 1
ATOM 4834 C C . PRO B 1 164 ? 6.703 -11.023 -25.938 1 93.06 164 PRO B C 1
ATOM 4836 O O . PRO B 1 164 ? 6.051 -10.406 -25.094 1 93.06 164 PRO B O 1
ATOM 4839 N N . SER B 1 165 ? 7.031 -12.273 -25.812 1 90.31 165 SER B N 1
ATOM 4840 C CA . SER B 1 165 ? 6.477 -13.141 -24.781 1 90.31 165 SER B CA 1
ATOM 4841 C C . SER B 1 165 ? 6.777 -12.594 -23.391 1 90.31 165 SER B C 1
ATOM 4843 O O . SER B 1 165 ? 5.898 -12.547 -22.531 1 90.31 165 SER B O 1
ATOM 4845 N N . GLU B 1 166 ? 7.957 -12.211 -23.156 1 88.5 166 GLU B N 1
ATOM 4846 C CA . GLU B 1 166 ? 8.32 -11.695 -21.844 1 88.5 166 GLU B CA 1
ATOM 4847 C C . GLU B 1 166 ? 7.562 -10.414 -21.516 1 88.5 166 GLU B C 1
ATOM 4849 O O . GLU B 1 166 ? 7.129 -10.219 -20.375 1 88.5 166 GLU B O 1
ATOM 4854 N N . LEU B 1 167 ? 7.484 -9.547 -22.5 1 92.44 167 LEU B N 1
ATOM 4855 C CA . LEU B 1 167 ? 6.734 -8.312 -22.297 1 92.44 167 LEU B CA 1
ATOM 4856 C C . LEU B 1 167 ? 5.258 -8.609 -22.047 1 92.44 167 LEU B C 1
ATOM 4858 O O . LEU B 1 167 ? 4.605 -7.91 -21.266 1 92.44 167 LEU B O 1
ATOM 4862 N N . ASN B 1 168 ? 4.789 -9.664 -22.719 1 94.06 168 ASN B N 1
ATOM 4863 C CA . ASN B 1 168 ? 3.424 -10.117 -22.484 1 94.06 168 ASN B CA 1
ATOM 4864 C C . ASN B 1 168 ? 3.188 -10.484 -21.031 1 94.06 168 ASN B C 1
ATOM 4866 O O . ASN B 1 168 ? 2.154 -10.133 -20.453 1 94.06 168 ASN B O 1
ATOM 4870 N N . ILE B 1 169 ? 4.109 -11.078 -20.422 1 90.94 169 ILE B N 1
ATOM 4871 C CA . ILE B 1 169 ? 4.027 -11.445 -19 1 90.94 169 ILE B CA 1
ATOM 4872 C C . ILE B 1 169 ? 4.152 -10.195 -18.141 1 90.94 169 ILE B C 1
ATOM 4874 O O . ILE B 1 169 ? 3.365 -10 -17.203 1 90.94 169 ILE B O 1
ATOM 4878 N N . LYS B 1 170 ? 5.062 -9.336 -18.516 1 90.62 170 LYS B N 1
ATOM 4879 C CA . LYS B 1 170 ? 5.336 -8.133 -17.734 1 90.62 170 LYS B CA 1
ATOM 4880 C C . LYS B 1 170 ? 4.125 -7.207 -17.703 1 90.62 170 LYS B C 1
ATOM 4882 O O . LYS B 1 170 ? 3.873 -6.535 -16.703 1 90.62 170 LYS B O 1
ATOM 4887 N N . MET B 1 171 ? 3.393 -7.195 -18.781 1 93.56 171 MET B N 1
ATOM 4888 C CA . MET B 1 171 ? 2.219 -6.332 -18.891 1 93.56 171 MET B CA 1
ATOM 4889 C C . MET B 1 171 ? 1.1 -6.812 -17.969 1 93.56 171 MET B C 1
ATOM 4891 O O . MET B 1 171 ? 0.155 -6.07 -17.688 1 93.56 171 MET B O 1
ATOM 4895 N N . ARG B 1 172 ? 1.271 -7.98 -17.438 1 94.06 172 ARG B N 1
ATOM 4896 C CA . ARG B 1 172 ? 0.252 -8.562 -16.578 1 94.06 172 ARG B CA 1
ATOM 4897 C C . ARG B 1 172 ? 0.609 -8.375 -15.102 1 94.06 172 ARG B C 1
ATOM 4899 O O . ARG B 1 172 ? -0.215 -8.625 -14.219 1 94.06 172 ARG B O 1
ATOM 4906 N N . ILE B 1 173 ? 1.792 -7.918 -14.93 1 90.25 173 ILE B N 1
ATOM 4907 C CA . ILE B 1 173 ? 2.322 -7.781 -13.578 1 90.25 173 ILE B CA 1
ATOM 4908 C C . ILE B 1 173 ? 1.703 -6.562 -12.906 1 90.25 173 ILE B C 1
ATOM 4910 O O . ILE B 1 173 ? 1.607 -5.492 -13.508 1 90.25 173 ILE B O 1
ATOM 4914 N N . ASN B 1 174 ? 1.22 -6.785 -11.672 1 87.81 174 ASN B N 1
ATOM 4915 C CA . ASN B 1 174 ? 0.701 -5.699 -10.852 1 87.81 174 ASN B CA 1
ATOM 4916 C C . ASN B 1 174 ? 1.544 -5.496 -9.594 1 87.81 174 ASN B C 1
ATOM 4918 O O . ASN B 1 174 ? 1.401 -6.238 -8.617 1 87.81 174 ASN B O 1
ATOM 4922 N N . ARG B 1 175 ? 2.342 -4.469 -9.664 1 87 175 ARG B N 1
ATOM 4923 C CA . ARG B 1 175 ? 3.182 -4.16 -8.516 1 87 175 ARG B CA 1
ATOM 4924 C C . ARG B 1 175 ? 2.664 -2.936 -7.77 1 87 175 ARG B C 1
ATOM 4926 O O . ARG B 1 175 ? 1.883 -2.154 -8.32 1 87 175 ARG B O 1
ATOM 4933 N N . ARG B 1 176 ? 3.158 -2.861 -6.566 1 81.94 176 ARG B N 1
ATOM 4934 C CA . ARG B 1 176 ? 2.814 -1.68 -5.781 1 81.94 176 ARG B CA 1
ATOM 4935 C C . ARG B 1 176 ? 3.455 -0.427 -6.371 1 81.94 176 ARG B C 1
ATOM 4937 O O . ARG B 1 176 ? 4.613 -0.454 -6.789 1 81.94 176 ARG B O 1
ATOM 4944 N N . ASN B 1 177 ? 2.668 0.536 -6.395 1 77.25 177 ASN B N 1
ATOM 4945 C CA . ASN B 1 177 ? 3.189 1.831 -6.816 1 77.25 177 ASN B CA 1
ATOM 4946 C C . ASN B 1 177 ? 4.25 2.352 -5.848 1 77.25 177 ASN B C 1
ATOM 4948 O O . ASN B 1 177 ? 4.031 2.369 -4.637 1 77.25 177 ASN B O 1
ATOM 4952 N N . PRO B 1 178 ? 5.398 2.738 -6.371 1 78.19 178 PRO B N 1
ATOM 4953 C CA . PRO B 1 178 ? 6.488 3.203 -5.508 1 78.19 178 PRO B CA 1
ATOM 4954 C C . PRO B 1 178 ? 6.18 4.539 -4.84 1 78.19 178 PRO B C 1
ATOM 4956 O O . PRO B 1 178 ? 6.949 5.004 -3.99 1 78.19 178 PRO B O 1
ATOM 4959 N N . GLY B 1 179 ? 5.129 5.113 -5.074 1 84.75 179 GLY B N 1
ATOM 4960 C CA . GLY B 1 179 ? 4.785 6.379 -4.449 1 84.75 179 GLY B CA 1
ATOM 4961 C C . GLY B 1 179 ? 4.535 6.258 -2.957 1 84.75 179 GLY B C 1
ATOM 4962 O O . GLY B 1 179 ? 4.277 5.164 -2.453 1 84.75 179 GLY B O 1
ATOM 4963 N N . LEU B 1 180 ? 4.809 7.375 -2.305 1 88.75 180 LEU B N 1
ATOM 4964 C CA . LEU B 1 180 ? 4.535 7.473 -0.875 1 88.75 180 LEU B CA 1
ATOM 4965 C C . LEU B 1 180 ? 3.189 8.141 -0.623 1 88.75 180 LEU B C 1
ATOM 4967 O O . LEU B 1 180 ? 3.047 9.352 -0.826 1 88.75 180 LEU B O 1
ATOM 4971 N N . PRO B 1 181 ? 2.254 7.328 -0.189 1 90.25 181 PRO B N 1
ATOM 4972 C CA . PRO B 1 181 ? 0.95 7.941 0.073 1 90.25 181 PRO B CA 1
ATOM 4973 C C . PRO B 1 181 ? 0.989 8.938 1.229 1 90.25 181 PRO B C 1
ATOM 4975 O O . PRO B 1 181 ? 1.843 8.828 2.113 1 90.25 181 PRO B O 1
ATOM 4978 N N . ASP B 1 182 ? 0.055 9.867 1.205 1 92.62 182 ASP B N 1
ATOM 4979 C CA . ASP B 1 182 ? -0.074 10.852 2.277 1 92.62 182 ASP B CA 1
ATOM 4980 C C . ASP B 1 182 ? -0.495 10.18 3.586 1 92.62 182 ASP B C 1
ATOM 4982 O O . ASP B 1 182 ? -1.32 9.266 3.584 1 92.62 182 ASP B O 1
ATOM 4986 N N . ASN B 1 183 ? 0.154 10.648 4.602 1 93.06 183 ASN B N 1
ATOM 4987 C CA . ASN B 1 183 ? -0.301 10.188 5.91 1 93.06 183 ASN B CA 1
ATOM 4988 C C . ASN B 1 183 ? -1.487 11 6.414 1 93.06 183 ASN B C 1
ATOM 4990 O O . ASN B 1 183 ? -1.955 11.914 5.727 1 93.06 183 ASN B O 1
ATOM 4994 N N . GLN B 1 184 ? -2.033 10.68 7.504 1 94.5 184 GLN B N 1
ATOM 4995 C CA . GLN B 1 184 ? -3.252 11.297 8.008 1 94.5 184 GLN B CA 1
ATOM 4996 C C . GLN B 1 184 ? -3.025 12.773 8.328 1 94.5 184 GLN B C 1
ATOM 4998 O O . GLN B 1 184 ? -3.928 13.594 8.156 1 94.5 184 GLN B O 1
ATOM 5003 N N . GLY B 1 185 ? -1.802 13.094 8.836 1 95.25 185 GLY B N 1
ATOM 5004 C CA . GLY B 1 185 ? -1.48 14.492 9.078 1 95.25 185 GLY B CA 1
ATOM 5005 C C . GLY B 1 185 ? -1.504 15.336 7.816 1 95.25 185 GLY B C 1
ATOM 5006 O O . GLY B 1 185 ? -1.984 16.469 7.832 1 95.25 185 GLY B O 1
ATOM 5007 N N . GLN B 1 186 ? -1.007 14.805 6.781 1 93.38 186 GLN B N 1
ATOM 5008 C CA . GLN B 1 186 ? -1.034 15.484 5.492 1 93.38 186 GLN B CA 1
ATOM 5009 C C . GLN B 1 186 ? -2.465 15.664 4.996 1 93.38 186 GLN B C 1
ATOM 5011 O O . GLN B 1 186 ? -2.814 16.719 4.457 1 93.38 186 GLN B O 1
ATOM 5016 N N . ILE B 1 187 ? -3.203 14.656 5.133 1 93.56 187 ILE B N 1
ATOM 5017 C CA . ILE B 1 187 ? -4.594 14.703 4.699 1 93.56 187 ILE B CA 1
ATOM 5018 C C . ILE B 1 187 ? -5.336 15.797 5.469 1 93.56 187 ILE B C 1
ATOM 5020 O O . ILE B 1 187 ? -6.141 16.531 4.891 1 93.56 187 ILE B O 1
ATOM 5024 N N . TRP B 1 188 ? -5.035 15.914 6.742 1 93.94 188 TRP B N 1
ATOM 5025 C CA . TRP B 1 188 ? -5.633 16.969 7.555 1 93.94 188 TRP B CA 1
ATOM 5026 C C . TRP B 1 188 ? -5.305 18.344 6.988 1 93.94 188 TRP B C 1
ATOM 5028 O O . TRP B 1 188 ? -6.184 19.203 6.859 1 93.94 188 TRP B O 1
ATOM 5038 N N . LEU B 1 189 ? -4.074 18.547 6.703 1 93.44 189 LEU B N 1
ATOM 5039 C CA . LEU B 1 189 ? -3.652 19.859 6.199 1 93.44 189 LEU B CA 1
ATOM 5040 C C . LEU B 1 189 ? -4.258 20.141 4.828 1 93.44 189 LEU B C 1
ATOM 5042 O O . LEU B 1 189 ? -4.555 21.281 4.496 1 93.44 189 LEU B O 1
ATOM 5046 N N . GLN B 1 190 ? -4.441 19.125 4.066 1 91.38 190 GLN B N 1
ATOM 5047 C CA . GLN B 1 190 ? -5.125 19.281 2.785 1 91.38 190 GLN B CA 1
ATOM 5048 C C . GLN B 1 190 ? -6.578 19.703 2.982 1 91.38 190 GLN B C 1
ATOM 5050 O O . GLN B 1 190 ? -7.086 20.547 2.256 1 91.38 190 GLN B O 1
ATOM 5055 N N . LEU B 1 191 ? -7.184 19.047 3.9 1 90.25 191 LEU B N 1
ATOM 5056 C CA . LEU B 1 191 ? -8.547 19.438 4.246 1 90.25 191 LEU B CA 1
ATOM 5057 C C . LEU B 1 191 ? -8.602 20.906 4.656 1 90.25 191 LEU B C 1
ATOM 5059 O O . LEU B 1 191 ? -9.484 21.641 4.227 1 90.25 191 LEU B O 1
ATOM 5063 N N . MET B 1 192 ? -7.66 21.297 5.457 1 90 192 MET B N 1
ATOM 5064 C CA . MET B 1 192 ? -7.582 22.688 5.898 1 90 192 MET B CA 1
ATOM 5065 C C . MET B 1 192 ? -7.438 23.625 4.707 1 90 192 MET B C 1
ATOM 5067 O O . MET B 1 192 ? -8.086 24.672 4.652 1 90 192 MET B O 1
ATOM 5071 N N . SER B 1 193 ? -6.609 23.25 3.814 1 89.06 193 SER B N 1
ATOM 5072 C CA . SER B 1 193 ? -6.363 24.078 2.639 1 89.06 193 SER B CA 1
ATOM 5073 C C . SER B 1 193 ? -7.617 24.203 1.778 1 89.06 193 SER B C 1
ATOM 5075 O O . SER B 1 193 ? -7.926 25.281 1.273 1 89.06 193 SER B O 1
ATOM 5077 N N . ILE B 1 194 ? -8.312 23.125 1.626 1 87.38 194 ILE B N 1
ATOM 5078 C CA . ILE B 1 194 ? -9.516 23.125 0.8 1 87.38 194 ILE B CA 1
ATOM 5079 C C . ILE B 1 194 ? -10.625 23.906 1.503 1 87.38 194 ILE B C 1
ATOM 5081 O O . ILE B 1 194 ? -11.344 24.672 0.871 1 87.38 194 ILE B O 1
ATOM 5085 N N . ALA B 1 195 ? -10.711 23.656 2.74 1 84.75 195 ALA B N 1
ATOM 5086 C CA . ALA B 1 195 ? -11.766 24.297 3.523 1 84.75 195 ALA B CA 1
ATOM 5087 C C . ALA B 1 195 ? -11.531 25.812 3.623 1 84.75 195 ALA B C 1
ATOM 5089 O O . ALA B 1 195 ? -12.484 26.578 3.766 1 84.75 195 ALA B O 1
ATOM 5090 N N . SER B 1 196 ? -10.328 26.203 3.578 1 83.19 196 SER B N 1
ATOM 5091 C CA . SER B 1 196 ? -9.992 27.609 3.717 1 83.19 196 SER B CA 1
ATOM 5092 C C . SER B 1 196 ? -10.094 28.344 2.377 1 83.19 196 SER B C 1
ATOM 5094 O O . SER B 1 196 ? -9.977 29.562 2.32 1 83.19 196 SER B O 1
ATOM 5096 N N . ASP B 1 197 ? -10.234 27.609 1.369 1 81.44 197 ASP B N 1
ATOM 5097 C CA . ASP B 1 197 ? -10.344 28.203 0.038 1 81.44 197 ASP B CA 1
ATOM 5098 C C . ASP B 1 197 ? -11.742 28.766 -0.197 1 81.44 197 ASP B C 1
ATOM 5100 O O . ASP B 1 197 ? -12.727 28.016 -0.209 1 81.44 197 ASP B O 1
ATOM 5104 N N . PRO B 1 198 ? -11.797 30.016 -0.357 1 75.25 198 PRO B N 1
ATOM 5105 C CA . PRO B 1 198 ? -13.117 30.609 -0.572 1 75.25 198 PRO B CA 1
ATOM 5106 C C . PRO B 1 198 ? -13.789 30.125 -1.853 1 75.25 198 PRO B C 1
ATOM 5108 O O . PRO B 1 198 ? -15.016 30.094 -1.944 1 75.25 198 PRO B O 1
ATOM 5111 N N . ALA B 1 199 ? -13.047 29.781 -2.807 1 72 199 ALA B N 1
ATOM 5112 C CA . ALA B 1 199 ? -13.57 29.312 -4.09 1 72 199 ALA B CA 1
ATOM 5113 C C . ALA B 1 199 ? -13.742 27.797 -4.102 1 72 199 ALA B C 1
ATOM 5115 O O . ALA B 1 199 ? -14.141 27.219 -5.117 1 72 199 ALA B O 1
ATOM 5116 N N . GLY B 1 200 ? -13.547 27.266 -2.941 1 70.38 200 GLY B N 1
ATOM 5117 C CA . GLY B 1 200 ? -13.523 25.812 -2.93 1 70.38 200 GLY B CA 1
ATOM 5118 C C . GLY B 1 200 ? -14.898 25.188 -2.764 1 70.38 200 GLY B C 1
ATOM 5119 O O . GLY B 1 200 ? -15.891 25.906 -2.594 1 70.38 200 GLY B O 1
ATOM 5120 N N . SER B 1 201 ? -14.914 23.875 -3.094 1 67.38 201 SER B N 1
ATOM 5121 C CA . SER B 1 201 ? -16.156 23.109 -3.076 1 67.38 201 SER B CA 1
ATOM 5122 C C . SER B 1 201 ? -16.703 22.984 -1.659 1 67.38 201 SER B C 1
ATOM 5124 O O . SER B 1 201 ? -17.891 22.719 -1.47 1 67.38 201 SER B O 1
ATOM 5126 N N . LEU B 1 202 ? -15.727 23.156 -0.756 1 70.19 202 LEU B N 1
ATOM 5127 C CA . LEU B 1 202 ? -16.156 23.047 0.632 1 70.19 202 LEU B CA 1
ATOM 5128 C C . LEU B 1 202 ? -16.469 24.438 1.209 1 70.19 202 LEU B C 1
ATOM 5130 O O . LEU B 1 202 ? -15.766 25.406 0.915 1 70.19 202 LEU B O 1
ATOM 5134 N N . ALA B 1 203 ? -17.797 24.625 1.468 1 62.28 203 ALA B N 1
ATOM 5135 C CA . ALA B 1 203 ? -18.172 25.922 2.031 1 62.28 203 ALA B CA 1
ATOM 5136 C C . ALA B 1 203 ? -17.141 26.391 3.057 1 62.28 203 ALA B C 1
ATOM 5138 O O . ALA B 1 203 ? -16.703 25.609 3.898 1 62.28 203 ALA B O 1
ATOM 5139 N N . PRO B 1 204 ? -16.734 27.688 2.541 1 61.06 204 PRO B N 1
ATOM 5140 C CA . PRO B 1 204 ? -15.875 28.297 3.555 1 61.06 204 PRO B CA 1
ATOM 5141 C C . PRO B 1 204 ? -16.531 28.375 4.93 1 61.06 204 PRO B C 1
ATOM 5143 O O . PRO B 1 204 ? -17.75 28.594 5.031 1 61.06 204 PRO B O 1
ATOM 5146 N N . GLY B 1 205 ? -16.156 27.516 5.891 1 59.44 205 GLY B N 1
ATOM 5147 C CA . GLY B 1 205 ? -16.75 27.562 7.219 1 59.44 205 GLY B CA 1
ATOM 5148 C C . GLY B 1 205 ? -16.234 26.469 8.141 1 59.44 205 GLY B C 1
ATOM 5149 O O . GLY B 1 205 ? -15.352 25.703 7.766 1 59.44 205 GLY B O 1
ATOM 5150 N N . ASN B 1 206 ? -16.734 26.594 9.305 1 61.25 206 ASN B N 1
ATOM 5151 C CA . ASN B 1 206 ? -16.25 25.828 10.445 1 61.25 206 ASN B CA 1
ATOM 5152 C C . ASN B 1 206 ? -16.922 24.453 10.539 1 61.25 206 ASN B C 1
ATOM 5154 O O . ASN B 1 206 ? -16.562 23.641 11.375 1 61.25 206 ASN B O 1
ATOM 5158 N N . THR B 1 207 ? -17.875 24.266 9.531 1 64.12 207 THR B N 1
ATOM 5159 C CA . THR B 1 207 ? -18.516 22.953 9.648 1 64.12 207 THR B CA 1
ATOM 5160 C C . THR B 1 207 ? -18.484 22.219 8.312 1 64.12 207 THR B C 1
ATOM 5162 O O . THR B 1 207 ? -18.734 22.812 7.262 1 64.12 207 THR B O 1
ATOM 5165 N N . VAL B 1 208 ? -17.875 21.109 8.281 1 65.38 208 VAL B N 1
ATOM 5166 C CA . VAL B 1 208 ? -17.828 20.266 7.102 1 65.38 208 VAL B CA 1
ATOM 5167 C C . VAL B 1 208 ? -18.766 19.062 7.285 1 65.38 208 VAL B C 1
ATOM 5169 O O . VAL B 1 208 ? -18.812 18.469 8.367 1 65.38 208 VAL B O 1
ATOM 5172 N N . LYS B 1 209 ? -19.688 18.891 6.438 1 65.75 209 LYS B N 1
ATOM 5173 C CA . LYS B 1 209 ? -20.516 17.703 6.422 1 65.75 209 LYS B CA 1
ATOM 5174 C C . LYS B 1 209 ? -19.844 16.578 5.645 1 65.75 209 LYS B C 1
ATOM 5176 O O . LYS B 1 209 ? -19.078 16.828 4.707 1 65.75 209 LYS B O 1
ATOM 5181 N N . ILE B 1 210 ? -19.984 15.477 6.398 1 63.59 210 ILE B N 1
ATOM 5182 C CA . ILE B 1 210 ? -19.5 14.281 5.707 1 63.59 210 ILE B CA 1
ATOM 5183 C C . ILE B 1 210 ? -20.328 14.047 4.449 1 63.59 210 ILE B C 1
ATOM 5185 O O . ILE B 1 210 ? -21.484 13.617 4.531 1 63.59 210 ILE B O 1
ATOM 5189 N N . ASP B 1 211 ? -19.875 14.539 3.447 1 66 211 ASP B N 1
ATOM 5190 C CA . ASP B 1 211 ? -20.609 14.211 2.229 1 66 211 ASP B CA 1
ATOM 5191 C C . ASP B 1 211 ? -19.656 13.805 1.106 1 66 211 ASP B C 1
ATOM 5193 O O . ASP B 1 211 ? -18.438 13.781 1.295 1 66 211 ASP B O 1
ATOM 5197 N N . ASN B 1 212 ? -20.219 13.281 0.218 1 67.06 212 ASN B N 1
ATOM 5198 C CA . ASN B 1 212 ? -1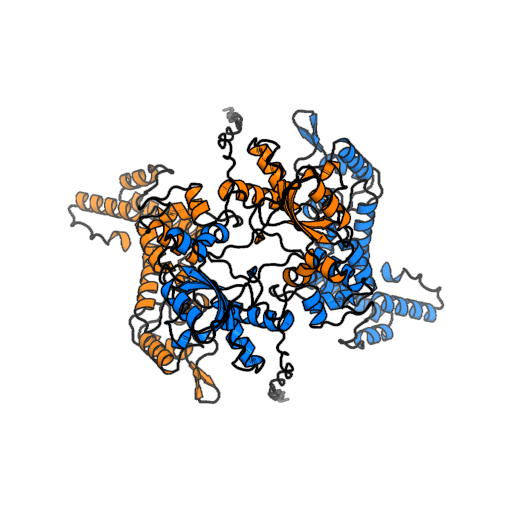9.531 12.867 -1.002 1 67.06 212 ASN B CA 1
ATOM 5199 C C . ASN B 1 212 ? -18.609 13.961 -1.528 1 67.06 212 ASN B C 1
ATOM 5201 O O . ASN B 1 212 ? -17.594 13.664 -2.16 1 67.06 212 ASN B O 1
ATOM 5205 N N . LYS B 1 213 ? -18.875 15.102 -1.017 1 73.25 213 LYS B N 1
ATOM 5206 C CA . LYS B 1 213 ? -18.062 16.219 -1.492 1 73.25 213 LYS B CA 1
ATOM 5207 C C . LYS B 1 213 ? -16.688 16.203 -0.827 1 73.25 213 LYS B C 1
ATOM 5209 O O . LYS B 1 213 ? -15.672 16.438 -1.488 1 73.25 213 LYS B O 1
ATOM 5214 N N . LEU B 1 214 ? -16.734 15.922 0.429 1 79.94 214 LEU B N 1
ATOM 5215 C CA . LEU B 1 214 ? -15.484 15.867 1.17 1 79.94 214 LEU B CA 1
ATOM 5216 C C . LEU B 1 214 ? -14.609 14.719 0.667 1 79.94 214 LEU B C 1
ATOM 5218 O O . LEU B 1 214 ? -13.414 14.914 0.417 1 79.94 214 LEU B O 1
ATOM 5222 N N . VAL B 1 215 ? -15.281 13.648 0.474 1 77.19 215 VAL B N 1
ATOM 5223 C CA . VAL B 1 215 ? -14.578 12.453 0.019 1 77.19 215 VAL B CA 1
ATOM 5224 C C . VAL B 1 215 ? -14 12.688 -1.376 1 77.19 215 VAL B C 1
ATOM 5226 O O . VAL B 1 215 ? -12.867 12.312 -1.657 1 77.19 215 VAL B O 1
ATOM 5229 N N . GLY B 1 216 ? -14.742 13.312 -2.152 1 76.94 216 GLY B N 1
ATOM 5230 C CA . GLY B 1 216 ? -14.297 13.617 -3.502 1 76.94 216 GLY B CA 1
ATOM 5231 C C . GLY B 1 216 ? -13.188 14.648 -3.539 1 76.94 216 GLY B C 1
ATOM 5232 O O . GLY B 1 216 ? -12.219 14.5 -4.285 1 76.94 216 GLY B O 1
ATOM 5233 N N . ALA B 1 217 ? -13.328 15.594 -2.656 1 80.19 217 ALA B N 1
ATOM 5234 C CA . ALA B 1 217 ? -12.352 16.688 -2.629 1 80.19 217 ALA B CA 1
ATOM 5235 C C . ALA B 1 217 ? -10.984 16.188 -2.168 1 80.19 217 ALA B C 1
ATOM 5237 O O . ALA B 1 217 ? -9.953 16.609 -2.682 1 80.19 217 ALA B O 1
ATOM 5238 N N . LEU B 1 218 ? -11.047 15.219 -1.278 1 86 218 LEU B N 1
ATOM 5239 C CA . LEU B 1 218 ? -9.805 14.719 -0.704 1 86 218 LEU B CA 1
ATOM 5240 C C . LEU B 1 218 ? -9.406 13.391 -1.343 1 86 218 LEU B C 1
ATOM 5242 O O . LEU B 1 218 ? -8.391 12.797 -0.971 1 86 218 LEU B O 1
ATOM 5246 N N . ARG B 1 219 ? -10.227 12.938 -2.215 1 83.94 219 ARG B N 1
ATOM 5247 C CA . ARG B 1 219 ? -9.977 11.688 -2.924 1 83.94 219 ARG B CA 1
ATOM 5248 C C . ARG B 1 219 ? -9.766 10.539 -1.946 1 83.94 219 ARG B C 1
ATOM 5250 O O . ARG B 1 219 ? -8.781 9.805 -2.047 1 83.94 219 ARG B O 1
ATOM 5257 N N . LEU B 1 220 ? -10.648 10.43 -1.054 1 83.31 220 LEU B N 1
ATOM 5258 C CA . LEU B 1 220 ? -10.508 9.43 0.006 1 83.31 220 LEU B CA 1
ATOM 5259 C C . LEU B 1 220 ? -11.133 8.109 -0.409 1 83.31 220 LEU B C 1
ATOM 5261 O O . LEU B 1 220 ? -11.078 7.125 0.338 1 83.31 220 LEU B O 1
ATOM 5265 N N . GLY B 1 221 ? -11.758 8 -1.511 1 70.25 221 GLY B N 1
ATOM 5266 C CA . GLY B 1 221 ? -12.484 6.82 -1.941 1 70.25 221 GLY B CA 1
ATOM 5267 C C . GLY B 1 221 ? -11.617 5.582 -2.027 1 70.25 221 GLY B C 1
ATOM 5268 O O . GLY B 1 221 ? -12.086 4.465 -1.801 1 70.25 221 GLY B O 1
ATOM 5269 N N . GLY B 1 222 ? -10.383 5.773 -2.344 1 68 222 GLY B N 1
ATOM 5270 C CA . GLY B 1 222 ? -9.508 4.625 -2.531 1 68 222 GLY B CA 1
ATOM 5271 C C . GLY B 1 222 ? -8.812 4.188 -1.256 1 68 222 GLY B C 1
ATOM 5272 O O . GLY B 1 222 ? -8.148 3.152 -1.229 1 68 222 GLY B O 1
ATOM 5273 N N . GLU B 1 223 ? -9.047 4.891 -0.262 1 74.69 223 GLU B N 1
ATOM 5274 C CA . GLU B 1 223 ? -8.375 4.559 0.987 1 74.69 223 GLU B CA 1
ATOM 5275 C C . GLU B 1 223 ? -9.148 3.51 1.776 1 74.69 223 GLU B C 1
ATOM 5277 O O . GLU B 1 223 ? -10.305 3.74 2.158 1 74.69 223 GLU B O 1
ATOM 5282 N N . LYS B 1 224 ? -8.391 2.387 1.904 1 73 224 LYS B N 1
ATOM 5283 C CA . LYS B 1 224 ? -9.039 1.301 2.639 1 73 224 LYS B CA 1
ATOM 5284 C C . LYS B 1 224 ? -9.328 1.707 4.082 1 73 224 LYS B C 1
ATOM 5286 O O . LYS B 1 224 ? -8.43 2.158 4.797 1 73 224 LYS B O 1
ATOM 5291 N N . ASN B 1 225 ? -10.586 1.675 4.512 1 78 225 ASN B N 1
ATOM 5292 C CA . ASN B 1 225 ? -11.039 1.863 5.887 1 78 225 ASN B CA 1
ATOM 5293 C C . ASN B 1 225 ? -10.641 3.232 6.426 1 78 225 ASN B C 1
ATOM 5295 O O . ASN B 1 225 ? -10.219 3.35 7.582 1 78 225 ASN B O 1
ATOM 5299 N N . PHE B 1 226 ? -10.586 4.25 5.586 1 87.19 226 PHE B N 1
ATOM 5300 C CA . PHE B 1 226 ? -10.289 5.594 6.066 1 87.19 226 PHE B CA 1
ATOM 5301 C C . PHE B 1 226 ? -11.414 6.109 6.961 1 87.19 226 PHE B C 1
ATOM 5303 O O . PHE B 1 226 ? -12.586 6.055 6.59 1 87.19 226 PHE B O 1
ATOM 5310 N N . PRO B 1 227 ? -11.031 6.633 8.094 1 90.75 227 PRO B N 1
ATOM 5311 C CA . PRO B 1 227 ? -12.062 7.066 9.047 1 90.75 227 PRO B CA 1
ATOM 5312 C C . PRO B 1 227 ? -12.562 8.477 8.758 1 90.75 227 PRO B C 1
ATOM 5314 O O . PRO B 1 227 ? -12.328 9.398 9.555 1 90.75 227 PRO B O 1
ATOM 5317 N N . THR B 1 228 ? -13.367 8.609 7.75 1 88.5 228 THR B N 1
ATOM 5318 C CA . THR B 1 228 ? -13.852 9.906 7.293 1 88.5 228 THR B CA 1
ATOM 5319 C C . THR B 1 228 ? -14.758 10.547 8.344 1 88.5 228 THR B C 1
ATOM 5321 O O . THR B 1 228 ? -14.664 11.75 8.609 1 88.5 228 THR B O 1
ATOM 5324 N N . ARG B 1 229 ? -15.602 9.781 8.945 1 87.56 229 ARG B N 1
ATOM 5325 C CA . ARG B 1 229 ? -16.531 10.305 9.953 1 87.56 229 ARG B CA 1
ATOM 5326 C C . ARG B 1 229 ? -15.766 10.867 11.148 1 87.56 229 ARG B C 1
ATOM 5328 O O . ARG B 1 229 ? -16.125 11.93 11.672 1 87.56 229 ARG B O 1
ATOM 5335 N N . ARG B 1 230 ? -14.773 10.18 11.516 1 91.69 230 ARG B N 1
ATOM 5336 C CA . ARG B 1 230 ? -13.977 10.625 12.648 1 91.69 230 ARG B CA 1
ATOM 5337 C C . ARG B 1 230 ? -13.195 11.891 12.312 1 91.69 230 ARG B C 1
ATOM 5339 O O . ARG B 1 230 ? -13.023 12.766 13.164 1 91.69 230 ARG B O 1
ATOM 5346 N N . LEU B 1 231 ? -12.781 11.953 11.109 1 92.56 231 LEU B N 1
ATOM 5347 C CA . LEU B 1 231 ? -12.086 13.148 10.641 1 92.56 231 LEU B CA 1
ATOM 5348 C C . LEU B 1 231 ? -12.984 14.375 10.75 1 92.56 231 LEU B C 1
ATOM 5350 O O . LEU B 1 231 ? -12.57 15.414 11.273 1 92.56 231 LEU B O 1
ATOM 5354 N N . VAL B 1 232 ? -14.156 14.211 10.344 1 89.44 232 VAL B N 1
ATOM 5355 C CA . VAL B 1 232 ? -15.109 15.312 10.328 1 89.44 232 VAL B CA 1
ATOM 5356 C C . VAL B 1 232 ? -15.5 15.68 11.758 1 89.44 232 VAL B C 1
ATOM 5358 O O . VAL B 1 232 ? -15.703 16.859 12.07 1 89.44 232 VAL B O 1
ATOM 5361 N N . SER B 1 233 ? -15.578 14.656 12.562 1 88.94 233 SER B N 1
ATOM 5362 C CA . SER B 1 233 ? -15.891 14.898 13.969 1 88.94 233 SER B CA 1
ATOM 5363 C C . SER B 1 233 ? -14.852 15.797 14.625 1 88.94 233 SER B C 1
ATOM 5365 O O . SER B 1 233 ? -15.195 16.734 15.359 1 88.94 233 SER B O 1
ATOM 5367 N N . ILE B 1 234 ? -13.625 15.586 14.383 1 91.94 234 ILE B N 1
ATOM 5368 C CA . ILE B 1 234 ? -12.562 16.406 14.938 1 91.94 234 ILE B CA 1
ATOM 5369 C C . ILE B 1 234 ? -12.609 17.797 14.312 1 91.94 234 ILE B C 1
ATOM 5371 O O . ILE B 1 234 ? -12.5 18.812 15.016 1 91.94 234 ILE B O 1
ATOM 5375 N N . TRP B 1 235 ? -12.867 17.859 13.039 1 90.5 235 TRP B N 1
ATOM 5376 C CA . TRP B 1 235 ? -12.859 19.109 12.281 1 90.5 235 TRP B CA 1
ATOM 5377 C C . TRP B 1 235 ? -13.938 20.062 12.789 1 90.5 235 TRP B C 1
ATOM 5379 O O . TRP B 1 235 ? -13.719 21.266 12.859 1 90.5 235 TRP B O 1
ATOM 5389 N N . ASN B 1 236 ? -14.984 19.516 13.133 1 88.31 236 ASN B N 1
ATOM 5390 C CA . ASN B 1 236 ? -16.125 20.344 13.508 1 88.31 236 ASN B CA 1
ATOM 5391 C C . ASN B 1 236 ? -15.984 20.875 14.93 1 88.31 236 ASN B C 1
ATOM 5393 O O . ASN B 1 236 ? -16.75 21.766 15.344 1 88.31 236 ASN B O 1
ATOM 5397 N N . ARG B 1 237 ? -15.039 20.391 15.602 1 87.94 237 ARG B N 1
ATOM 5398 C CA . ARG B 1 237 ? -14.711 20.938 16.922 1 87.94 237 ARG B CA 1
ATOM 5399 C C . ARG B 1 237 ? -13.633 22.016 16.812 1 87.94 237 ARG B C 1
ATOM 5401 O O . ARG B 1 237 ? -12.461 21.703 16.594 1 87.94 237 ARG B O 1
ATOM 5408 N N . LYS B 1 238 ? -14.039 23.172 17.094 1 88.75 238 LYS B N 1
ATOM 5409 C CA . LYS B 1 238 ? -13.188 24.328 16.812 1 88.75 238 LYS B CA 1
ATOM 5410 C C . LYS B 1 238 ? -11.859 24.219 17.562 1 88.75 238 LYS B C 1
ATOM 5412 O O . LYS B 1 238 ? -10.797 24.406 16.969 1 88.75 238 LYS B O 1
ATOM 5417 N N . ALA B 1 239 ? -11.898 23.953 18.859 1 89.75 239 ALA B N 1
ATOM 5418 C CA . ALA B 1 239 ? -10.68 23.906 19.672 1 89.75 239 ALA B CA 1
ATOM 5419 C C . ALA B 1 239 ? -9.727 22.828 19.156 1 89.75 239 ALA B C 1
ATOM 5421 O O . ALA B 1 239 ? -8.516 23.062 19.094 1 89.75 239 ALA B O 1
ATOM 5422 N N . TRP B 1 240 ? -10.266 21.75 18.812 1 93.56 240 TRP B N 1
ATOM 5423 C CA . TRP B 1 240 ? -9.453 20.641 18.297 1 93.56 240 TRP B CA 1
ATOM 5424 C C . TRP B 1 240 ? -8.93 20.969 16.906 1 93.56 240 TRP B C 1
ATOM 5426 O O . TRP B 1 240 ? -7.77 20.672 16.594 1 93.56 240 TRP B O 1
ATOM 5436 N N . ARG B 1 241 ? -9.758 21.562 16.062 1 93.06 241 ARG B N 1
ATOM 5437 C CA . ARG B 1 241 ? -9.344 21.938 14.719 1 93.06 241 ARG B CA 1
ATOM 5438 C C . ARG B 1 241 ? -8.125 22.859 14.758 1 93.06 241 ARG B C 1
ATOM 5440 O O . ARG B 1 241 ? -7.164 22.656 14.016 1 93.06 241 ARG B O 1
ATOM 5447 N N . GLU B 1 242 ? -8.164 23.766 15.617 1 94.06 242 GLU B N 1
ATOM 5448 C CA . GLU B 1 242 ? -7.086 24.734 15.727 1 94.06 242 GLU B CA 1
ATOM 5449 C C . GLU B 1 242 ? -5.797 24.078 16.203 1 94.06 242 GLU B C 1
ATOM 5451 O O . GLU B 1 242 ? -4.727 24.297 15.633 1 94.06 242 GLU B O 1
ATOM 5456 N N . ARG B 1 243 ? -5.941 23.281 17.219 1 95.69 243 ARG B N 1
ATOM 5457 C CA . ARG B 1 243 ? -4.758 22.672 17.797 1 95.69 243 ARG B CA 1
ATOM 5458 C C . ARG B 1 243 ? -4.18 21.609 16.875 1 95.69 243 ARG B C 1
ATOM 5460 O O . ARG B 1 243 ? -2.959 21.5 16.734 1 95.69 243 ARG B O 1
ATOM 5467 N N . VAL B 1 244 ? -5.055 20.828 16.234 1 96.75 244 VAL B N 1
ATOM 5468 C CA . VAL B 1 244 ? -4.594 19.781 15.336 1 96.75 244 VAL B CA 1
ATOM 5469 C C . VAL B 1 244 ? -3.93 20.406 14.117 1 96.75 244 VAL B C 1
ATOM 5471 O O . VAL B 1 244 ? -2.945 19.875 13.594 1 96.75 244 VAL B O 1
ATOM 5474 N N . THR B 1 245 ? -4.449 21.516 13.664 1 95.5 245 THR B N 1
ATOM 5475 C CA . THR B 1 245 ? -3.852 22.203 12.531 1 95.5 245 THR B CA 1
ATOM 5476 C C . THR B 1 245 ? -2.439 22.672 12.875 1 95.5 245 THR B C 1
ATOM 5478 O O . THR B 1 245 ? -1.511 22.484 12.086 1 95.5 245 THR B O 1
ATOM 5481 N N . LYS B 1 246 ? -2.297 23.219 14.008 1 96.81 246 LYS B N 1
ATOM 5482 C CA . LYS B 1 246 ? -0.969 23.641 14.445 1 96.81 246 LYS B CA 1
ATOM 5483 C C . LYS B 1 246 ? -0.037 22.453 14.602 1 96.81 246 LYS B C 1
ATOM 5485 O O . LYS B 1 246 ? 1.133 22.516 14.219 1 96.81 246 LYS B O 1
ATOM 5490 N N . TRP B 1 247 ? -0.607 21.438 15.172 1 97.44 247 TRP B N 1
ATOM 5491 C CA . TRP B 1 247 ? 0.138 20.203 15.406 1 97.44 247 TRP B CA 1
ATOM 5492 C C . TRP B 1 247 ? 0.62 19.594 14.094 1 97.44 247 TRP B C 1
ATOM 5494 O O . TRP B 1 247 ? 1.814 19.344 13.914 1 97.44 247 TRP B O 1
ATOM 5504 N N . CYS B 1 248 ? -0.232 19.5 13.102 1 96.75 248 CYS B N 1
ATOM 5505 C CA . CYS B 1 248 ? 0.07 18.859 11.828 1 96.75 248 CYS B CA 1
ATOM 5506 C C . CYS B 1 248 ? 0.938 19.766 10.953 1 96.75 248 CYS B C 1
ATOM 5508 O O . CYS B 1 248 ? 1.487 19.312 9.945 1 96.75 248 CYS B O 1
ATOM 5510 N N . SER B 1 249 ? 1.102 20.984 11.406 1 95.31 249 SER B N 1
ATOM 5511 C CA . SER B 1 249 ? 1.989 21.891 10.688 1 95.31 249 SER B CA 1
ATOM 5512 C C . SER B 1 249 ? 3.451 21.625 11.023 1 95.31 249 SER B C 1
ATOM 5514 O O . SER B 1 249 ? 4.355 22.156 10.375 1 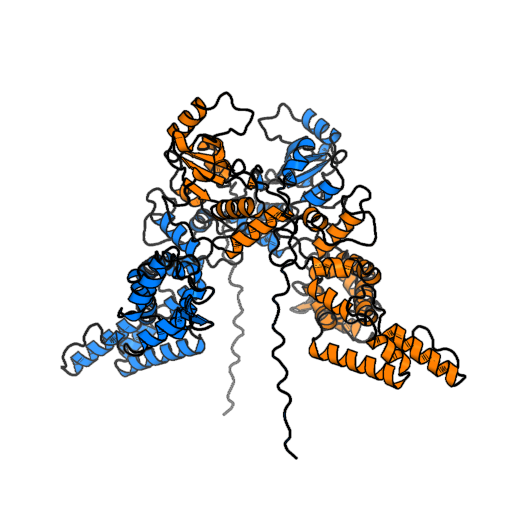95.31 249 SER B O 1
ATOM 5516 N N . THR B 1 250 ? 3.654 20.812 11.984 1 96.5 250 THR B N 1
ATOM 5517 C CA . THR B 1 250 ? 4.996 20.375 12.344 1 96.5 250 THR B CA 1
ATOM 5518 C C . THR B 1 250 ? 5.273 18.969 11.828 1 96.5 250 THR B C 1
ATOM 5520 O O . THR B 1 250 ? 4.344 18.219 11.516 1 96.5 250 THR B O 1
ATOM 5523 N N . ARG B 1 251 ? 6.508 18.656 11.703 1 94.88 251 ARG B N 1
ATOM 5524 C CA . ARG B 1 251 ? 6.859 17.297 11.297 1 94.88 251 ARG B CA 1
ATOM 5525 C C . ARG B 1 251 ? 6.398 16.281 12.328 1 94.88 251 ARG B C 1
ATOM 5527 O O . ARG B 1 251 ? 5.852 15.234 11.969 1 94.88 251 ARG B O 1
ATOM 5534 N N . LEU B 1 252 ? 6.617 16.609 13.57 1 96.25 252 LEU B N 1
ATOM 5535 C CA . LEU B 1 252 ? 6.211 15.734 14.656 1 96.25 252 LEU B CA 1
ATOM 5536 C C . LEU B 1 252 ? 4.711 15.453 14.594 1 96.25 252 LEU B C 1
ATOM 5538 O O . LEU B 1 252 ? 4.289 14.297 14.664 1 96.25 252 LEU B O 1
ATOM 5542 N N . GLY B 1 253 ? 3.992 16.484 14.492 1 96.56 253 GLY B N 1
ATOM 5543 C CA . GLY B 1 253 ? 2.547 16.359 14.43 1 96.56 253 GLY B CA 1
ATOM 5544 C C . GLY B 1 253 ? 2.068 15.602 13.203 1 96.56 253 GLY B C 1
ATOM 5545 O O . GLY B 1 253 ? 1.173 14.758 13.305 1 96.56 253 GLY B O 1
ATOM 5546 N N . MET B 1 254 ? 2.668 15.906 12.148 1 94.69 254 MET B N 1
ATOM 5547 C CA . MET B 1 254 ? 2.301 15.25 10.898 1 94.69 254 MET B CA 1
ATOM 5548 C C . MET B 1 254 ? 2.52 13.742 11 1 94.69 254 MET B C 1
ATOM 5550 O O . MET B 1 254 ? 1.725 12.961 10.469 1 94.69 254 MET B O 1
ATOM 5554 N N . GLU B 1 255 ? 3.525 13.328 11.641 1 94.44 255 GLU B N 1
ATOM 5555 C CA . GLU B 1 255 ? 3.893 11.922 11.703 1 94.44 255 GLU B CA 1
ATOM 5556 C C . GLU B 1 255 ? 3.139 11.203 12.82 1 94.44 255 GLU B C 1
ATOM 5558 O O . GLU B 1 255 ? 2.996 9.977 12.789 1 94.44 255 GLU B O 1
ATOM 5563 N N . THR B 1 256 ? 2.633 11.914 13.766 1 95.94 256 THR B N 1
ATOM 5564 C CA . THR B 1 256 ? 2.07 11.25 14.938 1 95.94 256 THR B CA 1
ATOM 5565 C C . THR B 1 256 ? 0.55 11.383 14.953 1 95.94 256 THR B C 1
ATOM 5567 O O . THR B 1 256 ? -0.131 10.68 15.703 1 95.94 256 THR B O 1
ATOM 5570 N N . PHE B 1 257 ? 0.028 12.273 14.195 1 97.06 257 PHE B N 1
ATOM 5571 C CA . PHE B 1 257 ? -1.416 12.477 14.18 1 97.06 257 PHE B CA 1
ATOM 5572 C C . PHE B 1 257 ? -2.133 11.219 13.688 1 97.06 257 PHE B C 1
ATOM 5574 O O . PHE B 1 257 ? -1.793 10.68 12.641 1 97.06 257 PHE B O 1
ATOM 5581 N N . ASN B 1 258 ? -3.025 10.82 14.453 1 97.06 258 ASN B N 1
ATOM 5582 C CA . ASN B 1 258 ? -3.906 9.695 14.156 1 97.06 258 ASN B CA 1
ATOM 5583 C C . ASN B 1 258 ? -5.371 10.055 14.359 1 97.06 258 ASN B C 1
ATOM 5585 O O . ASN B 1 258 ? -5.785 10.375 15.477 1 97.06 258 ASN B O 1
ATOM 5589 N N . ILE B 1 259 ? -6.105 9.906 13.344 1 96.31 259 ILE B N 1
ATOM 5590 C CA . ILE B 1 259 ? -7.477 10.406 13.336 1 96.31 259 ILE B CA 1
ATOM 5591 C C . ILE B 1 259 ? -8.297 9.656 14.383 1 96.31 259 ILE B C 1
ATOM 5593 O O . ILE B 1 259 ? -8.992 10.281 15.195 1 96.31 259 ILE B O 1
ATOM 5597 N N . SER B 1 260 ? -8.234 8.344 14.359 1 96.06 260 SER B N 1
ATOM 5598 C CA . SER B 1 260 ? -9.047 7.547 15.273 1 96.06 260 SER B CA 1
ATOM 5599 C C . SER B 1 260 ? -8.664 7.805 16.719 1 96.06 260 SER B C 1
ATOM 5601 O O . SER B 1 260 ? -9.539 7.941 17.594 1 96.06 260 SER B O 1
ATOM 5603 N N . ASN B 1 261 ? -7.469 7.922 16.922 1 96.31 261 ASN B N 1
ATOM 5604 C CA . ASN B 1 261 ? -6.992 8.18 18.281 1 96.31 261 ASN B CA 1
ATOM 5605 C C . ASN B 1 261 ? -7.398 9.57 18.766 1 96.31 261 ASN B C 1
ATOM 5607 O O . ASN B 1 261 ? -7.902 9.727 19.875 1 96.31 261 ASN B O 1
ATOM 5611 N N . PHE B 1 262 ? -7.16 10.602 18.016 1 97 262 PHE B N 1
ATOM 5612 C CA . PHE B 1 262 ? -7.469 11.969 18.422 1 97 262 PHE B CA 1
ATOM 5613 C C . PHE B 1 262 ? -8.969 12.156 18.594 1 97 262 PHE B C 1
ATOM 5615 O O . PHE B 1 262 ? -9.414 12.93 19.453 1 97 262 PHE B O 1
ATOM 5622 N N . GLU B 1 263 ? -9.688 11.484 17.703 1 95.06 263 GLU B N 1
ATOM 5623 C CA . GLU B 1 263 ? -11.133 11.539 17.875 1 95.06 263 GLU B CA 1
ATOM 5624 C C . GLU B 1 263 ? -11.547 10.914 19.203 1 95.06 263 GLU B C 1
ATOM 5626 O O . GLU B 1 263 ? -12.438 11.43 19.891 1 95.06 263 GLU B O 1
ATOM 5631 N N . TRP B 1 264 ? -10.961 9.836 19.5 1 94.56 264 TRP B N 1
ATOM 5632 C CA . TRP B 1 264 ? -11.234 9.195 20.781 1 94.56 264 TRP B CA 1
ATOM 5633 C C . TRP B 1 264 ? -10.883 10.125 21.938 1 94.56 264 TRP B C 1
ATOM 5635 O O . TRP B 1 264 ? -11.641 10.242 22.906 1 94.56 264 TRP B O 1
ATOM 5645 N N . LEU B 1 265 ? -9.766 10.742 21.891 1 94.62 265 LEU B N 1
ATOM 5646 C CA . LEU B 1 265 ? -9.359 11.695 22.922 1 94.62 265 LEU B CA 1
ATOM 5647 C C . LEU B 1 265 ? -10.391 12.82 23.062 1 94.62 265 LEU B C 1
ATOM 5649 O O . LEU B 1 265 ? -10.727 13.219 24.172 1 94.62 265 LEU B O 1
ATOM 5653 N N . ALA B 1 266 ? -10.836 13.305 21.953 1 92.75 266 ALA B N 1
ATOM 5654 C CA . ALA B 1 266 ? -11.812 14.391 21.953 1 92.75 266 ALA B CA 1
ATOM 5655 C C . ALA B 1 266 ? -13.125 13.953 22.609 1 92.75 266 ALA B C 1
ATOM 5657 O O . ALA B 1 266 ? -13.812 14.75 23.234 1 92.75 266 ALA B O 1
ATOM 5658 N N . ARG B 1 267 ? -13.398 12.719 22.453 1 89.38 267 ARG B N 1
ATOM 5659 C CA . ARG B 1 267 ? -14.656 12.188 22.953 1 89.38 267 ARG B CA 1
ATOM 5660 C C . ARG B 1 267 ? -14.625 12.062 24.484 1 89.38 267 ARG B C 1
ATOM 5662 O O . ARG B 1 267 ? -15.672 12.008 25.125 1 89.38 267 ARG B O 1
ATOM 5669 N N . LEU B 1 268 ? -13.484 12.062 25.062 1 89.06 268 LEU B N 1
ATOM 5670 C CA . LEU B 1 268 ? -13.344 11.891 26.5 1 89.06 268 LEU B CA 1
ATOM 5671 C C . LEU B 1 268 ? -13.656 13.188 27.234 1 89.06 268 LEU B C 1
ATOM 5673 O O . LEU B 1 268 ? -13.828 13.188 28.453 1 89.06 268 LEU B O 1
ATOM 5677 N N . ARG B 1 269 ? -13.703 14.281 26.672 1 87.38 269 ARG B N 1
ATOM 5678 C CA . ARG B 1 269 ? -14.164 15.57 27.172 1 87.38 269 ARG B CA 1
ATOM 5679 C C . ARG B 1 269 ? -13.242 16.094 28.266 1 87.38 269 ARG B C 1
ATOM 5681 O O . ARG B 1 269 ? -13.703 16.688 29.25 1 87.38 269 ARG B O 1
ATOM 5688 N N . ILE B 1 270 ? -12 15.734 28.219 1 88.69 270 ILE B N 1
ATOM 5689 C CA . ILE B 1 270 ? -10.945 16.297 29.047 1 88.69 270 ILE B CA 1
ATOM 5690 C C . ILE B 1 270 ? -9.875 16.938 28.172 1 88.69 270 ILE B C 1
ATOM 5692 O O . ILE B 1 270 ? -8.68 16.688 28.359 1 88.69 270 ILE B O 1
ATOM 5696 N N . ASP B 1 271 ? -10.281 17.734 27.312 1 90.38 271 ASP B N 1
ATOM 5697 C CA . ASP B 1 271 ? -9.477 18.281 26.234 1 90.38 271 ASP B CA 1
ATOM 5698 C C . ASP B 1 271 ? -8.227 18.984 26.766 1 90.38 271 ASP B C 1
ATOM 5700 O O . ASP B 1 271 ? -7.141 18.844 26.203 1 90.38 271 ASP B O 1
ATOM 5704 N N . GLU B 1 272 ? -8.359 19.719 27.828 1 87.81 272 GLU B N 1
ATOM 5705 C CA . GLU B 1 272 ? -7.258 20.516 28.344 1 87.81 272 GLU B CA 1
ATOM 5706 C C . GLU B 1 272 ? -6.066 19.641 28.734 1 87.81 272 GLU B C 1
ATOM 5708 O O . GLU B 1 272 ? -4.914 20.062 28.594 1 87.81 272 GLU B O 1
ATOM 5713 N N . TYR B 1 273 ? -6.426 18.531 29.203 1 87.69 273 TYR B N 1
ATOM 5714 C CA . TYR B 1 273 ? -5.375 17.578 29.578 1 87.69 273 TYR B CA 1
ATOM 5715 C C . TYR B 1 273 ? -4.5 17.25 28.375 1 87.69 273 TYR B C 1
ATOM 5717 O O . TYR B 1 273 ? -3.271 17.234 28.484 1 87.69 273 TYR B O 1
ATOM 5725 N N . TRP B 1 274 ? -5.141 17 27.312 1 93.12 274 TRP B N 1
ATOM 5726 C CA . TRP B 1 274 ? -4.418 16.656 26.078 1 93.12 274 TRP B CA 1
ATOM 5727 C C . TRP B 1 274 ? -3.738 17.891 25.5 1 93.12 274 TRP B C 1
ATOM 5729 O O . TRP B 1 274 ? -2.621 17.812 24.984 1 93.12 274 TRP B O 1
ATOM 5739 N N . PHE B 1 275 ? -4.426 19.016 25.562 1 94.31 275 PHE B N 1
ATOM 5740 C CA . PHE B 1 275 ? -3.932 20.25 24.984 1 94.31 275 PHE B CA 1
ATOM 5741 C C . PHE B 1 275 ? -2.66 20.719 25.688 1 94.31 275 PHE B C 1
ATOM 5743 O O . PHE B 1 275 ? -1.773 21.297 25.062 1 94.31 275 PHE B O 1
ATOM 5750 N N . ASP B 1 276 ? -2.578 20.422 26.906 1 92.56 276 ASP B N 1
ATOM 5751 C CA . ASP B 1 276 ? -1.369 20.781 27.641 1 92.56 276 ASP B CA 1
ATOM 5752 C C . ASP B 1 276 ? -0.142 20.094 27.047 1 92.56 276 ASP B C 1
ATOM 5754 O O . ASP B 1 276 ? 0.906 20.719 26.891 1 92.56 276 ASP B O 1
ATOM 5758 N N . THR B 1 277 ? -0.338 18.875 26.797 1 94.06 277 THR B N 1
ATOM 5759 C CA . THR B 1 277 ? 0.753 18.109 26.219 1 94.06 277 THR B CA 1
ATOM 5760 C C . THR B 1 277 ? 1.097 18.641 24.828 1 94.06 277 THR B C 1
ATOM 5762 O O . THR B 1 277 ? 2.27 18.844 24.5 1 94.06 277 THR B O 1
ATOM 5765 N N . LEU B 1 278 ? 0.109 18.859 24.016 1 96.94 278 LEU B N 1
ATOM 5766 C CA . LEU B 1 278 ? 0.311 19.344 22.656 1 96.94 278 LEU B CA 1
ATOM 5767 C C . LEU B 1 278 ? 0.976 20.719 22.672 1 96.94 278 LEU B C 1
ATOM 5769 O O . LEU B 1 278 ? 1.945 20.953 21.953 1 96.94 278 LEU B O 1
ATOM 5773 N N . ASP B 1 279 ? 0.485 21.547 23.547 1 96.5 279 ASP B N 1
ATOM 5774 C CA . ASP B 1 279 ? 0.984 22.922 23.609 1 96.5 279 ASP B CA 1
ATOM 5775 C C . ASP B 1 279 ? 2.424 22.953 24.109 1 96.5 279 ASP B C 1
ATOM 5777 O O . ASP B 1 279 ? 3.234 23.766 23.641 1 96.5 279 ASP B O 1
ATOM 5781 N N . ALA B 1 280 ? 2.682 22.156 25.031 1 95.31 280 ALA B N 1
ATOM 5782 C CA . ALA B 1 280 ? 4.047 22.094 25.547 1 95.31 280 ALA B CA 1
ATOM 5783 C C . ALA B 1 280 ? 5.023 21.672 24.453 1 95.31 280 ALA B C 1
ATOM 5785 O O . ALA B 1 280 ? 6.102 22.25 24.312 1 95.31 280 ALA B O 1
ATOM 5786 N N . ALA B 1 281 ? 4.672 20.656 23.781 1 96.88 281 ALA B N 1
ATOM 5787 C CA . ALA B 1 281 ? 5.52 20.188 22.688 1 96.88 281 ALA B CA 1
ATOM 5788 C C . ALA B 1 281 ? 5.66 21.266 21.609 1 96.88 281 ALA B C 1
ATOM 5790 O O . ALA B 1 281 ? 6.754 21.484 21.078 1 96.88 281 ALA B O 1
ATOM 5791 N N . LEU B 1 282 ? 4.562 21.891 21.297 1 97.38 282 LEU B N 1
ATOM 5792 C CA . LEU B 1 282 ? 4.57 22.922 20.266 1 97.38 282 LEU B CA 1
ATOM 5793 C C . LEU B 1 282 ? 5.457 24.094 20.703 1 97.38 282 LEU B C 1
ATOM 5795 O O . LEU B 1 282 ? 6.184 24.656 19.875 1 97.38 282 LEU B O 1
ATOM 5799 N N . HIS B 1 283 ? 5.348 24.406 21.906 1 96.44 283 HIS B N 1
ATOM 5800 C CA . HIS B 1 283 ? 6.176 25.484 22.438 1 96.44 283 HIS B CA 1
ATOM 5801 C C . HIS B 1 283 ? 7.66 25.156 22.281 1 96.44 283 HIS B C 1
ATOM 5803 O O . HIS B 1 283 ? 8.445 26.016 21.875 1 96.44 283 HIS B O 1
ATOM 5809 N N . THR B 1 284 ? 7.98 23.984 22.641 1 96.19 284 THR B N 1
ATOM 5810 C CA . THR B 1 284 ? 9.367 23.547 22.531 1 96.19 284 THR B CA 1
ATOM 5811 C C . THR B 1 284 ? 9.828 23.594 21.078 1 96.19 284 THR B C 1
ATOM 5813 O O . THR B 1 284 ? 10.93 24.047 20.781 1 96.19 284 THR B O 1
ATOM 5816 N N . LEU B 1 285 ? 8.992 23.125 20.172 1 96.62 285 LEU B N 1
ATOM 5817 C CA . LEU B 1 285 ? 9.336 23.109 18.75 1 96.62 285 LEU B CA 1
ATOM 5818 C C . LEU B 1 285 ? 9.539 24.516 18.219 1 96.62 285 LEU B C 1
ATOM 5820 O O . LEU B 1 285 ? 10.367 24.75 17.344 1 96.62 285 LEU B O 1
ATOM 5824 N N . GLU B 1 286 ? 8.852 25.422 18.75 1 95.31 286 GLU B N 1
ATOM 5825 C CA . GLU B 1 286 ? 8.969 26.828 18.344 1 95.31 286 GLU B CA 1
ATOM 5826 C C . GLU B 1 286 ? 10.234 27.453 18.922 1 95.31 286 GLU B C 1
ATOM 5828 O O . GLU B 1 286 ? 10.852 28.312 18.297 1 95.31 286 GLU B O 1
ATOM 5833 N N . ALA B 1 287 ? 10.578 27.047 20.062 1 95.19 287 ALA B N 1
ATOM 5834 C CA . ALA B 1 287 ? 11.688 27.641 20.781 1 95.19 287 ALA B CA 1
ATOM 5835 C C . ALA B 1 287 ? 13.023 27.125 20.266 1 95.19 287 ALA B C 1
ATOM 5837 O O . ALA B 1 287 ? 14.047 27.828 20.344 1 95.19 287 ALA B O 1
ATOM 5838 N N . LEU B 1 288 ? 13.039 25.984 19.766 1 95.25 288 LEU B N 1
ATOM 5839 C CA . LEU B 1 288 ? 14.281 25.422 19.25 1 95.25 288 LEU B CA 1
ATOM 5840 C C . LEU B 1 288 ? 14.664 26.078 17.938 1 95.25 288 LEU B C 1
ATOM 5842 O O . LEU B 1 288 ? 13.805 26.359 17.094 1 95.25 288 LEU B O 1
ATOM 5846 N N . PRO B 1 289 ? 15.945 26.328 17.766 1 94 289 PRO B N 1
ATOM 5847 C CA . PRO B 1 289 ? 16.422 26.953 16.516 1 94 289 PRO B CA 1
ATOM 5848 C C . PRO B 1 289 ? 16.484 25.969 15.352 1 94 289 PRO B C 1
ATOM 5850 O O . PRO B 1 289 ? 17.547 25.781 14.75 1 94 289 PRO B O 1
ATOM 5853 N N . LEU B 1 290 ? 15.438 25.344 15.047 1 93 290 LEU B N 1
ATOM 5854 C CA . LEU B 1 290 ? 15.312 24.406 13.938 1 93 290 LEU B CA 1
ATOM 5855 C C . LEU B 1 290 ? 14 24.625 13.188 1 93 290 LEU B C 1
ATOM 5857 O O . LEU B 1 290 ? 13.047 25.172 13.75 1 93 290 LEU B O 1
ATOM 5861 N N . ASP B 1 291 ? 14.039 24.266 11.93 1 91.81 291 ASP B N 1
ATOM 5862 C CA . ASP B 1 291 ? 12.797 24.281 11.164 1 91.81 291 ASP B CA 1
ATOM 5863 C C . ASP B 1 291 ? 11.852 23.172 11.609 1 91.81 291 ASP B C 1
ATOM 5865 O O . ASP B 1 291 ? 12.055 22.016 11.281 1 91.81 291 ASP B O 1
ATOM 5869 N N . LYS B 1 292 ? 10.828 23.562 12.328 1 92.94 292 LYS B N 1
ATOM 5870 C CA . LYS B 1 292 ? 9.906 22.594 12.914 1 92.94 292 LYS B CA 1
ATOM 5871 C C . LYS B 1 292 ? 9.172 21.812 11.836 1 92.94 292 LYS B C 1
ATOM 5873 O O . LYS B 1 292 ? 8.586 20.75 12.109 1 92.94 292 LYS B O 1
ATOM 5878 N N . LYS B 1 293 ? 9.18 22.234 10.633 1 91 293 LYS B N 1
ATOM 5879 C CA . LYS B 1 293 ? 8.5 21.562 9.523 1 91 293 LYS B CA 1
ATOM 5880 C C . LYS B 1 293 ? 9.359 20.438 8.953 1 91 293 LYS B C 1
ATOM 5882 O O . LYS B 1 293 ? 8.836 19.469 8.414 1 91 293 LYS B O 1
ATOM 5887 N N . ALA B 1 294 ? 10.594 20.531 9.125 1 88.75 294 ALA B N 1
ATOM 5888 C CA . ALA B 1 294 ? 11.508 19.594 8.461 1 88.75 294 ALA B CA 1
ATOM 5889 C C . ALA B 1 294 ? 12.141 18.641 9.477 1 88.75 294 ALA B C 1
ATOM 5891 O O . ALA B 1 294 ? 12.5 17.516 9.133 1 88.75 294 ALA B O 1
ATOM 5892 N N . TYR B 1 295 ? 12.203 19.188 10.695 1 91.12 295 TYR B N 1
ATOM 5893 C CA . TYR B 1 295 ? 13.016 18.406 11.625 1 91.12 295 TYR B CA 1
ATOM 5894 C C . TYR B 1 295 ? 12.188 17.969 12.828 1 91.12 295 TYR B C 1
ATOM 5896 O O . TYR B 1 295 ? 11.062 18.438 13.016 1 91.12 295 TYR B O 1
ATOM 5904 N N . LEU B 1 296 ? 12.766 16.984 13.562 1 93.12 296 LEU B N 1
ATOM 5905 C CA . LEU B 1 296 ? 12.219 16.438 14.805 1 93.12 296 LEU B CA 1
ATOM 5906 C C . LEU B 1 296 ? 10.93 15.664 14.531 1 93.12 296 LEU B C 1
ATOM 5908 O O . LEU B 1 296 ? 9.867 16.047 15.023 1 93.12 296 LEU B O 1
ATOM 5912 N N . GLY B 1 297 ? 11.094 14.625 13.875 1 93 297 GLY B N 1
ATOM 5913 C CA . GLY B 1 297 ? 9.984 13.711 13.641 1 93 297 GLY B CA 1
ATOM 5914 C C . GLY B 1 297 ? 9.695 12.812 14.828 1 93 297 GLY B C 1
ATOM 5915 O O . GLY B 1 297 ? 10.188 13.062 15.938 1 93 297 GLY B O 1
ATOM 5916 N N . ARG B 1 298 ? 8.961 11.859 14.625 1 93.94 298 ARG B N 1
ATOM 5917 C CA . ARG B 1 298 ? 8.469 10.969 15.68 1 93.94 298 ARG B CA 1
ATOM 5918 C C . ARG B 1 298 ? 9.617 10.273 16.391 1 93.94 298 ARG B C 1
ATOM 5920 O O . ARG B 1 298 ? 9.68 10.273 17.625 1 93.94 298 ARG B O 1
ATOM 5927 N N . GLU B 1 299 ? 10.508 9.703 15.641 1 92.06 299 GLU B N 1
ATOM 5928 C CA . GLU B 1 299 ? 11.602 8.93 16.219 1 92.06 299 GLU B CA 1
ATOM 5929 C C . GLU B 1 299 ? 12.555 9.828 17 1 92.06 299 GLU B C 1
ATOM 5931 O O . GLU B 1 299 ? 12.953 9.492 18.125 1 92.06 299 GLU B O 1
ATOM 5936 N N . GLU B 1 300 ? 12.891 10.93 16.453 1 93.12 300 GLU B N 1
ATOM 5937 C CA . GLU B 1 300 ? 13.805 11.867 17.109 1 93.12 300 GLU B CA 1
ATOM 5938 C C . GLU B 1 300 ? 13.188 12.438 18.375 1 93.12 300 GLU B C 1
ATOM 5940 O O . GLU B 1 300 ? 13.859 12.539 19.406 1 93.12 300 GLU B O 1
ATOM 5945 N N . TRP B 1 301 ? 11.953 12.789 18.281 1 96.06 301 TRP B N 1
ATOM 5946 C CA . TRP B 1 301 ? 11.281 13.336 19.453 1 96.06 301 TRP B CA 1
ATOM 5947 C C . TRP B 1 301 ? 11.203 12.297 20.562 1 96.06 301 TRP B C 1
ATOM 5949 O O . TRP B 1 301 ? 11.375 12.625 21.734 1 96.06 301 TRP B O 1
ATOM 5959 N N . SER B 1 302 ? 10.898 11.094 20.203 1 95.12 302 SER B N 1
ATOM 5960 C CA . SER B 1 302 ? 10.828 10.023 21.203 1 95.12 302 SER B CA 1
ATOM 5961 C C . SER B 1 302 ? 12.148 9.867 21.938 1 95.12 302 SER B C 1
ATOM 5963 O O . SER B 1 302 ? 12.164 9.625 23.156 1 95.12 302 SER B O 1
ATOM 5965 N N . ARG B 1 303 ? 13.172 10.023 21.25 1 94.31 303 ARG B N 1
ATOM 5966 C CA . ARG B 1 303 ? 14.492 9.945 21.875 1 94.31 303 ARG B CA 1
ATOM 5967 C C . ARG B 1 303 ? 14.719 11.109 22.828 1 94.31 303 ARG B C 1
ATOM 5969 O O . ARG B 1 303 ? 15.234 10.922 23.922 1 94.31 303 ARG B O 1
ATOM 5976 N N . LEU B 1 304 ? 14.344 12.281 22.406 1 94.94 304 LEU B N 1
ATOM 5977 C CA . LEU B 1 304 ? 14.469 13.469 23.234 1 94.94 304 LEU B CA 1
ATOM 5978 C C . LEU B 1 304 ? 13.594 13.344 24.484 1 94.94 304 LEU B C 1
ATOM 5980 O O . LEU B 1 304 ? 14.062 13.609 25.594 1 94.94 304 LEU B O 1
ATOM 5984 N N . ALA B 1 305 ? 12.414 12.914 24.281 1 95.31 305 ALA B N 1
ATOM 5985 C CA . ALA B 1 305 ? 11.469 12.805 25.391 1 95.31 305 ALA B CA 1
ATOM 5986 C C . ALA B 1 305 ? 11.938 11.781 26.422 1 95.31 305 ALA B C 1
ATOM 5988 O O . ALA B 1 305 ? 11.844 12.016 27.625 1 95.31 305 ALA B O 1
ATOM 5989 N N . ARG B 1 306 ? 12.414 10.688 25.984 1 93.5 306 ARG B N 1
ATOM 5990 C CA . ARG B 1 306 ? 12.891 9.641 26.891 1 93.5 306 ARG B CA 1
ATOM 5991 C C . ARG B 1 306 ? 14.055 10.133 27.734 1 93.5 306 ARG B C 1
ATOM 5993 O O . ARG B 1 306 ? 14.156 9.789 28.922 1 93.5 306 ARG B O 1
ATOM 6000 N N . ALA B 1 307 ? 14.844 10.938 27.141 1 92.56 307 ALA B N 1
ATOM 6001 C CA . ALA B 1 307 ? 16.062 11.375 27.828 1 92.56 307 ALA B CA 1
ATOM 6002 C C . ALA B 1 307 ? 15.797 12.609 28.672 1 92.56 307 ALA B C 1
ATOM 6004 O O . ALA B 1 307 ? 16.453 12.82 29.703 1 92.56 307 ALA B O 1
ATOM 6005 N N . LEU B 1 308 ? 14.859 13.453 28.312 1 92.5 308 LEU B N 1
ATOM 6006 C CA . LEU B 1 308 ? 14.836 14.789 28.875 1 92.5 308 LEU B CA 1
ATOM 6007 C C . LEU B 1 308 ? 13.531 15.039 29.641 1 92.5 308 LEU B C 1
ATOM 6009 O O . LEU B 1 308 ? 13.445 15.977 30.438 1 92.5 308 LEU B O 1
ATOM 6013 N N . ASP B 1 309 ? 12.562 14.203 29.312 1 88.44 309 ASP B N 1
ATOM 6014 C CA . ASP B 1 309 ? 11.273 14.445 29.938 1 88.44 309 ASP B CA 1
ATOM 6015 C C . ASP B 1 309 ? 11.383 14.414 31.469 1 88.44 309 ASP B C 1
ATOM 6017 O O . ASP B 1 309 ? 11.969 13.484 32.031 1 88.44 309 ASP B O 1
ATOM 6021 N N . GLY B 1 310 ? 10.859 15.398 32.125 1 81 310 GLY B N 1
ATOM 6022 C CA . GLY B 1 310 ? 10.781 15.414 33.594 1 81 310 GLY B CA 1
ATOM 6023 C C . GLY B 1 310 ? 12.102 15.766 34.25 1 81 310 GLY B C 1
ATOM 6024 O O . GLY B 1 310 ? 12.195 15.789 35.469 1 81 310 GLY B O 1
ATOM 6025 N N . LYS B 1 311 ? 13.078 16 33.5 1 83.31 311 LYS B N 1
ATOM 6026 C CA . LYS B 1 311 ? 14.375 16.328 34.094 1 83.31 311 LYS B CA 1
ATOM 6027 C C . LYS B 1 311 ? 14.367 17.75 34.656 1 83.31 311 LYS B C 1
ATOM 6029 O O . LYS B 1 311 ? 13.719 18.641 34.125 1 83.31 311 LYS B O 1
ATOM 6034 N N . THR B 1 312 ? 15.102 17.828 35.781 1 80.44 312 THR B N 1
ATOM 6035 C CA . THR B 1 312 ? 15.273 19.141 36.406 1 80.44 312 THR B CA 1
ATOM 6036 C C . THR B 1 312 ? 16.297 19.969 35.625 1 80.44 312 THR B C 1
ATOM 6038 O O . THR B 1 312 ? 17.062 19.438 34.844 1 80.44 312 THR B O 1
ATOM 6041 N N . ARG B 1 313 ? 16.328 21.266 35.938 1 79.19 313 ARG B N 1
ATOM 6042 C CA . ARG B 1 313 ? 17.203 22.203 35.219 1 79.19 313 ARG B CA 1
ATOM 6043 C C . ARG B 1 313 ? 18.672 21.812 35.406 1 79.19 313 ARG B C 1
ATOM 6045 O O . ARG B 1 313 ? 19.453 21.922 34.469 1 79.19 313 ARG B O 1
ATOM 6052 N N . ASP B 1 314 ? 18.938 21.375 36.531 1 77.75 314 ASP B N 1
ATOM 6053 C CA . ASP B 1 314 ? 20.328 21.047 36.844 1 77.75 314 ASP B CA 1
ATOM 6054 C C . ASP B 1 314 ? 20.75 19.781 36.094 1 77.75 314 ASP B C 1
ATOM 6056 O O . ASP B 1 314 ? 21.891 19.688 35.625 1 77.75 314 ASP B O 1
ATOM 6060 N N . ASP B 1 315 ? 19.828 18.938 35.906 1 87.31 315 ASP B N 1
ATOM 6061 C CA . ASP B 1 315 ? 20.125 17.656 35.281 1 87.31 315 ASP B CA 1
ATOM 6062 C C . ASP B 1 315 ? 20.016 17.734 33.75 1 87.31 315 ASP B C 1
ATOM 6064 O O . ASP B 1 315 ? 20.516 16.875 33.031 1 87.31 315 ASP B O 1
ATOM 6068 N N . LEU B 1 316 ? 19.422 18.781 33.375 1 87.19 316 LEU B N 1
ATOM 6069 C CA . LEU B 1 316 ? 19.078 18.906 31.969 1 87.19 316 LEU B CA 1
ATOM 6070 C C . LEU B 1 316 ? 20.344 19.016 31.125 1 87.19 316 LEU B C 1
ATOM 6072 O O . LEU B 1 316 ? 20.438 18.406 30.047 1 87.19 316 LEU B O 1
ATOM 6076 N N . SER B 1 317 ? 21.297 19.781 31.625 1 86.62 317 SER B N 1
ATOM 6077 C CA . SER B 1 317 ? 22.516 20 30.859 1 86.62 317 SER B CA 1
ATOM 6078 C C . SER B 1 317 ? 23.281 18.688 30.641 1 86.62 317 SER B C 1
ATOM 6080 O O . SER B 1 317 ? 23.766 18.422 29.547 1 86.62 317 SER B O 1
ATOM 6082 N N . ILE B 1 318 ? 23.25 17.969 31.672 1 88.62 318 ILE B N 1
ATOM 6083 C CA . ILE B 1 318 ? 23.953 16.688 31.609 1 88.62 318 ILE B CA 1
ATOM 6084 C C . ILE B 1 318 ? 23.234 15.734 30.688 1 88.62 318 ILE B C 1
ATOM 6086 O O . ILE B 1 318 ? 23.859 15.047 29.875 1 88.62 318 ILE B O 1
ATOM 6090 N N . ALA B 1 319 ? 21.984 15.734 30.844 1 92.56 319 ALA B N 1
ATOM 6091 C CA . ALA B 1 319 ? 21.172 14.828 30.047 1 92.56 319 ALA B CA 1
ATOM 6092 C C . ALA B 1 319 ? 21.25 15.188 28.562 1 92.56 319 ALA B C 1
ATOM 6094 O O . ALA B 1 319 ? 21.312 14.297 27.703 1 92.56 319 ALA B O 1
ATOM 6095 N N . VAL B 1 320 ? 21.234 16.422 28.312 1 93.75 320 VAL B N 1
ATOM 6096 C CA . VAL B 1 320 ? 21.297 16.891 26.922 1 93.75 320 VAL B CA 1
ATOM 6097 C C . VAL B 1 320 ? 22.656 16.531 26.312 1 93.75 320 VAL B C 1
ATOM 6099 O O . VAL B 1 320 ? 22.719 16.016 25.188 1 93.75 320 VAL B O 1
ATOM 6102 N N . ASP B 1 321 ? 23.625 16.812 27.078 1 91 321 ASP B N 1
ATOM 6103 C CA . ASP B 1 321 ? 24.969 16.5 26.594 1 91 321 ASP B CA 1
ATOM 6104 C C . ASP B 1 321 ? 25.109 15.016 26.312 1 91 321 ASP B C 1
ATOM 6106 O O . ASP B 1 321 ? 25.703 14.617 25.297 1 91 321 ASP B O 1
ATOM 6110 N N . GLY B 1 322 ? 24.594 14.211 27.141 1 91.81 322 GLY B N 1
ATOM 6111 C CA . GLY B 1 322 ? 24.672 12.766 26.984 1 91.81 322 GLY B CA 1
ATOM 6112 C C . GLY B 1 322 ? 23.844 12.266 25.797 1 91.81 322 GLY B C 1
ATOM 6113 O O . GLY B 1 322 ? 24.188 11.242 25.203 1 91.81 322 GLY B O 1
ATOM 6114 N N . LEU B 1 323 ? 22.828 12.945 25.484 1 94.44 323 LEU B N 1
ATOM 6115 C CA . LEU B 1 323 ? 21.953 12.547 24.391 1 94.44 323 LEU B CA 1
ATOM 6116 C C . LEU B 1 323 ? 22.562 12.922 23.047 1 94.44 323 LEU B C 1
ATOM 6118 O O . LEU B 1 323 ? 22.5 12.141 22.094 1 94.44 323 LEU B O 1
ATOM 6122 N N . PHE B 1 324 ? 23.219 14.062 22.953 1 95.56 324 PHE B N 1
ATOM 6123 C CA . PHE B 1 324 ? 23.609 14.641 21.672 1 95.56 324 PHE B CA 1
ATOM 6124 C C . PHE B 1 324 ? 25.047 14.289 21.328 1 95.56 324 PHE B C 1
ATOM 6126 O O . PHE B 1 324 ? 25.469 14.398 20.172 1 95.56 324 PHE B O 1
ATOM 6133 N N . TYR B 1 325 ? 25.75 13.93 22.422 1 94.75 325 TYR B N 1
ATOM 6134 C CA . TYR B 1 325 ? 27.156 13.633 22.172 1 94.75 325 TYR B CA 1
ATOM 6135 C C . TYR B 1 325 ? 27.547 12.289 22.766 1 94.75 325 TYR B C 1
ATOM 6137 O O . TYR B 1 325 ? 26.953 11.852 23.75 1 94.75 325 TYR B O 1
ATOM 6145 N N . THR B 1 326 ? 28.344 11.594 22.031 1 91.88 326 THR B N 1
ATOM 6146 C CA . THR B 1 326 ? 28.953 10.359 22.516 1 91.88 326 THR B CA 1
ATOM 6147 C C . THR B 1 326 ? 30.469 10.492 22.562 1 91.88 326 THR B C 1
ATOM 6149 O O . THR B 1 326 ? 31.062 11.297 21.828 1 91.88 326 THR B O 1
ATOM 6152 N N . GLU B 1 327 ? 31.047 9.938 23.547 1 85.81 327 GLU B N 1
ATOM 6153 C CA . GLU B 1 327 ? 32.5 9.961 23.672 1 85.81 327 GLU B CA 1
ATOM 6154 C C . GLU B 1 327 ? 33.125 8.711 23.047 1 85.81 327 GLU B C 1
ATOM 6156 O O . GLU B 1 327 ? 32.844 7.594 23.453 1 85.81 327 GLU B O 1
ATOM 6161 N N . LYS B 1 328 ? 33.688 8.867 21.906 1 79 328 LYS B N 1
ATOM 6162 C CA . LYS B 1 328 ? 34.438 7.797 21.25 1 79 328 LYS B CA 1
ATOM 6163 C C . LYS B 1 328 ? 35.906 8.109 21.219 1 79 328 LYS B C 1
ATOM 6165 O O . LYS B 1 328 ? 36.344 9.109 20.641 1 79 328 LYS B O 1
ATOM 6170 N N . LYS B 1 329 ? 36.719 7.203 21.797 1 83.81 329 LYS B N 1
ATOM 6171 C CA . LYS B 1 329 ? 38.188 7.289 21.859 1 83.81 329 LYS B CA 1
ATOM 6172 C C . LYS B 1 329 ? 38.625 8.664 22.344 1 83.81 329 LYS B C 1
ATOM 6174 O O . LYS B 1 329 ? 39.531 9.273 21.766 1 83.81 329 LYS B O 1
ATOM 6179 N N . GLY B 1 330 ? 37.906 9.281 23.25 1 79.88 330 GLY B N 1
ATOM 6180 C CA . GLY B 1 330 ? 38.312 10.531 23.891 1 79.88 330 GLY B CA 1
ATOM 6181 C C . GLY B 1 330 ? 37.812 11.758 23.156 1 79.88 330 GLY B C 1
ATOM 6182 O O . GLY B 1 330 ? 38.094 12.891 23.578 1 79.88 330 GLY B O 1
ATOM 6183 N N . ARG B 1 331 ? 37.219 11.617 22.016 1 86.69 331 ARG B N 1
ATOM 6184 C CA . ARG B 1 331 ? 36.688 12.758 21.266 1 86.69 331 ARG B CA 1
ATOM 6185 C C . ARG B 1 331 ? 35.188 12.82 21.344 1 86.69 331 ARG B C 1
ATOM 6187 O O . ARG B 1 331 ? 34.5 11.789 21.281 1 86.69 331 ARG B O 1
ATOM 6194 N N . ARG B 1 332 ? 34.75 14.047 21.594 1 89.06 332 ARG B N 1
ATOM 6195 C CA . ARG B 1 332 ? 33.312 14.328 21.625 1 89.06 332 ARG B CA 1
ATOM 6196 C C . ARG B 1 332 ? 32.719 14.367 20.219 1 89.06 332 ARG B C 1
ATOM 6198 O O . ARG B 1 332 ? 33.125 15.211 19.406 1 89.06 332 ARG B O 1
ATOM 6205 N N . THR B 1 333 ? 31.891 13.305 19.938 1 92.25 333 THR B N 1
ATOM 6206 C CA . THR B 1 333 ? 31.281 13.242 18.609 1 92.25 333 THR B CA 1
ATOM 6207 C C . THR B 1 333 ? 29.766 13.227 18.703 1 92.25 333 THR B C 1
ATOM 6209 O O . THR B 1 333 ? 29.203 12.828 19.719 1 92.25 333 THR B O 1
ATOM 6212 N N . ARG B 1 334 ? 29.172 13.734 17.672 1 94.38 334 ARG B N 1
ATOM 6213 C CA . ARG B 1 334 ? 27.719 13.734 17.594 1 94.38 334 ARG B CA 1
ATOM 6214 C C . ARG B 1 334 ? 27.172 12.32 17.719 1 94.38 334 ARG B C 1
ATOM 6216 O O . ARG B 1 334 ? 27.766 11.367 17.219 1 94.38 334 ARG B O 1
ATOM 6223 N N . THR B 1 335 ? 26.078 12.18 18.438 1 93.31 335 THR B N 1
ATOM 6224 C CA . THR B 1 335 ? 25.406 10.891 18.516 1 93.31 335 THR B CA 1
ATOM 6225 C C . THR B 1 335 ? 24.906 10.461 17.141 1 93.31 335 THR B C 1
ATOM 6227 O O . THR B 1 335 ? 24.344 11.266 16.391 1 93.31 335 THR B O 1
ATOM 6230 N N . GLU B 1 336 ? 25.047 9.188 16.891 1 89.31 336 GLU B N 1
ATOM 6231 C CA . GLU B 1 336 ? 24.656 8.648 15.594 1 89.31 336 GLU B CA 1
ATOM 6232 C C . GLU B 1 336 ? 23.141 8.68 15.398 1 89.31 336 GLU B C 1
ATOM 6234 O O . GLU B 1 336 ? 22.391 8.406 16.328 1 89.31 336 GLU B O 1
ATOM 6239 N N . ASN B 1 337 ? 22.672 9.125 14.234 1 88.06 337 ASN B N 1
ATOM 6240 C CA . ASN B 1 337 ? 21.297 9.062 13.766 1 88.06 337 ASN B CA 1
ATOM 6241 C C . ASN B 1 337 ? 20.406 10.047 14.516 1 88.06 337 ASN B C 1
ATOM 6243 O O . ASN B 1 337 ? 19.188 9.836 14.617 1 88.06 337 ASN B O 1
ATOM 6247 N N . LEU B 1 338 ? 21.031 10.969 15.211 1 93.06 338 LEU B N 1
ATOM 6248 C CA . LEU B 1 338 ? 20.25 12.055 15.789 1 93.06 338 LEU B CA 1
ATOM 6249 C C . LEU B 1 338 ? 20.469 13.359 15.016 1 93.06 338 LEU B C 1
ATOM 6251 O O . LEU B 1 338 ? 21.547 13.961 15.117 1 93.06 338 LEU B O 1
ATOM 6255 N N . LEU B 1 339 ? 19.484 13.75 14.344 1 91.81 339 LEU B N 1
ATOM 6256 C CA . LEU B 1 339 ? 19.531 14.953 13.508 1 91.81 339 LEU B CA 1
ATOM 6257 C C . LEU B 1 339 ? 20.766 14.945 12.609 1 91.81 339 LEU B C 1
ATOM 6259 O O . LEU B 1 339 ? 21.531 15.914 12.586 1 91.81 339 LEU B O 1
ATOM 6263 N N . PRO B 1 340 ? 20.891 13.906 11.852 1 88.31 340 PRO B N 1
ATOM 6264 C CA . PRO B 1 340 ? 22.125 13.727 11.062 1 88.31 340 PRO B CA 1
ATOM 6265 C C . PRO B 1 340 ? 22.266 14.773 9.961 1 88.31 340 PRO B C 1
ATOM 6267 O O . PRO B 1 340 ? 23.391 15.031 9.5 1 88.31 340 PRO B O 1
ATOM 6270 N N . HIS B 1 341 ? 21.266 15.445 9.609 1 84.12 341 HIS B N 1
ATOM 6271 C CA . HIS B 1 341 ? 21.312 16.312 8.438 1 84.12 341 HIS B CA 1
ATOM 6272 C C . HIS B 1 341 ? 21.531 17.766 8.828 1 84.12 341 HIS B C 1
ATOM 6274 O O . HIS B 1 341 ? 21.578 18.641 7.965 1 84.12 341 HIS B O 1
ATOM 6280 N N . LEU B 1 342 ? 21.75 17.984 10.094 1 90.69 342 LEU B N 1
ATOM 6281 C CA . LEU B 1 342 ? 22.031 19.344 10.555 1 90.69 342 LEU B CA 1
ATOM 6282 C C . LEU B 1 342 ? 23.516 19.656 10.438 1 90.69 342 LEU B C 1
ATOM 6284 O O . LEU B 1 342 ? 24.359 18.781 10.648 1 90.69 342 LEU B O 1
ATOM 6288 N N . SER B 1 343 ? 23.75 20.953 10.109 1 92.25 343 SER B N 1
ATOM 6289 C CA . SER B 1 343 ? 25.141 21.422 10.203 1 92.25 343 SER B CA 1
ATOM 6290 C C . SER B 1 343 ? 25.625 21.406 11.641 1 92.25 343 SER B C 1
ATOM 6292 O O . SER B 1 343 ? 24.828 21.344 12.578 1 92.25 343 SER B O 1
ATOM 6294 N N . ASP B 1 344 ? 26.906 21.438 11.812 1 93.25 344 ASP B N 1
ATOM 6295 C CA . ASP B 1 344 ? 27.484 21.422 13.156 1 93.25 344 ASP B CA 1
ATOM 6296 C C . ASP B 1 344 ? 27.047 22.656 13.953 1 93.25 344 ASP B C 1
ATOM 6298 O O . ASP B 1 344 ? 26.797 22.562 15.148 1 93.25 344 ASP B O 1
ATOM 6302 N N . GLU B 1 345 ? 26.938 23.703 13.258 1 94.81 345 GLU B N 1
ATOM 6303 C CA . GLU B 1 345 ? 26.531 24.938 13.922 1 94.81 345 GLU B CA 1
ATOM 6304 C C . GLU B 1 345 ? 25.094 24.859 14.398 1 94.81 345 GLU B C 1
ATOM 6306 O O . GLU B 1 345 ? 24.781 25.25 15.531 1 94.81 345 GLU B O 1
ATOM 6311 N N . ALA B 1 346 ? 24.297 24.391 13.531 1 94.62 346 ALA B N 1
ATOM 6312 C CA . ALA B 1 346 ? 22.875 24.266 13.875 1 94.62 346 ALA B CA 1
ATOM 6313 C C . ALA B 1 346 ? 22.672 23.234 14.977 1 94.62 346 ALA B C 1
ATOM 6315 O O . ALA B 1 346 ? 21.828 23.406 15.852 1 94.62 346 ALA B O 1
ATOM 6316 N N . TYR B 1 347 ? 23.484 22.234 14.891 1 95.25 347 TYR B N 1
ATOM 6317 C CA . TYR B 1 347 ? 23.438 21.172 15.891 1 95.25 347 TYR B CA 1
ATOM 6318 C C . TYR B 1 347 ? 23.781 21.703 17.266 1 95.25 347 TYR B C 1
ATOM 6320 O O . TYR B 1 347 ? 23.078 21.438 18.25 1 95.25 347 TYR B O 1
ATOM 6328 N N . GLU B 1 348 ? 24.734 22.531 17.344 1 94.31 348 GLU B N 1
ATOM 6329 C CA . GLU B 1 348 ? 25.172 23.109 18.609 1 94.31 348 GLU B CA 1
ATOM 6330 C C . GLU B 1 348 ? 24.125 24.094 19.141 1 94.31 348 GLU B C 1
ATOM 6332 O O . GLU B 1 348 ? 23.938 24.203 20.344 1 94.31 348 GLU B O 1
ATOM 6337 N N . ALA B 1 349 ? 23.547 24.75 18.25 1 95.62 349 ALA B N 1
ATOM 6338 C CA . ALA B 1 349 ? 22.516 25.703 18.656 1 95.62 349 ALA B CA 1
ATOM 6339 C C . ALA B 1 349 ? 21.344 24.984 19.312 1 95.62 349 ALA B C 1
ATOM 6341 O O . ALA B 1 349 ? 20.766 25.484 20.281 1 95.62 349 ALA B O 1
ATOM 6342 N N . VAL B 1 350 ? 21.031 23.875 18.734 1 95.12 350 VAL B N 1
ATOM 6343 C CA . VAL B 1 350 ? 19.938 23.078 19.281 1 95.12 350 VAL B CA 1
ATOM 6344 C C . VAL B 1 350 ? 20.297 22.547 20.672 1 95.12 350 VAL B C 1
ATOM 6346 O O . VAL B 1 350 ? 19.484 22.578 21.578 1 95.12 350 VAL B O 1
ATOM 6349 N N . VAL B 1 351 ? 21.516 22.109 20.797 1 94 351 VAL B N 1
ATOM 6350 C CA . VAL B 1 351 ? 22 21.594 22.062 1 94 351 VAL B CA 1
ATOM 6351 C C . VAL B 1 351 ? 21.969 22.703 23.125 1 94 351 VAL B C 1
ATOM 6353 O O . VAL B 1 351 ? 21.516 22.484 24.234 1 94 351 VAL B O 1
ATOM 6356 N N . HIS B 1 352 ? 22.375 23.828 22.734 1 93.75 352 HIS B N 1
ATOM 6357 C CA . HIS B 1 352 ? 22.391 24.969 23.656 1 93.75 352 HIS B CA 1
ATOM 6358 C C . HIS B 1 352 ? 20.984 25.359 24.094 1 93.75 352 HIS B C 1
ATOM 6360 O O . HIS B 1 352 ? 20.734 25.594 25.281 1 93.75 352 HIS B O 1
ATOM 6366 N N . ALA B 1 353 ? 20.141 25.391 23.188 1 93.88 353 ALA B N 1
ATOM 6367 C CA . ALA B 1 353 ? 18.766 25.766 23.484 1 93.88 353 ALA B CA 1
ATOM 6368 C C . ALA B 1 353 ? 18.094 24.734 24.391 1 93.88 353 ALA B C 1
ATOM 6370 O O . ALA B 1 353 ? 17.328 25.078 25.281 1 93.88 353 ALA B O 1
ATOM 6371 N N . ALA B 1 354 ? 18.406 23.484 24.109 1 92 354 ALA B N 1
ATOM 6372 C CA . ALA B 1 354 ? 17.828 22.406 24.906 1 92 354 ALA B CA 1
ATOM 6373 C C . ALA B 1 354 ? 18.359 22.406 26.328 1 92 354 ALA B C 1
ATOM 6375 O O . ALA B 1 354 ? 17.641 22.078 27.266 1 92 354 ALA B O 1
ATOM 6376 N N . ALA B 1 355 ? 19.531 22.828 26.422 1 89.69 355 ALA B N 1
ATOM 6377 C CA . ALA B 1 355 ? 20.203 22.781 27.719 1 89.69 355 ALA B CA 1
ATOM 6378 C C . ALA B 1 355 ? 19.828 24 28.562 1 89.69 355 ALA B C 1
ATOM 6380 O O . ALA B 1 355 ? 19.781 23.922 29.797 1 89.69 355 ALA B O 1
ATOM 6381 N N . THR B 1 356 ? 19.641 25.062 27.906 1 85.19 356 THR B N 1
ATOM 6382 C CA . THR B 1 356 ? 19.5 26.297 28.656 1 85.19 356 THR B CA 1
ATOM 6383 C C . THR B 1 356 ? 18.047 26.75 28.688 1 85.19 356 THR B C 1
ATOM 6385 O O . THR B 1 356 ? 17.641 27.516 29.562 1 85.19 356 THR B O 1
ATOM 6388 N N . GLY B 1 357 ? 17.344 26.266 27.766 1 79.81 357 GLY B N 1
ATOM 6389 C CA . GLY B 1 357 ? 15.961 26.734 27.672 1 79.81 357 GLY B CA 1
ATOM 6390 C C . GLY B 1 357 ? 15.031 26.016 28.641 1 79.81 357 GLY B C 1
ATOM 6391 O O . GLY B 1 357 ? 15.359 24.953 29.156 1 79.81 357 GLY B O 1
ATOM 6392 N N . ASN B 1 358 ? 14.102 26.75 29.203 1 84.12 358 ASN B N 1
ATOM 6393 C CA . ASN B 1 358 ? 13.031 26.141 29.984 1 84.12 358 ASN B CA 1
ATOM 6394 C C . ASN B 1 358 ? 11.992 25.469 29.094 1 84.12 358 ASN B C 1
ATOM 6396 O O . ASN B 1 358 ? 10.836 25.891 29.047 1 84.12 358 ASN B O 1
ATOM 6400 N N . LEU B 1 359 ? 12.555 24.281 28.516 1 91.25 359 LEU B N 1
ATOM 6401 C CA . LEU B 1 359 ? 11.711 23.625 27.531 1 91.25 359 LEU B CA 1
ATOM 6402 C C . LEU B 1 359 ? 11.219 22.266 28.062 1 91.25 359 LEU B C 1
ATOM 6404 O O . LEU B 1 359 ? 11.93 21.594 28.812 1 91.25 359 LEU B O 1
ATOM 6408 N N . ALA B 1 360 ? 10 21.984 27.781 1 92.12 360 ALA B N 1
ATOM 6409 C CA . ALA B 1 360 ? 9.43 20.688 28.141 1 92.12 360 ALA B CA 1
ATOM 6410 C C . ALA B 1 360 ? 9.477 19.734 26.953 1 92.12 360 ALA B C 1
ATOM 6412 O O . ALA B 1 360 ? 9.258 20.125 25.797 1 92.12 360 ALA B O 1
ATOM 6413 N N . PHE B 1 361 ? 9.844 18.516 27.219 1 94.19 361 PHE B N 1
ATOM 6414 C CA . PHE B 1 361 ? 9.859 17.469 26.219 1 94.19 361 PHE B CA 1
ATOM 6415 C C . PHE B 1 361 ? 8.898 16.344 26.578 1 94.19 361 PHE B C 1
ATOM 6417 O O . PHE B 1 361 ? 9.32 15.219 26.859 1 94.19 361 PHE B O 1
ATOM 6424 N N . PRO B 1 362 ? 7.645 16.672 26.422 1 94.88 362 PRO B N 1
ATOM 6425 C CA . PRO B 1 362 ? 6.664 15.664 26.828 1 94.88 362 PRO B CA 1
ATOM 6426 C C . PRO B 1 362 ? 6.734 14.398 25.969 1 94.88 362 PRO B C 1
ATOM 6428 O O . PRO B 1 362 ? 6.996 14.484 24.766 1 94.88 362 PRO B O 1
ATOM 6431 N N . ASP B 1 363 ? 6.48 13.297 26.562 1 94.31 363 ASP B N 1
ATOM 6432 C CA . ASP B 1 363 ? 6.383 12.031 25.828 1 94.31 363 ASP B CA 1
ATOM 6433 C C . ASP B 1 363 ? 5.055 11.922 25.094 1 94.31 363 ASP B C 1
ATOM 6435 O O . ASP B 1 363 ? 4.121 11.273 25.578 1 94.31 363 ASP B O 1
ATOM 6439 N N . VAL B 1 364 ? 5.031 12.383 23.953 1 93.75 364 VAL B N 1
ATOM 6440 C CA . VAL B 1 364 ? 3.828 12.492 23.141 1 93.75 364 VAL B CA 1
ATOM 6441 C C . VAL B 1 364 ? 3.289 11.102 22.828 1 93.75 364 VAL B C 1
ATOM 6443 O O . VAL B 1 364 ? 2.074 10.891 22.781 1 93.75 364 VAL B O 1
ATOM 6446 N N . LYS B 1 365 ? 4.129 10.164 22.625 1 90 365 LYS B N 1
ATOM 6447 C CA . LYS B 1 365 ? 3.73 8.805 22.266 1 90 365 LYS B CA 1
ATOM 6448 C C . LYS B 1 365 ? 2.893 8.172 23.375 1 90 365 LYS B C 1
ATOM 6450 O O . LYS B 1 365 ? 1.84 7.59 23.094 1 90 365 LYS B O 1
ATOM 6455 N N . HIS B 1 366 ? 3.293 8.367 24.5 1 89.12 366 HIS B N 1
ATOM 6456 C CA . HIS B 1 366 ? 2.611 7.723 25.609 1 89.12 366 HIS B CA 1
ATOM 6457 C C . HIS B 1 366 ? 1.48 8.594 26.156 1 89.12 366 HIS B C 1
ATOM 6459 O O . HIS B 1 366 ? 0.44 8.086 26.562 1 89.12 366 HIS B O 1
ATOM 6465 N N . GLN B 1 367 ? 1.688 9.859 26.156 1 91.06 367 GLN B N 1
ATOM 6466 C CA . GLN B 1 367 ? 0.719 10.766 26.766 1 91.06 367 GLN B CA 1
ATOM 6467 C C . GLN B 1 367 ? -0.51 10.945 25.891 1 91.06 367 GLN B C 1
ATOM 6469 O O . GLN B 1 367 ? -1.604 11.219 26.375 1 91.06 367 GLN B O 1
ATOM 6474 N N . LEU B 1 368 ? -0.305 10.773 24.594 1 93.25 368 LEU B N 1
ATOM 6475 C CA . LEU B 1 368 ? -1.436 10.953 23.688 1 93.25 368 LEU B CA 1
ATOM 6476 C C . LEU B 1 368 ? -1.99 9.609 23.234 1 93.25 368 LEU B C 1
ATOM 6478 O O . LEU B 1 368 ? -2.844 9.555 22.344 1 93.25 368 LEU B O 1
ATOM 6482 N N . ARG B 1 369 ? -1.488 8.555 23.719 1 92.12 369 ARG B N 1
ATOM 6483 C CA . ARG B 1 369 ? -2.039 7.227 23.484 1 92.12 369 ARG B CA 1
ATOM 6484 C C . ARG B 1 369 ? -2.17 6.453 24.797 1 92.12 369 ARG B C 1
ATOM 6486 O O . ARG B 1 369 ? -1.562 5.395 24.953 1 92.12 369 ARG B O 1
ATOM 6493 N N . PRO B 1 370 ? -3.064 7.027 25.531 1 89.06 370 PRO B N 1
ATOM 6494 C CA . PRO B 1 370 ? -3.232 6.359 26.812 1 89.06 370 PRO B CA 1
ATOM 6495 C C . PRO B 1 370 ? -3.965 5.027 26.703 1 89.06 370 PRO B C 1
ATOM 6497 O O . PRO B 1 370 ? -4.637 4.77 25.703 1 89.06 370 PRO B O 1
ATOM 6500 N N . ARG B 1 371 ? -3.764 4.27 27.75 1 90.44 371 ARG B N 1
ATOM 6501 C CA . ARG B 1 371 ? -4.523 3.027 27.812 1 90.44 371 ARG B CA 1
ATOM 6502 C C . ARG B 1 371 ? -6.004 3.303 28.047 1 90.44 371 ARG B C 1
ATOM 6504 O O . ARG B 1 371 ? -6.367 4.051 28.953 1 90.44 371 ARG B O 1
ATOM 6511 N N . LYS B 1 372 ? -6.812 2.688 27.328 1 90.56 372 LYS B N 1
ATOM 6512 C CA . LYS B 1 372 ? -8.25 2.967 27.312 1 90.56 372 LYS B CA 1
ATOM 6513 C C . LYS B 1 372 ? -8.875 2.691 28.672 1 90.56 372 LYS B C 1
ATOM 6515 O O . LYS B 1 372 ? -9.625 3.521 29.188 1 90.56 372 LYS B O 1
ATOM 6520 N N . LYS B 1 373 ? -8.539 1.567 29.188 1 90.56 373 LYS B N 1
ATOM 6521 C CA . LYS B 1 373 ? -9.133 1.172 30.453 1 90.56 373 LYS B CA 1
ATOM 6522 C C . LYS B 1 373 ? -8.797 2.176 31.562 1 90.56 373 LYS B C 1
ATOM 6524 O O . LYS B 1 373 ? -9.664 2.545 32.344 1 90.56 373 LYS B O 1
ATOM 6529 N N . GLU B 1 374 ? -7.621 2.615 31.562 1 89.75 374 GLU B N 1
ATOM 6530 C CA . GLU B 1 374 ? -7.172 3.559 32.594 1 89.75 374 GLU B CA 1
ATOM 6531 C C . GLU B 1 374 ? -7.836 4.922 32.406 1 89.75 374 GLU B C 1
ATOM 6533 O O . GLU B 1 374 ? -8.203 5.57 33.375 1 89.75 374 GLU B O 1
ATOM 6538 N N . MET B 1 375 ? -8.016 5.344 31.25 1 89.75 375 MET B N 1
ATOM 6539 C CA . MET B 1 375 ? -8.586 6.664 31 1 89.75 375 MET B CA 1
ATOM 6540 C C . MET B 1 375 ? -10.078 6.688 31.312 1 89.75 375 MET B C 1
ATOM 6542 O O . MET B 1 375 ? -10.586 7.676 31.844 1 89.75 375 MET B O 1
ATOM 6546 N N . LEU B 1 376 ? -10.688 5.648 31.016 1 90.25 376 LEU B N 1
ATOM 6547 C CA . LEU B 1 376 ? -12.109 5.574 31.328 1 90.25 376 LEU B CA 1
ATOM 6548 C C . LEU B 1 376 ? -12.328 5.602 32.844 1 90.25 376 LEU B C 1
ATOM 6550 O O . LEU B 1 376 ? -13.281 6.223 33.312 1 90.25 376 LEU B O 1
ATOM 6554 N N . LEU B 1 377 ? -11.406 4.922 33.438 1 89.81 377 LEU B N 1
ATOM 6555 C CA . LEU B 1 377 ? -11.461 4.973 34.906 1 89.81 377 LEU B CA 1
ATOM 6556 C C . LEU B 1 377 ? -11.242 6.398 35.406 1 89.81 377 LEU B C 1
ATOM 6558 O O . LEU B 1 377 ? -11.938 6.859 36.312 1 89.81 377 LEU B O 1
ATOM 6562 N N . THR B 1 378 ? -10.289 7.062 34.906 1 87.94 378 THR B N 1
ATOM 6563 C CA . THR B 1 378 ? -9.984 8.438 35.281 1 87.94 378 THR B CA 1
ATOM 6564 C C . THR B 1 378 ? -11.188 9.344 35.062 1 87.94 378 THR B C 1
ATOM 6566 O O . THR B 1 378 ? -11.516 10.18 35.906 1 87.94 378 THR B O 1
ATOM 6569 N N . ILE B 1 379 ? -11.883 9.148 34 1 87.44 379 ILE B N 1
ATOM 6570 C CA . ILE B 1 379 ? -13.055 9.953 33.688 1 87.44 379 ILE B CA 1
ATOM 6571 C C . ILE B 1 379 ? -14.172 9.672 34.688 1 87.44 379 ILE B C 1
ATOM 6573 O O . ILE B 1 379 ? -14.859 10.586 35.125 1 87.44 379 ILE B O 1
ATOM 6577 N N . SER B 1 380 ? -14.273 8.414 34.969 1 87.94 380 SER B N 1
ATOM 6578 C CA . SER B 1 380 ? -15.281 8.023 35.938 1 87.94 380 SER B CA 1
ATOM 6579 C C . SER B 1 380 ? -15.008 8.68 37.281 1 87.94 380 SER B C 1
ATOM 6581 O O . SER B 1 380 ? -15.93 9.148 37.969 1 87.94 380 SER B O 1
ATOM 6583 N N . ILE B 1 381 ? -13.789 8.688 37.562 1 87.75 381 ILE B N 1
ATOM 6584 C CA . ILE B 1 381 ? -13.391 9.305 38.844 1 87.75 381 ILE B CA 1
ATOM 6585 C C . ILE B 1 381 ? -13.695 10.797 38.781 1 87.75 381 ILE B C 1
ATOM 6587 O O . ILE B 1 381 ? -14.227 11.359 39.75 1 87.75 381 ILE B O 1
ATOM 6591 N N . LEU B 1 382 ? -13.438 11.422 37.75 1 86.94 382 LEU B N 1
ATOM 6592 C CA . LEU B 1 382 ? -13.688 12.852 37.594 1 86.94 382 LEU B CA 1
ATOM 6593 C C . LEU B 1 382 ? -15.172 13.156 37.688 1 86.94 382 LEU B C 1
ATOM 6595 O O . LEU B 1 382 ? -15.57 14.156 38.312 1 86.94 382 LEU B O 1
ATOM 6599 N N . GLN B 1 383 ? -15.898 12.352 37.156 1 86.88 383 GLN B N 1
ATOM 6600 C CA . GLN B 1 383 ? -17.344 12.523 37.25 1 86.88 383 GLN B CA 1
ATOM 6601 C C . GLN B 1 383 ? -17.844 12.359 38.688 1 86.88 383 GLN B C 1
ATOM 6603 O O . GLN B 1 383 ? -18.75 13.078 39.125 1 86.88 383 GLN B O 1
ATOM 6608 N N . HIS B 1 384 ? -17.203 11.422 39.312 1 88.62 384 HIS B N 1
ATOM 6609 C CA . HIS B 1 384 ? -17.562 11.203 40.688 1 88.62 384 HIS B CA 1
ATOM 6610 C C . HIS B 1 384 ? -17.188 12.414 41.562 1 88.62 384 HIS B C 1
ATOM 6612 O O . HIS B 1 384 ? -17.922 12.766 42.469 1 88.62 384 HIS B O 1
ATOM 6618 N N . VAL B 1 385 ? -16.094 12.953 41.219 1 88.38 385 VAL B N 1
ATOM 6619 C CA . VAL B 1 385 ? -15.656 14.141 41.969 1 88.38 385 VAL B CA 1
ATOM 6620 C C . VAL B 1 385 ? -16.672 15.266 41.75 1 88.38 385 VAL B C 1
ATOM 6622 O O . VAL B 1 385 ? -17.016 15.969 42.719 1 88.38 385 VAL B O 1
ATOM 6625 N N . VAL B 1 386 ? -17.141 15.469 40.656 1 89.25 386 VAL B N 1
ATOM 6626 C CA . VAL B 1 386 ? -18.156 16.484 40.375 1 89.25 386 VAL B CA 1
ATOM 6627 C C . VAL B 1 386 ? -19.422 16.188 41.156 1 89.25 386 VAL B C 1
ATOM 6629 O O . VAL B 1 386 ? -20.031 17.109 41.719 1 89.25 386 VAL B O 1
ATOM 6632 N N . ALA B 1 387 ? -19.703 14.945 41.188 1 90.25 387 ALA B N 1
ATOM 6633 C CA . ALA B 1 387 ? -20.906 14.523 41.906 1 90.25 387 ALA B CA 1
ATOM 6634 C C . ALA B 1 387 ? -20.766 14.805 43.406 1 90.25 387 ALA B C 1
ATOM 6636 O O . ALA B 1 387 ? -21.75 15.141 44.062 1 90.25 387 ALA B O 1
ATOM 6637 N N . TRP B 1 388 ? -19.562 14.633 43.875 1 90.62 388 TRP B N 1
ATOM 6638 C CA . TRP B 1 388 ? -19.312 14.867 45.281 1 90.62 388 TRP B CA 1
ATOM 6639 C C . TRP B 1 388 ? -19.438 16.344 45.625 1 90.62 388 TRP B C 1
ATOM 6641 O O . TRP B 1 388 ? -19.891 16.703 46.719 1 90.62 388 TRP B O 1
ATOM 6651 N N . ILE B 1 389 ? -19.062 17.141 44.719 1 88.88 389 ILE B N 1
ATOM 6652 C CA . ILE B 1 389 ? -19.078 18.578 44.938 1 88.88 389 ILE B CA 1
ATOM 6653 C C . ILE B 1 389 ? -20.484 19.109 44.75 1 88.88 389 ILE B C 1
ATOM 6655 O O . ILE B 1 389 ? -20.984 19.891 45.562 1 88.88 389 ILE B O 1
ATOM 6659 N N . ASN B 1 390 ? -21 18.734 43.656 1 91.25 390 ASN B N 1
ATOM 6660 C CA . ASN B 1 390 ? -22.344 19.188 43.344 1 91.25 390 ASN B CA 1
ATOM 6661 C C . ASN B 1 390 ? -23.109 18.141 42.531 1 91.25 390 ASN B C 1
ATOM 6663 O O . ASN B 1 390 ? -22.938 18.047 41.312 1 91.25 390 ASN B O 1
ATOM 6667 N N . PRO B 1 391 ? -23.984 17.547 43.125 1 90.31 391 PRO B N 1
ATOM 6668 C CA . PRO B 1 391 ? -24.734 16.469 42.438 1 90.31 391 PRO B CA 1
ATOM 6669 C C . PRO B 1 391 ? -25.531 16.969 41.25 1 90.31 391 PRO B C 1
ATOM 6671 O O . PRO B 1 391 ? -25.719 16.234 40.281 1 90.31 391 PRO B O 1
ATOM 6674 N N . ALA B 1 392 ? -26.016 18.125 41.312 1 89.75 392 ALA B N 1
ATOM 6675 C CA . ALA B 1 392 ? -26.812 18.688 40.188 1 89.75 392 ALA B CA 1
ATOM 6676 C C . ALA B 1 392 ? -25.969 18.797 38.938 1 89.75 392 ALA B C 1
ATOM 6678 O O . ALA B 1 392 ? -26.453 18.562 37.844 1 89.75 392 ALA B O 1
ATOM 6679 N N . CYS B 1 393 ? -24.781 19.203 39.156 1 88.69 393 CYS B N 1
ATOM 6680 C CA . CYS B 1 393 ? -23.875 19.328 38.031 1 88.69 393 CYS B CA 1
ATOM 6681 C C . CYS B 1 393 ? -23.547 17.969 37.438 1 88.69 393 CYS B C 1
ATOM 6683 O O . CYS B 1 393 ? -23.375 17.844 36.219 1 88.69 393 CYS B O 1
ATOM 6685 N N . ALA B 1 394 ? -23.484 17 38.219 1 87.12 394 ALA B N 1
ATOM 6686 C CA . ALA B 1 394 ? -23.25 15.633 37.75 1 87.12 394 ALA B CA 1
ATOM 6687 C C . ALA B 1 394 ? -24.422 15.125 36.906 1 87.12 394 ALA B C 1
ATOM 6689 O O . ALA B 1 394 ? -24.219 14.422 35.938 1 87.12 394 ALA B O 1
ATOM 6690 N N . LEU B 1 395 ? -25.516 15.469 37.344 1 86.25 395 LEU B N 1
ATOM 6691 C CA . LEU B 1 395 ? -26.703 15.086 36.594 1 86.25 395 LEU B CA 1
ATOM 6692 C C . LEU B 1 395 ? -26.734 15.75 35.219 1 86.25 395 LEU B C 1
ATOM 6694 O O . LEU B 1 395 ? -27.219 15.156 34.25 1 86.25 395 LEU B O 1
ATOM 6698 N N . GLU B 1 396 ? -26.25 16.906 35.188 1 86 396 GLU B N 1
ATOM 6699 C CA . GLU B 1 396 ? -26.156 17.594 33.906 1 86 396 GLU B CA 1
ATOM 6700 C C . GLU B 1 396 ? -25.25 16.859 32.938 1 86 396 GLU B C 1
ATOM 6702 O O . GLU B 1 396 ? -25.516 16.828 31.734 1 86 396 GLU B O 1
ATOM 6707 N N . ILE B 1 397 ? -24.234 16.359 33.469 1 84 397 ILE B N 1
ATOM 6708 C CA . ILE B 1 397 ? -23.297 15.594 32.656 1 84 397 ILE B CA 1
ATOM 6709 C C . ILE B 1 397 ? -24 14.352 32.094 1 84 397 ILE B C 1
ATOM 6711 O O . ILE B 1 397 ? -23.859 14.016 30.922 1 84 397 ILE B O 1
ATOM 6715 N N . ASP B 1 398 ? -24.75 13.773 32.875 1 81.38 398 ASP B N 1
ATOM 6716 C CA . ASP B 1 398 ? -25.422 12.523 32.531 1 81.38 398 ASP B CA 1
ATOM 6717 C C . ASP B 1 398 ? -26.547 12.773 31.531 1 81.38 398 ASP B C 1
ATOM 6719 O O . ASP B 1 398 ? -26.891 11.891 30.75 1 81.38 398 ASP B O 1
ATOM 6723 N N . ASN B 1 399 ? -27.047 13.953 31.562 1 80.44 399 ASN B N 1
ATOM 6724 C CA . ASN B 1 399 ? -28.219 14.266 30.75 1 80.44 399 ASN B CA 1
ATOM 6725 C C . ASN B 1 399 ? -27.812 14.773 29.375 1 80.44 399 ASN B C 1
ATOM 6727 O O . ASN B 1 399 ? -28.672 15.094 28.547 1 80.44 399 ASN B O 1
ATOM 6731 N N . ILE B 1 400 ? -26.594 14.836 29.25 1 78.75 400 ILE B N 1
ATOM 6732 C CA . ILE B 1 400 ? -26.172 15.281 27.938 1 78.75 400 ILE B CA 1
ATOM 6733 C C . ILE B 1 400 ? -26.484 14.203 26.891 1 78.75 400 ILE B C 1
ATOM 6735 O O . ILE B 1 400 ? -26.203 13.023 27.094 1 78.75 400 ILE B O 1
ATOM 6739 N N . SER B 1 401 ? -27.188 14.656 25.859 1 73.19 401 SER B N 1
ATOM 6740 C CA . SER B 1 401 ? -27.531 13.734 24.781 1 73.19 401 SER B CA 1
ATOM 6741 C C . SER B 1 401 ? -26.281 13.133 24.156 1 73.19 401 SER B C 1
ATOM 6743 O O . SER B 1 401 ? -25.297 13.844 23.922 1 73.19 401 SER B O 1
ATOM 6745 N N . PRO B 1 402 ? -26.344 11.883 24.031 1 67.62 402 PRO B N 1
ATOM 6746 C CA . PRO B 1 402 ? -25.188 11.234 23.391 1 67.62 402 PRO B CA 1
ATOM 6747 C C . PRO B 1 402 ? -24.906 11.773 21.984 1 67.62 402 PRO B C 1
ATOM 6749 O O . PRO B 1 402 ? -23.766 11.695 21.516 1 67.62 402 PRO B O 1
ATOM 6752 N N . THR B 1 403 ? -25.875 12.391 21.375 1 65.38 403 THR B N 1
ATOM 6753 C CA . THR B 1 403 ? -25.734 12.828 19.984 1 65.38 403 THR B CA 1
ATOM 6754 C C . THR B 1 403 ? -25.391 14.32 19.922 1 65.38 403 THR B C 1
ATOM 6756 O O . THR B 1 403 ? -25.266 14.883 18.844 1 65.38 403 THR B O 1
ATOM 6759 N N . ALA B 1 404 ? -25.219 14.742 21.094 1 65.88 404 ALA B N 1
ATOM 6760 C CA . ALA B 1 404 ? -24.922 16.172 21.094 1 65.88 404 ALA B CA 1
ATOM 6761 C C . ALA B 1 404 ? -23.562 16.438 20.469 1 65.88 404 ALA B C 1
ATOM 6763 O O . ALA B 1 404 ? -22.594 15.703 20.703 1 65.88 404 ALA B O 1
ATOM 6764 N N . LYS B 1 405 ? -23.406 17.344 19.516 1 61.66 405 LYS B N 1
ATOM 6765 C CA . LYS B 1 405 ? -22.188 17.641 18.766 1 61.66 405 LYS B CA 1
ATOM 6766 C C . LYS B 1 405 ? -21.172 18.375 19.625 1 61.66 405 LYS B C 1
ATOM 6768 O O . LYS B 1 405 ? -19.969 18.125 19.516 1 61.66 405 LYS B O 1
ATOM 6773 N N . ASP B 1 406 ? -21.625 19.312 20.5 1 67.81 406 ASP B N 1
ATOM 6774 C CA . ASP B 1 406 ? -20.688 20.156 21.234 1 67.81 406 ASP B CA 1
ATOM 6775 C C . ASP B 1 406 ? -20.844 19.938 22.75 1 67.81 406 ASP B C 1
ATOM 6777 O O . ASP B 1 406 ? -21.344 20.812 23.453 1 67.81 406 ASP B O 1
ATOM 6781 N N . LYS B 1 407 ? -20.391 18.781 23.094 1 76.44 407 LYS B N 1
ATOM 6782 C CA . LYS B 1 407 ? -20.469 18.5 24.516 1 76.44 407 LYS B CA 1
ATOM 6783 C C . LYS B 1 407 ? -19.391 19.25 25.281 1 76.44 407 LYS B C 1
ATOM 6785 O O . LYS B 1 407 ? -18.234 19.281 24.859 1 76.44 407 LYS B O 1
ATOM 6790 N N . LEU B 1 408 ? -19.875 19.891 26.297 1 82.5 408 LEU B N 1
ATOM 6791 C CA . LEU B 1 408 ? -18.938 20.656 27.094 1 82.5 408 LEU B CA 1
ATOM 6792 C C . LEU B 1 408 ? -17.953 19.75 27.828 1 82.5 408 LEU B C 1
ATOM 6794 O O . LEU B 1 408 ? -18.312 18.641 28.25 1 82.5 408 LEU B O 1
ATOM 6798 N N . PRO B 1 409 ? -16.766 20.188 27.969 1 86.56 409 PRO B N 1
ATOM 6799 C CA . PRO B 1 409 ? -15.773 19.438 28.75 1 86.56 409 PRO B CA 1
ATOM 6800 C C . PRO B 1 409 ? -16.172 19.266 30.203 1 86.56 409 PRO B C 1
ATOM 6802 O O . PRO B 1 409 ? -16.906 20.094 30.75 1 86.56 409 PRO B O 1
ATOM 6805 N N . ILE B 1 410 ? -15.695 18.266 30.812 1 84.75 410 ILE B N 1
ATOM 6806 C CA . ILE B 1 410 ? -16.016 17.938 32.188 1 84.75 410 ILE B CA 1
ATOM 6807 C C . ILE B 1 410 ? -15.555 19.047 33.125 1 84.75 410 ILE B C 1
ATOM 6809 O O . ILE B 1 410 ? -16.188 19.344 34.125 1 84.75 410 ILE B O 1
ATOM 6813 N N . CYS B 1 411 ? -14.492 19.688 32.719 1 83.31 411 CYS B N 1
ATOM 6814 C CA . CYS B 1 411 ? -13.93 20.766 33.531 1 83.31 411 CYS B CA 1
ATOM 6815 C C . CYS B 1 411 ? -14.922 21.906 33.688 1 83.31 411 CYS B C 1
ATOM 6817 O O . CYS B 1 411 ? -14.914 22.594 34.719 1 83.31 411 CYS B O 1
ATOM 6819 N N . VAL B 1 412 ? -15.727 22.109 32.719 1 83.69 412 VAL B N 1
ATOM 6820 C CA . VAL B 1 412 ? -16.719 23.172 32.812 1 83.69 412 VAL B CA 1
ATOM 6821 C C . VAL B 1 412 ? -17.75 22.844 33.906 1 83.69 412 VAL B C 1
ATOM 6823 O O . VAL B 1 412 ? -18.141 23.734 34.656 1 83.69 412 VAL B O 1
ATOM 6826 N N . TYR B 1 413 ? -18.062 21.625 33.969 1 85.88 413 TYR B N 1
ATOM 6827 C CA . TYR B 1 413 ? -19.016 21.203 35 1 85.88 413 TYR B CA 1
ATOM 6828 C C . TYR B 1 413 ? -18.391 21.234 36.375 1 85.88 413 TYR B C 1
ATOM 6830 O O . TYR B 1 413 ? -19.047 21.578 37.375 1 85.88 413 TYR B O 1
ATOM 6838 N N . LEU B 1 414 ? -17.156 20.875 36.375 1 87 414 LEU B N 1
ATOM 6839 C CA . LEU B 1 414 ? -16.438 20.969 37.656 1 87 414 LEU B CA 1
ATOM 6840 C C . LEU B 1 414 ? -16.344 22.406 38.125 1 87 414 LEU B C 1
ATOM 6842 O O . LEU B 1 414 ? -16.531 22.688 39.312 1 87 414 LEU B O 1
ATOM 6846 N N . LEU B 1 415 ? -16.078 23.266 37.25 1 87.38 415 LEU B N 1
ATOM 6847 C CA . LEU B 1 415 ? -16 24.672 37.594 1 87.38 415 LEU B CA 1
ATOM 6848 C C . LEU B 1 415 ? -17.359 25.188 38.062 1 87.38 415 LEU B C 1
ATOM 6850 O O . LEU B 1 415 ? -17.422 25.969 39.031 1 87.38 415 LEU B O 1
ATOM 6854 N N . LYS B 1 416 ? -18.359 24.781 37.375 1 87.75 416 LYS B N 1
ATOM 6855 C CA . LYS B 1 416 ? -19.719 25.141 37.781 1 87.75 416 LYS B CA 1
ATOM 6856 C C . LYS B 1 416 ? -20.016 24.625 39.188 1 87.75 416 LYS B C 1
ATOM 6858 O O . LYS B 1 416 ? -20.594 25.328 40 1 87.75 416 LYS B O 1
ATOM 6863 N N . ALA B 1 417 ? -19.594 23.484 39.406 1 90.12 417 ALA B N 1
ATOM 6864 C CA . ALA B 1 417 ? -19.797 22.875 40.719 1 90.12 417 ALA B CA 1
ATOM 6865 C C . ALA B 1 417 ? -19.047 23.625 41.812 1 90.12 417 ALA B C 1
ATOM 6867 O O . ALA B 1 417 ? -19.594 23.875 42.875 1 90.12 417 ALA B O 1
ATOM 6868 N N . LEU B 1 418 ? -17.875 23.984 41.531 1 88.56 418 LEU B N 1
ATOM 6869 C CA . LEU B 1 418 ? -17.047 24.734 42.5 1 88.56 418 LEU B CA 1
ATOM 6870 C C . LEU B 1 418 ? -17.641 26.109 42.75 1 88.56 418 LEU B C 1
ATOM 6872 O O . LEU B 1 418 ? -17.625 26.594 43.906 1 88.56 418 LEU B O 1
ATOM 6876 N N . SER B 1 419 ? -18.094 26.734 41.75 1 89.31 419 SER B N 1
ATOM 6877 C CA . SER B 1 419 ? -18.703 28.047 41.875 1 89.31 419 SER B CA 1
ATOM 6878 C C . SER B 1 419 ? -19.969 27.969 42.75 1 89.31 419 SER B C 1
ATOM 6880 O O . SER B 1 419 ? -20.188 28.844 43.594 1 89.31 419 SER B O 1
ATOM 6882 N N . ARG B 1 420 ? -20.703 26.984 42.5 1 88.69 420 ARG B N 1
ATOM 6883 C CA . ARG B 1 420 ? -21.906 26.797 43.312 1 88.69 420 ARG B CA 1
ATOM 6884 C C . ARG B 1 420 ? -21.562 26.516 44.75 1 88.69 420 ARG B C 1
ATOM 6886 O O . ARG B 1 420 ? -22.234 27 45.656 1 88.69 420 ARG B O 1
ATOM 6893 N N . MET B 1 421 ? -20.578 25.75 44.906 1 88.31 421 MET B N 1
ATOM 6894 C CA . MET B 1 421 ? -20.109 25.438 46.25 1 88.31 421 MET B CA 1
ATOM 6895 C C . MET B 1 421 ? -19.625 26.703 46.938 1 88.31 421 MET B C 1
ATOM 6897 O O . MET B 1 421 ? -19.906 26.906 48.125 1 88.31 421 MET B O 1
ATOM 6901 N N . ALA B 1 422 ? -18.906 27.469 46.219 1 89.44 422 ALA B N 1
ATOM 6902 C CA . ALA B 1 422 ? -18.406 28.719 46.781 1 89.44 422 ALA B CA 1
ATOM 6903 C C . ALA B 1 422 ? -19.562 29.656 47.156 1 89.44 422 ALA B C 1
ATOM 6905 O O . ALA B 1 422 ? -19.531 30.312 48.188 1 89.44 422 ALA B O 1
ATOM 6906 N N . ALA B 1 423 ? -20.484 29.75 46.344 1 89.56 423 ALA B N 1
ATOM 6907 C CA . ALA B 1 423 ? -21.641 30.594 46.594 1 89.56 423 ALA B CA 1
ATOM 6908 C C . ALA B 1 423 ? -22.406 30.125 47.844 1 89.56 423 ALA B C 1
ATOM 6910 O O . ALA B 1 423 ? -22.875 30.953 48.625 1 89.56 423 ALA B O 1
ATOM 6911 N N . GLU B 1 424 ? -22.531 28.875 48 1 88.19 424 GLU B N 1
ATOM 6912 C CA . GLU B 1 424 ? -23.234 28.312 49.125 1 88.19 424 GLU B CA 1
ATOM 6913 C C . GLU B 1 424 ? -22.469 28.578 50.438 1 88.19 424 GLU B C 1
ATOM 6915 O O . GLU B 1 424 ? -23.078 28.766 51.5 1 88.19 424 GLU B O 1
ATOM 6920 N N . ARG B 1 425 ? -21.203 28.547 50.344 1 88.69 425 ARG B N 1
ATOM 6921 C CA . ARG B 1 425 ? -20.359 28.703 51.5 1 88.69 425 ARG B CA 1
ATOM 6922 C C . ARG B 1 425 ? -20.031 30.156 51.781 1 88.69 425 ARG B C 1
ATOM 6924 O O . ARG B 1 425 ? -19.516 30.5 52.844 1 88.69 425 ARG B O 1
ATOM 6931 N N . GLY B 1 426 ? -20.391 31.047 50.875 1 86.62 426 GLY B N 1
ATOM 6932 C CA . GLY B 1 426 ? -20.062 32.469 51 1 86.62 426 GLY B CA 1
ATOM 6933 C C . GLY B 1 426 ? -18.594 32.75 50.75 1 86.62 426 GLY B C 1
ATOM 6934 O O . GLY B 1 426 ? -18.062 33.75 51.25 1 86.62 426 GLY B O 1
ATOM 6935 N N . ASP B 1 427 ? -17.953 31.875 50.062 1 82.56 427 ASP B N 1
ATOM 6936 C CA . ASP B 1 427 ? -16.531 32 49.781 1 82.56 427 ASP B CA 1
ATOM 6937 C C . ASP B 1 427 ? -16.328 32.781 48.469 1 82.56 427 ASP B C 1
ATOM 6939 O O . ASP B 1 427 ? -17.266 33 47.719 1 82.56 427 ASP B O 1
ATOM 6943 N N . ASP B 1 428 ? -15.062 33.219 48.219 1 81.25 428 ASP B N 1
ATOM 6944 C CA . ASP B 1 428 ? -14.688 33.875 46.969 1 81.25 428 ASP B CA 1
ATOM 6945 C C . ASP B 1 428 ? -14.766 32.906 45.812 1 81.25 428 ASP B C 1
ATOM 6947 O O . ASP B 1 428 ? -14.609 31.703 45.969 1 81.25 428 ASP B O 1
ATOM 6951 N N . GLU B 1 429 ? -15.047 33.469 44.688 1 79.69 429 GLU B N 1
ATOM 6952 C CA . GLU B 1 429 ? -15.148 32.656 43.469 1 79.69 429 GLU B CA 1
ATOM 6953 C C . GLU B 1 429 ? -13.812 31.984 43.156 1 79.69 429 GLU B C 1
ATOM 6955 O O . GLU B 1 429 ? -12.75 32.594 43.344 1 79.69 429 GLU B O 1
ATOM 6960 N N . TYR B 1 430 ? -13.867 30.688 42.812 1 79.31 430 TYR B N 1
ATOM 6961 C CA . TYR B 1 430 ? -12.68 29.969 42.375 1 79.31 430 TYR B CA 1
ATOM 6962 C C . TYR B 1 430 ? -12.172 30.531 41.062 1 79.31 430 TYR B C 1
ATOM 6964 O O . TYR B 1 430 ? -12.961 30.922 40.188 1 79.31 430 TYR B O 1
ATOM 6972 N N . PRO B 1 431 ? -10.82 30.609 40.969 1 76.06 431 PRO B N 1
ATOM 6973 C CA . PRO B 1 431 ? -10.266 31.062 39.688 1 76.06 431 PRO B CA 1
ATOM 6974 C C . PRO B 1 431 ? -10.617 30.125 38.531 1 76.06 431 PRO B C 1
ATOM 6976 O O . PRO B 1 431 ? -10.914 28.953 38.75 1 76.06 431 PRO B O 1
ATOM 6979 N N . ASP B 1 432 ? -10.648 30.672 37.375 1 70.38 432 ASP B N 1
ATOM 6980 C CA . ASP B 1 432 ? -11.039 29.953 36.156 1 70.38 432 ASP B CA 1
ATOM 6981 C C . ASP B 1 432 ? -10.172 28.719 35.938 1 70.38 432 ASP B C 1
ATOM 6983 O O . ASP B 1 432 ? -10.633 27.719 35.375 1 70.38 432 ASP B O 1
ATOM 6987 N N . ASN B 1 433 ? -9.055 28.75 36.5 1 75.75 433 ASN B N 1
ATOM 6988 C CA . ASN B 1 433 ? -8.125 27.656 36.25 1 75.75 433 ASN B CA 1
ATOM 6989 C C . ASN B 1 433 ? -8.188 26.594 37.344 1 75.75 433 ASN B C 1
ATOM 6991 O O . ASN B 1 433 ? -7.457 25.609 37.312 1 75.75 433 ASN B O 1
ATOM 6995 N N . ALA B 1 434 ? -9.055 26.875 38.25 1 74.25 434 ALA B N 1
ATOM 6996 C CA . ALA B 1 434 ? -9.125 25.953 39.375 1 74.25 434 ALA B CA 1
ATOM 6997 C C . ALA B 1 434 ? -9.539 24.562 38.906 1 74.25 434 ALA B C 1
ATOM 6999 O O . ALA B 1 434 ? -8.961 23.562 39.344 1 74.25 434 ALA B O 1
ATOM 7000 N N . ALA B 1 435 ? -10.453 24.531 38.094 1 73.31 435 ALA B N 1
ATOM 7001 C CA . ALA B 1 435 ? -10.938 23.25 37.594 1 73.31 435 ALA B CA 1
ATOM 7002 C C . ALA B 1 435 ? -9.867 22.531 36.781 1 73.31 435 ALA B C 1
ATOM 7004 O O . ALA B 1 435 ? -9.727 21.312 36.875 1 73.31 435 ALA B O 1
ATOM 7005 N N . ARG B 1 436 ? -9.102 23.266 36.156 1 74.31 436 ARG B N 1
ATOM 7006 C CA . ARG B 1 436 ? -8.039 22.703 35.344 1 74.31 436 ARG B CA 1
ATOM 7007 C C . ARG B 1 436 ? -6.941 22.094 36.188 1 74.31 436 ARG B C 1
ATOM 7009 O O . ARG B 1 436 ? -6.402 21.031 35.875 1 74.31 436 ARG B O 1
ATOM 7016 N N . THR B 1 437 ? -6.719 22.75 37.188 1 71.81 437 THR B N 1
ATOM 7017 C CA . THR B 1 437 ? -5.656 22.312 38.094 1 71.81 437 THR B CA 1
ATOM 7018 C C . THR B 1 437 ? -6.055 21.016 38.812 1 71.81 437 THR B C 1
ATOM 7020 O O . THR B 1 437 ? -5.227 20.125 39 1 71.81 437 THR B O 1
ATOM 7023 N N . ILE B 1 438 ? -7.258 20.938 39.062 1 67.31 438 ILE B N 1
ATOM 7024 C CA . ILE B 1 438 ? -7.77 19.75 39.75 1 67.31 438 ILE B CA 1
ATOM 7025 C C . ILE B 1 438 ? -7.801 18.578 38.781 1 67.31 438 ILE B C 1
ATOM 7027 O O . ILE B 1 438 ? -7.441 17.453 39.125 1 67.31 438 ILE B O 1
#

Radius of gyration: 33.36 Å; Cα contacts (8 Å, |Δi|>4): 1198; chains: 2; bounding box: 87×93×92 Å

Sequence (876 aa):
MSSTKRKRDAAENVPRKNAKTSPEDWVEGRTNRELAKPYLLAVAKMPVDALDTTWSVGRNRALDHGHVRRLRETFATTGLERNADENRLLLLCSADEVRRAKSEHGPPDGDVLTFFNWATINDQAEVMAGQHRIQALREYVRKAKAPPSEMWWTCELYDRDRLPSELNIKMRINRRNPGLPDNQGQIWLQLMSIASDPAGSLAPGNTVKIDNKLVGALRLGGEKNFPTRRLVSIWNRKAWRERVTKWCSTRLGMETFNISNFEWLARLRIDEYWFDTLDAALHTLEALPLDKKAYLGREEWSRLARALDGKTRDDLSIAVDGLFYTEKKGRRTRTENLLPHLSDEAYEAVVHAAATGNLAFPDVKHQLRPRKKEMLLTISILQHVVAWINPACALEIDNISPTAKDKLPICVYLLKALSRMAAERGDDEYPDNAARTIMSSTKRKRDAAENVPRKNAKTSPEDWVEGRTNRELAKPYLLAVAKMPVDALDTTWSVGRNRALDHGHVRRLRETFATTGLERNADENRLLLLCSADEVRRAKSEHGPPDGDVLTFFNWATINDQAEVMAGQHRIQALREYVRKAKAPPSEMWWTCELYDRDRLPSELNIKMRINRRNPGLPDNQGQIWLQLMSIASDPAGSLAPGNTVKIDNKLVGALRLGGEKNFPTRRLVSIWNRKAWRERVTKWCSTRLGMETFNISNFEWLARLRIDEYWFDTLDAALHTLEALPLDKKAYLGREEWSRLARALDGKTRDDLSIAVDGLFYTEKKGRRTRTENLLPHLSDEAYEAVVHAAATGNLAFPDVKHQLRPRKKEMLLTISILQHVVAWINPACALEIDNISPTAKDKLPICVYLLKALSRMAAERGDDEYPDNAARTI

pLDDT: mean 85.74, std 15.3, range [25.5, 98.38]

Organism: Pyricularia oryzae (strain 70-15 / ATCC MYA-4617 / FGSC 8958) (NCBI:txid242507)